Protein 3OG2 (pdb70)

B-factor: mean 16.56, std 12.57, range [4.05, 118.48]

Nearest PDB structures (foldseek):
  3ogv-assembly1_A  TM=1.000E+00  e=0.000E+00  Trichoderma reesei
  5ifp-assembly1_A  TM=9.840E-01  e=0.000E+00  Aspergillus niger CBS 513.88
  1xc6-assembly1_A  TM=9.782E-01  e=0.000E+00  Penicillium sp.
  5mgd-assembly1_A  TM=9.753E-01  e=0.000E+00  Aspergillus niger CBS 513.88
  8h25-assembly1_C  TM=7.398E-01  e=9.863E-29  Lacticaseibacillus casei

Organism: Hypocrea jecorina (NCBI:txid51453)

Solvent-accessible surface area: 32796 Å² total; per-residue (Å²): 42,170,28,70,99,25,119,44,0,34,44,36,95,73,0,0,44,2,119,62,49,64,0,4,1,4,1,0,0,2,0,6,16,2,6,2,0,42,32,0,3,13,5,1,2,16,2,0,30,12,0,2,1,9,0,0,0,0,3,6,2,0,6,5,8,2,7,85,51,59,119,21,65,16,93,47,8,20,21,9,84,40,0,8,118,9,0,19,120,10,0,0,12,0,3,0,0,2,2,5,0,0,20,3,17,0,7,0,0,0,1,3,4,16,0,0,72,20,124,16,97,0,1,15,57,24,87,61,2,12,110,20,3,49,46,0,5,51,79,0,0,31,40,0,10,148,9,3,15,44,90,26,6,3,0,0,1,3,0,8,11,3,20,18,8,26,33,30,182,86,39,113,56,51,9,72,69,1,20,35,56,10,11,59,22,1,58,128,19,32,0,65,0,3,3,0,18,2,3,23,110,34,38,15,13,2,2,28,84,44,45,94,2,8,6,9,0,4,0,6,1,8,51,33,8,21,76,80,2,23,107,36,86,53,12,74,124,146,13,11,21,104,75,30,62,98,33,10,67,104,35,2,68,62,2,0,7,1,0,0,8,0,0,1,0,0,67,2,63,9,35,14,146,18,17,106,58,0,14,46,3,0,30,34,45,0,1,14,3,0,0,7,22,1,3,7,13,12,0,4,2,0,1,2,7,0,0,1,1,1,8,9,3,1,25,1,9,18,3,24,10,13,7,8,3,10,3,0,0,2,0,35,19,18,9,43,8,65,18,76,6,2,22,2,0,0,0,4,1,2,15,3,17,7,1,55,9,7,5,56,5,56,12,76,126,61,29,92,33,95,32,4,135,25,95,107,1,11,4,16,2,1,55,28,195,135,53,4,13,4,0,6,0,36,9,36,88,17,20,20,94,99,85,14,81,7,44,1,94,2,40,19,82,70,36,94,35,63,0,13,88,66,39,49,54,0,32,0,42,16,22,1,1,0,9,0,1,0,18,3,55,0,33,176,24,34,1,12,2,1,1,0,8,3,0,1,24,16,85,24,73,97,18,6,0,0,0,0,6,0,2,56,126,1,34,2,0,0,0,0,74,56,8,17,54,115,35,156,124,44,166,25,111,105,30,62,39,120,66,2,58,36,99,67,57,125,108,34,16,0,11,0,22,3,37,1,33,102,59,45,4,0,0,54,0,32,55,0,1,0,1,1,2,9,24,86,33,0,18,71,3,8,13,15,20,34,61,40,106,59,134,66,34,22,17,18,67,39,16,10,46,5,75,4,0,0,0,38,6,10,26,0,3,12,41,3,45,67,172,62,63,24,0,34,0,49,0,1,2,45,89,99,33,70,0,16,0,0,2,18,32,158,66,20,61,94,0,17,7,40,67,130,120,32,56,68,62,94,35,134,28,33,2,13,50,0,125,16,61,18,127,61,46,156,22,129,17,46,107,2,56,155,27,117,5,33,54,17,48,0,2,13,3,28,111,113,129,42,84,4,81,150,6,45,97,3,86,75,156,112,32,64,5,74,94,20,95,46,154,11,72,18,0,0,4,0,2,14,40,6,9,22,6,6,4,3,0,0,7,0,50,5,63,3,118,23,51,120,0,80,3,64,3,10,2,24,0,0,33,0,0,0,4,0,2,3,2,56,93,70,54,34,10,29,36,39,9,107,71,85,9,46,39,11,114,17,94,33,61,0,36,167,9,73,177,57,135,150,13,36,1,1,0,0,0,3,5,13,8,4,42,31,0,103,46,2,10,58,5,27,0,0,10,2,9,0,0,36,38,26,38,2,36,6,80,99,49,35,108,9,99,14,67,10,30,0,0,0,4,3,35,6,24,84,30,93,11,72,57,1,4,12,13,1,9,1,0,4,30,0,2,0,26,0,12,7,12,6,54,9,27,59,112,79,18,80,89,6,84,72,104,44,134,62,14,1,3,0,33,39,12,31,72,132,11,6,4,2,1,0,4,0,94,0,51,2,133,11,53,14,113,79,23,5,1,10,5,4,0,34,3,76,92,39,142,93,51,15,12,2,9,1,14,2,1,0,21,0,2,4,2,1,22,7,3,20,62,24,17,42,18,48,65,1,21,2,17,14,0,2,0,34,8,94,16,78,0,28,1,4,0,2,0,9,0,0,52,72,148,1,5,106,0,47,15,5,38,11,102,43,62,73,10,4,29,12,5,20,81,159,22,120,65,18,170,12,64,106,33,161,149,23,155,55,19,26

Sequence (986 aa):
AKGPLQNIIVTWDEHSLFVHGERVVVIFSGEVHPFRLPVPSLYLDVVFFHKIKALGFNTVSFYVDWALLEGKPGRFRADGIFSLEEPFFEAATKAGIYLLARPGPYINAEVSGGGFPGWLQRVKGKKLRTDAPDYLHATDNYVAHIASSSIIIAKAQITNGGPVILYQPENEYSGAAEGVLFPNKPYMQYVIDQARNAGIIVPLINNDAFPGGTGAPGTGLGSVDIYGHDGYPLLGGFFDDCCAHPSSAWPDNGLPTTWRQDHLNISPSTPFSLVEFQGGAFFDPFGGWGFEQCSALVNHEFFERVFYKNNMAAGVTIFNIYMTFGGTNWGNLGHPGGYTSYDYGASIREDRRIDREKYSELKLQGQFLKVSPGYITATPENATQGVYSSDSSQQNIVITPLLAKESGDFFVVRHANYSSTDTASYTVKLPTSAGDLTIPQLGGSLTLTGRDSKIIHVTDYPVGKFTLLYSTAEIFTWNEFAEKTVLVLYGGAQELHEFAVKNPFGSSKTAKAKKIEGSNVTIHTTSNLTVVLQWTASSARQVVQLGSLVIIYMVDRNSAYNYWVPTLPGSGKQSAYGSSLMNPDSVVIINGGYLIRSVAIIKGNALSSVQADFNVTTPLEIIGIPKGISKLAVNGKELGYSVSELGDWIAHPAIEIPHVQVPELTKLKWYKVDSLPEIRSSNYDDSRWPLANLRTSNNTYAPLKTPVSLYGSDYGFHAGTLLFRGRFTARTARQQLFLSTQGGSAFASSSVWLNDRFIGSFTGFDAASAANSSYTLDRLVRGRRYILTVVVDSTGLDENWTTGDDSMKAPRGILDYALTSSSGANVSISWKLTGNLGGEDYRDVFRGPLNEGGLFFERQGFHLPSPPLSDFTHGPSSSSSSSSPLDGIAHAGIAFYAAKLPLHLPAQEYDIPLSFVFDNATAAAPYRALLYVNGFQYGKYVSNIGPQTEFPVPEGILDYNGDNWIIGVALWALESRGAKVPGLALKSKSPILTGRERVEVVKGPHFKKRHGAY

Radius of gyration: 30.62 Å; Cα contacts (8 Å, |Δi|>4): 2752; chains: 1; bounding box: 73×53×94 Å

Secondary structure (DSSP, 8-state):
--S-SSSSEEE-SS-EEETTEEE-EEEEEE-GGG---GGGHHHHHHHHHTTT--EEEEE--HHHH-SBTTB----GGG-SHHHHHHHHHHT-EEEEEEES---TTBGGGG--GGGGG--SPTTS--HHHHHHHHHHHHHHHHHHHHTBGGGTSSEEEEEESS----B-TTS-SS-HHHHHHHHHHHHHTT--SPBB--BSSS--TT-TTS-TT--SB-EEEE-TT-S-TTSTT---TT-S---HHHHHHHH-TTS--EEEEEESS----TT---HHHHHHHSSHHHIIIIIHHHHHTT-SEEEEEEEE--B--TT-B-TTS-SB--TT-SB-TT----SHHHHHHHHHHHHHHT-THHHHSEE---BSSSSSS-SSEEEEEEE-SSS-EEEEEEESSTT--S-EEE-EEE--TT--EEE-TTS--EEE-TT-EEEEEEEEEETTEEEEEESSEEEEEEE-SS-EEEEEEE-TT-EEEEEES--STT-SS---EEEE-SS-EEEE-TT--EEEEEE--SS-EEEEETTEEEEEEEHHHHTTEE-PBPP-SSTTGGG-S-SSS--B-EEE--SEEEEEEEETTEEEEEEEBSS---EEEESPPTT--EEEETTEEE--EE-TTS-EEE-------------GGGS--EEEES-GGGSTT---TTSPB---S----SSS---SSS--BGGGGT--SS-EEEEEEEE-SSSSEEEEEEEE-STT--EEEEETTEEEEEE---TT-SEEEEEEEE-S--TT-EEEEEEEE----PPP--SBT--GGG---EEEEEEEEETTS-B---EEEEESSTTTTS-S-TTT-SSS--SSHHHHHTTTSSS--GGGSB---TTSTT---TTT-BSSSEEEEEEEEEEEE--TTTEE--EEEEE---SS---EEEEEEETTEEEEEEETTT----EEEE-BTTB-TEEEEEEEEEEEE-STT-B--S-EEEEEPPPEE--SPPPPPP-PPPP-PPTT--

InterPro domains:
  IPR001944 Glycoside hydrolase, family 35 [PR00742] (56-73)
  IPR001944 Glycoside hydrolase, family 35 [PR00742] (78-96)
  IPR001944 Glycoside hydrolase, family 35 [PR00742] (133-152)
  IPR001944 Glycoside hydrolase, family 35 [PR00742] (187-202)
  IPR001944 Glycoside hydrolase, family 35 [PR00742] (337-352)
  IPR001944 Glycoside hydrolase, family 35 [PR00742] (356-372)
  IPR001944 Glycoside hydrolase, family 35 [PR00742] (759-775)
  IPR001944 Glycoside hydrolase, family 35 [PTHR23421] (41-447)
  IPR008979 Galactose-binding-like domain superfamily [SSF49785] (670-852)
  IPR008979 Galactose-binding-like domain superfamily [SSF49785] (855-1023)
  IPR017853 Glycoside hydrolase superfamily [SSF51445] (43-392)
  IPR018954 Beta-galactosidase, domain 2 [PF10435] (398-578)
  IPR018954 Beta-galactosidase, domain 2 [SM01029] (395-578)
  IPR019801 Glycoside hydrolase, family 35, conserved site [PS01182] (189-201)
  IPR025300 Beta-galactosidase jelly roll domain [PF13364] (695-808)
  IPR025300 Beta-galactosidase jelly roll domain [PF13364] (866-984)
  IPR025972 Beta-galactosidase, domain 3 [PF13363] (579-661)
  IPR031330 Glycoside hydrolase 35, catalytic domain [PF01301] (52-384)
  IPR036833 Beta-galactosidase, domain 3 superfamily [G3DSA:2.60.390.10] (579-667)
  IPR036833 Beta-galactosidase, domain 3 superfamily [SSF117100] (572-665)

Foldseek 3Di:
DPAALDPQWHFWLFAIHGNNHGAQAEEAEDELLLPLFLQCLLVLLLLVVFLLHAEYEYEQQQQFQCLDQPGGHQDRSNPCVSNFLSCLVQNHAYEYEHACQQLLQWFQSRDHLLCLQQQDFALAPPVSNLVSCLVVLLVVLLSVLCQDVVNVTRYAEYEYHAQQAFFDPPDDPPRLVSLLSSVCSNVVSRDRHFYEYEHQDLRLPQDPVPPRNHTDAYEYADELVAAALPDLLDDDPPSADACQLVSCVVRHSTGAHHHPEYEQWHAAAFLGDDRVSRLSNNALLVCQLRVVSVLLSNHRNYYYPHQAQHFQWLLGGANRHFTRRLRSGCQGNQRARPGVNSLSSSLVSQQRQQFCLSSVFQKDHKDACPFWVHRQKIWIKRHDPQAKIKIKIAGP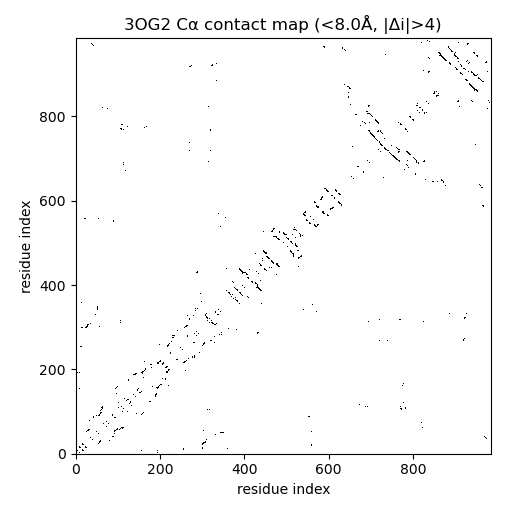RNSFQAKDWTWGFDQFPVGTHIPPPVDDTFMDGGSHMFMKMAQGDQDPKTWRIKRFGWRHWADFPQATETETEEAAQGKIKIKIQQPAPPDPPFDKDWAFDDFKDWDADPRGTIMIIGGADQGWTWMDRHRYIYIYHYSVQSSQKTWAAEFDDDSSRSSADDSGNGHTKIKGHASGWSHWYDDQQEIETFGWHLDFDKIKIHRRHPNHDWYHYLRHTDAFDQDPSGITIGGDDDDFDDDDFDWPVPFFKWKFFQPCVLAQVDDCVLFAWQAAQAGSSNQQGAPDRGDFFQSRVQAFAWKKKKKKKWAAAAQKKKKKWKFFARAFKKKWKDKRNRGWAMRQHERPDRMDIDMTMRHRDDGGDMIMMMMMITHSRFRYDSHRPNSRSSPTGGTRDMFMAHPVGHTIDITMTMDWAAPRSDHDFSNQGRHNGTRTRCRNFQQLAAPHDSVNTATDDPPDPRHNDLLRFDFFFGKMKMKGKGAAADPQVFWAKWKKKFFDQDPDFAWKWKWKGKNSMTQGIRTNVGDDDGITTDHDQSDPNHGIMMMMMMIGGRHGRTGGGNGMGMDIDGIMGGSRDHGHHSDRDGDDGDPSGD

Structure (mmCIF, N/CA/C/O backbone):
data_3OG2
#
_entry.id   3OG2
#
_cell.length_a   67.300
_cell.length_b   69.100
_cell.length_c   81.500
_cell.angle_alpha   109.10
_cell.angle_beta   97.30
_cell.angle_gamma   114.50
#
_symmetry.space_group_name_H-M   'P 1'
#
loop_
_entity.id
_entity.type
_entity.pdbx_description
1 polymer Beta-galactosidase
2 branched alpha-D-mannopyranose-(1-2)-alpha-D-mannopyranose-(1-3)-alpha-D-mannopyranose-(1-6)-[alpha-D-mannopyranose-(1-3)]beta-D-mannopyranose-(1-4)-2-acetamido-2-deoxy-beta-D-glucopyranose-(1-4)-2-acetamido-2-deoxy-beta-D-glucopyranose
3 branched alpha-D-glucopyranose-(1-3)-alpha-D-glucopyranose-(1-3)-alpha-D-mannopyranose-(1-2)-alpha-D-mannopyranose-(1-2)-alpha-D-mannopyranose-(1-3)-[alpha-D-mannopyranose-(1-2)-alpha-D-mannopyranose-(1-6)-[alpha-D-mannopyranose-(1-3)]alpha-D-mannopyranose-(1-6)]beta-D-mannopyranose-(1-4)-2-acetamido-2-deoxy-beta-D-glucopyranose-(1-4)-2-acetamido-2-deoxy-beta-D-glucopyranose
4 branched 2-acetamido-2-deoxy-beta-D-glucopyranose-(1-4)-2-acetamido-2-deoxy-beta-D-glucopyranose
5 non-polymer 2-acetamido-2-deoxy-beta-D-glucopyranose
6 non-polymer GLYCEROL
7 water water
#
loop_
_atom_site.group_PDB
_atom_site.id
_atom_site.type_symbol
_atom_site.label_atom_id
_atom_site.label_alt_id
_atom_site.label_comp_id
_atom_site.label_asym_id
_atom_site.label_entity_id
_atom_site.label_seq_id
_atom_site.pdbx_PDB_ins_code
_atom_site.Cartn_x
_atom_site.Cartn_y
_atom_site.Cartn_z
_atom_site.occupancy
_atom_site.B_iso_or_equiv
_atom_site.auth_seq_id
_atom_site.auth_comp_id
_atom_site.auth_asym_id
_atom_site.auth_atom_id
_atom_site.pdbx_PDB_model_num
ATOM 1 N N . ALA A 1 18 ? -21.187 8.705 -20.374 1.00 37.37 38 ALA A N 1
ATOM 2 C CA . ALA A 1 18 ? -19.909 8.966 -21.037 1.00 41.61 38 ALA A CA 1
ATOM 3 C C . ALA A 1 18 ? -20.169 9.708 -22.341 1.00 33.07 38 ALA A C 1
ATOM 4 O O . ALA A 1 18 ? -20.760 9.106 -23.254 1.00 51.48 38 ALA A O 1
ATOM 6 N N . LYS A 1 19 ? -19.737 10.957 -22.482 1.00 28.24 39 LYS A N 1
ATOM 7 C CA . LYS A 1 19 ? -19.938 11.927 -23.532 1.00 27.13 39 LYS A CA 1
ATOM 8 C C . LYS A 1 19 ? -18.682 12.721 -23.864 1.00 21.20 39 LYS A C 1
ATOM 9 O O . LYS A 1 19 ? -18.770 13.910 -24.232 1.00 33.33 39 LYS A O 1
ATOM 15 N N . GLY A 1 20 ? -17.519 12.105 -23.714 1.00 13.43 40 GLY A N 1
ATOM 16 C CA . GLY A 1 20 ? -16.324 12.779 -24.197 1.00 12.73 40 GLY A CA 1
ATOM 17 C C . GLY A 1 20 ? -15.695 13.570 -23.067 1.00 10.80 40 GLY A C 1
ATOM 18 O O . GLY A 1 20 ? -16.214 13.641 -21.948 1.00 13.74 40 GLY A O 1
ATOM 19 N N . PRO A 1 21 ? -14.555 14.188 -23.347 1.00 10.43 41 PRO A N 1
ATOM 20 C CA . PRO A 1 21 ? -13.826 14.990 -22.346 1.00 9.39 41 PRO A CA 1
ATOM 21 C C . PRO A 1 21 ? -14.592 16.275 -22.045 1.00 11.00 41 PRO A C 1
ATOM 22 O O . PRO A 1 21 ? -15.268 16.842 -22.953 1.00 11.30 41 PRO A O 1
ATOM 26 N N . LEU A 1 22 ? -14.455 16.721 -20.815 1.00 11.02 42 LEU A N 1
ATOM 27 C CA . LEU A 1 22 ? -15.079 18.000 -20.396 1.00 10.93 42 LEU A CA 1
ATOM 28 C C . LEU A 1 22 ? -14.092 19.165 -20.452 1.00 11.67 42 LEU A C 1
ATOM 29 O O . LEU A 1 22 ? -14.458 20.312 -20.137 1.00 14.04 42 LEU A O 1
ATOM 34 N N . GLN A 1 23 ? -12.853 18.866 -20.793 1.00 10.89 43 GLN A N 1
ATOM 35 C CA . GLN A 1 23 ? -11.721 19.784 -20.803 1.00 10.25 43 GLN A CA 1
ATOM 36 C C . GLN A 1 23 ? -10.722 19.248 -21.809 1.00 9.69 43 GLN A C 1
ATOM 37 O O . GLN A 1 23 ? -10.823 18.064 -22.153 1.00 11.20 43 GLN A O 1
ATOM 43 N N . ASN A 1 24 ? -9.705 20.036 -22.152 1.00 10.87 44 ASN A N 1
ATOM 44 C CA . ASN A 1 24 ? -8.806 19.458 -23.163 1.00 12.61 44 ASN A CA 1
ATOM 45 C C . ASN A 1 24 ? -7.392 19.273 -22.627 1.00 11.26 44 ASN A C 1
ATOM 46 O O . ASN A 1 24 ? -6.465 19.068 -23.401 1.00 15.43 44 ASN A O 1
ATOM 51 N N . ILE A 1 25 ? -7.202 19.273 -21.319 1.00 10.21 45 ILE A N 1
ATOM 52 C CA A ILE A 1 25 ? -5.882 19.001 -20.730 0.50 9.41 45 ILE A CA 1
ATOM 53 C CA B ILE A 1 25 ? -5.858 19.003 -20.791 0.50 9.33 45 ILE A CA 1
ATOM 54 C C . ILE A 1 25 ? -5.622 17.502 -20.694 1.00 8.96 45 ILE A C 1
ATOM 55 O O . ILE A 1 25 ? -4.542 17.042 -21.052 1.00 12.39 45 ILE A O 1
ATOM 64 N N . VAL A 1 26 ? -6.614 16.741 -20.241 1.00 8.95 46 VAL A N 1
ATOM 65 C CA . VAL A 1 26 ? -6.488 15.277 -20.152 1.00 8.24 46 VAL A CA 1
ATOM 66 C C . VAL A 1 26 ? -7.529 14.664 -21.070 1.00 8.51 46 VAL A C 1
ATOM 67 O O . VAL A 1 26 ? -8.725 14.791 -20.804 1.00 9.16 46 VAL A O 1
ATOM 71 N N . THR A 1 27 ? -7.050 14.041 -22.164 1.00 8.59 47 THR A N 1
ATOM 72 C CA . THR A 1 27 ? -7.945 13.475 -23.132 1.00 7.65 47 THR A CA 1
ATOM 73 C C . THR A 1 27 ? -7.491 12.049 -23.426 1.00 8.08 47 THR A C 1
ATOM 74 O O . THR A 1 27 ? -6.508 11.562 -22.810 1.00 9.49 47 THR A O 1
ATOM 78 N N . TRP A 1 28 ? -8.151 11.346 -24.337 1.00 8.38 48 TRP A N 1
ATOM 79 C CA . TRP A 1 28 ? -7.797 9.939 -24.540 1.00 8.13 48 TRP A CA 1
ATOM 80 C C . TRP A 1 28 ? -8.255 9.535 -25.947 1.00 8.54 48 TRP A C 1
ATOM 81 O O . TRP A 1 28 ? -9.166 10.158 -26.495 1.00 9.71 48 TRP A O 1
ATOM 92 N N . ASP A 1 29 ? -7.695 8.430 -26.424 1.00 8.85 49 ASP A N 1
ATOM 93 C CA . ASP A 1 29 ? -8.310 7.716 -27.526 1.00 9.40 49 ASP A CA 1
ATOM 94 C C . ASP A 1 29 ? -8.108 6.226 -27.346 1.00 8.96 49 ASP A C 1
ATOM 95 O O . ASP A 1 29 ? -7.889 5.757 -26.185 1.00 10.30 49 ASP A O 1
ATOM 100 N N . GLU A 1 30 ? -8.201 5.437 -28.394 1.00 9.06 50 GLU A N 1
ATOM 101 C CA . GLU A 1 30 ? -8.117 3.988 -28.241 1.00 9.69 50 GLU A CA 1
ATOM 102 C C . GLU A 1 30 ? -6.763 3.580 -27.686 1.00 9.66 50 GLU A C 1
ATOM 103 O O . GLU A 1 30 ? -6.708 2.473 -27.123 1.00 11.21 50 GLU A O 1
ATOM 109 N N . HIS A 1 31 ? -5.728 4.407 -27.900 1.00 9.32 51 HIS A N 1
ATOM 110 C CA . HIS A 1 31 ? -4.363 3.944 -27.567 1.00 9.69 51 HIS A CA 1
ATOM 111 C C . HIS A 1 31 ? -3.832 4.407 -26.240 1.00 9.19 51 HIS A C 1
ATOM 112 O O . HIS A 1 31 ? -3.109 3.680 -25.574 1.00 12.75 51 HIS A O 1
ATOM 119 N N . SER A 1 32 ? -4.179 5.648 -25.847 1.00 8.95 52 SER A N 1
ATOM 120 C CA . SER A 1 32 ? -3.558 6.217 -24.627 1.00 8.63 52 SER A CA 1
ATOM 121 C C . SER A 1 32 ? -4.324 7.423 -24.161 1.00 7.51 52 SER A C 1
ATOM 122 O O . SER A 1 32 ? -5.130 8.034 -24.878 1.00 9.09 52 SER A O 1
ATOM 125 N N . LEU A 1 33 ? -4.009 7.797 -22.918 1.00 8.46 53 LEU A N 1
ATOM 126 C CA . LEU A 1 33 ? -4.242 9.164 -22.471 1.00 8.38 53 LEU A CA 1
ATOM 127 C C . LEU A 1 33 ? -3.351 10.128 -23.205 1.00 9.00 53 LEU A C 1
ATOM 128 O O . LEU A 1 33 ? -2.254 9.802 -23.693 1.00 9.79 53 LEU A O 1
ATOM 133 N N . PHE A 1 34 ? -3.793 11.363 -23.237 1.00 10.06 54 PHE A N 1
ATOM 134 C CA . PHE A 1 34 ? -2.982 12.515 -23.621 1.00 10.08 54 PHE A CA 1
ATOM 135 C C . PHE A 1 34 ? -3.000 13.504 -22.470 1.00 9.64 54 PHE A C 1
ATOM 136 O O . PHE A 1 34 ? -4.101 13.782 -21.922 1.00 12.47 54 PHE A O 1
ATOM 144 N N . VAL A 1 35 ? -1.855 14.029 -22.096 1.00 9.42 55 VAL A N 1
ATOM 145 C CA . VAL A 1 35 ? -1.764 15.043 -21.067 1.00 9.51 55 VAL A CA 1
ATOM 146 C C . VAL A 1 35 ? -1.112 16.265 -21.715 1.00 10.81 55 VAL A C 1
ATOM 147 O O . VAL A 1 35 ? 0.014 16.153 -22.241 1.00 11.46 55 VAL A O 1
ATOM 151 N N . HIS A 1 36 ? -1.802 17.408 -21.719 1.00 11.33 56 HIS A N 1
ATOM 152 C CA . HIS A 1 36 ? -1.335 18.590 -22.423 1.00 12.90 56 HIS A CA 1
ATOM 153 C C . HIS A 1 36 ? -0.996 18.227 -23.879 1.00 13.58 56 HIS A C 1
ATOM 154 O O . HIS A 1 36 ? -0.061 18.767 -24.461 1.00 16.95 56 HIS A O 1
ATOM 161 N N . GLY A 1 37 ? -1.790 17.333 -24.490 1.00 13.01 57 GLY A N 1
ATOM 162 C CA . GLY A 1 37 ? -1.613 17.071 -25.917 1.00 15.00 57 GLY A CA 1
ATOM 163 C C . GLY A 1 37 ? -0.544 16.033 -26.185 1.00 14.22 57 GLY A C 1
ATOM 164 O O . GLY A 1 37 ? -0.345 15.722 -27.388 1.00 14.89 57 GLY A O 1
ATOM 165 N N . GLU A 1 38 ? 0.108 15.471 -25.190 1.00 10.67 58 GLU A N 1
ATOM 166 C CA . GLU A 1 38 ? 1.193 14.532 -25.367 1.00 10.38 58 GLU A CA 1
ATOM 167 C C . GLU A 1 38 ? 0.687 13.135 -25.038 1.00 10.02 58 GLU A C 1
ATOM 168 O O . GLU A 1 38 ? 0.172 12.941 -23.922 1.00 10.32 58 GLU A O 1
ATOM 174 N N . ARG A 1 39 ? 0.858 12.184 -25.943 1.00 9.58 59 ARG A N 1
ATOM 175 C CA . ARG A 1 39 ? 0.552 10.797 -25.580 1.00 9.64 59 ARG A CA 1
ATOM 176 C C . ARG A 1 39 ? 1.481 10.334 -24.469 1.00 9.41 59 ARG A C 1
ATOM 177 O O . ARG A 1 39 ? 2.692 10.652 -24.512 1.00 11.08 59 ARG A O 1
ATOM 185 N N . VAL A 1 40 ? 0.972 9.547 -23.540 1.00 8.71 60 VAL A N 1
ATOM 186 C CA A VAL A 1 40 ? 1.804 9.070 -22.426 0.50 8.64 60 VAL A CA 1
ATOM 187 C CA B VAL A 1 40 ? 1.827 9.053 -22.466 0.50 8.24 60 VAL A CA 1
ATOM 188 C C . VAL A 1 40 ? 1.371 7.661 -22.070 1.00 8.31 60 VAL A C 1
ATOM 189 O O . VAL A 1 40 ? 0.196 7.303 -22.217 1.00 11.02 60 VAL A O 1
ATOM 196 N N . VAL A 1 41 ? 2.307 6.847 -21.604 1.00 8.02 61 VAL A N 1
ATOM 197 C CA . VAL A 1 41 ? 2.006 5.614 -20.911 1.00 8.42 61 VAL A CA 1
ATOM 198 C C . VAL A 1 41 ? 1.886 6.003 -19.447 1.00 7.97 61 VAL A C 1
ATOM 199 O O . VAL A 1 41 ? 2.905 6.454 -18.858 1.00 8.88 61 VAL A O 1
ATOM 203 N N . ILE A 1 42 ? 0.710 5.900 -18.846 1.00 7.75 62 ILE A N 1
ATOM 204 C CA . ILE A 1 42 ? 0.567 6.158 -17.403 1.00 7.57 62 ILE A CA 1
ATOM 205 C C . ILE A 1 42 ? 1.044 4.908 -16.666 1.00 7.20 62 ILE A C 1
ATOM 206 O O . ILE A 1 42 ? 0.493 3.807 -16.832 1.00 8.07 62 ILE A O 1
ATOM 211 N N . PHE A 1 43 ? 2.086 5.079 -15.887 1.00 7.30 63 PHE A N 1
ATOM 212 C CA . PHE A 1 43 ? 2.660 3.974 -15.090 1.00 7.53 63 PHE A CA 1
ATOM 213 C C . PHE A 1 43 ? 2.621 4.523 -13.674 1.00 6.86 63 PHE A C 1
ATOM 214 O O . PHE A 1 43 ? 3.317 5.499 -13.370 1.00 7.39 63 PHE A O 1
ATOM 222 N N . SER A 1 44 ? 1.787 3.935 -12.838 1.00 6.84 64 SER A N 1
ATOM 223 C CA . SER A 1 44 ? 1.358 4.473 -11.550 1.00 7.22 64 SER A CA 1
ATOM 224 C C . SER A 1 44 ? 1.618 3.521 -10.422 1.00 6.32 64 SER A C 1
ATOM 225 O O . SER A 1 44 ? 1.583 2.304 -10.656 1.00 8.05 64 SER A O 1
ATOM 228 N N . GLY A 1 45 ? 1.816 4.084 -9.248 1.00 7.60 65 GLY A N 1
ATOM 229 C CA . GLY A 1 45 ? 1.976 3.263 -8.056 1.00 8.66 65 GLY A CA 1
ATOM 230 C C . GLY A 1 45 ? 0.917 3.633 -7.024 1.00 6.60 65 GLY A C 1
ATOM 231 O O . GLY A 1 45 ? 0.689 4.834 -6.827 1.00 7.87 65 GLY A O 1
ATOM 232 N N . GLU A 1 46 ? 0.388 2.698 -6.295 1.00 6.35 66 GLU A N 1
ATOM 233 C CA . GLU A 1 46 ? -0.605 2.982 -5.279 1.00 5.92 66 GLU A CA 1
ATOM 234 C C . GLU A 1 46 ? 0.066 3.371 -3.944 1.00 6.07 66 GLU A C 1
ATOM 235 O O . GLU A 1 46 ? 0.966 2.649 -3.488 1.00 7.01 66 GLU A O 1
ATOM 241 N N . VAL A 1 47 ? -0.416 4.479 -3.382 1.00 6.20 67 VAL A N 1
ATOM 242 C CA . VAL A 1 47 ? 0.032 5.023 -2.083 1.00 6.47 67 VAL A CA 1
ATOM 243 C C . VAL A 1 47 ? -1.200 5.527 -1.351 1.00 6.45 67 VAL A C 1
ATOM 244 O O . VAL A 1 47 ? -1.998 6.213 -1.971 1.00 7.51 67 VAL A O 1
ATOM 248 N N . HIS A 1 48 ? -1.331 5.208 -0.075 1.00 6.37 68 HIS A N 1
ATOM 249 C CA . HIS A 1 48 ? -2.538 5.640 0.658 1.00 6.85 68 HIS A CA 1
ATOM 250 C C . HIS A 1 48 ? -2.120 6.655 1.692 1.00 6.42 68 HIS A C 1
ATOM 251 O O . HIS A 1 48 ? -1.431 6.315 2.639 1.00 8.01 68 HIS A O 1
ATOM 258 N N . PRO A 1 49 ? -2.472 7.933 1.519 1.00 7.59 69 PRO A N 1
ATOM 259 C CA . PRO A 1 49 ? -1.942 8.985 2.411 1.00 7.99 69 PRO A CA 1
ATOM 260 C C . PRO A 1 49 ? -2.275 8.706 3.861 1.00 7.29 69 PRO A C 1
ATOM 261 O O . PRO A 1 49 ? -1.473 9.026 4.748 1.00 8.60 69 PRO A O 1
ATOM 265 N N . PHE A 1 50 ? -3.449 8.124 4.128 1.00 6.87 70 PHE A N 1
ATOM 266 C CA . PHE A 1 50 ? -3.812 7.904 5.524 1.00 7.95 70 PHE A CA 1
ATOM 267 C C . PHE A 1 50 ? -3.037 6.792 6.196 1.00 6.57 70 PHE A C 1
ATOM 268 O O . PHE A 1 50 ? -3.155 6.662 7.424 1.00 8.91 70 PHE A O 1
ATOM 276 N N . ARG A 1 51 ? -2.263 6.019 5.442 1.00 6.52 71 ARG A N 1
ATOM 277 C CA . ARG A 1 51 ? -1.422 4.959 6.034 1.00 7.46 71 ARG A CA 1
ATOM 278 C C . ARG A 1 51 ? 0.002 5.444 6.350 1.00 7.47 71 ARG A C 1
ATOM 279 O O . ARG A 1 51 ? 0.818 4.665 6.836 1.00 8.08 71 ARG A O 1
ATOM 287 N N . LEU A 1 52 ? 0.258 6.750 6.185 1.00 7.37 72 LEU A N 1
ATOM 288 C CA . LEU A 1 52 ? 1.549 7.364 6.509 1.00 7.93 72 LEU A CA 1
ATOM 289 C C . LEU A 1 52 ? 1.246 8.758 7.050 1.00 7.41 72 LEU A C 1
ATOM 290 O O . LEU A 1 52 ? 1.231 9.727 6.264 1.00 8.55 72 LEU A O 1
ATOM 295 N N . PRO A 1 53 ? 0.942 8.870 8.338 1.00 7.48 73 PRO A N 1
ATOM 296 C CA . PRO A 1 53 ? 0.488 10.157 8.909 1.00 7.99 73 PRO A CA 1
ATOM 297 C C . PRO A 1 53 ? 1.658 11.052 9.252 1.00 9.08 73 PRO A C 1
ATOM 298 O O . PRO A 1 53 ? 1.724 11.630 10.358 1.00 10.94 73 PRO A O 1
ATOM 302 N N . VAL A 1 54 ? 2.557 11.204 8.289 1.00 8.30 74 VAL A N 1
ATOM 303 C CA . VAL A 1 54 ? 3.748 12.080 8.465 1.00 8.46 74 VAL A CA 1
ATOM 304 C C . VAL A 1 54 ? 3.848 12.887 7.189 1.00 7.52 74 VAL A C 1
ATOM 305 O O . VAL A 1 54 ? 4.418 12.412 6.178 1.00 8.23 74 VAL A O 1
ATOM 309 N N . PRO A 1 55 ? 3.264 14.075 7.185 1.00 8.03 75 PRO A N 1
ATOM 310 C CA . PRO A 1 55 ? 3.169 14.845 5.951 1.00 9.80 75 PRO A CA 1
ATOM 311 C C . PRO A 1 55 ? 4.497 15.066 5.247 1.00 9.07 75 PRO A C 1
ATOM 312 O O . PRO A 1 55 ? 4.540 15.030 3.990 1.00 10.03 75 PRO A O 1
ATOM 316 N N . SER A 1 56 ? 5.555 15.277 6.030 1.00 8.79 76 SER A N 1
ATOM 317 C CA . SER A 1 56 ? 6.854 15.554 5.369 1.00 10.24 76 SER A CA 1
ATOM 318 C C . SER A 1 56 ? 7.536 14.325 4.779 1.00 9.77 76 SER A C 1
ATOM 319 O O . SER A 1 56 ? 8.595 14.454 4.132 1.00 13.12 76 SER A O 1
ATOM 322 N N . LEU A 1 57 ? 6.949 13.117 4.943 1.00 8.76 77 LEU A N 1
ATOM 323 C CA . LEU A 1 57 ? 7.489 11.936 4.273 1.00 8.55 77 LEU A CA 1
ATOM 324 C C . LEU A 1 57 ? 6.786 11.613 2.964 1.00 8.15 77 LEU A C 1
ATOM 325 O O . LEU A 1 57 ? 7.277 10.743 2.238 1.00 8.40 77 LEU A O 1
ATOM 330 N N . TYR A 1 58 ? 5.689 12.290 2.614 1.00 8.51 78 TYR A N 1
ATOM 331 C CA . TYR A 1 58 ? 5.133 11.972 1.291 1.00 7.92 78 TYR A CA 1
ATOM 332 C C . TYR A 1 58 ? 6.120 12.215 0.183 1.00 7.28 78 TYR A C 1
ATOM 333 O O . TYR A 1 58 ? 6.198 11.410 -0.761 1.00 8.08 78 TYR A O 1
ATOM 342 N N . LEU A 1 59 ? 6.936 13.258 0.267 1.00 7.88 79 LEU A N 1
ATOM 343 C CA . LEU A 1 59 ? 7.896 13.526 -0.795 1.00 7.69 79 LEU A CA 1
ATOM 344 C C . LEU A 1 59 ? 8.934 12.426 -0.867 1.00 7.66 79 LEU A C 1
ATOM 345 O O . LEU A 1 59 ? 9.437 12.107 -1.954 1.00 8.74 79 LEU A O 1
ATOM 350 N N . ASP A 1 60 ? 9.309 11.843 0.268 1.00 7.79 80 ASP A N 1
ATOM 351 C CA . ASP A 1 60 ? 10.219 10.684 0.228 1.00 7.65 80 ASP A CA 1
ATOM 352 C C . ASP A 1 60 ? 9.640 9.575 -0.596 1.00 7.07 80 ASP A C 1
ATOM 353 O O . ASP A 1 60 ? 10.323 9.021 -1.489 1.00 8.42 80 ASP A O 1
ATOM 358 N N . VAL A 1 61 ? 8.388 9.211 -0.341 1.00 7.41 81 VAL A N 1
ATOM 359 C CA A VAL A 1 61 ? 7.849 8.100 -1.139 0.50 9.08 81 VAL A CA 1
ATOM 360 C CA B VAL A 1 61 ? 7.738 8.153 -1.113 0.50 6.09 81 VAL A CA 1
ATOM 361 C C . VAL A 1 61 ? 7.673 8.565 -2.564 1.00 6.62 81 VAL A C 1
ATOM 362 O O . VAL A 1 61 ? 7.946 7.747 -3.496 1.00 7.97 81 VAL A O 1
ATOM 369 N N . PHE A 1 62 ? 7.264 9.777 -2.868 1.00 7.18 82 PHE A N 1
ATOM 370 C CA A PHE A 1 62 ? 7.138 10.197 -4.270 0.50 7.30 82 PHE A CA 1
ATOM 371 C CA B PHE A 1 62 ? 7.133 10.148 -4.286 0.50 7.30 82 PHE A CA 1
ATOM 372 C C . PHE A 1 62 ? 8.479 10.203 -4.972 1.00 7.58 82 PHE A C 1
ATOM 373 O O . PHE A 1 62 ? 8.542 9.845 -6.154 1.00 7.81 82 PHE A O 1
ATOM 388 N N . HIS A 1 63 ? 9.565 10.591 -4.314 1.00 7.86 83 HIS A N 1
ATOM 389 C CA . HIS A 1 63 ? 10.860 10.524 -4.954 1.00 7.47 83 HIS A CA 1
ATOM 390 C C . HIS A 1 63 ? 11.213 9.087 -5.359 1.00 6.47 83 HIS A C 1
ATOM 391 O O . HIS A 1 63 ? 11.800 8.820 -6.385 1.00 7.79 83 HIS A O 1
ATOM 398 N N . LYS A 1 64 ? 10.859 8.142 -4.462 1.00 6.83 84 LYS A N 1
ATOM 399 C CA . LYS A 1 64 ? 11.185 6.725 -4.696 1.00 6.92 84 LYS A CA 1
ATOM 400 C C . LYS A 1 64 ? 10.314 6.192 -5.837 1.00 6.90 84 LYS A C 1
ATOM 401 O O . LYS A 1 64 ? 10.790 5.352 -6.625 1.00 8.25 84 LYS A O 1
ATOM 407 N N . ILE A 1 65 ? 9.080 6.649 -5.971 1.00 7.15 85 ILE A N 1
ATOM 408 C CA . ILE A 1 65 ? 8.239 6.189 -7.100 1.00 7.28 85 ILE A CA 1
ATOM 409 C C . ILE A 1 65 ? 8.648 6.870 -8.391 1.00 6.66 85 ILE A C 1
ATOM 410 O O . ILE A 1 65 ? 8.750 6.217 -9.433 1.00 7.51 85 ILE A O 1
ATOM 415 N N . LYS A 1 66 ? 8.930 8.163 -8.360 1.00 6.68 86 LYS A N 1
ATOM 416 C CA . LYS A 1 66 ? 9.395 8.862 -9.572 1.00 6.95 86 LYS A CA 1
ATOM 417 C C . LYS A 1 66 ? 10.670 8.208 -10.107 1.00 7.26 86 LYS A C 1
ATOM 418 O O . LYS A 1 66 ? 10.866 8.095 -11.310 1.00 7.66 86 LYS A O 1
ATOM 424 N N . ALA A 1 67 ? 11.556 7.780 -9.195 1.00 6.86 87 ALA A N 1
ATOM 425 C CA . ALA A 1 67 ? 12.801 7.196 -9.668 1.00 7.06 87 ALA A CA 1
ATOM 426 C C . ALA A 1 67 ? 12.583 5.864 -10.367 1.00 6.44 87 ALA A C 1
ATOM 427 O O . ALA A 1 67 ? 13.479 5.403 -11.112 1.00 7.92 87 ALA A O 1
ATOM 429 N N . LEU A 1 68 ? 11.475 5.164 -10.174 1.00 7.15 88 LEU A N 1
ATOM 430 C CA . LEU A 1 68 ? 11.147 3.960 -10.925 1.00 6.95 88 LEU A CA 1
ATOM 431 C C . LEU A 1 68 ? 10.874 4.263 -12.409 1.00 7.30 88 LEU A C 1
ATOM 432 O O . LEU A 1 68 ? 10.776 3.360 -13.226 1.00 8.90 88 LEU A O 1
ATOM 437 N N . GLY A 1 69 ? 10.675 5.529 -12.762 1.00 7.39 89 GLY A N 1
ATOM 438 C CA . GLY A 1 69 ? 10.217 5.885 -14.085 1.00 8.26 89 GLY A CA 1
ATOM 439 C C . GLY A 1 69 ? 8.711 6.053 -14.119 1.00 7.17 89 GLY A C 1
ATOM 440 O O . GLY A 1 69 ? 8.147 6.265 -15.198 1.00 9.16 89 GLY A O 1
ATOM 441 N N . PHE A 1 70 ? 8.060 5.946 -12.950 1.00 7.54 90 PHE A N 1
ATOM 442 C CA . PHE A 1 70 ? 6.588 6.164 -12.924 1.00 6.65 90 PHE A CA 1
ATOM 443 C C . PHE A 1 70 ? 6.270 7.653 -13.076 1.00 6.99 90 PHE A C 1
ATOM 444 O O . PHE A 1 70 ? 7.103 8.493 -12.738 1.00 8.39 90 PHE A O 1
ATOM 452 N N . ASN A 1 71 ? 5.034 7.923 -13.545 1.00 7.26 91 ASN A N 1
ATOM 453 C CA . ASN A 1 71 ? 4.621 9.332 -13.679 1.00 7.25 91 ASN A CA 1
ATOM 454 C C . ASN A 1 71 ? 3.423 9.652 -12.821 1.00 6.28 91 ASN A C 1
ATOM 455 O O . ASN A 1 71 ? 3.043 10.840 -12.742 1.00 7.40 91 ASN A O 1
ATOM 460 N N . THR A 1 72 ? 2.864 8.651 -12.126 1.00 7.25 92 THR A N 1
ATOM 461 C CA . THR A 1 72 ? 1.560 8.797 -11.465 1.00 6.20 92 THR A CA 1
ATOM 462 C C . THR A 1 72 ? 1.545 8.013 -10.169 1.00 6.12 92 THR A C 1
ATOM 463 O O . THR A 1 72 ? 2.240 7.005 -10.026 1.00 6.71 92 THR A O 1
ATOM 467 N N . VAL A 1 73 ? 0.738 8.498 -9.255 1.00 6.01 93 VAL A N 1
ATOM 468 C CA . VAL A 1 73 ? 0.376 7.773 -8.043 1.00 6.10 93 VAL A CA 1
ATOM 469 C C . VAL A 1 73 ? -1.154 7.731 -7.989 1.00 6.10 93 VAL A C 1
ATOM 470 O O . VAL A 1 73 ? -1.824 8.726 -8.268 1.00 7.30 93 VAL A O 1
ATOM 474 N N . SER A 1 74 ? -1.640 6.564 -7.567 1.00 6.39 94 SER A N 1
ATOM 475 C CA . SER A 1 74 ? -3.057 6.365 -7.293 1.00 6.48 94 SER A CA 1
ATOM 476 C C . SER A 1 74 ? -3.287 6.280 -5.801 1.00 5.98 94 SER A C 1
ATOM 477 O O . SER A 1 74 ? -2.508 5.629 -5.124 1.00 7.41 94 SER A O 1
ATOM 480 N N . PHE A 1 75 ? -4.345 6.957 -5.308 1.00 6.60 95 PHE A N 1
ATOM 481 C CA . PHE A 1 75 ? -4.544 6.964 -3.865 1.00 6.39 95 PHE A CA 1
ATOM 482 C C . PHE A 1 75 ? -6.012 6.832 -3.524 1.00 6.10 95 PHE A C 1
ATOM 483 O O . PHE A 1 75 ? -6.879 7.364 -4.219 1.00 7.24 95 PHE A O 1
ATOM 491 N N . TYR A 1 76 ? -6.269 6.163 -2.403 1.00 6.78 96 TYR A N 1
ATOM 492 C CA . TYR A 1 76 ? -7.587 6.143 -1.790 1.00 6.35 96 TYR A CA 1
ATOM 493 C C . TYR A 1 76 ? -7.680 7.279 -0.779 1.00 5.72 96 TYR A C 1
ATOM 494 O O . TYR A 1 76 ? -6.649 7.722 -0.218 1.00 6.90 96 TYR A O 1
ATOM 503 N N . VAL A 1 77 ? -8.929 7.642 -0.479 1.00 6.22 97 VAL A N 1
ATOM 504 C CA . VAL A 1 77 ? -9.253 8.437 0.718 1.00 7.02 97 VAL A CA 1
ATOM 505 C C . VAL A 1 77 ? -10.172 7.590 1.573 1.00 6.52 97 VAL A C 1
ATOM 506 O O . VAL A 1 77 ? -11.086 6.941 1.007 1.00 7.47 97 VAL A O 1
ATOM 510 N N . ASP A 1 78 ? -9.943 7.538 2.887 1.00 7.15 98 ASP A N 1
ATOM 511 C CA . ASP A 1 78 ? -10.732 6.703 3.790 1.00 7.28 98 ASP A CA 1
ATOM 512 C C . ASP A 1 78 ? -11.754 7.559 4.512 1.00 6.54 98 ASP A C 1
ATOM 513 O O . ASP A 1 78 ? -11.425 8.318 5.451 1.00 7.30 98 ASP A O 1
ATOM 518 N N . TRP A 1 79 ? -13.017 7.423 4.098 1.00 6.72 99 TRP A N 1
ATOM 519 C CA . TRP A 1 79 ? -14.118 8.229 4.648 1.00 6.56 99 TRP A CA 1
ATOM 520 C C . TRP A 1 79 ? -14.182 8.072 6.165 1.00 6.41 99 TRP A C 1
ATOM 521 O O . TRP A 1 79 ? -14.427 9.066 6.878 1.00 7.28 99 TRP A O 1
ATOM 532 N N . ALA A 1 80 ? -13.999 6.872 6.684 1.00 6.88 100 ALA A N 1
ATOM 533 C CA . ALA A 1 80 ? -14.157 6.603 8.122 1.00 7.71 100 ALA A CA 1
ATOM 534 C C . ALA A 1 80 ? -13.225 7.495 8.960 1.00 8.27 100 ALA A C 1
ATOM 535 O O . ALA A 1 80 ? -13.543 7.758 10.119 1.00 10.19 100 ALA A O 1
ATOM 537 N N . LEU A 1 81 ? -12.089 7.945 8.386 1.00 6.76 101 LEU A N 1
ATOM 538 C CA . LEU A 1 81 ? -11.196 8.853 9.159 1.00 7.40 101 LEU A CA 1
ATOM 539 C C . LEU A 1 81 ? -11.607 10.307 9.081 1.00 7.68 101 LEU A C 1
ATOM 540 O O . LEU A 1 81 ? -11.170 11.069 9.956 1.00 8.85 101 LEU A O 1
ATOM 545 N N . LEU A 1 82 ? -12.382 10.660 8.031 1.00 7.37 102 LEU A N 1
ATOM 546 C CA . LEU A 1 82 ? -12.687 12.078 7.799 1.00 7.73 102 LEU A CA 1
ATOM 547 C C . LEU A 1 82 ? -14.070 12.469 8.214 1.00 8.07 102 LEU A C 1
ATOM 548 O O . LEU A 1 82 ? -14.364 13.676 8.266 1.00 10.76 102 LEU A O 1
ATOM 553 N N . GLU A 1 83 ? -14.962 11.529 8.499 1.00 7.20 103 GLU A N 1
ATOM 554 C CA . GLU A 1 83 ? -16.304 11.882 8.972 1.00 7.40 103 GLU A CA 1
ATOM 555 C C . GLU A 1 83 ? -16.693 10.920 10.086 1.00 7.67 103 GLU A C 1
ATOM 556 O O . GLU A 1 83 ? -17.733 10.260 10.049 1.00 9.54 103 GLU A O 1
ATOM 562 N N . GLY A 1 84 ? -15.796 10.853 11.094 1.00 8.40 104 GLY A N 1
ATOM 563 C CA . GLY A 1 84 ? -16.084 9.963 12.225 1.00 9.24 104 GLY A CA 1
ATOM 564 C C . GLY A 1 84 ? -17.358 10.340 12.947 1.00 9.70 104 GLY A C 1
ATOM 565 O O . GLY A 1 84 ? -18.038 9.467 13.486 1.00 9.36 104 GLY A O 1
ATOM 566 N N . LYS A 1 85 ? -17.712 11.628 12.994 1.00 10.97 105 LYS A N 1
ATOM 567 C CA . LYS A 1 85 ? -19.011 12.062 13.487 1.00 12.74 105 LYS A CA 1
ATOM 568 C C . LYS A 1 85 ? -19.913 12.427 12.321 1.00 11.23 105 LYS A C 1
ATOM 569 O O . LYS A 1 85 ? -19.474 13.255 11.491 1.00 9.94 105 LYS A O 1
ATOM 575 N N . PRO A 1 86 ? -21.058 11.820 12.188 1.00 11.15 106 PRO A N 1
ATOM 576 C CA . PRO A 1 86 ? -21.886 12.093 11.031 1.00 11.85 106 PRO A CA 1
ATOM 577 C C . PRO A 1 86 ? -22.181 13.586 10.938 1.00 10.30 106 PRO A C 1
ATOM 578 O O . PRO A 1 86 ? -22.570 14.212 11.946 1.00 12.94 106 PRO A O 1
ATOM 582 N N . GLY A 1 87 ? -21.991 14.174 9.759 1.00 10.29 107 GLY A N 1
ATOM 583 C CA . GLY A 1 87 ? -22.247 15.577 9.553 1.00 11.85 107 GLY A CA 1
ATOM 584 C C . GLY A 1 87 ? -21.052 16.459 9.812 1.00 11.02 107 GLY A C 1
ATOM 585 O O . GLY A 1 87 ? -21.138 17.683 9.583 1.00 15.83 107 GLY A O 1
ATOM 586 N N . ARG A 1 88 ? -19.944 15.909 10.274 1.00 10.30 108 ARG A N 1
ATOM 587 C CA . ARG A 1 88 ? -18.761 16.749 10.589 1.00 10.65 108 ARG A CA 1
ATOM 588 C C . ARG A 1 88 ? -17.559 16.251 9.837 1.00 9.13 108 ARG A C 1
ATOM 589 O O . ARG A 1 88 ? -16.785 15.420 10.270 1.00 12.25 108 ARG A O 1
ATOM 597 N N . PHE A 1 89 ? -17.402 16.724 8.592 1.00 8.83 109 PHE A N 1
ATOM 598 C CA . PHE A 1 89 ? -16.252 16.337 7.806 1.00 8.88 109 PHE A CA 1
ATOM 599 C C . PHE A 1 89 ? -15.058 17.090 8.366 1.00 9.50 109 PHE A C 1
ATOM 600 O O . PHE A 1 89 ? -15.122 18.316 8.561 1.00 12.03 109 PHE A O 1
ATOM 608 N N . ARG A 1 90 ? -13.946 16.390 8.544 1.00 9.10 110 ARG A N 1
ATOM 609 C CA . ARG A 1 90 ? -12.735 16.996 9.068 1.00 10.49 110 ARG A CA 1
ATOM 610 C C . ARG A 1 90 ? -11.539 16.389 8.336 1.00 8.94 110 ARG A C 1
ATOM 611 O O . ARG A 1 90 ? -11.367 15.155 8.470 1.00 11.74 110 ARG A O 1
ATOM 619 N N . ALA A 1 91 ? -10.782 17.180 7.584 1.00 10.08 111 ALA A N 1
ATOM 620 C CA . ALA A 1 91 ? -9.585 16.669 6.889 1.00 10.01 111 ALA A CA 1
ATOM 621 C C . ALA A 1 91 ? -8.454 17.666 7.151 1.00 9.30 111 ALA A C 1
ATOM 622 O O . ALA A 1 91 ? -7.985 18.343 6.215 1.00 11.97 111 ALA A O 1
ATOM 624 N N . ASP A 1 92 ? -8.077 17.739 8.435 1.00 11.07 112 ASP A N 1
ATOM 625 C CA . ASP A 1 92 ? -7.079 18.681 8.862 1.00 12.26 112 ASP A CA 1
ATOM 626 C C . ASP A 1 92 ? -5.838 17.983 9.371 1.00 10.80 112 ASP A C 1
ATOM 627 O O . ASP A 1 92 ? -5.930 16.801 9.684 1.00 10.56 112 ASP A O 1
ATOM 632 N N . GLY A 1 93 ? -4.714 18.724 9.475 1.00 11.67 113 GLY A N 1
ATOM 633 C CA . GLY A 1 93 ? -3.539 18.102 10.094 1.00 11.87 113 GLY A CA 1
ATOM 634 C C . GLY A 1 93 ? -3.092 16.877 9.331 1.00 10.57 113 GLY A C 1
ATOM 635 O O . GLY A 1 93 ? -2.916 16.907 8.100 1.00 12.57 113 GLY A O 1
ATOM 636 N N . ILE A 1 94 ? -2.884 15.771 10.038 1.00 9.71 114 ILE A N 1
ATOM 637 C CA . ILE A 1 94 ? -2.384 14.554 9.367 1.00 8.88 114 ILE A CA 1
ATOM 638 C C . ILE A 1 94 ? -3.418 14.002 8.391 1.00 8.85 114 ILE A C 1
ATOM 639 O O . ILE A 1 94 ? -3.056 13.110 7.607 1.00 10.92 114 ILE A O 1
ATOM 644 N N . PHE A 1 95 ? -4.671 14.468 8.449 1.00 8.17 115 PHE A N 1
ATOM 645 C CA . PHE A 1 95 ? -5.720 13.991 7.535 1.00 8.65 115 PHE A CA 1
ATOM 646 C C . PHE A 1 95 ? -5.895 14.913 6.325 1.00 7.71 115 PHE A C 1
ATOM 647 O O . PHE A 1 95 ? -6.673 14.583 5.444 1.00 9.79 115 PHE A O 1
ATOM 655 N N . SER A 1 96 ? -5.208 16.055 6.304 1.00 8.42 116 SER A N 1
ATOM 656 C CA . SER A 1 96 ? -5.268 16.888 5.098 1.00 8.32 116 SER A CA 1
ATOM 657 C C . SER A 1 96 ? -4.572 16.238 3.923 1.00 8.39 116 SER A C 1
ATOM 658 O O . SER A 1 96 ? -3.464 15.678 4.039 1.00 9.91 116 SER A O 1
ATOM 661 N N . LEU A 1 97 ? -5.172 16.373 2.735 1.00 8.87 117 LEU A N 1
ATOM 662 C CA . LEU A 1 97 ? -4.499 15.930 1.532 1.00 8.80 117 LEU A CA 1
ATOM 663 C C . LEU A 1 97 ? -3.565 16.967 0.963 1.00 7.96 117 LEU A C 1
ATOM 664 O O . LEU A 1 97 ? -2.815 16.702 0.020 1.00 8.97 117 LEU A O 1
ATOM 669 N N . GLU A 1 98 ? -3.594 18.192 1.480 1.00 8.92 118 GLU A N 1
ATOM 670 C CA A GLU A 1 98 ? -2.809 19.238 0.835 0.50 10.11 118 GLU A CA 1
ATOM 671 C CA B GLU A 1 98 ? -2.806 19.253 0.878 0.50 9.52 118 GLU A CA 1
ATOM 672 C C . GLU A 1 98 ? -1.314 18.921 0.820 1.00 9.86 118 GLU A C 1
ATOM 673 O O . GLU A 1 98 ? -0.682 19.124 -0.234 1.00 9.60 118 GLU A O 1
ATOM 684 N N . PRO A 1 99 ? -0.708 18.395 1.885 1.00 9.51 119 PRO A N 1
ATOM 685 C CA . PRO A 1 99 ? 0.725 18.045 1.747 1.00 9.82 119 PRO A CA 1
ATOM 686 C C . PRO A 1 99 ? 0.999 16.933 0.757 1.00 8.35 119 PRO A C 1
ATOM 687 O O . PRO A 1 99 ? 2.072 16.836 0.178 1.00 9.90 119 PRO A O 1
ATOM 691 N N . PHE A 1 100 ? 0.032 16.052 0.548 1.00 8.57 120 PHE A N 1
ATOM 692 C CA . PHE A 1 100 ? 0.135 14.969 -0.407 1.00 8.40 120 PHE A CA 1
ATOM 693 C C . PHE A 1 100 ? 0.115 15.587 -1.817 1.00 8.16 120 PHE A C 1
ATOM 694 O O . PHE A 1 100 ? 0.990 15.256 -2.640 1.00 8.50 120 PHE A O 1
ATOM 702 N N . PHE A 1 101 ? -0.857 16.464 -2.097 1.00 7.81 121 PHE A N 1
ATOM 703 C CA . PHE A 1 101 ? -0.869 17.153 -3.394 1.00 8.02 121 PHE A CA 1
ATOM 704 C C . PHE A 1 101 ? 0.400 17.958 -3.652 1.00 7.75 121 PHE A C 1
ATOM 705 O O . PHE A 1 101 ? 0.941 17.947 -4.756 1.00 8.30 121 PHE A O 1
ATOM 713 N N . GLU A 1 102 ? 0.835 18.680 -2.599 1.00 8.69 122 GLU A N 1
ATOM 714 C CA . GLU A 1 102 ? 2.044 19.497 -2.750 1.00 9.78 122 GLU A CA 1
ATOM 715 C C . GLU A 1 102 ? 3.262 18.651 -3.041 1.00 8.85 122 GLU A C 1
ATOM 716 O O . GLU A 1 102 ? 4.107 19.045 -3.887 1.00 10.25 122 GLU A O 1
ATOM 722 N N . ALA A 1 103 ? 3.360 17.512 -2.357 1.00 8.79 123 ALA A N 1
ATOM 723 C CA . ALA A 1 103 ? 4.508 16.651 -2.613 1.00 9.04 123 ALA A CA 1
ATOM 724 C C . ALA A 1 103 ? 4.452 16.088 -4.037 1.00 8.15 123 ALA A C 1
ATOM 725 O O . ALA A 1 103 ? 5.477 15.912 -4.671 1.00 8.83 123 ALA A O 1
ATOM 727 N N . ALA A 1 104 ? 3.258 15.778 -4.537 1.00 8.01 124 ALA A N 1
ATOM 728 C CA . ALA A 1 104 ? 3.142 15.272 -5.912 1.00 7.81 124 ALA A CA 1
ATOM 729 C C . ALA A 1 104 ? 3.660 16.319 -6.888 1.00 7.33 124 ALA A C 1
ATOM 730 O O . ALA A 1 104 ? 4.457 16.039 -7.787 1.00 8.35 124 ALA A O 1
ATOM 732 N N . THR A 1 105 ? 3.193 17.558 -6.677 1.00 7.95 125 THR A N 1
ATOM 733 C CA . THR A 1 105 ? 3.691 18.656 -7.567 1.00 8.33 125 THR A CA 1
ATOM 734 C C . THR A 1 105 ? 5.205 18.796 -7.445 1.00 8.02 125 THR A C 1
ATOM 735 O O . THR A 1 105 ? 5.873 18.944 -8.474 1.00 9.11 125 THR A O 1
ATOM 739 N N . LYS A 1 106 ? 5.741 18.734 -6.237 1.00 8.62 126 LYS A N 1
ATOM 740 C CA . LYS A 1 106 ? 7.185 18.909 -6.058 1.00 9.26 126 LYS A CA 1
ATOM 741 C C . LYS A 1 106 ? 8.002 17.775 -6.676 1.00 8.64 126 LYS A C 1
ATOM 742 O O . LYS A 1 106 ? 9.120 18.036 -7.109 1.00 10.12 126 LYS A O 1
ATOM 748 N N . ALA A 1 107 ? 7.420 16.578 -6.707 1.00 7.74 127 ALA A N 1
ATOM 749 C CA . ALA A 1 107 ? 8.116 15.416 -7.262 1.00 8.63 127 ALA A CA 1
ATOM 750 C C . ALA A 1 107 ? 7.909 15.310 -8.745 1.00 8.73 127 ALA A C 1
ATOM 751 O O . ALA A 1 107 ? 8.590 14.526 -9.396 1.00 10.60 127 ALA A O 1
ATOM 753 N N . GLY A 1 108 ? 6.940 16.020 -9.314 1.00 7.91 128 GLY A N 1
ATOM 754 C CA . GLY A 1 108 ? 6.599 15.867 -10.705 1.00 8.66 128 GLY A CA 1
ATOM 755 C C . GLY A 1 108 ? 5.798 14.593 -10.968 1.00 7.66 128 GLY A C 1
ATOM 756 O O . GLY A 1 108 ? 6.053 13.931 -11.980 1.00 9.05 128 GLY A O 1
ATOM 757 N N . ILE A 1 109 ? 4.838 14.303 -10.135 1.00 7.81 129 ILE A N 1
ATOM 758 C CA . ILE A 1 109 ? 3.956 13.132 -10.218 1.00 8.55 129 ILE A CA 1
ATOM 759 C C . ILE A 1 109 ? 2.530 13.596 -10.370 1.00 6.98 129 ILE A C 1
ATOM 760 O O . ILE A 1 109 ? 2.106 14.552 -9.693 1.00 7.86 129 ILE A O 1
ATOM 765 N N . TYR A 1 110 ? 1.786 12.938 -11.266 1.00 6.63 130 TYR A N 1
ATOM 766 C CA . TYR A 1 110 ? 0.346 13.181 -11.395 1.00 6.79 130 TYR A CA 1
ATOM 767 C C . TYR A 1 110 ? -0.404 12.180 -10.504 1.00 6.19 130 TYR A C 1
ATOM 768 O O . TYR A 1 110 ? 0.182 11.194 -10.034 1.00 7.48 130 TYR A O 1
ATOM 777 N N . LEU A 1 111 ? -1.703 12.448 -10.271 1.00 6.69 131 LEU A N 1
ATOM 778 C CA . LEU A 1 111 ? -2.462 11.608 -9.354 1.00 6.35 131 LEU A CA 1
ATOM 779 C C . LEU A 1 111 ? -3.781 11.130 -9.947 1.00 6.41 131 LEU A C 1
ATOM 780 O O . LEU A 1 111 ? -4.503 11.887 -10.642 1.00 6.89 131 LEU A O 1
ATOM 785 N N . LEU A 1 112 ? -4.081 9.874 -9.616 1.00 5.91 132 LEU A N 1
ATOM 786 C CA . LEU A 1 112 ? -5.397 9.247 -9.800 1.00 6.09 132 LEU A CA 1
ATOM 787 C C . LEU A 1 112 ? -6.059 9.223 -8.429 1.00 5.51 132 LEU A C 1
ATOM 788 O O . LEU A 1 112 ? -5.580 8.528 -7.533 1.00 7.10 132 LEU A O 1
ATOM 793 N N . ALA A 1 113 ? -7.126 10.011 -8.267 1.00 6.56 133 ALA A N 1
ATOM 794 C CA . ALA A 1 113 ? -7.814 10.124 -6.983 1.00 7.26 133 ALA A CA 1
ATOM 795 C C . ALA A 1 113 ? -8.949 9.117 -6.901 1.00 6.94 133 ALA A C 1
ATOM 796 O O . ALA A 1 113 ? -9.768 9.074 -7.830 1.00 7.49 133 ALA A O 1
ATOM 798 N N . ARG A 1 114 ? -8.995 8.367 -5.795 1.00 6.50 134 ARG A N 1
ATOM 799 C CA . ARG A 1 114 ? -9.998 7.286 -5.654 1.00 6.58 134 ARG A CA 1
ATOM 800 C C . ARG A 1 114 ? -10.644 7.449 -4.292 1.00 5.80 134 ARG A C 1
ATOM 801 O O . ARG A 1 114 ? -10.278 6.728 -3.326 1.00 7.34 134 ARG A O 1
ATOM 809 N N . PRO A 1 115 ? -11.585 8.380 -4.137 1.00 6.30 135 PRO A N 1
ATOM 810 C CA . PRO A 1 115 ? -12.111 8.667 -2.816 1.00 6.78 135 PRO A CA 1
ATOM 811 C C . PRO A 1 115 ? -13.281 7.801 -2.353 1.00 7.34 135 PRO A C 1
ATOM 812 O O . PRO A 1 115 ? -13.815 8.043 -1.273 1.00 8.76 135 PRO A O 1
ATOM 816 N N . GLY A 1 116 ? -13.694 6.845 -3.153 1.00 6.66 136 GLY A N 1
ATOM 817 C CA . GLY A 1 116 ? -14.767 5.960 -2.796 1.00 7.93 136 GLY A CA 1
ATOM 818 C C . GLY A 1 116 ? -16.124 6.512 -3.219 1.00 7.22 136 GLY A C 1
ATOM 819 O O . GLY A 1 116 ? -16.282 6.855 -4.395 1.00 9.15 136 GLY A O 1
ATOM 820 N N . PRO A 1 117 ? -17.116 6.649 -2.329 1.00 7.82 137 PRO A N 1
ATOM 821 C CA . PRO A 1 117 ? -17.062 6.458 -0.886 1.00 8.60 137 PRO A CA 1
ATOM 822 C C . PRO A 1 117 ? -16.639 5.101 -0.356 1.00 7.29 137 PRO A C 1
ATOM 823 O O . PRO A 1 117 ? -15.928 5.055 0.664 1.00 8.64 137 PRO A O 1
ATOM 827 N N . TYR A 1 118 ? -16.944 4.030 -1.068 1.00 6.45 138 TYR A N 1
ATOM 828 C CA . TYR A 1 118 ? -16.457 2.703 -0.725 1.00 6.45 138 TYR A CA 1
ATOM 829 C C . TYR A 1 118 ? -15.093 2.497 -1.378 1.00 6.70 138 TYR A C 1
ATOM 830 O O . TYR A 1 118 ? -14.965 2.681 -2.608 1.00 7.74 138 TYR A O 1
ATOM 839 N N . ILE A 1 119 ? -14.072 2.103 -0.582 1.00 6.91 139 ILE A N 1
ATOM 840 C CA . ILE A 1 119 ? -12.745 1.864 -1.136 1.00 6.76 139 ILE A CA 1
ATOM 841 C C . ILE A 1 119 ? -12.237 0.435 -0.934 1.00 6.31 139 ILE A C 1
ATOM 842 O O . ILE A 1 119 ? -11.272 0.048 -1.594 1.00 6.94 139 ILE A O 1
ATOM 847 N N . ASN A 1 120 ? -12.844 -0.355 -0.045 1.00 6.65 140 ASN A N 1
ATOM 848 C CA . ASN A 1 120 ? -12.357 -1.721 0.273 1.00 6.69 140 ASN A CA 1
ATOM 849 C C . ASN A 1 120 ? -11.004 -1.568 0.962 1.00 5.68 140 ASN A C 1
ATOM 850 O O . ASN A 1 120 ? -10.987 -1.189 2.138 1.00 7.33 140 ASN A O 1
ATOM 855 N N . ALA A 1 121 ? -9.887 -1.801 0.267 1.00 6.46 141 ALA A N 1
ATOM 856 C CA . ALA A 1 121 ? -8.578 -1.336 0.722 1.00 6.62 141 ALA A CA 1
ATOM 857 C C . ALA A 1 121 ? -8.032 -2.006 1.950 1.00 6.48 141 ALA A C 1
ATOM 858 O O . ALA A 1 121 ? -6.987 -1.601 2.507 1.00 6.91 141 ALA A O 1
ATOM 860 N N . GLU A 1 122 ? -8.672 -3.082 2.391 1.00 6.91 142 GLU A N 1
ATOM 861 C CA . GLU A 1 122 ? -8.297 -3.747 3.652 1.00 6.40 142 GLU A CA 1
ATOM 862 C C . GLU A 1 122 ? -8.288 -2.778 4.846 1.00 6.83 142 GLU A C 1
ATOM 863 O O . GLU A 1 122 ? -7.552 -2.930 5.808 1.00 7.29 142 GLU A O 1
ATOM 869 N N . VAL A 1 123 ? -9.175 -1.770 4.777 1.00 6.70 143 VAL A N 1
ATOM 870 C CA . VAL A 1 123 ? -9.365 -0.830 5.876 1.00 7.01 143 VAL A CA 1
ATOM 871 C C . VAL A 1 123 ? -10.696 -1.158 6.572 1.00 6.10 143 VAL A C 1
ATOM 872 O O . VAL A 1 123 ? -11.608 -1.769 5.980 1.00 6.75 143 VAL A O 1
ATOM 876 N N . SER A 1 124 ? -10.802 -0.705 7.828 1.00 6.28 144 SER A N 1
ATOM 877 C CA . SER A 1 124 ? -12.019 -0.950 8.601 1.00 6.89 144 SER A CA 1
ATOM 878 C C . SER A 1 124 ? -13.238 -0.412 7.821 1.00 6.25 144 SER A C 1
ATOM 879 O O . SER A 1 124 ? -13.231 0.728 7.348 1.00 7.60 144 SER A O 1
ATOM 882 N N . GLY A 1 125 ? -14.264 -1.250 7.706 1.00 6.32 145 GLY A N 1
ATOM 883 C CA . GLY A 1 125 ? -15.537 -0.959 7.028 1.00 6.96 145 GLY A CA 1
ATOM 884 C C . GLY A 1 125 ? -15.357 -0.825 5.526 1.00 6.80 145 GLY A C 1
ATOM 885 O O . GLY A 1 125 ? -16.306 -0.366 4.834 1.00 7.85 145 GLY A O 1
ATOM 886 N N . GLY A 1 126 ? -14.187 -1.136 4.950 1.00 6.43 146 GLY A N 1
ATOM 887 C CA . GLY A 1 126 ? -13.919 -0.810 3.576 1.00 6.42 146 GLY A CA 1
ATOM 888 C C . GLY A 1 126 ? -14.026 0.707 3.311 1.00 6.29 146 GLY A C 1
ATOM 889 O O . GLY A 1 126 ? -14.226 1.093 2.143 1.00 7.17 146 GLY A O 1
ATOM 890 N N . GLY A 1 127 ? -13.825 1.506 4.333 1.00 6.69 147 GLY A N 1
ATOM 891 C CA . GLY A 1 127 ? -13.903 2.965 4.230 1.00 7.37 147 GLY A CA 1
ATOM 892 C C . GLY A 1 127 ? -15.182 3.492 4.847 1.00 7.38 147 GLY A C 1
ATOM 893 O O . GLY A 1 127 ? -15.268 4.688 5.188 1.00 8.34 147 GLY A O 1
ATOM 894 N N . PHE A 1 128 ? -16.215 2.661 5.002 1.00 6.85 148 PHE A N 1
ATOM 895 C CA . PHE A 1 128 ? -17.471 3.151 5.542 1.00 6.85 148 PHE A CA 1
ATOM 896 C C . PHE A 1 128 ? -17.332 3.438 7.045 1.00 6.80 148 PHE A C 1
ATOM 897 O O . PHE A 1 128 ? -16.934 2.525 7.785 1.00 8.37 148 PHE A O 1
ATOM 905 N N . PRO A 1 129 ? -17.714 4.616 7.509 1.00 6.90 149 PRO A N 1
ATOM 906 C CA . PRO A 1 129 ? -17.732 4.863 8.955 1.00 7.40 149 PRO A CA 1
ATOM 907 C C . PRO A 1 129 ? -18.708 3.897 9.651 1.00 7.29 149 PRO A C 1
ATOM 908 O O . PRO A 1 129 ? -19.758 3.480 9.116 1.00 7.85 149 PRO A O 1
ATOM 912 N N . GLY A 1 130 ? -18.401 3.539 10.903 1.00 7.62 150 GLY A N 1
ATOM 913 C CA . GLY A 1 130 ? -19.217 2.554 11.618 1.00 7.79 150 GLY A CA 1
ATOM 914 C C . GLY A 1 130 ? -20.664 3.014 11.834 1.00 6.81 150 GLY A C 1
ATOM 915 O O . GLY A 1 130 ? -21.532 2.157 12.061 1.00 8.07 150 GLY A O 1
ATOM 916 N N . TRP A 1 131 ? -20.916 4.343 11.779 1.00 7.14 151 TRP A N 1
ATOM 917 C CA . TRP A 1 131 ? -22.315 4.759 11.892 1.00 8.02 151 TRP A CA 1
ATOM 918 C C . TRP A 1 131 ? -23.174 4.347 10.707 1.00 7.95 151 TRP A C 1
ATOM 919 O O . TRP A 1 131 ? -24.408 4.426 10.843 1.00 9.30 151 TRP A O 1
ATOM 930 N N . LEU A 1 132 ? -22.592 3.832 9.618 1.00 7.78 152 LEU A N 1
ATOM 931 C CA . LEU A 1 132 ? -23.456 3.238 8.583 1.00 8.65 152 LEU A CA 1
ATOM 932 C C . LEU A 1 132 ? -24.094 1.956 9.063 1.00 8.32 152 LEU A C 1
ATOM 933 O O . LEU A 1 132 ? -25.034 1.466 8.438 1.00 9.80 152 LEU A O 1
ATOM 938 N N . GLN A 1 133 ? -23.633 1.339 10.192 1.00 8.32 153 GLN A N 1
ATOM 939 C CA . GLN A 1 133 ? -24.392 0.234 10.727 1.00 8.82 153 GLN A CA 1
ATOM 940 C C . GLN A 1 133 ? -25.794 0.661 11.177 1.00 9.74 153 GLN A C 1
ATOM 941 O O . GLN A 1 133 ? -26.652 -0.214 11.269 1.00 12.25 153 GLN A O 1
ATOM 947 N N . ARG A 1 134 ? -26.015 1.955 11.388 1.00 8.69 154 ARG A N 1
ATOM 948 C CA . ARG A 1 134 ? -27.310 2.433 11.795 1.00 8.89 154 ARG A CA 1
ATOM 949 C C . ARG A 1 134 ? -28.159 2.892 10.603 1.00 9.91 154 ARG A C 1
ATOM 950 O O . ARG A 1 134 ? -29.241 3.453 10.773 1.00 13.10 154 ARG A O 1
ATOM 958 N N . VAL A 1 135 ? -27.694 2.673 9.376 1.00 10.93 155 VAL A N 1
ATOM 959 C CA . VAL A 1 135 ? -28.485 2.984 8.167 1.00 12.54 155 VAL A CA 1
ATOM 960 C C . VAL A 1 135 ? -29.168 1.724 7.727 1.00 12.15 155 VAL A C 1
ATOM 961 O O . VAL A 1 135 ? -28.518 0.727 7.437 1.00 15.29 155 VAL A O 1
ATOM 965 N N . LYS A 1 136 ? -30.510 1.773 7.668 1.00 11.65 156 LYS A N 1
ATOM 966 C CA . LYS A 1 136 ? -31.241 0.528 7.365 1.00 11.14 156 LYS A CA 1
ATOM 967 C C . LYS A 1 136 ? -31.036 0.029 5.966 1.00 10.47 156 LYS A C 1
ATOM 968 O O . LYS A 1 136 ? -30.998 -1.199 5.749 1.00 13.63 156 LYS A O 1
ATOM 974 N N . GLY A 1 137 ? -30.961 0.932 4.991 1.00 10.87 157 GLY A N 1
ATOM 975 C CA . GLY A 1 137 ? -30.929 0.476 3.595 1.00 13.88 157 GLY A CA 1
ATOM 976 C C . GLY A 1 137 ? -29.650 -0.240 3.235 1.00 10.89 157 GLY A C 1
ATOM 977 O O . GLY A 1 137 ? -28.607 -0.136 3.908 1.00 11.22 157 GLY A O 1
ATOM 978 N N . LYS A 1 138 ? -29.722 -0.953 2.102 1.00 10.78 158 LYS A N 1
ATOM 979 C CA A LYS A 1 138 ? -28.546 -1.676 1.654 0.50 10.24 158 LYS A CA 1
ATOM 980 C CA B LYS A 1 138 ? -28.551 -1.669 1.640 0.50 10.02 158 LYS A CA 1
ATOM 981 C C . LYS A 1 138 ? -27.442 -0.737 1.146 1.00 9.07 158 LYS A C 1
ATOM 982 O O . LYS A 1 138 ? -27.666 0.190 0.339 1.00 10.57 158 LYS A O 1
ATOM 993 N N . LEU A 1 139 ? -26.231 -1.012 1.621 1.00 8.90 159 LEU A N 1
ATOM 994 C CA . LEU A 1 139 ? -25.103 -0.165 1.265 1.00 8.25 159 LEU A CA 1
ATOM 995 C C . LEU A 1 139 ? -24.709 -0.364 -0.181 1.00 7.77 159 LEU A C 1
ATOM 996 O O . LEU A 1 139 ? -24.866 -1.482 -0.732 1.00 8.94 159 LEU A O 1
ATOM 1001 N N . ARG A 1 140 ? -24.198 0.690 -0.830 1.00 7.53 160 ARG A N 1
ATOM 1002 C CA . ARG A 1 140 ? -23.748 0.645 -2.222 1.00 6.99 160 ARG A CA 1
ATOM 1003 C C . ARG A 1 140 ? -24.933 0.334 -3.135 1.00 7.01 160 ARG A C 1
ATOM 1004 O O . ARG A 1 140 ? -24.768 -0.292 -4.179 1.00 9.20 160 ARG A O 1
ATOM 1012 N N . THR A 1 141 ? -26.104 0.832 -2.757 1.00 8.57 161 THR A N 1
ATOM 1013 C CA . THR A 1 141 ? -27.281 0.826 -3.647 1.00 9.60 161 THR A CA 1
ATOM 1014 C C . THR A 1 141 ? -27.902 2.207 -3.645 1.00 9.05 161 THR A C 1
ATOM 1015 O O . THR A 1 141 ? -27.452 3.079 -2.883 1.00 9.96 161 THR A O 1
ATOM 1019 N N . ASP A 1 142 ? -28.962 2.383 -4.447 1.00 9.42 162 ASP A N 1
ATOM 1020 C CA . ASP A 1 142 ? -29.597 3.726 -4.358 1.00 10.97 162 ASP A CA 1
ATOM 1021 C C . ASP A 1 142 ? -30.647 3.811 -3.257 1.00 10.26 162 ASP A C 1
ATOM 1022 O O . ASP A 1 142 ? -31.448 4.759 -3.327 1.00 13.64 162 ASP A O 1
ATOM 1027 N N . ALA A 1 143 ? -30.593 2.983 -2.234 1.00 10.63 163 ALA A N 1
ATOM 1028 C CA . ALA A 1 143 ? -31.402 3.188 -1.028 1.00 11.20 163 ALA A CA 1
ATOM 1029 C C . ALA A 1 143 ? -31.093 4.606 -0.576 1.00 10.25 163 ALA A C 1
ATOM 1030 O O . ALA A 1 143 ? -29.890 4.948 -0.413 1.00 10.33 163 ALA A O 1
ATOM 1032 N N . PRO A 1 144 ? -32.081 5.471 -0.441 1.00 10.60 164 PRO A N 1
ATOM 1033 C CA . PRO A 1 144 ? -31.787 6.893 -0.238 1.00 10.42 164 PRO A CA 1
ATOM 1034 C C . PRO A 1 144 ? -31.139 7.170 1.098 1.00 10.05 164 PRO A C 1
ATOM 1035 O O . PRO A 1 144 ? -30.413 8.183 1.190 1.00 11.13 164 PRO A O 1
ATOM 1039 N N . ASP A 1 145 ? -31.370 6.321 2.125 1.00 10.97 165 ASP A N 1
ATOM 1040 C CA . ASP A 1 145 ? -30.673 6.608 3.387 1.00 10.78 165 ASP A CA 1
ATOM 1041 C C . ASP A 1 145 ? -29.168 6.381 3.250 1.00 10.33 165 ASP A C 1
ATOM 1042 O O . ASP A 1 145 ? -28.374 7.166 3.769 1.00 14.26 165 ASP A O 1
ATOM 1047 N N . TYR A 1 146 ? -28.746 5.393 2.471 1.00 10.63 166 TYR A N 1
ATOM 1048 C CA . TYR A 1 146 ? -27.334 5.183 2.143 1.00 9.87 166 TYR A CA 1
ATOM 1049 C C . TYR A 1 146 ? -26.842 6.345 1.290 1.00 9.63 166 TYR A C 1
ATOM 1050 O O . TYR A 1 146 ? -25.814 6.986 1.583 1.00 9.06 166 TYR A O 1
ATOM 1059 N N . LEU A 1 147 ? -27.533 6.641 0.176 1.00 9.60 167 LEU A N 1
ATOM 1060 C CA . LEU A 1 147 ? -27.039 7.675 -0.748 1.00 9.91 167 LEU A CA 1
ATOM 1061 C C . LEU A 1 147 ? -26.834 8.989 -0.019 1.00 9.86 167 LEU A C 1
ATOM 1062 O O . LEU A 1 147 ? -25.800 9.657 -0.112 1.00 10.23 167 LEU A O 1
ATOM 1067 N N . HIS A 1 148 ? -27.871 9.369 0.759 1.00 8.88 168 HIS A N 1
ATOM 1068 C CA . HIS A 1 148 ? -27.770 10.684 1.369 1.00 9.79 168 HIS A CA 1
ATOM 1069 C C . HIS A 1 148 ? -26.772 10.656 2.521 1.00 9.77 168 HIS A C 1
ATOM 1070 O O . HIS A 1 148 ? -26.157 11.691 2.817 1.00 11.27 168 HIS A O 1
ATOM 1077 N N . ALA A 1 149 ? -26.488 9.493 3.129 1.00 9.65 169 ALA A N 1
ATOM 1078 C CA . ALA A 1 149 ? -25.410 9.389 4.124 1.00 8.84 169 ALA A CA 1
ATOM 1079 C C . ALA A 1 149 ? -24.040 9.686 3.508 1.00 7.85 169 ALA A C 1
ATOM 1080 O O . ALA A 1 149 ? -23.152 10.100 4.251 1.00 9.52 169 ALA A O 1
ATOM 1082 N N . THR A 1 150 ? -23.877 9.499 2.189 1.00 7.32 170 THR A N 1
ATOM 1083 C CA . THR A 1 150 ? -22.572 9.734 1.531 1.00 7.10 170 THR A CA 1
ATOM 1084 C C . THR A 1 150 ? -22.394 11.167 1.040 1.00 7.52 170 THR A C 1
ATOM 1085 O O . THR A 1 150 ? -21.284 11.565 0.643 1.00 8.34 170 THR A O 1
ATOM 1089 N N . ASP A 1 151 ? -23.488 11.936 1.008 1.00 8.56 171 ASP A N 1
ATOM 1090 C CA . ASP A 1 151 ? -23.443 13.209 0.284 1.00 8.17 171 ASP A CA 1
ATOM 1091 C C . ASP A 1 151 ? -22.460 14.190 0.891 1.00 8.06 171 ASP A C 1
ATOM 1092 O O . ASP A 1 151 ? -21.725 14.876 0.151 1.00 8.76 171 ASP A O 1
ATOM 1097 N N . ASN A 1 152 ? -22.436 14.356 2.195 1.00 8.74 172 ASN A N 1
ATOM 1098 C CA . ASN A 1 152 ? -21.564 15.349 2.811 1.00 8.12 172 ASN A CA 1
ATOM 1099 C C . ASN A 1 152 ? -20.109 14.976 2.551 1.00 7.53 172 ASN A C 1
ATOM 1100 O O . ASN A 1 152 ? -19.301 15.865 2.211 1.00 9.05 172 ASN A O 1
ATOM 1105 N N . TYR A 1 153 ? -19.743 13.723 2.697 1.00 7.52 173 TYR A N 1
ATOM 1106 C CA . TYR A 1 153 ? -18.359 13.317 2.465 1.00 7.98 173 TYR A CA 1
ATOM 1107 C C . TYR A 1 153 ? -17.998 13.567 1.028 1.00 6.76 173 TYR A C 1
ATOM 1108 O O . TYR A 1 153 ? -16.933 14.152 0.746 1.00 8.24 173 TYR A O 1
ATOM 1117 N N . VAL A 1 154 ? -18.828 13.160 0.069 1.00 7.80 174 VAL A N 1
ATOM 1118 C CA . VAL A 1 154 ? -18.382 13.337 -1.331 1.00 7.49 174 VAL A CA 1
ATOM 1119 C C . VAL A 1 154 ? -18.308 14.790 -1.687 1.00 8.02 174 VAL A C 1
ATOM 1120 O O . VAL A 1 154 ? -17.354 15.241 -2.359 1.00 8.62 174 VAL A O 1
ATOM 1124 N N . ALA A 1 155 ? -19.269 15.608 -1.223 1.00 8.29 175 ALA A N 1
ATOM 1125 C CA . ALA A 1 155 ? -19.225 17.021 -1.537 1.00 9.34 175 ALA A CA 1
ATOM 1126 C C . ALA A 1 155 ? -17.927 17.639 -1.064 1.00 9.08 175 ALA A C 1
ATOM 1127 O O . ALA A 1 155 ? -17.314 18.447 -1.782 1.00 10.96 175 ALA A O 1
ATOM 1129 N N . HIS A 1 156 ? -17.498 17.277 0.146 1.00 7.72 176 HIS A N 1
ATOM 1130 C CA . HIS A 1 156 ? -16.281 17.849 0.691 1.00 7.67 176 HIS A CA 1
ATOM 1131 C C . HIS A 1 156 ? -15.042 17.291 0.008 1.00 8.00 176 HIS A C 1
ATOM 1132 O O . HIS A 1 156 ? -14.152 18.042 -0.427 1.00 8.83 176 HIS A O 1
ATOM 1139 N N . ILE A 1 157 ? -14.923 15.943 -0.079 1.00 7.78 177 ILE A N 1
ATOM 1140 C CA . ILE A 1 157 ? -13.657 15.396 -0.595 1.00 7.59 177 ILE A CA 1
ATOM 1141 C C . ILE A 1 157 ? -13.528 15.645 -2.089 1.00 7.56 177 ILE A C 1
ATOM 1142 O O . ILE A 1 157 ? -12.417 15.905 -2.586 1.00 8.34 177 ILE A O 1
ATOM 1147 N N . ALA A 1 158 ? -14.623 15.586 -2.856 1.00 7.85 178 ALA A N 1
ATOM 1148 C CA . ALA A 1 158 ? -14.497 15.801 -4.291 1.00 8.21 178 ALA A CA 1
ATOM 1149 C C . ALA A 1 158 ? -14.239 17.253 -4.545 1.00 8.53 178 ALA A C 1
ATOM 1150 O O . ALA A 1 158 ? -13.572 17.554 -5.546 1.00 9.70 178 ALA A O 1
ATOM 1152 N N . SER A 1 159 ? -14.668 18.177 -3.683 1.00 8.63 179 SER A N 1
ATOM 1153 C CA A SER A 1 159 ? -14.288 19.584 -3.856 0.25 8.93 179 SER A CA 1
ATOM 1154 C CA B SER A 1 159 ? -14.297 19.581 -3.813 0.25 9.25 179 SER A CA 1
ATOM 1155 C CA C SER A 1 159 ? -14.270 19.576 -3.944 0.50 9.78 179 SER A CA 1
ATOM 1156 C C . SER A 1 159 ? -12.805 19.808 -3.595 1.00 8.30 179 SER A C 1
ATOM 1157 O O . SER A 1 159 ? -12.148 20.567 -4.306 1.00 9.54 179 SER A O 1
ATOM 1164 N N . ILE A 1 160 ? -12.269 19.126 -2.564 1.00 8.34 180 ILE A N 1
ATOM 1165 C CA . ILE A 1 160 ? -10.832 19.184 -2.285 1.00 8.25 180 ILE A CA 1
ATOM 1166 C C . ILE A 1 160 ? -10.053 18.644 -3.466 1.00 7.68 180 ILE A C 1
ATOM 1167 O O . ILE A 1 160 ? -9.084 19.248 -3.931 1.00 9.16 180 ILE A O 1
ATOM 1172 N N . ILE A 1 161 ? -10.474 17.502 -4.000 1.00 7.86 181 ILE A N 1
ATOM 1173 C CA A ILE A 1 161 ? -9.779 16.924 -5.164 0.50 7.75 181 ILE A CA 1
ATOM 1174 C CA B ILE A 1 161 ? -9.749 16.947 -5.153 0.50 7.68 181 ILE A CA 1
ATOM 1175 C C . ILE A 1 161 ? -9.928 17.839 -6.361 1.00 7.36 181 ILE A C 1
ATOM 1176 O O . ILE A 1 161 ? -9.015 18.017 -7.175 1.00 8.52 181 ILE A O 1
ATOM 1185 N N . ALA A 1 162 ? -11.128 18.461 -6.517 1.00 8.08 182 ALA A N 1
ATOM 1186 C CA . ALA A 1 162 ? -11.374 19.304 -7.671 1.00 8.10 182 ALA A CA 1
ATOM 1187 C C . ALA A 1 162 ? -10.363 20.455 -7.723 1.00 8.09 182 ALA A C 1
ATOM 1188 O O . ALA A 1 162 ? -9.851 20.821 -8.788 1.00 8.33 182 ALA A O 1
ATOM 1190 N N . LYS A 1 163 ? -10.054 21.035 -6.558 1.00 9.01 183 LYS A N 1
ATOM 1191 C CA . LYS A 1 163 ? -9.111 22.166 -6.526 1.00 9.41 183 LYS A CA 1
ATOM 1192 C C . LYS A 1 163 ? -7.713 21.725 -6.954 1.00 8.66 183 LYS A C 1
ATOM 1193 O O . LYS A 1 163 ? -6.967 22.563 -7.470 1.00 11.18 183 LYS A O 1
ATOM 1199 N N . ALA A 1 164 ? -7.422 20.453 -6.772 1.00 8.48 184 ALA A N 1
ATOM 1200 C CA . ALA A 1 164 ? -6.084 19.909 -7.084 1.00 8.26 184 ALA A CA 1
ATOM 1201 C C . ALA A 1 164 ? -6.017 19.378 -8.504 1.00 6.94 184 ALA A C 1
ATOM 1202 O O . ALA A 1 164 ? -5.023 18.771 -8.896 1.00 7.98 184 ALA A O 1
ATOM 1204 N N . GLN A 1 165 ? -7.056 19.531 -9.325 1.00 7.70 185 GLN A N 1
ATOM 1205 C CA . GLN A 1 165 ? -6.984 19.058 -10.705 1.00 7.66 185 GLN A CA 1
ATOM 1206 C C . GLN A 1 165 ? -5.963 19.806 -11.529 1.00 7.56 185 GLN A C 1
ATOM 1207 O O . GLN A 1 165 ? -5.647 20.979 -11.307 1.00 8.42 185 GLN A O 1
ATOM 1213 N N . ILE A 1 166 ? -5.445 19.067 -12.528 1.00 7.64 186 ILE A N 1
ATOM 1214 C CA . ILE A 1 166 ? -4.497 19.623 -13.477 1.00 8.41 186 ILE A CA 1
ATOM 1215 C C . ILE A 1 166 ? -5.061 20.856 -14.208 1.00 9.97 186 ILE A C 1
ATOM 1216 O O . ILE A 1 166 ? -4.322 21.774 -14.612 1.00 11.53 186 ILE A O 1
ATOM 1221 N N . THR A 1 167 ? -6.400 20.953 -14.334 1.00 9.85 187 THR A N 1
ATOM 1222 C CA . THR A 1 167 ? -7.052 22.112 -14.967 1.00 10.51 187 THR A CA 1
ATOM 1223 C C . THR A 1 167 ? -6.920 23.339 -14.091 1.00 11.83 187 THR A C 1
ATOM 1224 O O . THR A 1 167 ? -7.175 24.437 -14.583 1.00 13.90 187 THR A O 1
ATOM 1228 N N . ASN A 1 168 ? -6.560 23.197 -12.832 1.00 11.55 188 ASN A N 1
ATOM 1229 C CA . ASN A 1 168 ? -6.316 24.282 -11.883 1.00 14.67 188 ASN A CA 1
ATOM 1230 C C . ASN A 1 168 ? -4.840 24.370 -11.487 1.00 14.36 188 ASN A C 1
ATOM 1231 O O . ASN A 1 168 ? -4.548 25.021 -10.509 1.00 19.34 188 ASN A O 1
ATOM 1236 N N . GLY A 1 169 ? -3.947 23.718 -12.211 1.00 12.88 189 GLY A N 1
ATOM 1237 C CA . GLY A 1 169 ? -2.533 23.794 -11.870 1.00 14.78 189 GLY A CA 1
ATOM 1238 C C . GLY A 1 169 ? -2.088 22.777 -10.836 1.00 11.60 189 GLY A C 1
ATOM 1239 O O . GLY A 1 169 ? -0.995 22.934 -10.296 1.00 14.37 189 GLY A O 1
ATOM 1240 N N . GLY A 1 170 ? -2.903 21.750 -10.573 1.00 9.93 190 GLY A N 1
ATOM 1241 C CA . GLY A 1 170 ? -2.577 20.727 -9.571 1.00 9.47 190 GLY A CA 1
ATOM 1242 C C . GLY A 1 170 ? -2.258 19.412 -10.266 1.00 7.86 190 GLY A C 1
ATOM 1243 O O . GLY A 1 170 ? -2.176 19.274 -11.512 1.00 8.90 190 GLY A O 1
ATOM 1244 N N . PRO A 1 171 ? -1.991 18.416 -9.428 1.00 7.52 191 PRO A N 1
ATOM 1245 C CA . PRO A 1 171 ? -1.530 17.121 -9.944 1.00 7.35 191 PRO A CA 1
ATOM 1246 C C . PRO A 1 171 ? -2.603 16.137 -10.359 1.00 6.58 191 PRO A C 1
ATOM 1247 O O . PRO A 1 171 ? -2.222 15.122 -10.952 1.00 7.48 191 PRO A O 1
ATOM 1251 N N . VAL A 1 172 ? -3.871 16.345 -10.034 1.00 6.60 192 VAL A N 1
ATOM 1252 C CA . VAL A 1 172 ? -4.878 15.277 -10.272 1.00 7.19 192 VAL A CA 1
ATOM 1253 C C . VAL A 1 172 ? -5.315 15.228 -11.735 1.00 6.94 192 VAL A C 1
ATOM 1254 O O . VAL A 1 172 ? -5.775 16.242 -12.294 1.00 7.70 192 VAL A O 1
ATOM 1258 N N . ILE A 1 173 ? -5.152 14.059 -12.349 1.00 6.89 193 ILE A N 1
ATOM 1259 C CA . ILE A 1 173 ? -5.505 13.908 -13.769 1.00 6.32 193 ILE A CA 1
ATOM 1260 C C . ILE A 1 173 ? -6.675 12.973 -14.026 1.00 7.01 193 ILE A C 1
ATOM 1261 O O . ILE A 1 173 ? -7.232 12.992 -15.118 1.00 8.12 193 ILE A O 1
ATOM 1266 N N . LEU A 1 174 ? -7.039 12.147 -13.052 1.00 7.32 194 LEU A N 1
ATOM 1267 C CA . LEU A 1 174 ? -8.067 11.108 -13.236 1.00 6.63 194 LEU A CA 1
ATOM 1268 C C . LEU A 1 174 ? -8.780 10.933 -11.894 1.00 6.16 194 LEU A C 1
ATOM 1269 O O . LEU A 1 174 ? -8.199 11.156 -10.845 1.00 6.91 194 LEU A O 1
ATOM 1274 N N . TYR A 1 175 ? -10.066 10.561 -11.972 1.00 6.42 195 TYR A N 1
ATOM 1275 C CA . TYR A 1 175 ? -10.858 10.303 -10.785 1.00 6.83 195 TYR A CA 1
ATOM 1276 C C . TYR A 1 175 ? -11.599 8.988 -10.941 1.00 6.33 195 TYR A C 1
ATOM 1277 O O . TYR A 1 175 ? -12.244 8.750 -11.962 1.00 7.53 195 TYR A O 1
ATOM 1286 N N . GLN A 1 176 ? -11.578 8.182 -9.872 1.00 6.59 196 GLN A N 1
ATOM 1287 C CA . GLN A 1 176 ? -12.347 6.924 -9.873 1.00 6.78 196 GLN A CA 1
ATOM 1288 C C . GLN A 1 176 ? -13.512 7.075 -8.904 1.00 6.89 196 GLN A C 1
ATOM 1289 O O . GLN A 1 176 ? -13.316 7.286 -7.687 1.00 8.44 196 GLN A O 1
ATOM 1295 N N . PRO A 1 177 ? -14.745 6.916 -9.368 1.00 8.14 197 PRO A N 1
ATOM 1296 C CA . PRO A 1 177 ? -15.898 6.856 -8.513 1.00 8.75 197 PRO A CA 1
ATOM 1297 C C . PRO A 1 177 ? -16.139 5.402 -8.065 1.00 7.94 197 PRO A C 1
ATOM 1298 O O . PRO A 1 177 ? -16.005 4.492 -8.888 1.00 9.79 197 PRO A O 1
ATOM 1302 N N . GLU A 1 178 ? -16.528 5.194 -6.794 1.00 8.24 198 GLU A N 1
ATOM 1303 C CA . GLU A 1 178 ? -16.860 3.811 -6.344 1.00 8.91 198 GLU A CA 1
ATOM 1304 C C . GLU A 1 178 ? -15.592 2.952 -6.350 1.00 8.88 198 GLU A C 1
ATOM 1305 O O . GLU A 1 178 ? -14.456 3.486 -6.435 1.00 8.85 198 GLU A O 1
ATOM 1311 N N . ASN A 1 179 ? -15.722 1.643 -6.233 1.00 7.95 199 ASN A N 1
ATOM 1312 C CA . ASN A 1 179 ? -14.529 0.775 -6.211 1.00 7.23 199 ASN A CA 1
ATOM 1313 C C . ASN A 1 179 ? -14.965 -0.649 -6.505 1.00 6.77 199 ASN A C 1
ATOM 1314 O O . ASN A 1 179 ? -15.716 -1.204 -5.686 1.00 7.95 199 ASN A O 1
ATOM 1319 N N . GLU A 1 180 ? -14.497 -1.228 -7.596 1.00 6.92 200 GLU A N 1
ATOM 1320 C CA . GLU A 1 180 ? -14.816 -2.623 -7.919 1.00 7.80 200 GLU A CA 1
ATOM 1321 C C . GLU A 1 180 ? -16.322 -2.897 -7.780 1.00 7.39 200 GLU A C 1
ATOM 1322 O O . GLU A 1 180 ? -16.771 -3.860 -7.142 1.00 9.95 200 GLU A O 1
ATOM 1328 N N . TYR A 1 181 ? -17.084 -2.031 -8.444 1.00 8.17 201 TYR A N 1
ATOM 1329 C CA . TYR A 1 181 ? -18.552 -2.220 -8.489 1.00 8.82 201 TYR A CA 1
ATOM 1330 C C . TYR A 1 181 ? -18.832 -3.270 -9.536 1.00 8.37 201 TYR A C 1
ATOM 1331 O O . TYR A 1 181 ? -18.991 -2.930 -10.723 1.00 10.00 201 TYR A O 1
ATOM 1340 N N . SER A 1 182 ? -18.792 -4.551 -9.125 1.00 9.66 202 SER A N 1
ATOM 1341 C CA . SER A 1 182 ? -18.576 -5.605 -10.114 1.00 10.60 202 SER A CA 1
ATOM 1342 C C . SER A 1 182 ? -19.508 -6.800 -9.996 1.00 12.13 202 SER A C 1
ATOM 1343 O O . SER A 1 182 ? -19.568 -7.602 -10.946 1.00 12.32 202 SER A O 1
ATOM 1346 N N . GLY A 1 183 ? -20.301 -6.857 -8.967 1.00 12.51 203 GLY A N 1
ATOM 1347 C CA . GLY A 1 183 ? -21.360 -7.839 -8.861 1.00 13.63 203 GLY A CA 1
ATOM 1348 C C . GLY A 1 183 ? -22.143 -7.600 -7.585 1.00 16.82 203 GLY A C 1
ATOM 1349 O O . GLY A 1 183 ? -21.871 -6.700 -6.784 1.00 16.95 203 GLY A O 1
ATOM 1350 N N . ALA A 1 184 ? -23.177 -8.406 -7.415 1.00 13.64 204 ALA A N 1
ATOM 1351 C CA . ALA A 1 184 ? -24.039 -8.185 -6.238 1.00 10.86 204 ALA A CA 1
ATOM 1352 C C . ALA A 1 184 ? -24.612 -9.503 -5.753 1.00 10.70 204 ALA A C 1
ATOM 1353 O O . ALA A 1 184 ? -24.507 -10.543 -6.399 1.00 16.00 204 ALA A O 1
ATOM 1355 N N . ALA A 1 185 ? -25.215 -9.452 -4.576 1.00 12.75 205 ALA A N 1
ATOM 1356 C CA . ALA A 1 185 ? -25.853 -10.618 -3.986 1.00 13.93 205 ALA A CA 1
ATOM 1357 C C . ALA A 1 185 ? -27.070 -11.041 -4.806 1.00 14.30 205 ALA A C 1
ATOM 1358 O O . ALA A 1 185 ? -27.613 -10.283 -5.618 1.00 15.42 205 ALA A O 1
ATOM 1360 N N . GLU A 1 186 ? -27.483 -12.281 -4.584 1.00 20.20 206 GLU A N 1
ATOM 1361 C CA . GLU A 1 186 ? -28.592 -12.850 -5.373 1.00 22.91 206 GLU A CA 1
ATOM 1362 C C . GLU A 1 186 ? -29.819 -11.974 -5.228 1.00 22.61 206 GLU A C 1
ATOM 1363 O O . GLU A 1 186 ? -30.112 -11.550 -4.097 1.00 22.95 206 GLU A O 1
ATOM 1369 N N . GLY A 1 187 ? -30.551 -11.636 -6.280 1.00 20.89 207 GLY A N 1
ATOM 1370 C CA . GLY A 1 187 ? -31.807 -10.884 -6.095 1.00 23.63 207 GLY A CA 1
ATOM 1371 C C . GLY A 1 187 ? -31.586 -9.372 -6.113 1.00 22.10 207 GLY A C 1
ATOM 1372 O O . GLY A 1 187 ? -32.541 -8.601 -6.171 1.00 30.12 207 GLY A O 1
ATOM 1373 N N . VAL A 1 188 ? -30.348 -8.878 -6.056 1.00 16.64 208 VAL A N 1
ATOM 1374 C CA . VAL A 1 188 ? -30.107 -7.464 -5.992 1.00 14.02 208 VAL A CA 1
ATOM 1375 C C . VAL A 1 188 ? -29.834 -6.915 -7.378 1.00 13.45 208 VAL A C 1
ATOM 1376 O O . VAL A 1 188 ? -29.017 -7.480 -8.094 1.00 16.51 208 VAL A O 1
ATOM 1380 N N . LEU A 1 189 ? -30.512 -5.835 -7.744 1.00 13.88 209 LEU A N 1
ATOM 1381 C CA . LEU A 1 189 ? -30.308 -5.192 -9.042 1.00 12.95 209 LEU A CA 1
ATOM 1382 C C . LEU A 1 189 ? -28.832 -4.909 -9.317 1.00 14.47 209 LEU A C 1
ATOM 1383 O O . LEU A 1 189 ? -28.189 -4.191 -8.548 1.00 13.20 209 LEU A O 1
ATOM 1388 N N . PHE A 1 190 ? -28.346 -5.494 -10.412 1.00 12.05 210 PHE A N 1
ATOM 1389 C CA . PHE A 1 190 ? -26.953 -5.231 -10.770 1.00 12.02 210 PHE A CA 1
ATOM 1390 C C . PHE A 1 190 ? -26.747 -5.365 -12.258 1.00 12.83 210 PHE A C 1
ATOM 1391 O O . PHE A 1 190 ? -27.155 -6.420 -12.796 1.00 15.52 210 PHE A O 1
ATOM 1399 N N . PRO A 1 191 ? -25.991 -4.505 -12.931 1.00 11.89 211 PRO A N 1
ATOM 1400 C CA . PRO A 1 191 ? -25.545 -3.193 -12.436 1.00 11.87 211 PRO A CA 1
ATOM 1401 C C . PRO A 1 191 ? -26.714 -2.257 -12.175 1.00 12.12 211 PRO A C 1
ATOM 1402 O O . PRO A 1 191 ? -27.673 -2.176 -12.963 1.00 13.59 211 PRO A O 1
ATOM 1406 N N . ASN A 1 192 ? -26.688 -1.539 -11.050 1.00 9.28 212 ASN A N 1
ATOM 1407 C CA . ASN A 1 192 ? -27.762 -0.580 -10.729 1.00 9.19 212 ASN A CA 1
ATOM 1408 C C . ASN A 1 192 ? -27.381 0.757 -11.360 1.00 8.60 212 ASN A C 1
ATOM 1409 O O . ASN A 1 192 ? -26.586 1.518 -10.789 1.00 9.71 212 ASN A O 1
ATOM 1414 N N . LYS A 1 193 ? -27.831 1.003 -12.604 1.00 9.77 213 LYS A N 1
ATOM 1415 C CA . LYS A 1 193 ? -27.365 2.195 -13.315 1.00 9.42 213 LYS A CA 1
ATOM 1416 C C . LYS A 1 193 ? -27.797 3.516 -12.655 1.00 8.76 213 LYS A C 1
ATOM 1417 O O . LYS A 1 193 ? -26.962 4.434 -12.650 1.00 10.36 213 LYS A O 1
ATOM 1423 N N . PRO A 1 194 ? -28.984 3.652 -12.095 1.00 9.68 214 PRO A N 1
ATOM 1424 C CA . PRO A 1 194 ? -29.275 4.851 -11.340 1.00 9.85 214 PRO A CA 1
ATOM 1425 C C . PRO A 1 194 ? -28.302 5.047 -10.188 1.00 9.01 214 PRO A C 1
ATOM 1426 O O . PRO A 1 194 ? -27.875 6.195 -9.935 1.00 9.65 214 PRO A O 1
ATOM 1430 N N . TYR A 1 195 ? -27.922 3.992 -9.480 1.00 8.75 215 TYR A N 1
ATOM 1431 C CA . TYR A 1 195 ? -26.930 4.110 -8.407 1.00 8.26 215 TYR A CA 1
ATOM 1432 C C . TYR A 1 195 ? -25.607 4.613 -8.950 1.00 7.96 215 TYR A C 1
ATOM 1433 O O . TYR A 1 195 ? -25.009 5.592 -8.462 1.00 8.22 215 TYR A O 1
ATOM 1442 N N . MET A 1 196 ? -25.156 3.970 -10.027 1.00 7.95 216 MET A N 1
ATOM 1443 C CA . MET A 1 196 ? -23.855 4.355 -10.605 1.00 7.93 216 MET A CA 1
ATOM 1444 C C . MET A 1 196 ? -23.842 5.801 -11.037 1.00 8.02 216 MET A C 1
ATOM 1445 O O . MET A 1 196 ? -22.872 6.533 -10.858 1.00 8.00 216 MET A O 1
ATOM 1450 N N . GLN A 1 197 ? -24.959 6.228 -11.694 1.00 8.26 217 GLN A N 1
ATOM 1451 C CA . GLN A 1 197 ? -25.002 7.621 -12.135 1.00 8.11 217 GLN A CA 1
ATOM 1452 C C . GLN A 1 197 ? -25.088 8.587 -10.964 1.00 7.96 217 GLN A C 1
ATOM 1453 O O . GLN A 1 197 ? -24.566 9.694 -11.087 1.00 9.19 217 GLN A O 1
ATOM 1459 N N . TYR A 1 198 ? -25.791 8.225 -9.874 1.00 8.59 218 TYR A N 1
ATOM 1460 C CA . TYR A 1 198 ? -25.810 9.133 -8.708 1.00 8.22 218 TYR A CA 1
ATOM 1461 C C . TYR A 1 198 ? -24.369 9.357 -8.237 1.00 7.58 218 TYR A C 1
ATOM 1462 O O . TYR A 1 198 ? -24.014 10.505 -7.893 1.00 8.36 218 TYR A O 1
ATOM 1471 N N . VAL A 1 199 ? -23.574 8.283 -8.169 1.00 7.65 219 VAL A N 1
ATOM 1472 C CA . VAL A 1 199 ? -22.191 8.415 -7.648 1.00 8.00 219 VAL A CA 1
ATOM 1473 C C . VAL A 1 199 ? -21.387 9.316 -8.564 1.00 7.24 219 VAL A C 1
ATOM 1474 O O . VAL A 1 199 ? -20.629 10.207 -8.135 1.00 7.93 219 VAL A O 1
ATOM 1478 N N . ILE A 1 200 ? -21.569 9.147 -9.906 1.00 8.13 220 ILE A N 1
ATOM 1479 C CA . ILE A 1 200 ? -20.905 10.063 -10.836 1.00 8.26 220 ILE A CA 1
ATOM 1480 C C . ILE A 1 200 ? -21.363 11.510 -10.674 1.00 7.82 220 ILE A C 1
ATOM 1481 O O . ILE A 1 200 ? -20.525 12.425 -10.658 1.00 9.58 220 ILE A O 1
ATOM 1486 N N . ASP A 1 201 ? -22.675 11.698 -10.559 1.00 8.59 221 ASP A N 1
ATOM 1487 C CA . ASP A 1 201 ? -23.217 13.039 -10.415 1.00 9.32 221 ASP A CA 1
ATOM 1488 C C . ASP A 1 201 ? -22.651 13.732 -9.169 1.00 8.18 221 ASP A C 1
ATOM 1489 O O . ASP A 1 201 ? -22.407 14.955 -9.226 1.00 8.97 221 ASP A O 1
ATOM 1494 N N . GLN A 1 202 ? -22.457 12.979 -8.083 1.00 7.74 222 GLN A N 1
ATOM 1495 C CA . GLN A 1 202 ? -21.905 13.659 -6.886 1.00 7.95 222 GLN A CA 1
ATOM 1496 C C . GLN A 1 202 ? -20.553 14.275 -7.199 1.00 8.39 222 GLN A C 1
ATOM 1497 O O . GLN A 1 202 ? -20.189 15.346 -6.751 1.00 8.79 222 GLN A O 1
ATOM 1503 N N . ALA A 1 203 ? -19.724 13.484 -7.939 1.00 8.75 223 ALA A N 1
ATOM 1504 C CA . ALA A 1 203 ? -18.362 13.979 -8.240 1.00 7.99 223 ALA A CA 1
ATOM 1505 C C . ALA A 1 203 ? -18.443 15.134 -9.222 1.00 7.67 223 ALA A C 1
ATOM 1506 O O . ALA A 1 203 ? -17.768 16.168 -9.049 1.00 8.74 223 ALA A O 1
ATOM 1508 N N . ARG A 1 204 ? -19.258 15.033 -10.298 1.00 8.24 224 ARG A N 1
ATOM 1509 C CA . ARG A 1 204 ? -19.364 16.116 -11.284 1.00 8.76 224 ARG A CA 1
ATOM 1510 C C . ARG A 1 204 ? -19.886 17.380 -10.599 1.00 8.97 224 ARG A C 1
ATOM 1511 O O . ARG A 1 204 ? -19.436 18.479 -10.884 1.00 10.48 224 ARG A O 1
ATOM 1519 N N . ASN A 1 205 ? -20.883 17.214 -9.710 1.00 8.80 225 ASN A N 1
ATOM 1520 C CA . ASN A 1 205 ? -21.502 18.360 -9.040 1.00 10.16 225 ASN A CA 1
ATOM 1521 C C . ASN A 1 205 ? -20.485 19.070 -8.153 1.00 10.47 225 ASN A C 1
ATOM 1522 O O . ASN A 1 205 ? -20.642 20.286 -7.934 1.00 13.49 225 ASN A O 1
ATOM 1527 N N . ALA A 1 206 ? -19.481 18.345 -7.658 1.00 10.27 226 ALA A N 1
ATOM 1528 C CA . ALA A 1 206 ? -18.449 18.958 -6.791 1.00 10.86 226 ALA A CA 1
ATOM 1529 C C . ALA A 1 206 ? -17.304 19.557 -7.592 1.00 10.32 226 ALA A C 1
ATOM 1530 O O . ALA A 1 206 ? -16.352 20.087 -6.971 1.00 13.72 226 ALA A O 1
ATOM 1532 N N . GLY A 1 207 ? -17.395 19.528 -8.927 1.00 10.59 227 GLY A N 1
ATOM 1533 C CA . GLY A 1 207 ? -16.418 20.176 -9.758 1.00 11.29 227 GLY A CA 1
ATOM 1534 C C . GLY A 1 207 ? -15.392 19.286 -10.443 1.00 9.15 227 GLY A C 1
ATOM 1535 O O . GLY A 1 207 ? -14.444 19.815 -11.028 1.00 10.11 227 GLY A O 1
ATOM 1536 N N . ILE A 1 208 ? -15.554 17.960 -10.346 1.00 8.28 228 ILE A N 1
ATOM 1537 C CA . ILE A 1 208 ? -14.602 17.086 -11.004 1.00 8.15 228 ILE A CA 1
ATOM 1538 C C . ILE A 1 208 ? -14.865 17.151 -12.503 1.00 7.50 228 ILE A C 1
ATOM 1539 O O . ILE A 1 208 ? -15.997 16.834 -12.907 1.00 8.53 228 ILE A O 1
ATOM 1544 N N . ILE A 1 209 ? -13.855 17.589 -13.278 1.00 8.27 229 ILE A N 1
ATOM 1545 C CA . ILE A 1 209 ? -14.026 17.696 -14.735 1.00 8.25 229 ILE A CA 1
ATOM 1546 C C . ILE A 1 209 ? -12.998 16.836 -15.456 1.00 7.79 229 ILE A C 1
ATOM 1547 O O . ILE A 1 209 ? -13.092 16.702 -16.665 1.00 9.81 229 ILE A O 1
ATOM 1552 N N . VAL A 1 210 ? -12.004 16.234 -14.749 1.00 8.00 230 VAL A N 1
ATOM 1553 C CA . VAL A 1 210 ? -11.091 15.310 -15.385 1.00 7.77 230 VAL A CA 1
ATOM 1554 C C . VAL A 1 210 ? -11.834 14.032 -15.708 1.00 7.41 230 VAL A C 1
ATOM 1555 O O . VAL A 1 210 ? -12.986 13.833 -15.276 1.00 8.09 230 VAL A O 1
ATOM 1559 N N . PRO A 1 211 ? -11.225 13.164 -16.520 1.00 7.90 231 PRO A N 1
ATOM 1560 C CA . PRO A 1 211 ? -11.938 11.939 -16.894 1.00 7.51 231 PRO A CA 1
ATOM 1561 C C . PRO A 1 211 ? -12.158 11.037 -15.677 1.00 7.21 231 PRO A C 1
ATOM 1562 O O . PRO A 1 211 ? -11.325 10.944 -14.781 1.00 7.87 231 PRO A O 1
ATOM 1566 N N . LEU A 1 212 ? -13.304 10.331 -15.788 1.00 7.63 232 LEU A N 1
ATOM 1567 C CA . LEU A 1 212 ? -13.657 9.322 -14.772 1.00 7.43 232 LEU A CA 1
ATOM 1568 C C . LEU A 1 212 ? -13.255 7.942 -15.280 1.00 7.43 232 LEU A C 1
ATOM 1569 O O . LEU A 1 212 ? -13.567 7.586 -16.423 1.00 8.50 232 LEU A O 1
ATOM 1574 N N . ILE A 1 213 ? -12.583 7.198 -14.440 1.00 6.99 233 ILE A N 1
ATOM 1575 C CA . ILE A 1 213 ? -12.123 5.839 -14.763 1.00 6.89 233 ILE A CA 1
ATOM 1576 C C . ILE A 1 213 ? -12.611 4.930 -13.676 1.00 7.19 233 ILE A C 1
ATOM 1577 O O . ILE A 1 213 ? -12.624 5.291 -12.484 1.00 10.21 233 ILE A O 1
ATOM 1582 N N . ASN A 1 214 ? -13.068 3.733 -14.060 1.00 7.69 234 ASN A N 1
ATOM 1583 C CA . ASN A 1 214 ? -13.497 2.795 -13.024 1.00 7.69 234 ASN A CA 1
ATOM 1584 C C . ASN A 1 214 ? -12.507 1.630 -12.917 1.00 6.94 234 ASN A C 1
ATOM 1585 O O . ASN A 1 214 ? -11.494 1.582 -13.577 1.00 8.30 234 ASN A O 1
ATOM 1590 N N . ASN A 1 215 ? -12.839 0.708 -11.987 1.00 7.05 235 ASN A N 1
ATOM 1591 C CA . ASN A 1 215 ? -11.957 -0.400 -11.717 1.00 7.15 235 ASN A CA 1
ATOM 1592 C C . ASN A 1 215 ? -12.741 -1.655 -11.457 1.00 7.19 235 ASN A C 1
ATOM 1593 O O . ASN A 1 215 ? -12.815 -2.180 -10.354 1.00 8.83 235 ASN A O 1
ATOM 1598 N N . ASP A 1 216 ? -13.340 -2.174 -12.499 1.00 7.49 236 ASP A N 1
ATOM 1599 C CA . ASP A 1 216 ? -14.058 -3.435 -12.425 1.00 7.90 236 ASP A CA 1
ATOM 1600 C C . ASP A 1 216 ? -13.141 -4.516 -11.864 1.00 7.65 236 ASP A C 1
ATOM 1601 O O . ASP A 1 216 ? -11.961 -4.584 -12.236 1.00 8.97 236 ASP A O 1
ATOM 1606 N N . ALA A 1 217 ? -13.641 -5.368 -10.954 1.00 8.38 237 ALA A N 1
ATOM 1607 C CA . ALA A 1 217 ? -12.779 -6.374 -10.344 1.00 10.23 237 ALA A CA 1
ATOM 1608 C C . ALA A 1 217 ? -12.198 -7.362 -11.328 1.00 9.97 237 ALA A C 1
ATOM 1609 O O . ALA A 1 217 ? -11.126 -7.981 -11.109 1.00 12.41 237 ALA A O 1
ATOM 1611 N N . PHE A 1 218 ? -12.939 -7.569 -12.415 1.00 10.13 238 PHE A N 1
ATOM 1612 C CA . PHE A 1 218 ? -12.556 -8.459 -13.498 1.00 10.19 238 PHE A CA 1
ATOM 1613 C C . PHE A 1 218 ? -13.132 -7.814 -14.743 1.00 9.89 238 PHE A C 1
ATOM 1614 O O . PHE A 1 218 ? -13.898 -6.832 -14.654 1.00 10.15 238 PHE A O 1
ATOM 1622 N N . PRO A 1 219 ? -12.803 -8.292 -15.942 1.00 10.97 239 PRO A N 1
ATOM 1623 C CA . PRO A 1 219 ? -13.356 -7.671 -17.151 1.00 11.11 239 PRO A CA 1
ATOM 1624 C C . PRO A 1 219 ? -14.824 -8.053 -17.367 1.00 10.91 239 PRO A C 1
ATOM 1625 O O . PRO A 1 219 ? -15.182 -8.864 -18.221 1.00 14.36 239 PRO A O 1
ATOM 1629 N N . GLY A 1 220 ? -15.719 -7.512 -16.555 1.00 12.12 240 GLY A N 1
ATOM 1630 C CA . GLY A 1 220 ? -17.141 -7.795 -16.620 1.00 12.56 240 GLY A CA 1
ATOM 1631 C C . GLY A 1 220 ? -17.888 -6.761 -17.445 1.00 11.20 240 GLY A C 1
ATOM 1632 O O . GLY A 1 220 ? -19.102 -6.935 -17.653 1.00 15.09 240 GLY A O 1
ATOM 1633 N N . GLY A 1 221 ? -17.273 -5.682 -17.882 1.00 11.29 241 GLY A N 1
ATOM 1634 C CA . GLY A 1 221 ? -17.916 -4.655 -18.701 1.00 10.58 241 GLY A CA 1
ATOM 1635 C C . GLY A 1 221 ? -18.727 -3.634 -17.899 1.00 10.19 241 GLY A C 1
ATOM 1636 O O . GLY A 1 221 ? -19.366 -2.761 -18.535 1.00 11.73 241 GLY A O 1
ATOM 1637 N N . THR A 1 222 ? -18.793 -3.722 -16.587 1.00 9.06 242 THR A N 1
ATOM 1638 C CA . THR A 1 222 ? -19.687 -2.808 -15.843 1.00 9.25 242 THR A CA 1
ATOM 1639 C C . THR A 1 222 ? -19.202 -1.385 -15.929 1.00 9.03 242 THR A C 1
ATOM 1640 O O . THR A 1 222 ? -18.019 -1.127 -15.629 1.00 11.98 242 THR A O 1
ATOM 1644 N N . GLY A 1 223 ? -20.086 -0.483 -16.317 1.00 8.82 243 GLY A N 1
ATOM 1645 C CA . GLY A 1 223 ? -19.801 0.955 -16.344 1.00 9.27 243 GLY A CA 1
ATOM 1646 C C . GLY A 1 223 ? -19.036 1.327 -17.590 1.00 8.91 243 GLY A C 1
ATOM 1647 O O . GLY A 1 223 ? -18.619 2.506 -17.715 1.00 10.35 243 GLY A O 1
ATOM 1648 N N . ALA A 1 224 ? -18.749 0.445 -18.536 1.00 9.29 244 ALA A N 1
ATOM 1649 C CA . ALA A 1 224 ? -17.989 0.821 -19.697 1.00 9.72 244 ALA A CA 1
ATOM 1650 C C . ALA A 1 224 ? -18.703 1.832 -20.555 1.00 9.83 244 ALA A C 1
ATOM 1651 O O . ALA A 1 224 ? -19.939 1.840 -20.622 1.00 10.64 244 ALA A O 1
ATOM 1653 N N . PRO A 1 225 ? -17.927 2.640 -21.297 1.00 11.65 245 PRO A N 1
ATOM 1654 C CA . PRO A 1 225 ? -18.551 3.448 -22.356 1.00 12.24 245 PRO A CA 1
ATOM 1655 C C . PRO A 1 225 ? -19.433 2.602 -23.255 1.00 13.72 245 PRO A C 1
ATOM 1656 O O . PRO A 1 225 ? -19.084 1.495 -23.617 1.00 17.82 245 PRO A O 1
ATOM 1660 N N . GLY A 1 226 ? -20.612 3.120 -23.603 1.00 15.14 246 GLY A N 1
ATOM 1661 C CA . GLY A 1 226 ? -21.554 2.348 -24.404 1.00 19.36 246 GLY A CA 1
ATOM 1662 C C . GLY A 1 226 ? -22.627 1.710 -23.523 1.00 17.91 246 GLY A C 1
ATOM 1663 O O . GLY A 1 226 ? -23.622 1.231 -24.080 1.00 20.78 246 GLY A O 1
ATOM 1664 N N . THR A 1 227 ? -22.483 1.681 -22.204 1.00 14.05 247 THR A N 1
ATOM 1665 C CA . THR A 1 227 ? -23.507 1.064 -21.386 1.00 12.60 247 THR A CA 1
ATOM 1666 C C . THR A 1 227 ? -24.539 2.071 -20.893 1.00 12.74 247 THR A C 1
ATOM 1667 O O . THR A 1 227 ? -25.443 1.755 -20.122 1.00 15.56 247 THR A O 1
ATOM 1671 N N . GLY A 1 228 ? -24.487 3.318 -21.345 1.00 13.59 248 GLY A N 1
ATOM 1672 C CA . GLY A 1 228 ? -25.545 4.245 -21.053 1.00 15.57 248 GLY A CA 1
ATOM 1673 C C . GLY A 1 228 ? -25.422 4.896 -19.680 1.00 12.58 248 GLY A C 1
ATOM 1674 O O . GLY A 1 228 ? -24.368 5.357 -19.195 1.00 13.04 248 GLY A O 1
ATOM 1675 N N . LEU A 1 229 ? -26.566 4.864 -18.975 1.00 12.80 249 LEU A N 1
ATOM 1676 C CA . LEU A 1 229 ? -26.628 5.495 -17.671 1.00 11.17 249 LEU A CA 1
ATOM 1677 C C . LEU A 1 229 ? -25.605 4.878 -16.734 1.00 10.21 249 LEU A C 1
ATOM 1678 O O . LEU A 1 229 ? -25.469 3.662 -16.660 1.00 10.68 249 LEU A O 1
ATOM 1683 N N . GLY A 1 230 ? -24.835 5.708 -16.033 1.00 10.09 250 GLY A N 1
ATOM 1684 C CA . GLY A 1 230 ? -23.848 5.196 -15.087 1.00 11.60 250 GLY A CA 1
ATOM 1685 C C . GLY A 1 230 ? -22.482 4.866 -15.656 1.00 9.92 250 GLY A C 1
ATOM 1686 O O . GLY A 1 230 ? -21.591 4.466 -14.979 1.00 12.22 250 GLY A O 1
ATOM 1687 N N . SER A 1 231 ? -22.294 5.086 -16.978 1.00 8.79 251 SER A N 1
ATOM 1688 C CA . SER A 1 231 ? -21.008 4.806 -17.602 1.00 9.94 251 SER A CA 1
ATOM 1689 C C . SER A 1 231 ? -19.973 5.871 -17.292 1.00 8.99 251 SER A C 1
ATOM 1690 O O . SER A 1 231 ? -20.232 7.061 -17.232 1.00 10.01 251 SER A O 1
ATOM 1693 N N . VAL A 1 232 ? -18.735 5.391 -17.150 1.00 9.17 252 VAL A N 1
ATOM 1694 C CA . VAL A 1 232 ? -17.591 6.313 -16.963 1.00 8.80 252 VAL A CA 1
ATOM 1695 C C . VAL A 1 232 ? -16.937 6.612 -18.294 1.00 7.83 252 VAL A C 1
ATOM 1696 O O . VAL A 1 232 ? -17.374 6.177 -19.369 1.00 10.62 252 VAL A O 1
ATOM 1700 N N . ASP A 1 233 ? -15.846 7.395 -18.255 1.00 8.10 253 ASP A N 1
ATOM 1701 C CA . ASP A 1 233 ? -15.174 7.802 -19.478 1.00 7.59 253 ASP A CA 1
ATOM 1702 C C . ASP A 1 233 ? -14.221 6.731 -20.004 1.00 7.61 253 ASP A C 1
ATOM 1703 O O . ASP A 1 233 ? -14.119 6.500 -21.200 1.00 9.82 253 ASP A O 1
ATOM 1708 N N . ILE A 1 234 ? -13.466 6.128 -19.070 1.00 7.59 254 ILE A N 1
ATOM 1709 C CA . ILE A 1 234 ? -12.447 5.149 -19.450 1.00 6.89 254 ILE A CA 1
ATOM 1710 C C . ILE A 1 234 ? -12.736 3.895 -18.628 1.00 7.07 254 ILE A C 1
ATOM 1711 O O . ILE A 1 234 ? -12.777 3.956 -17.385 1.00 7.83 254 ILE A O 1
ATOM 1716 N N . TYR A 1 235 ? -12.942 2.763 -19.287 1.00 7.46 255 TYR A N 1
ATOM 1717 C CA . TYR A 1 235 ? -13.195 1.520 -18.584 1.00 7.73 255 TYR A CA 1
ATOM 1718 C C . TYR A 1 235 ? -11.880 0.960 -18.036 1.00 8.04 255 TYR A C 1
ATOM 1719 O O . TYR A 1 235 ? -10.937 0.753 -18.831 1.00 8.31 255 TYR A O 1
ATOM 1728 N N . GLY A 1 236 ? -11.820 0.710 -16.754 1.00 7.73 256 GLY A N 1
ATOM 1729 C CA . GLY A 1 236 ? -10.638 0.106 -16.124 1.00 7.74 256 GLY A CA 1
ATOM 1730 C C . GLY A 1 236 ? -11.060 -1.219 -15.449 1.00 7.11 256 GLY A C 1
ATOM 1731 O O . GLY A 1 236 ? -12.212 -1.372 -15.065 1.00 7.75 256 GLY A O 1
ATOM 1732 N N . HIS A 1 237 ? -10.065 -2.108 -15.322 1.00 7.28 257 HIS A N 1
ATOM 1733 C CA . HIS A 1 237 ? -10.322 -3.274 -14.491 1.00 7.44 257 HIS A CA 1
ATOM 1734 C C . HIS A 1 237 ? -9.039 -3.659 -13.759 1.00 7.04 257 HIS A C 1
ATOM 1735 O O . HIS A 1 237 ? -7.977 -3.074 -13.974 1.00 7.82 257 HIS A O 1
ATOM 1742 N N . ASP A 1 238 ? -9.210 -4.625 -12.866 1.00 8.06 258 ASP A N 1
ATOM 1743 C CA . ASP A 1 238 ? -8.114 -4.993 -11.948 1.00 8.42 258 ASP A CA 1
ATOM 1744 C C . ASP A 1 238 ? -7.642 -6.413 -12.199 1.00 7.39 258 ASP A C 1
ATOM 1745 O O . ASP A 1 238 ? -8.271 -7.153 -12.981 1.00 9.79 258 ASP A O 1
ATOM 1750 N N . GLY A 1 239 ? -6.541 -6.789 -11.581 1.00 7.84 259 GLY A N 1
ATOM 1751 C CA . GLY A 1 239 ? -6.123 -8.190 -11.678 1.00 10.29 259 GLY A CA 1
ATOM 1752 C C . GLY A 1 239 ? -5.117 -8.535 -10.606 1.00 7.33 259 GLY A C 1
ATOM 1753 O O . GLY A 1 239 ? -4.146 -7.792 -10.440 1.00 8.36 259 GLY A O 1
ATOM 1754 N N . TYR A 1 240 ? -5.344 -9.664 -9.921 1.00 8.25 260 TYR A N 1
ATOM 1755 C CA . TYR A 1 240 ? -4.420 -10.185 -8.930 1.00 7.91 260 TYR A CA 1
ATOM 1756 C C . TYR A 1 240 ? -4.214 -11.677 -9.240 1.00 8.50 260 TYR A C 1
ATOM 1757 O O . TYR A 1 240 ? -4.649 -12.562 -8.502 1.00 11.24 260 TYR A O 1
ATOM 1766 N N . PRO A 1 241 ? -3.565 -11.962 -10.363 1.00 9.64 261 PRO A N 1
ATOM 1767 C CA . PRO A 1 241 ? -3.594 -13.331 -10.892 1.00 9.64 261 PRO A CA 1
ATOM 1768 C C . PRO A 1 241 ? -2.850 -14.322 -10.050 1.00 13.40 261 PRO A C 1
ATOM 1769 O O . PRO A 1 241 ? -3.150 -15.525 -10.179 1.00 17.42 261 PRO A O 1
ATOM 1773 N N A LEU A 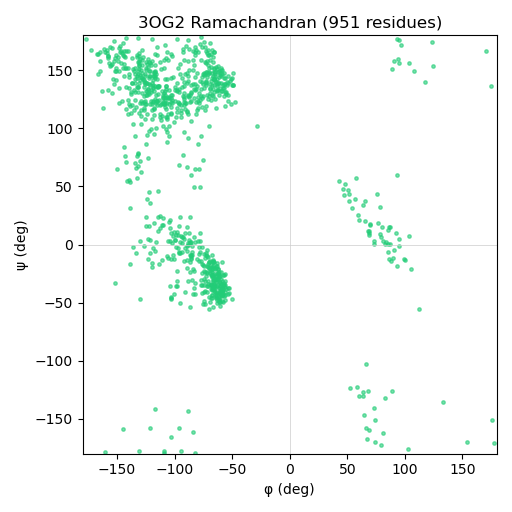1 242 ? -1.746 -13.777 -9.525 0.50 14.42 262 LEU A N 1
ATOM 1774 N N B LEU A 1 242 ? -2.087 -14.040 -8.986 0.50 11.89 262 LEU A N 1
ATOM 1775 C CA A LEU A 1 242 ? -0.770 -14.679 -8.918 0.50 12.33 262 LEU A CA 1
ATOM 1776 C CA B LEU A 1 242 ? -1.636 -15.102 -8.071 0.50 12.35 262 LEU A CA 1
ATOM 1777 C C A LEU A 1 242 ? -1.430 -15.195 -7.645 0.50 13.01 262 LEU A C 1
ATOM 1778 C C B LEU A 1 242 ? -2.337 -15.105 -6.726 0.50 14.98 262 LEU A C 1
ATOM 1779 O O A LEU A 1 242 ? -1.140 -16.246 -7.100 0.50 15.60 262 LEU A O 1
ATOM 1780 O O B LEU A 1 242 ? -1.998 -15.938 -5.871 0.50 15.47 262 LEU A O 1
ATOM 1789 N N A GLY A 1 243 ? -2.377 -14.422 -7.118 0.50 13.77 263 GLY A N 1
ATOM 1790 N N B GLY A 1 243 ? -3.298 -14.233 -6.456 0.50 13.47 263 GLY A N 1
ATOM 1791 C CA A GLY A 1 243 ? -3.108 -14.825 -5.959 0.50 13.35 263 GLY A CA 1
ATOM 1792 C CA B GLY A 1 243 ? -4.081 -14.326 -5.231 0.50 13.29 263 GLY A CA 1
ATOM 1793 C C A GLY A 1 243 ? -2.304 -14.467 -4.711 0.50 10.90 263 GLY A C 1
ATOM 1794 C C B GLY A 1 243 ? -3.353 -13.815 -4.002 0.50 11.99 263 GLY A C 1
ATOM 1795 O O A GLY A 1 243 ? -1.292 -13.788 -4.804 0.50 11.80 263 GLY A O 1
ATOM 1796 O O B GLY A 1 243 ? -2.322 -13.151 -4.178 0.50 12.18 263 GLY A O 1
ATOM 1797 N N A PHE A 1 244 ? -2.830 -14.946 -3.587 0.50 11.72 264 PHE A N 1
ATOM 1798 N N B PHE A 1 244 ? -3.846 -14.084 -2.795 0.50 12.80 264 PHE A N 1
ATOM 1799 C CA A PHE A 1 244 ? -2.331 -14.517 -2.279 0.50 11.59 264 PHE A CA 1
ATOM 1800 C CA B PHE A 1 244 ? -3.389 -13.422 -1.570 0.50 14.14 264 PHE A CA 1
ATOM 1801 C C A PHE A 1 244 ? -1.885 -15.712 -1.457 0.50 11.55 264 PHE A C 1
ATOM 1802 C C B PHE A 1 244 ? -2.889 -14.327 -0.445 0.50 14.55 264 PHE A C 1
ATOM 1803 O O A PHE A 1 244 ? -1.826 -15.626 -0.224 0.50 13.67 264 PHE A O 1
ATOM 1804 O O B PHE A 1 244 ? -2.494 -13.839 0.657 0.50 15.65 264 PHE A O 1
ATOM 1819 N N A ASP A 1 245 ? -1.547 -16.824 -2.105 0.50 12.14 265 ASP A N 1
ATOM 1820 N N B ASP A 1 245 ? -2.903 -15.625 -0.759 0.50 14.28 265 ASP A N 1
ATOM 1821 C CA A ASP A 1 245 ? -1.061 -17.942 -1.306 0.50 12.60 265 ASP A CA 1
ATOM 1822 C CA B ASP A 1 245 ? -2.306 -16.649 0.078 0.50 14.68 265 ASP A CA 1
ATOM 1823 C C A ASP A 1 245 ? 0.426 -17.832 -0.987 0.50 15.13 265 ASP A C 1
ATOM 1824 C C B ASP A 1 245 ? -0.821 -16.788 -0.305 0.50 15.12 265 ASP A C 1
ATOM 1825 O O A ASP A 1 245 ? 1.245 -18.639 -1.477 0.50 14.90 265 ASP A O 1
ATOM 1826 O O B ASP A 1 245 ? -0.591 -17.128 -1.460 0.50 17.92 265 ASP A O 1
ATOM 1835 N N A CYS A 1 246 ? 0.745 -16.885 -0.095 0.50 18.31 266 CYS A N 1
ATOM 1836 N N B CYS A 1 246 ? 0.040 -16.533 0.658 0.50 14.71 266 CYS A N 1
ATOM 1837 C CA A CYS A 1 246 ? 2.049 -16.577 0.468 0.50 16.01 266 CYS A CA 1
ATOM 1838 C CA B CYS A 1 246 ? 1.483 -16.459 0.567 0.50 17.49 266 CYS A CA 1
ATOM 1839 C C A CYS A 1 246 ? 2.509 -17.827 1.227 0.50 14.63 266 CYS A C 1
ATOM 1840 C C B CYS A 1 246 ? 2.216 -17.702 1.073 0.50 16.70 266 CYS A C 1
ATOM 1841 O O A CYS A 1 246 ? 3.690 -17.910 1.559 0.50 15.29 266 CYS A O 1
ATOM 1842 O O B CYS A 1 246 ? 3.455 -17.635 1.060 0.50 17.52 266 CYS A O 1
ATOM 1847 N N . ALA A 1 247 ? 1.620 -18.799 1.523 1.00 19.16 267 ALA A N 1
ATOM 1848 C CA . ALA A 1 247 ? 2.098 -20.056 2.045 1.00 20.08 267 ALA A CA 1
ATOM 1849 C C . ALA A 1 247 ? 3.095 -20.746 1.115 1.00 18.10 267 ALA A C 1
ATOM 1850 O O . ALA A 1 247 ? 3.969 -21.463 1.597 1.00 21.10 267 ALA A O 1
ATOM 1852 N N . HIS A 1 248 ? 2.996 -20.577 -0.187 1.00 16.19 268 HIS A N 1
ATOM 1853 C CA . HIS A 1 248 ? 3.854 -21.274 -1.148 1.00 15.21 268 HIS A CA 1
ATOM 1854 C C . HIS A 1 248 ? 4.396 -20.309 -2.173 1.00 15.06 268 HIS A C 1
ATOM 1855 O O . HIS A 1 248 ? 3.956 -20.171 -3.320 1.00 14.49 268 HIS A O 1
ATOM 1862 N N . PRO A 1 249 ? 5.377 -19.533 -1.762 1.00 14.48 269 PRO A N 1
ATOM 1863 C CA . PRO A 1 249 ? 5.856 -18.394 -2.563 1.00 15.08 269 PRO A CA 1
ATOM 1864 C C . PRO A 1 249 ? 6.516 -18.763 -3.868 1.00 14.81 269 PRO A C 1
ATOM 1865 O O . PRO A 1 249 ? 6.677 -17.889 -4.750 1.00 17.83 269 PRO A O 1
ATOM 1869 N N . SER A 1 250 ? 6.903 -20.008 -4.082 1.00 13.50 270 SER A N 1
ATOM 1870 C CA A SER A 1 250 ? 7.470 -20.368 -5.373 0.50 14.15 270 SER A CA 1
ATOM 1871 C CA B SER A 1 250 ? 7.469 -20.425 -5.347 0.50 13.80 270 SER A CA 1
ATOM 1872 C C . SER A 1 250 ? 6.408 -20.990 -6.283 1.00 12.64 270 SER A C 1
ATOM 1873 O O . SER A 1 250 ? 6.767 -21.261 -7.431 1.00 14.35 270 SER A O 1
ATOM 1878 N N . ALA A 1 251 ? 5.189 -21.189 -5.840 1.00 12.65 271 ALA A N 1
ATOM 1879 C CA . ALA A 1 251 ? 4.178 -21.842 -6.670 1.00 13.60 271 ALA A CA 1
ATOM 1880 C C . ALA A 1 251 ? 3.409 -20.798 -7.488 1.00 12.70 271 ALA A C 1
ATOM 1881 O O . ALA A 1 251 ? 2.829 -19.853 -6.960 1.00 15.72 271 ALA A O 1
ATOM 1883 N N . TRP A 1 252 ? 3.478 -20.983 -8.808 1.00 12.60 272 TRP A N 1
ATOM 1884 C CA . TRP A 1 252 ? 2.785 -20.226 -9.828 1.00 15.31 272 TRP A CA 1
ATOM 1885 C C . TRP A 1 252 ? 1.856 -21.234 -10.509 1.00 18.00 272 TRP A C 1
ATOM 1886 O O . TRP A 1 252 ? 2.264 -21.996 -11.390 1.00 25.31 272 TRP A O 1
ATOM 1897 N N . PRO A 1 253 ? 0.621 -21.222 -10.147 1.00 23.68 273 PRO A N 1
ATOM 1898 C CA . PRO A 1 253 ? -0.279 -22.288 -10.606 1.00 27.05 273 PRO A CA 1
ATOM 1899 C C . PRO A 1 253 ? -0.612 -22.199 -12.095 1.00 24.12 273 PRO A C 1
ATOM 1900 O O . PRO A 1 253 ? -0.545 -21.133 -12.710 1.00 17.95 273 PRO A O 1
ATOM 1904 N N . ASP A 1 254 ? -0.930 -23.404 -12.576 1.00 24.69 274 ASP A N 1
ATOM 1905 C CA . ASP A 1 254 ? -1.379 -23.536 -13.952 1.00 29.10 274 ASP A CA 1
ATOM 1906 C C . ASP A 1 254 ? -2.525 -22.545 -14.171 1.00 27.23 274 ASP A C 1
ATOM 1907 O O . ASP A 1 254 ? -3.422 -22.231 -13.382 1.00 27.56 274 ASP A O 1
ATOM 1912 N N . ASN A 1 255 ? -2.499 -21.956 -15.343 1.00 23.40 275 ASN A N 1
ATOM 1913 C CA . ASN A 1 255 ? -3.506 -21.022 -15.781 1.00 23.31 275 ASN A CA 1
ATOM 1914 C C . ASN A 1 255 ? -3.479 -19.730 -14.991 1.00 18.41 275 ASN A C 1
ATOM 1915 O O . ASN A 1 255 ? -4.409 -18.969 -15.219 1.00 21.90 275 ASN A O 1
ATOM 1920 N N . GLY A 1 256 ? -2.487 -19.436 -14.185 1.00 15.50 276 GLY A N 1
ATOM 1921 C CA . GLY A 1 256 ? -2.467 -18.144 -13.444 1.00 15.96 276 GLY A CA 1
ATOM 1922 C C . GLY A 1 256 ? -2.150 -16.956 -14.333 1.00 14.96 276 GLY A C 1
ATOM 1923 O O . GLY A 1 256 ? -2.488 -15.800 -14.000 1.00 19.77 276 GLY A O 1
ATOM 1924 N N . LEU A 1 257 ? -1.483 -17.111 -15.487 1.00 12.55 277 LEU A N 1
ATOM 1925 C CA . LEU A 1 257 ? -1.136 -15.942 -16.300 1.00 11.78 277 LEU A CA 1
ATOM 1926 C C . LEU A 1 257 ? -2.359 -15.463 -17.036 1.00 10.76 277 LEU A C 1
ATOM 1927 O O . LEU A 1 257 ? -3.008 -16.245 -17.742 1.00 13.98 277 LEU A O 1
ATOM 1932 N N . PRO A 1 258 ? -2.728 -14.196 -16.971 1.00 11.19 278 PRO A N 1
ATOM 1933 C CA . PRO A 1 258 ? -3.874 -13.745 -17.801 1.00 13.04 278 PRO A CA 1
ATOM 1934 C C . PRO A 1 258 ? -3.596 -13.784 -19.286 1.00 12.43 278 PRO A C 1
ATOM 1935 O O . PRO A 1 258 ? -2.586 -13.234 -19.760 1.00 14.70 278 PRO A O 1
ATOM 1939 N N . THR A 1 259 ? -4.483 -14.430 -20.042 1.00 11.88 279 THR A N 1
ATOM 1940 C CA . THR A 1 259 ? -4.195 -14.536 -21.473 1.00 12.93 279 THR A CA 1
ATOM 1941 C C . THR A 1 259 ? -5.335 -13.935 -22.304 1.00 14.16 279 THR A C 1
ATOM 1942 O O . THR A 1 259 ? -5.253 -14.035 -23.523 1.00 15.59 279 THR A O 1
ATOM 1946 N N . THR A 1 260 ? -6.352 -13.327 -21.689 1.00 12.09 280 THR A N 1
ATOM 1947 C CA . THR A 1 260 ? -7.509 -12.884 -22.476 1.00 14.30 280 THR A CA 1
ATOM 1948 C C . THR A 1 260 ? -7.709 -11.397 -22.491 1.00 11.25 280 THR A C 1
ATOM 1949 O O . THR A 1 260 ? -8.673 -10.929 -23.083 1.00 11.96 280 THR A O 1
ATOM 1953 N N . TRP A 1 261 ? -6.833 -10.608 -21.849 1.00 10.86 281 TRP A N 1
ATOM 1954 C CA . TRP A 1 261 ? -7.210 -9.220 -21.595 1.00 10.24 281 TRP A CA 1
ATOM 1955 C C . TRP A 1 261 ? -7.182 -8.339 -22.843 1.00 9.12 281 TRP A C 1
ATOM 1956 O O . TRP A 1 261 ? -7.949 -7.354 -22.868 1.00 9.62 281 TRP A O 1
ATOM 1967 N N . ARG A 1 262 ? -6.307 -8.609 -23.811 1.00 10.60 282 ARG A N 1
ATOM 1968 C CA . ARG A 1 262 ? -6.364 -7.782 -25.033 1.00 10.35 282 ARG A CA 1
ATOM 1969 C C . ARG A 1 262 ? -7.722 -7.954 -25.694 1.00 11.24 282 ARG A C 1
ATOM 1970 O O . ARG A 1 262 ? -8.403 -7.003 -26.073 1.00 12.56 282 ARG A O 1
ATOM 1978 N N . GLN A 1 263 ? -8.153 -9.204 -25.890 1.00 12.12 283 GLN A N 1
ATOM 1979 C CA . GLN A 1 263 ? -9.467 -9.449 -26.521 1.00 11.93 283 GLN A CA 1
ATOM 1980 C C . GLN A 1 263 ? -10.606 -8.961 -25.629 1.00 11.21 283 GLN A C 1
ATOM 1981 O O . GLN A 1 263 ? -11.581 -8.388 -26.156 1.00 12.51 283 GLN A O 1
ATOM 1987 N N . ASP A 1 264 ? -10.521 -9.157 -24.321 1.00 10.83 284 ASP A N 1
ATOM 1988 C CA . ASP A 1 264 ? -11.583 -8.623 -23.455 1.00 11.49 284 ASP A CA 1
ATOM 1989 C C . ASP A 1 264 ? -11.665 -7.105 -23.628 1.00 10.48 284 ASP A C 1
ATOM 1990 O O . ASP A 1 264 ? -12.757 -6.563 -23.651 1.00 12.07 284 ASP A O 1
ATOM 1995 N N . HIS A 1 265 ? -10.528 -6.438 -23.762 1.00 9.14 285 HIS A N 1
ATOM 1996 C CA . HIS A 1 265 ? -10.518 -4.979 -23.905 1.00 10.16 285 HIS A CA 1
ATOM 1997 C C . HIS A 1 265 ? -11.221 -4.577 -25.188 1.00 10.22 285 HIS A C 1
ATOM 1998 O O . HIS A 1 265 ? -12.064 -3.665 -25.259 1.00 11.72 285 HIS A O 1
ATOM 2005 N N . LEU A 1 266 ? -10.890 -5.272 -26.286 1.00 11.24 286 LEU A N 1
ATOM 2006 C CA . LEU A 1 266 ? -11.558 -4.993 -27.550 1.00 12.19 286 LEU A CA 1
ATOM 2007 C C . LEU A 1 266 ? -13.037 -5.292 -27.485 1.00 12.28 286 LEU A C 1
ATOM 2008 O O . LEU A 1 266 ? -13.810 -4.622 -28.170 1.00 15.12 286 LEU A O 1
ATOM 2013 N N . ASN A 1 267 ? -13.448 -6.279 -26.694 1.00 12.49 287 ASN A N 1
ATOM 2014 C CA . ASN A 1 267 ? -14.868 -6.616 -26.611 1.00 13.19 287 ASN A CA 1
ATOM 2015 C C . ASN A 1 267 ? -15.632 -5.584 -25.792 1.00 12.01 287 ASN A C 1
ATOM 2016 O O . ASN A 1 267 ? -16.822 -5.280 -26.017 1.00 19.05 287 ASN A O 1
ATOM 2021 N N . ILE A 1 268 ? -15.005 -5.032 -24.766 1.00 11.53 288 ILE A N 1
ATOM 2022 C CA . ILE A 1 268 ? -15.675 -4.204 -23.782 1.00 10.25 288 ILE A CA 1
ATOM 2023 C C . ILE A 1 268 ? -15.555 -2.714 -24.106 1.00 10.34 288 ILE A C 1
ATOM 2024 O O . ILE A 1 268 ? -16.582 -2.019 -23.974 1.00 11.68 288 ILE A O 1
ATOM 2029 N N . SER A 1 269 ? -14.367 -2.189 -24.381 1.00 11.04 289 SER A N 1
ATOM 2030 C CA . SER A 1 269 ? -14.240 -0.721 -24.481 1.00 11.71 289 SER A CA 1
ATOM 2031 C C . SER A 1 269 ? -13.127 -0.382 -25.465 1.00 9.96 289 SER A C 1
ATOM 2032 O O . SER A 1 269 ? -12.079 0.153 -25.083 1.00 10.59 289 SER A O 1
ATOM 2035 N N . PRO A 1 270 ? -13.297 -0.716 -26.740 1.00 11.95 290 PRO A N 1
ATOM 2036 C CA . PRO A 1 270 ? -12.213 -0.515 -27.717 1.00 13.30 290 PRO A CA 1
ATOM 2037 C C . PRO A 1 270 ? -11.885 0.957 -27.963 1.00 11.58 290 PRO A C 1
ATOM 2038 O O . PRO A 1 270 ? -10.809 1.279 -28.484 1.00 12.94 290 PRO A O 1
ATOM 2042 N N . SER A 1 271 ? -12.754 1.866 -27.544 1.00 11.48 291 SER A N 1
ATOM 2043 C CA . SER A 1 271 ? -12.538 3.294 -27.795 1.00 12.15 291 SER A CA 1
ATOM 2044 C C . SER A 1 271 ? -11.648 3.968 -26.748 1.00 10.96 291 SER A C 1
ATOM 2045 O O . SER A 1 271 ? -11.306 5.167 -26.925 1.00 11.52 291 SER A O 1
ATOM 2048 N N . THR A 1 272 ? -11.284 3.220 -25.666 1.00 9.07 292 THR A N 1
ATOM 2049 C CA . THR A 1 272 ? -10.526 3.859 -24.577 1.00 9.72 292 THR A CA 1
ATOM 2050 C C . THR A 1 272 ? -9.283 3.050 -24.277 1.00 8.73 292 THR A C 1
ATOM 2051 O O . THR A 1 272 ? -9.162 1.879 -24.672 1.00 9.62 292 THR A O 1
ATOM 2055 N N . PRO A 1 273 ? -8.309 3.647 -23.609 1.00 8.35 293 PRO A N 1
ATOM 2056 C CA . PRO A 1 273 ? -7.043 2.924 -23.422 1.00 9.50 293 PRO A CA 1
ATOM 2057 C C . PRO A 1 273 ? -7.175 1.710 -22.554 1.00 7.99 293 PRO A C 1
ATOM 2058 O O . PRO A 1 273 ? -7.877 1.740 -21.550 1.00 9.43 293 PRO A O 1
ATOM 2062 N N . PHE A 1 274 ? -6.447 0.662 -22.899 1.00 8.11 294 PHE A N 1
ATOM 2063 C CA . PHE A 1 274 ? -6.434 -0.514 -22.010 1.00 7.58 294 PHE A CA 1
ATOM 2064 C C . PHE A 1 274 ? -5.800 -0.136 -20.670 1.00 7.11 294 PHE A C 1
ATOM 2065 O O . PHE A 1 274 ? -4.650 0.275 -20.598 1.00 8.03 294 PHE A O 1
ATOM 2073 N N . SER A 1 275 ? -6.629 -0.258 -19.618 1.00 7.33 295 SER A N 1
ATOM 2074 C CA . SER A 1 275 ? -6.289 0.253 -18.292 1.00 7.07 295 SER A CA 1
ATOM 2075 C C . SER A 1 275 ? -6.440 -0.785 -17.194 1.00 6.70 295 SER A C 1
ATOM 2076 O O . SER A 1 275 ? -7.519 -1.337 -17.016 1.00 7.90 295 SER A O 1
ATOM 2079 N N . LEU A 1 276 ? -5.339 -1.034 -16.494 1.00 6.73 296 LEU A N 1
ATOM 2080 C CA . LEU A 1 276 ? -5.317 -1.902 -15.334 1.00 6.07 296 LEU A CA 1
ATOM 2081 C C . LEU A 1 276 ? -5.179 -0.948 -14.137 1.00 6.44 296 LEU A C 1
ATOM 2082 O O . LEU A 1 276 ? -4.092 -0.479 -13.810 1.00 7.60 296 LEU A O 1
ATOM 2087 N N . VAL A 1 277 ? -6.311 -0.636 -13.536 1.00 6.36 297 VAL A N 1
ATOM 2088 C CA . VAL A 1 277 ? -6.336 0.385 -12.485 1.00 7.02 297 VAL A CA 1
ATOM 2089 C C . VAL A 1 277 ? -5.780 -0.169 -11.188 1.00 7.15 297 VAL A C 1
ATOM 2090 O O . VAL A 1 277 ? -5.278 0.547 -10.335 1.00 8.32 297 VAL A O 1
ATOM 2094 N N . GLU A 1 278 ? -5.816 -1.501 -10.975 1.00 7.83 298 GLU A N 1
ATOM 2095 C CA . GLU A 1 278 ? -5.061 -2.149 -9.900 1.00 7.13 298 GLU A CA 1
ATOM 2096 C C . GLU A 1 278 ? -4.486 -3.433 -10.472 1.00 6.64 298 GLU A C 1
ATOM 2097 O O . GLU A 1 278 ? -5.266 -4.309 -10.903 1.00 9.16 298 GLU A O 1
ATOM 2103 N N . PHE A 1 279 ? -3.175 -3.544 -10.476 1.00 6.41 299 PHE A N 1
ATOM 2104 C CA . PHE A 1 279 ? -2.547 -4.809 -10.837 1.00 6.56 299 PHE A CA 1
ATOM 2105 C C . PHE A 1 279 ? -1.629 -5.214 -9.690 1.00 6.37 299 PHE A C 1
ATOM 2106 O O . PHE A 1 279 ? -0.908 -4.383 -9.127 1.00 7.56 299 PHE A O 1
ATOM 2114 N N . GLN A 1 280 ? -1.629 -6.502 -9.356 1.00 7.24 300 GLN A N 1
ATOM 2115 C CA . GLN A 1 280 ? -0.903 -7.022 -8.211 1.00 6.97 300 GLN A CA 1
ATOM 2116 C C . GLN A 1 280 ? 0.539 -6.548 -8.098 1.00 6.77 300 GLN A C 1
ATOM 2117 O O . GLN A 1 280 ? 1.387 -6.771 -8.986 1.00 7.95 300 GLN A O 1
ATOM 2123 N N . GLY A 1 281 ? 0.806 -5.938 -6.940 1.00 7.02 301 GLY A N 1
ATOM 2124 C CA . GLY A 1 281 ? 2.149 -5.545 -6.526 1.00 7.27 301 GLY A CA 1
ATOM 2125 C C . GLY A 1 281 ? 2.564 -6.185 -5.212 1.00 6.33 301 GLY A C 1
ATOM 2126 O O . GLY A 1 281 ? 3.643 -5.815 -4.704 1.00 7.89 301 GLY A O 1
ATOM 2127 N N . GLY A 1 282 ? 1.753 -7.049 -4.656 1.00 6.58 302 GLY A N 1
ATOM 2128 C CA . GLY A 1 282 ? 2.078 -7.720 -3.410 1.00 7.36 302 GLY A CA 1
ATOM 2129 C C . GLY A 1 282 ? 0.860 -8.548 -3.026 1.00 6.67 302 GLY A C 1
ATOM 2130 O O . GLY A 1 282 ? 0.059 -8.971 -3.888 1.00 8.47 302 GLY A O 1
ATOM 2131 N N . ALA A 1 283 ? 0.699 -8.736 -1.731 1.00 8.13 303 ALA A N 1
ATOM 2132 C CA . ALA A 1 283 ? -0.472 -9.460 -1.207 1.00 9.93 303 ALA A CA 1
ATOM 2133 C C . ALA A 1 283 ? -0.782 -8.924 0.169 1.00 9.45 303 ALA A C 1
ATOM 2134 O O . ALA A 1 283 ? 0.161 -8.526 0.868 1.00 10.62 303 ALA A O 1
ATOM 2136 N N A PHE A 1 284 ? -2.060 -8.906 0.561 0.61 10.82 304 PHE A N 1
ATOM 2137 N N B PHE A 1 284 ? -2.054 -8.927 0.532 0.39 10.38 304 PHE A N 1
ATOM 2138 C CA A PHE A 1 284 ? -2.342 -8.682 1.980 0.61 9.90 304 PHE A CA 1
ATOM 2139 C CA B PHE A 1 284 ? -2.399 -8.751 1.934 0.39 11.51 304 PHE A CA 1
ATOM 2140 C C A PHE A 1 284 ? -2.064 -9.995 2.716 0.61 10.44 304 PHE A C 1
ATOM 2141 C C B PHE A 1 284 ? -1.911 -9.957 2.727 0.39 13.01 304 PHE A C 1
ATOM 2142 O O A PHE A 1 284 ? -1.852 -11.070 2.127 0.61 10.32 304 PHE A O 1
ATOM 2143 O O B PHE A 1 284 ? -1.392 -10.928 2.159 0.39 14.85 304 PHE A O 1
ATOM 2158 N N . ASP A 1 285 ? -2.073 -9.928 4.049 1.00 10.17 305 ASP A N 1
ATOM 2159 C CA . ASP A 1 285 ? -1.729 -11.077 4.888 1.00 10.39 305 ASP A CA 1
ATOM 2160 C C . ASP A 1 285 ? -2.666 -11.033 6.100 1.00 8.36 305 ASP A C 1
ATOM 2161 O O . ASP A 1 285 ? -2.758 -9.959 6.699 1.00 9.54 305 ASP A O 1
ATOM 2166 N N . PRO A 1 286 ? -3.368 -12.068 6.455 1.00 9.56 306 PRO A N 1
ATOM 2167 C CA . PRO A 1 286 ? -4.293 -12.056 7.586 1.00 9.94 306 PRO A CA 1
ATOM 2168 C C . PRO A 1 286 ? -3.582 -12.272 8.918 1.00 9.28 306 PRO A C 1
ATOM 2169 O O . PRO A 1 286 ? -2.423 -12.704 8.978 1.00 9.64 306 PRO A O 1
ATOM 2173 N N . PHE A 1 287 ? -4.314 -11.977 9.992 1.00 8.61 307 PHE A N 1
ATOM 2174 C CA . PHE A 1 287 ? -3.873 -12.534 11.261 1.00 9.20 307 PHE A CA 1
ATOM 2175 C C . PHE A 1 287 ? -3.640 -14.060 11.080 1.00 9.41 307 PHE A C 1
ATOM 2176 O O . PHE A 1 287 ? -4.407 -14.704 10.359 1.00 10.85 307 PHE A O 1
ATOM 2184 N N . GLY A 1 288 ? -2.619 -14.567 11.752 1.00 9.60 308 GLY A N 1
ATOM 2185 C CA . GLY A 1 288 ? -2.216 -15.979 11.623 1.00 10.33 308 GLY A CA 1
ATOM 2186 C C . GLY A 1 288 ? -1.614 -16.265 10.242 1.00 11.68 308 GLY A C 1
ATOM 2187 O O . GLY A 1 288 ? -1.476 -17.437 9.865 1.00 13.54 308 GLY A O 1
ATOM 2188 N N . GLY A 1 289 ? -1.210 -15.248 9.497 1.00 11.18 309 GLY A N 1
ATOM 2189 C CA . GLY A 1 289 ? -0.669 -15.386 8.157 1.00 11.66 309 GLY A CA 1
ATOM 2190 C C . GLY A 1 289 ? 0.793 -15.712 8.154 1.00 11.72 309 GLY A C 1
ATOM 2191 O O . GLY A 1 289 ? 1.401 -16.175 9.124 1.00 13.42 309 GLY A O 1
ATOM 2192 N N . TRP A 1 290 ? 1.377 -15.455 6.987 1.00 12.38 310 TRP A N 1
ATOM 2193 C CA . TRP A 1 290 ? 2.712 -15.947 6.685 1.00 13.64 310 TRP A CA 1
ATOM 2194 C C . TRP A 1 290 ? 3.778 -14.874 6.849 1.00 12.55 310 TRP A C 1
ATOM 2195 O O . TRP A 1 290 ? 4.985 -15.173 6.774 1.00 14.33 310 TRP A O 1
ATOM 2206 N N . GLY A 1 291 ? 3.377 -13.648 7.042 1.00 12.71 311 GLY A N 1
ATOM 2207 C CA . GLY A 1 291 ? 4.280 -12.505 7.142 1.00 12.63 311 GLY A CA 1
ATOM 2208 C C . GLY A 1 291 ? 4.553 -11.908 5.772 1.00 11.10 311 GLY A C 1
ATOM 2209 O O . GLY A 1 291 ? 4.578 -12.609 4.756 1.00 11.96 311 GLY A O 1
ATOM 2210 N N . PHE A 1 292 ? 4.823 -10.620 5.729 1.00 10.92 312 PHE A N 1
ATOM 2211 C CA . PHE A 1 292 ? 4.989 -9.920 4.462 1.00 10.26 312 PHE A CA 1
ATOM 2212 C C . PHE A 1 292 ? 6.337 -10.240 3.811 1.00 11.06 312 PHE A C 1
ATOM 2213 O O . PHE A 1 292 ? 6.475 -10.001 2.606 1.00 11.25 312 PHE A O 1
ATOM 2221 N N . GLU A 1 293 ? 7.328 -10.772 4.556 1.00 11.17 313 GLU A N 1
ATOM 2222 C CA . GLU A 1 293 ? 8.528 -11.200 3.859 1.00 13.32 313 GLU A CA 1
ATOM 2223 C C . GLU A 1 293 ? 8.192 -12.345 2.907 1.00 12.53 313 GLU A C 1
ATOM 2224 O O . GLU A 1 293 ? 8.687 -12.335 1.759 1.00 13.50 313 GLU A O 1
ATOM 2230 N N . GLN A 1 294 ? 7.387 -13.305 3.343 1.00 13.35 314 GLN A N 1
ATOM 2231 C CA . GLN A 1 294 ? 6.967 -14.426 2.479 1.00 15.21 314 GLN A CA 1
ATOM 2232 C C . GLN A 1 294 ? 6.076 -13.903 1.348 1.00 14.22 314 GLN A C 1
ATOM 2233 O O . GLN A 1 294 ? 6.185 -14.303 0.168 1.00 15.23 314 GLN A O 1
ATOM 2239 N N . CYS A 1 295 ? 5.197 -12.915 1.640 1.00 14.00 315 CYS A N 1
ATOM 2240 C CA . CYS A 1 295 ? 4.464 -12.345 0.499 1.00 14.83 315 CYS A CA 1
ATOM 2241 C C . CYS A 1 295 ? 5.353 -11.653 -0.531 1.00 12.07 315 CYS A C 1
ATOM 2242 O O . CYS A 1 295 ? 5.078 -11.723 -1.734 1.00 14.61 315 CYS A O 1
ATOM 2245 N N . SER A 1 296 ? 6.412 -10.997 -0.095 1.00 10.63 316 SER A N 1
ATOM 2246 C CA . SER A 1 296 ? 7.333 -10.347 -1.032 1.00 10.88 316 SER A CA 1
ATOM 2247 C C . SER A 1 296 ? 8.140 -11.376 -1.854 1.00 9.50 316 SER A C 1
ATOM 2248 O O . SER A 1 296 ? 8.568 -11.079 -2.954 1.00 11.74 316 SER A O 1
ATOM 2251 N N . ALA A 1 297 ? 8.298 -12.585 -1.328 1.00 10.08 317 ALA A N 1
ATOM 2252 C CA . ALA A 1 297 ? 8.980 -13.670 -2.064 1.00 10.37 317 ALA A CA 1
ATOM 2253 C C . ALA A 1 297 ? 8.021 -14.246 -3.114 1.00 9.88 317 ALA A C 1
ATOM 2254 O O . ALA A 1 297 ? 8.518 -14.659 -4.157 1.00 12.82 317 ALA A O 1
ATOM 2256 N N . LEU A 1 298 ? 6.736 -14.227 -2.853 1.00 11.30 318 LEU A N 1
ATOM 2257 C CA . LEU A 1 298 ? 5.763 -14.660 -3.851 1.00 10.99 318 LEU A CA 1
ATOM 2258 C C . LEU A 1 298 ? 5.752 -13.601 -4.945 1.00 10.50 318 LEU A C 1
ATOM 2259 O O . LEU A 1 298 ? 5.979 -13.877 -6.123 1.00 11.68 318 LEU A O 1
ATOM 2264 N N . VAL A 1 299 ? 5.509 -12.365 -4.546 1.00 10.49 319 VAL A N 1
ATOM 2265 C CA . VAL A 1 299 ? 5.325 -11.301 -5.538 1.00 9.98 319 VAL A CA 1
ATOM 2266 C C . VAL A 1 299 ? 6.668 -10.591 -5.722 1.00 8.49 319 VAL A C 1
ATOM 2267 O O . VAL A 1 299 ? 6.839 -9.432 -5.339 1.00 9.97 319 VAL A O 1
ATOM 2271 N N . ASN A 1 300 ? 7.606 -11.333 -6.309 1.00 8.65 320 ASN A N 1
ATOM 2272 C CA . ASN A 1 300 ? 9.007 -10.861 -6.322 1.00 7.94 320 ASN A CA 1
ATOM 2273 C C . ASN A 1 300 ? 9.408 -10.294 -7.668 1.00 7.50 320 ASN A C 1
ATOM 2274 O O . ASN A 1 300 ? 8.555 -9.998 -8.532 1.00 8.42 320 ASN A O 1
ATOM 2279 N N . HIS A 1 301 ? 10.709 -10.110 -7.893 1.00 7.95 321 HIS A N 1
ATOM 2280 C CA . HIS A 1 301 ? 11.151 -9.523 -9.169 1.00 7.98 321 HIS A CA 1
ATOM 2281 C C . HIS A 1 301 ? 10.818 -10.400 -10.368 1.00 7.55 321 HIS A C 1
ATOM 2282 O O . HIS A 1 301 ? 10.652 -9.913 -11.492 1.00 8.82 321 HIS A O 1
ATOM 2289 N N . GLU A 1 302 ? 10.772 -11.725 -10.141 1.00 7.75 322 GLU A N 1
ATOM 2290 C CA . GLU A 1 302 ? 10.444 -12.665 -11.210 1.00 7.46 322 GLU A CA 1
ATOM 2291 C C . GLU A 1 302 ? 8.983 -12.506 -11.620 1.00 7.35 322 GLU A C 1
ATOM 2292 O O . GLU A 1 302 ? 8.642 -12.489 -12.800 1.00 8.14 322 GLU A O 1
ATOM 2298 N N . PHE A 1 303 ? 8.132 -12.437 -10.591 1.00 7.83 323 PHE A N 1
ATOM 2299 C CA A PHE A 1 303 ? 6.729 -12.146 -10.883 0.50 6.92 323 PHE A CA 1
ATOM 2300 C CA B PHE A 1 303 ? 6.732 -12.131 -10.871 0.50 7.14 323 PHE A CA 1
ATOM 2301 C C . PHE A 1 303 ? 6.630 -10.880 -11.719 1.00 7.12 323 PHE A C 1
ATOM 2302 O O . PHE A 1 303 ? 5.873 -10.784 -12.682 1.00 8.13 323 PHE A O 1
ATOM 2317 N N . GLU A 1 304 ? 7.346 -9.818 -11.327 1.00 7.84 324 GLU A N 1
ATOM 2318 C CA . GLU A 1 304 ? 7.206 -8.542 -12.073 1.00 7.85 324 GLU A CA 1
ATOM 2319 C C . GLU A 1 304 ? 7.618 -8.700 -13.511 1.00 8.25 324 GLU A C 1
ATOM 2320 O O . GLU A 1 304 ? 6.939 -8.252 -14.449 1.00 8.66 324 GLU A O 1
ATOM 2326 N N . ARG A 1 305 ? 8.788 -9.340 -13.745 1.00 8.06 325 ARG A N 1
ATOM 2327 C CA . ARG A 1 305 ? 9.201 -9.330 -15.179 1.00 9.92 325 ARG A CA 1
ATOM 2328 C C . ARG A 1 305 ? 8.285 -10.239 -15.994 1.00 9.31 325 ARG A C 1
ATOM 2329 O O . ARG A 1 305 ? 7.988 -9.850 -17.140 1.00 10.35 325 ARG A O 1
ATOM 2337 N N . VAL A 1 306 ? 7.799 -11.371 -15.473 1.00 8.33 326 VAL A N 1
ATOM 2338 C CA . VAL A 1 306 ? 6.887 -12.183 -16.313 1.00 8.10 326 VAL A CA 1
ATOM 2339 C C . VAL A 1 306 ? 5.510 -11.564 -16.403 1.00 7.71 326 VAL A C 1
ATOM 2340 O O . VAL A 1 306 ? 4.943 -11.394 -17.501 1.00 9.08 326 VAL A O 1
ATOM 2344 N N . PHE A 1 307 ? 4.903 -11.235 -15.236 1.00 7.48 327 PHE A N 1
ATOM 2345 C CA . PHE A 1 307 ? 3.520 -10.771 -15.308 1.00 7.83 327 PHE A CA 1
ATOM 2346 C C . PHE A 1 307 ? 3.368 -9.336 -15.808 1.00 6.62 327 PHE A C 1
ATOM 2347 O O . PHE A 1 307 ? 2.382 -9.019 -16.489 1.00 7.96 327 PHE A O 1
ATOM 2355 N N . TYR A 1 308 ? 4.293 -8.439 -15.486 1.00 7.20 328 TYR A N 1
ATOM 2356 C CA . TYR A 1 308 ? 4.110 -7.042 -15.934 1.00 6.89 328 TYR A CA 1
ATOM 2357 C C . TYR A 1 308 ? 4.379 -6.942 -17.421 1.00 7.53 328 TYR A C 1
ATOM 2358 O O . TYR A 1 308 ? 3.665 -6.248 -18.153 1.00 8.13 328 TYR A O 1
ATOM 2367 N N . LYS A 1 309 ? 5.400 -7.651 -17.926 1.00 7.59 329 LYS A N 1
ATOM 2368 C CA . LYS A 1 309 ? 5.607 -7.640 -19.391 1.00 7.26 329 LYS A CA 1
ATOM 2369 C C . LYS A 1 309 ? 4.459 -8.356 -20.092 1.00 7.44 329 LYS A C 1
ATOM 2370 O O . LYS A 1 309 ? 4.174 -8.009 -21.242 1.00 8.25 329 LYS A O 1
ATOM 2376 N N . ASN A 1 310 ? 3.773 -9.309 -19.423 1.00 7.49 330 ASN A N 1
ATOM 2377 C CA . ASN A 1 310 ? 2.590 -9.888 -20.055 1.00 7.68 330 ASN A CA 1
ATOM 2378 C C . ASN A 1 310 ? 1.475 -8.871 -20.210 1.00 8.46 330 ASN A C 1
ATOM 2379 O O . ASN A 1 310 ? 0.620 -9.017 -21.106 1.00 9.26 330 ASN A O 1
ATOM 2384 N N . ASN A 1 311 ? 1.399 -7.836 -19.374 1.00 7.75 331 ASN A N 1
ATOM 2385 C CA . ASN A 1 311 ? 0.427 -6.783 -19.551 1.00 7.08 331 ASN A CA 1
ATOM 2386 C C . ASN A 1 311 ? 0.867 -5.833 -20.675 1.00 7.44 331 ASN A C 1
ATOM 2387 O O . ASN A 1 311 ? 0.014 -5.318 -21.404 1.00 8.43 331 ASN A O 1
ATOM 2392 N N . MET A 1 312 ? 2.188 -5.609 -20.791 1.00 7.51 332 MET A N 1
ATOM 2393 C CA . MET A 1 312 ? 2.675 -4.864 -21.950 1.00 8.12 332 MET A CA 1
ATOM 2394 C C . MET A 1 312 ? 2.392 -5.655 -23.230 1.00 7.92 332 MET A C 1
ATOM 2395 O O . MET A 1 312 ? 2.126 -5.054 -24.274 1.00 9.37 332 MET A O 1
ATOM 2400 N N . ALA A 1 313 ? 2.413 -7.023 -23.152 1.00 9.19 333 ALA A N 1
ATOM 2401 C CA . ALA A 1 313 ? 2.084 -7.812 -24.369 1.00 8.65 333 ALA A CA 1
ATOM 2402 C C . ALA A 1 313 ? 0.667 -7.532 -24.845 1.00 8.83 333 ALA A C 1
ATOM 2403 O O . ALA A 1 313 ? 0.355 -7.689 -26.029 1.00 11.68 333 ALA A O 1
ATOM 2405 N N . ALA A 1 314 ? -0.226 -7.130 -23.935 1.00 9.67 334 ALA A N 1
ATOM 2406 C CA . ALA A 1 314 ? -1.627 -6.795 -24.245 1.00 10.78 334 ALA A CA 1
ATOM 2407 C C . ALA A 1 314 ? -1.792 -5.296 -24.509 1.00 9.69 334 ALA A C 1
ATOM 2408 O O . ALA A 1 314 ? -2.943 -4.850 -24.726 1.00 11.51 334 ALA A O 1
ATOM 2410 N N . GLY A 1 315 ? -0.728 -4.484 -24.462 1.00 9.65 335 GLY A N 1
ATOM 2411 C CA . GLY A 1 315 ? -0.806 -3.078 -24.768 1.00 10.71 335 GLY A CA 1
ATOM 2412 C C . GLY A 1 315 ? -1.369 -2.256 -23.650 1.00 9.43 335 GLY A C 1
ATOM 2413 O O . GLY A 1 315 ? -1.973 -1.190 -23.910 1.00 11.22 335 GLY A O 1
ATOM 2414 N N . VAL A 1 316 ? -1.155 -2.613 -22.377 1.00 8.26 336 VAL A N 1
ATOM 2415 C CA . VAL A 1 316 ? -1.652 -1.685 -21.326 1.00 8.16 336 VAL A CA 1
ATOM 2416 C C . VAL A 1 316 ? -1.001 -0.330 -21.432 1.00 7.63 336 VAL A C 1
ATOM 2417 O O . VAL A 1 316 ? 0.220 -0.209 -21.565 1.00 8.77 336 VAL A O 1
ATOM 2421 N N . THR A 1 317 ? -1.819 0.742 -21.338 1.00 7.81 337 THR A N 1
ATOM 2422 C CA . THR A 1 317 ? -1.224 2.073 -21.372 1.00 8.01 337 THR A CA 1
ATOM 2423 C C . THR A 1 317 ? -1.662 2.911 -20.160 1.00 7.02 337 THR A C 1
ATOM 2424 O O . THR A 1 317 ? -1.194 4.041 -20.044 1.00 8.04 337 THR A O 1
ATOM 2428 N N . ILE A 1 318 ? -2.518 2.356 -19.273 1.00 7.70 338 ILE A N 1
ATOM 2429 C CA . ILE A 1 318 ? -2.733 3.007 -17.946 1.00 6.79 338 ILE A CA 1
ATOM 2430 C C . ILE A 1 318 ? -2.565 1.821 -16.992 1.00 6.61 338 ILE A C 1
ATOM 2431 O O . ILE A 1 318 ? -3.370 0.869 -17.055 1.00 7.55 338 ILE A O 1
ATOM 2436 N N . PHE A 1 319 ? -1.506 1.844 -16.181 1.00 6.64 339 PHE A N 1
ATOM 2437 C CA . PHE A 1 319 ? -1.085 0.635 -15.453 1.00 6.42 339 PHE A CA 1
ATOM 2438 C C . PHE A 1 319 ? -0.712 1.046 -14.056 1.00 6.42 339 PHE A C 1
ATOM 2439 O O . PHE A 1 319 ? 0.299 1.758 -13.879 1.00 7.86 339 PHE A O 1
ATOM 2447 N N . ASN A 1 320 ? -1.468 0.617 -13.034 1.00 6.48 340 ASN A N 1
ATOM 2448 C CA . ASN A 1 320 ? -1.213 1.016 -11.658 1.00 6.43 340 ASN A CA 1
ATOM 2449 C C . ASN A 1 320 ? -0.934 -0.213 -10.805 1.00 6.05 340 ASN A C 1
ATOM 2450 O O . ASN A 1 320 ? -1.671 -1.195 -10.873 1.00 8.59 340 ASN A O 1
ATOM 2455 N N . ILE A 1 321 ? 0.145 -0.119 -10.040 1.00 6.66 341 ILE A N 1
ATOM 2456 C CA . ILE A 1 321 ? 0.613 -1.229 -9.212 1.00 6.61 341 ILE A CA 1
ATOM 2457 C C . ILE A 1 321 ? 0.142 -1.082 -7.782 1.00 6.46 341 ILE A C 1
ATOM 2458 O O . ILE A 1 321 ? 0.491 -0.135 -7.075 1.00 6.43 341 ILE A O 1
ATOM 2463 N N . TYR A 1 322 ? -0.749 -2.027 -7.353 1.00 6.24 342 TYR A N 1
ATOM 2464 C CA . TYR A 1 322 ? -1.382 -1.989 -6.024 1.00 6.42 342 TYR A CA 1
ATOM 2465 C C . TYR A 1 322 ? -0.681 -3.068 -5.210 1.00 5.98 342 TYR A C 1
ATOM 2466 O O . TYR A 1 322 ? -0.897 -4.251 -5.567 1.00 6.53 342 TYR A O 1
ATOM 2475 N N . MET A 1 323 ? -0.030 -2.822 -4.088 1.00 6.99 343 MET A N 1
ATOM 2476 C CA . MET A 1 323 ? 0.456 -1.521 -3.615 1.00 6.92 343 MET A CA 1
ATOM 2477 C C . MET A 1 323 ? 1.873 -1.279 -4.168 1.00 6.41 343 MET A C 1
ATOM 2478 O O . MET A 1 323 ? 2.600 -2.242 -4.463 1.00 7.16 343 MET A O 1
ATOM 2483 N N . THR A 1 324 ? 2.272 -0.019 -4.227 1.00 6.74 344 THR A N 1
ATOM 2484 C CA . THR A 1 324 ? 3.684 0.313 -4.440 1.00 6.34 344 THR A CA 1
ATOM 2485 C C . THR A 1 324 ? 4.345 0.683 -3.122 1.00 6.25 344 THR A C 1
ATOM 2486 O O . THR A 1 324 ? 5.454 0.230 -2.871 1.00 7.49 344 THR A O 1
ATOM 2490 N N . PHE A 1 325 ? 3.676 1.452 -2.284 1.00 6.96 345 PHE A N 1
ATOM 2491 C CA . PHE A 1 325 ? 4.094 1.666 -0.903 1.00 6.65 345 PHE A CA 1
ATOM 2492 C C . PHE A 1 325 ? 2.846 1.396 -0.049 1.00 6.79 345 PHE A C 1
ATOM 2493 O O . PHE A 1 325 ? 1.837 2.095 -0.287 1.00 7.41 345 PHE A O 1
ATOM 2501 N N . GLY A 1 326 ? 2.872 0.470 0.889 1.00 6.74 346 GLY A N 1
ATOM 2502 C CA . GLY A 1 326 ? 1.714 0.100 1.653 1.00 7.76 346 GLY A CA 1
ATOM 2503 C C . GLY A 1 326 ? 1.536 0.875 2.934 1.00 6.85 346 GLY A C 1
ATOM 2504 O O . GLY A 1 326 ? 0.422 1.249 3.307 1.00 8.94 346 GLY A O 1
ATOM 2505 N N . GLY A 1 327 ? 2.613 1.144 3.697 1.00 8.93 347 GLY A N 1
ATOM 2506 C CA . GLY A 1 327 ? 2.466 1.833 4.967 1.00 8.32 347 GLY A CA 1
ATOM 2507 C C . GLY A 1 327 ? 1.865 0.942 6.070 1.00 7.45 347 GLY A C 1
ATOM 2508 O O . GLY A 1 327 ? 2.063 -0.292 6.093 1.00 8.35 347 GLY A O 1
ATOM 2509 N N . THR A 1 328 ? 1.161 1.600 6.992 1.00 6.66 348 THR A N 1
ATOM 2510 C CA . THR A 1 328 ? 0.798 0.925 8.222 1.00 6.99 348 THR A CA 1
ATOM 2511 C C . THR A 1 328 ? -0.653 1.175 8.583 1.00 6.84 348 THR A C 1
ATOM 2512 O O . THR A 1 328 ? -1.133 2.332 8.458 1.00 7.52 348 THR A O 1
ATOM 2516 N N . ASN A 1 329 ? -1.342 0.136 9.055 1.00 6.91 349 ASN A N 1
ATOM 2517 C CA . ASN A 1 329 ? -2.705 0.298 9.578 1.00 6.76 349 ASN A CA 1
ATOM 2518 C C . ASN A 1 329 ? -2.628 0.786 11.031 1.00 6.51 349 ASN A C 1
ATOM 2519 O O . ASN A 1 329 ? -3.044 0.032 11.969 1.00 7.20 349 ASN A O 1
ATOM 2524 N N . TRP A 1 330 ? -2.106 1.979 11.240 1.00 6.30 350 TRP A N 1
ATOM 2525 C CA . TRP A 1 330 ? -2.033 2.526 12.588 1.00 7.26 350 TRP A CA 1
ATOM 2526 C C . TRP A 1 330 ? -3.411 2.884 13.073 1.00 7.16 350 TRP A C 1
ATOM 2527 O O . TRP A 1 330 ? -4.389 3.003 12.310 1.00 6.99 350 TRP A O 1
ATOM 2538 N N . GLY A 1 331 ? -3.527 3.064 14.399 1.00 7.20 351 GLY A N 1
ATOM 2539 C CA . GLY A 1 331 ? -4.767 3.655 14.949 1.00 8.03 351 GLY A CA 1
ATOM 2540 C C . GLY A 1 331 ? -6.028 2.892 14.575 1.00 6.14 351 GLY A C 1
ATOM 2541 O O . GLY A 1 331 ? -7.049 3.522 14.318 1.00 7.23 351 GLY A O 1
ATOM 2542 N N . ASN A 1 332 ? -5.999 1.569 14.563 1.00 6.40 352 ASN A N 1
ATOM 2543 C CA . ASN A 1 332 ? -7.169 0.733 14.288 1.00 7.16 352 ASN A CA 1
ATOM 2544 C C . ASN A 1 332 ? -7.764 1.000 12.913 1.00 5.92 352 ASN A C 1
ATOM 2545 O O . ASN A 1 332 ? -8.951 0.621 12.691 1.00 7.79 352 ASN A O 1
ATOM 2550 N N . LEU A 1 333 ? -7.032 1.564 11.960 1.00 6.33 353 LEU A N 1
ATOM 2551 C CA . LEU A 1 333 ? -7.747 1.891 10.681 1.00 6.30 353 LEU A CA 1
ATOM 2552 C C . LEU A 1 333 ? -7.980 0.650 9.863 1.00 5.78 353 LEU A C 1
ATOM 2553 O O . LEU A 1 333 ? -8.775 0.743 8.913 1.00 7.17 353 LEU A O 1
ATOM 2558 N N . GLY A 1 334 ? -7.305 -0.479 10.107 1.00 6.45 354 GLY A N 1
ATOM 2559 C CA . GLY A 1 334 ? -7.426 -1.649 9.280 1.00 7.15 354 GLY A CA 1
ATOM 2560 C C . GLY A 1 334 ? -8.656 -2.485 9.553 1.00 6.63 354 GLY A C 1
ATOM 2561 O O . GLY A 1 334 ? -9.303 -2.400 10.580 1.00 8.05 354 GLY A O 1
ATOM 2562 N N . HIS A 1 335 ? -8.941 -3.420 8.587 1.00 7.59 355 HIS A N 1
ATOM 2563 C CA . HIS A 1 335 ? -10.040 -4.369 8.810 1.00 7.26 355 HIS A CA 1
ATOM 2564 C C . HIS A 1 335 ? -9.591 -5.632 9.502 1.00 6.75 355 HIS A C 1
ATOM 2565 O O . HIS A 1 335 ? -8.371 -5.875 9.629 1.00 6.97 355 HIS A O 1
ATOM 2572 N N . PRO A 1 336 ? -10.510 -6.498 9.933 1.00 7.51 356 PRO A N 1
ATOM 2573 C CA . PRO A 1 336 ? -10.130 -7.709 10.637 1.00 8.56 356 PRO A CA 1
ATOM 2574 C C . PRO A 1 336 ? -9.367 -8.726 9.807 1.00 7.37 356 PRO A C 1
ATOM 2575 O O . PRO A 1 336 ? -8.726 -9.597 10.405 1.00 8.91 356 PRO A O 1
ATOM 2579 N N . GLY A 1 337 ? -9.440 -8.631 8.482 1.00 7.65 357 GLY A N 1
ATOM 2580 C CA . GLY A 1 337 ? -8.730 -9.569 7.600 1.00 8.59 357 GLY A CA 1
AT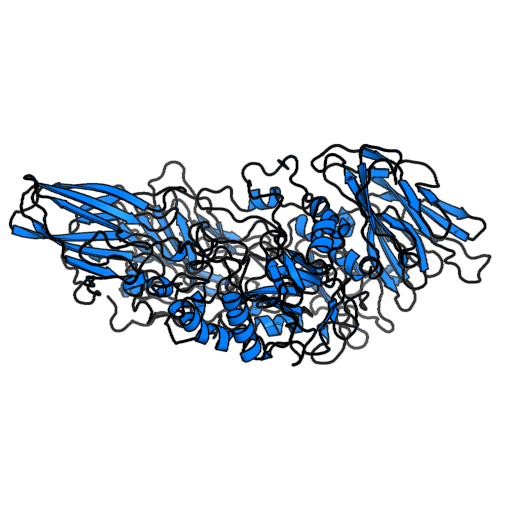OM 2581 C C . GLY A 1 337 ? -7.250 -9.296 7.445 1.00 8.42 357 GLY A C 1
ATOM 2582 O O . GLY A 1 337 ? -6.600 -9.984 6.616 1.00 9.18 357 GLY A O 1
ATOM 2583 N N . GLY A 1 338 ? -6.751 -8.297 8.163 1.00 7.73 358 GLY A N 1
ATOM 2584 C CA . GLY A 1 338 ? -5.338 -7.959 8.201 1.00 8.28 358 GLY A CA 1
ATOM 2585 C C . GLY A 1 338 ? -4.990 -7.544 9.624 1.00 6.64 358 GLY A C 1
ATOM 2586 O O . GLY A 1 338 ? -5.836 -7.489 10.506 1.00 8.24 358 GLY A O 1
ATOM 2587 N N . TYR A 1 339 ? -3.704 -7.258 9.801 1.00 7.16 359 TYR A N 1
ATOM 2588 C CA . TYR A 1 339 ? -3.167 -6.868 11.104 1.00 6.89 359 TYR A CA 1
ATOM 2589 C C . TYR A 1 339 ? -2.534 -5.503 10.970 1.00 6.69 359 TYR A C 1
ATOM 2590 O O . TYR A 1 339 ? -2.924 -4.721 10.102 1.00 9.36 359 TYR A O 1
ATOM 2599 N N . THR A 1 340 ? -1.605 -5.123 11.866 1.00 6.64 360 THR A N 1
ATOM 2600 C CA . THR A 1 340 ? -1.160 -3.719 11.839 1.00 6.89 360 THR A CA 1
ATOM 2601 C C . THR A 1 340 ? -0.387 -3.397 10.585 1.00 6.63 360 THR A C 1
ATOM 2602 O O . THR A 1 340 ? -0.596 -2.358 9.952 1.00 8.10 360 THR A O 1
ATOM 2606 N N . SER A 1 341 ? 0.556 -4.239 10.186 1.00 6.53 361 SER A N 1
ATOM 2607 C CA . SER A 1 341 ? 1.341 -3.897 9.026 1.00 7.04 361 SER A CA 1
ATOM 2608 C C . SER A 1 341 ? 0.514 -3.904 7.745 1.00 7.25 361 SER A C 1
ATOM 2609 O O . SER A 1 341 ? -0.302 -4.792 7.509 1.00 7.58 361 SER A O 1
ATOM 2612 N N . TYR A 1 342 ? 0.804 -2.961 6.835 1.00 7.10 362 TYR A N 1
ATOM 2613 C CA . TYR A 1 342 ? 0.302 -3.065 5.451 1.00 7.78 362 TYR A CA 1
ATOM 2614 C C . TYR A 1 342 ? 1.521 -3.003 4.513 1.00 6.25 362 TYR A C 1
ATOM 2615 O O . TYR A 1 342 ? 1.483 -2.448 3.426 1.00 7.12 362 TYR A O 1
ATOM 2624 N N . ASP A 1 343 ? 2.632 -3.666 4.918 1.00 6.89 363 ASP A N 1
ATOM 2625 C CA . ASP A 1 343 ? 3.800 -3.673 4.044 1.00 6.94 363 ASP A CA 1
ATOM 2626 C C . ASP A 1 343 ? 3.452 -4.235 2.656 1.00 5.98 363 ASP A C 1
ATOM 2627 O O . ASP A 1 343 ? 3.976 -3.741 1.656 1.00 6.45 363 ASP A O 1
ATOM 2632 N N . TYR A 1 344 ? 2.581 -5.234 2.647 1.00 6.44 364 TYR A N 1
ATOM 2633 C CA . TYR A 1 344 ? 2.003 -5.747 1.364 1.00 6.80 364 TYR A CA 1
ATOM 2634 C C . TYR A 1 344 ? 3.029 -6.542 0.591 1.00 6.48 364 TYR A C 1
ATOM 2635 O O . TYR A 1 344 ? 2.699 -6.994 -0.517 1.00 8.04 364 TYR A O 1
ATOM 2644 N N . GLY A 1 345 ? 4.262 -6.718 1.080 1.00 6.35 365 GLY A N 1
ATOM 2645 C CA . GLY A 1 345 ? 5.299 -7.279 0.212 1.00 7.28 365 GLY A CA 1
ATOM 2646 C C . GLY A 1 345 ? 5.630 -6.340 -0.963 1.00 6.42 365 GLY A C 1
ATOM 2647 O O . GLY A 1 345 ? 6.198 -6.829 -1.945 1.00 8.59 365 GLY A O 1
ATOM 2648 N N . ALA A 1 346 ? 5.320 -5.049 -0.863 1.00 6.57 366 ALA A N 1
ATOM 2649 C CA . ALA A 1 346 ? 5.429 -4.113 -1.983 1.00 6.93 366 ALA A CA 1
ATOM 2650 C C . ALA A 1 346 ? 6.886 -3.781 -2.307 1.00 6.75 366 ALA A C 1
ATOM 2651 O O . ALA A 1 346 ? 7.818 -4.039 -1.544 1.00 8.01 366 ALA A O 1
ATOM 2653 N N . SER A 1 347 ? 7.045 -3.178 -3.482 1.00 6.82 367 SER A N 1
ATOM 2654 C CA . SER A 1 347 ? 8.399 -2.759 -3.933 1.00 8.04 367 SER A CA 1
ATOM 2655 C C . SER A 1 347 ? 9.021 -1.733 -3.012 1.00 6.76 367 SER A C 1
ATOM 2656 O O . SER A 1 347 ? 10.252 -1.738 -2.927 1.00 8.09 367 SER A O 1
ATOM 2659 N N . ILE A 1 348 ? 8.233 -0.899 -2.353 1.00 6.39 368 ILE A N 1
ATOM 2660 C CA . ILE A 1 348 ? 8.752 -0.018 -1.301 1.00 6.95 368 ILE A CA 1
ATOM 2661 C C . ILE A 1 348 ? 8.248 -0.558 0.035 1.00 6.96 368 ILE A C 1
ATOM 2662 O O . ILE A 1 348 ? 7.035 -0.722 0.181 1.00 7.73 368 ILE A O 1
ATOM 2667 N N . ARG A 1 349 ? 9.171 -0.883 0.942 1.00 6.84 369 ARG A N 1
ATOM 2668 C CA . ARG A 1 349 ? 8.770 -1.497 2.198 1.00 7.32 369 ARG A CA 1
ATOM 2669 C C . ARG A 1 349 ? 7.977 -0.507 3.060 1.00 7.70 369 ARG A C 1
ATOM 2670 O O . ARG A 1 349 ? 8.008 0.729 2.844 1.00 8.13 369 ARG A O 1
ATOM 2678 N N . GLU A 1 350 ? 7.347 -1.050 4.106 1.00 7.39 370 GLU A N 1
ATOM 2679 C CA . GLU A 1 350 ? 6.596 -0.235 5.065 1.00 7.85 370 GLU A CA 1
ATOM 2680 C C . GLU A 1 350 ? 7.439 0.844 5.685 1.00 7.75 370 GLU A C 1
ATOM 2681 O O . GLU A 1 350 ? 6.936 1.919 5.968 1.00 9.03 370 GLU A O 1
ATOM 2687 N N . ASP A 1 351 ? 8.734 0.539 5.911 1.00 7.77 371 ASP A N 1
ATOM 2688 C CA . ASP A 1 351 ? 9.674 1.534 6.481 1.00 8.79 371 ASP A CA 1
ATOM 2689 C C . ASP A 1 351 ? 10.323 2.390 5.384 1.00 8.55 371 ASP A C 1
ATOM 2690 O O . ASP A 1 351 ? 11.255 3.152 5.695 1.00 10.07 371 ASP A O 1
ATOM 2695 N N . ARG A 1 352 ? 9.855 2.297 4.159 1.00 8.28 372 ARG A N 1
ATOM 2696 C CA . ARG A 1 352 ? 10.180 3.108 2.971 1.00 7.64 372 ARG A CA 1
ATOM 2697 C C . ARG A 1 352 ? 11.513 2.681 2.340 1.00 6.81 372 ARG A C 1
ATOM 2698 O O . ARG A 1 352 ? 11.981 3.354 1.406 1.00 8.70 372 ARG A O 1
ATOM 2706 N N . ARG A 1 353 ? 12.096 1.577 2.788 1.00 7.28 373 ARG A N 1
ATOM 2707 C CA . ARG A 1 353 ? 13.348 1.122 2.156 1.00 8.00 373 ARG A CA 1
ATOM 2708 C C . ARG A 1 353 ? 13.035 0.525 0.766 1.00 8.26 373 ARG A C 1
ATOM 2709 O O . ARG A 1 353 ? 11.992 -0.095 0.558 1.00 7.77 373 ARG A O 1
ATOM 2717 N N . ILE A 1 354 ? 14.015 0.731 -0.129 1.00 7.27 374 ILE A N 1
ATOM 2718 C CA . ILE A 1 354 ? 13.907 0.285 -1.522 1.00 7.77 374 ILE A CA 1
ATOM 2719 C C . ILE A 1 354 ? 15.056 -0.649 -1.866 1.00 8.88 374 ILE A C 1
ATOM 2720 O O . ILE A 1 354 ? 15.702 -0.600 -2.904 1.00 11.82 374 ILE A O 1
ATOM 2725 N N . ASP A 1 355 ? 15.306 -1.590 -0.930 1.00 8.03 375 ASP A N 1
ATOM 2726 C CA . ASP A 1 355 ? 16.314 -2.594 -1.151 1.00 9.32 375 ASP A CA 1
ATOM 2727 C C . ASP A 1 355 ? 15.760 -3.858 -1.776 1.00 10.47 375 ASP A C 1
ATOM 2728 O O . ASP A 1 355 ? 16.560 -4.665 -2.278 1.00 15.51 375 ASP A O 1
ATOM 2733 N N . ARG A 1 356 ? 14.456 -4.104 -1.815 1.00 7.78 376 ARG A N 1
ATOM 2734 C CA . ARG A 1 356 ? 13.980 -5.388 -2.406 1.00 7.97 376 ARG A CA 1
ATOM 2735 C C . ARG A 1 356 ? 14.318 -5.415 -3.882 1.00 7.95 376 ARG A C 1
ATOM 2736 O O . ARG A 1 356 ? 14.202 -4.385 -4.589 1.00 8.43 376 ARG A O 1
ATOM 2744 N N . GLU A 1 357 ? 14.738 -6.594 -4.371 1.00 8.36 377 GLU A N 1
ATOM 2745 C CA . GLU A 1 357 ? 15.117 -6.676 -5.795 1.00 7.84 377 GLU A CA 1
ATOM 2746 C C . GLU A 1 357 ? 13.987 -6.239 -6.712 1.00 7.09 377 GLU A C 1
ATOM 2747 O O . GLU A 1 357 ? 14.209 -5.654 -7.777 1.00 8.38 377 GLU A O 1
ATOM 2753 N N . LYS A 1 358 ? 12.741 -6.524 -6.277 1.00 7.51 378 LYS A N 1
ATOM 2754 C CA . LYS A 1 358 ? 11.600 -6.157 -7.121 1.00 7.13 378 LYS A CA 1
ATOM 2755 C C . LYS A 1 358 ? 11.547 -4.659 -7.361 1.00 6.68 378 LYS A C 1
ATOM 2756 O O . LYS A 1 358 ? 11.041 -4.216 -8.389 1.00 7.92 378 LYS A O 1
ATOM 2762 N N . TYR A 1 359 ? 12.053 -3.816 -6.482 1.00 6.82 379 TYR A N 1
ATOM 2763 C CA . TYR A 1 359 ? 12.109 -2.360 -6.754 1.00 7.09 379 TYR A CA 1
ATOM 2764 C C . TYR A 1 359 ? 12.962 -2.113 -7.987 1.00 6.48 379 TYR A C 1
ATOM 2765 O O . TYR A 1 359 ? 12.592 -1.363 -8.906 1.00 6.75 379 TYR A O 1
ATOM 2774 N N . SER A 1 360 ? 14.200 -2.669 -7.958 1.00 6.69 380 SER A N 1
ATOM 2775 C CA . SER A 1 360 ? 15.128 -2.343 -9.053 1.00 7.37 380 SER A CA 1
ATOM 2776 C C . SER A 1 360 ? 14.635 -2.909 -10.367 1.00 6.73 380 SER A C 1
ATOM 2777 O O . SER A 1 360 ? 14.812 -2.263 -11.413 1.00 8.13 380 SER A O 1
ATOM 2780 N N . GLU A 1 361 ? 13.996 -4.099 -10.325 1.00 7.49 381 GLU A N 1
ATOM 2781 C CA . GLU A 1 361 ? 13.435 -4.645 -11.583 1.00 7.41 381 GLU A CA 1
ATOM 2782 C C . GLU A 1 361 ? 12.302 -3.762 -12.096 1.00 7.83 381 GLU A C 1
ATOM 2783 O O . GLU A 1 361 ? 12.187 -3.537 -13.299 1.00 8.13 381 GLU A O 1
ATOM 2789 N N . LEU A 1 362 ? 11.467 -3.232 -11.181 1.00 6.80 382 LEU A N 1
ATOM 2790 C CA . LEU A 1 362 ? 10.362 -2.366 -11.628 1.00 7.28 382 LEU A CA 1
ATOM 2791 C C . LEU A 1 362 ? 10.901 -1.099 -12.256 1.00 6.24 382 LEU A C 1
ATOM 2792 O O . LEU A 1 362 ? 10.319 -0.617 -13.248 1.00 8.10 382 LEU A O 1
ATOM 2797 N N . LYS A 1 363 ? 12.016 -0.566 -11.723 1.00 6.60 383 LYS A N 1
ATOM 2798 C CA . LYS A 1 363 ? 12.631 0.620 -12.338 1.00 7.08 383 LYS A CA 1
ATOM 2799 C C . LYS A 1 363 ? 13.078 0.330 -13.757 1.00 6.49 383 LYS A C 1
ATOM 2800 O O . LYS A 1 363 ? 12.977 1.185 -14.625 1.00 7.45 383 LYS A O 1
ATOM 2806 N N . LEU A 1 364 ? 13.600 -0.882 -14.057 1.00 7.10 384 LEU A N 1
ATOM 2807 C CA . LEU A 1 364 ? 14.009 -1.138 -15.441 1.00 7.63 384 LEU A CA 1
ATOM 2808 C C . LEU A 1 364 ? 12.812 -1.004 -16.380 1.00 7.89 384 LEU A C 1
ATOM 2809 O O . LEU A 1 364 ? 12.925 -0.489 -17.504 1.00 9.91 384 LEU A O 1
ATOM 2814 N N . GLN A 1 365 ? 11.656 -1.462 -15.887 1.00 7.93 385 GLN A N 1
ATOM 2815 C CA . GLN A 1 365 ? 10.449 -1.416 -16.736 1.00 8.27 385 GLN A CA 1
ATOM 2816 C C . GLN A 1 365 ? 9.893 -0.018 -16.879 1.00 7.16 385 GLN A C 1
ATOM 2817 O O . GLN A 1 365 ? 9.507 0.384 -17.986 1.00 9.01 385 GLN A O 1
ATOM 2823 N N . GLY A 1 366 ? 9.873 0.756 -15.779 1.00 7.27 386 GLY A N 1
ATOM 2824 C CA . GLY A 1 366 ? 9.375 2.126 -15.900 1.00 7.22 386 GLY A CA 1
ATOM 2825 C C . GLY A 1 366 ? 10.255 2.995 -16.788 1.00 7.11 386 GLY A C 1
ATOM 2826 O O . GLY A 1 366 ? 9.772 3.805 -17.605 1.00 7.78 386 GLY A O 1
ATOM 2827 N N . GLN A 1 367 ? 11.582 2.824 -16.639 1.00 6.82 387 GLN A N 1
ATOM 2828 C CA . GLN A 1 367 ? 12.482 3.636 -17.451 1.00 7.56 387 GLN A CA 1
ATOM 2829 C C . GLN A 1 367 ? 12.406 3.265 -18.924 1.00 6.94 387 GLN A C 1
ATOM 2830 O O . GLN A 1 367 ? 12.497 4.150 -19.776 1.00 8.20 387 GLN A O 1
ATOM 2836 N N . PHE A 1 368 ? 12.185 1.992 -19.243 1.00 7.33 388 PHE A N 1
ATOM 2837 C CA . PHE A 1 368 ? 12.006 1.569 -20.621 1.00 7.60 388 PHE A CA 1
ATOM 2838 C C . PHE A 1 368 ? 10.757 2.208 -21.235 1.00 7.77 388 PHE A C 1
ATOM 2839 O O . PHE A 1 368 ? 10.810 2.786 -22.349 1.00 8.56 388 PHE A O 1
ATOM 2847 N N . LEU A 1 369 ? 9.621 2.104 -20.523 1.00 7.76 389 LEU A N 1
ATOM 2848 C CA . LEU A 1 369 ? 8.374 2.552 -21.179 1.00 7.52 389 LEU A CA 1
ATOM 2849 C C . LEU A 1 369 ? 8.410 4.058 -21.428 1.00 7.54 389 LEU A C 1
ATOM 2850 O O . LEU A 1 369 ? 7.900 4.503 -22.470 1.00 8.93 389 LEU A O 1
ATOM 2855 N N . LYS A 1 370 ? 9.029 4.841 -20.534 1.00 7.71 390 LYS A N 1
ATOM 2856 C CA . LYS A 1 370 ? 8.922 6.292 -20.715 1.00 7.61 390 LYS A CA 1
ATOM 2857 C C . LYS A 1 370 ? 9.780 6.822 -21.856 1.00 7.66 390 LYS A C 1
ATOM 2858 O O . LYS A 1 370 ? 9.630 7.985 -22.223 1.00 8.46 390 LYS A O 1
ATOM 2864 N N . VAL A 1 371 ? 10.652 5.988 -22.451 1.00 7.52 391 VAL A N 1
ATOM 2865 C CA . VAL A 1 371 ? 11.413 6.450 -23.626 1.00 7.48 391 VAL A CA 1
ATOM 2866 C C . VAL A 1 371 ? 10.947 5.720 -24.878 1.00 6.98 391 VAL A C 1
ATOM 2867 O O . VAL A 1 371 ? 11.633 5.809 -25.916 1.00 8.65 391 VAL A O 1
ATOM 2871 N N . SER A 1 372 ? 9.776 5.084 -24.843 1.00 8.46 392 SER A N 1
ATOM 2872 C CA . SER A 1 372 ? 9.345 4.201 -25.928 1.00 8.58 392 SER A CA 1
ATOM 2873 C C . SER A 1 372 ? 7.960 4.533 -26.424 1.00 8.13 392 SER A C 1
ATOM 2874 O O . SER A 1 372 ? 7.037 3.726 -26.344 1.00 8.79 392 SER A O 1
ATOM 2877 N N . PRO A 1 373 ? 7.790 5.748 -26.953 1.00 9.80 393 PRO A N 1
ATOM 2878 C CA . PRO A 1 373 ? 6.424 6.145 -27.389 1.00 10.74 393 PRO A CA 1
ATOM 2879 C C . PRO A 1 373 ? 5.892 5.262 -28.496 1.00 9.24 393 PRO A C 1
ATOM 2880 O O . PRO A 1 373 ? 4.661 5.179 -28.633 1.00 10.83 393 PRO A O 1
ATOM 2884 N N . GLY A 1 374 ? 6.702 4.550 -29.253 1.00 9.32 394 GLY A N 1
ATOM 2885 C CA . GLY A 1 374 ? 6.203 3.698 -30.288 1.00 9.56 394 GLY A CA 1
ATOM 2886 C C . GLY A 1 374 ? 5.437 2.547 -29.705 1.00 9.21 394 GLY A C 1
ATOM 2887 O O . GLY A 1 374 ? 4.602 1.933 -30.398 1.00 11.04 394 GLY A O 1
ATOM 2888 N N . TYR A 1 375 ? 5.660 2.227 -28.447 1.00 8.24 395 TYR A N 1
ATOM 2889 C CA . TYR A 1 375 ? 4.840 1.184 -27.801 1.00 8.51 395 TYR A CA 1
ATOM 2890 C C . TYR A 1 375 ? 3.359 1.538 -27.797 1.00 8.43 395 TYR A C 1
ATOM 2891 O O . TYR A 1 375 ? 2.468 0.685 -27.907 1.00 10.94 395 TYR A O 1
ATOM 2900 N N . ILE A 1 376 ? 3.032 2.814 -27.679 1.00 9.68 396 ILE A N 1
ATOM 2901 C CA . ILE A 1 376 ? 1.653 3.233 -27.540 1.00 10.57 396 ILE A CA 1
ATOM 2902 C C . ILE A 1 376 ? 0.876 2.964 -28.793 1.00 12.82 396 ILE A C 1
ATOM 2903 O O . ILE A 1 376 ? -0.310 2.602 -28.718 1.00 16.62 396 ILE A O 1
ATOM 2908 N N . THR A 1 377 ? 1.534 3.163 -29.963 1.00 13.00 397 THR A N 1
ATOM 2909 C CA . THR A 1 377 ? 0.645 3.064 -31.147 1.00 17.29 397 THR A CA 1
ATOM 2910 C C . THR A 1 377 ? 0.882 1.760 -31.887 1.00 17.84 397 THR A C 1
ATOM 2911 O O . THR A 1 377 ? 0.196 1.568 -32.898 1.00 24.07 397 THR A O 1
ATOM 2915 N N . ALA A 1 378 ? 1.747 0.898 -31.388 1.00 12.70 398 ALA A N 1
ATOM 2916 C CA . ALA A 1 378 ? 1.892 -0.466 -31.939 1.00 12.82 398 ALA A CA 1
ATOM 2917 C C . ALA A 1 378 ? 0.614 -1.211 -31.619 1.00 14.93 398 ALA A C 1
ATOM 2918 O O . ALA A 1 378 ? -0.025 -0.983 -30.580 1.00 25.87 398 ALA A O 1
ATOM 2920 N N . THR A 1 379 ? 0.181 -2.129 -32.463 1.00 11.69 399 THR A N 1
ATOM 2921 C CA . THR A 1 379 ? -1.019 -2.913 -32.203 1.00 11.53 399 THR A CA 1
ATOM 2922 C C . THR A 1 379 ? -0.725 -4.272 -31.618 1.00 10.92 399 THR A C 1
ATOM 2923 O O . THR A 1 379 ? -0.039 -5.081 -32.274 1.00 11.41 399 THR A O 1
ATOM 2927 N N . PRO A 1 380 ? -1.189 -4.554 -30.405 1.00 11.45 400 PRO A N 1
ATOM 2928 C CA . PRO A 1 380 ? -0.938 -5.889 -29.833 1.00 11.72 400 PRO A CA 1
ATOM 2929 C C . PRO A 1 380 ? -1.753 -6.888 -30.616 1.00 13.34 400 PRO A C 1
ATOM 2930 O O . PRO A 1 380 ? -2.929 -6.661 -30.939 1.00 18.30 400 PRO A O 1
ATOM 2934 N N . GLU A 1 381 ? -1.164 -8.012 -30.915 1.00 12.20 401 GLU A N 1
ATOM 2935 C CA . GLU A 1 381 ? -1.779 -9.113 -31.637 1.00 13.17 401 GLU A CA 1
ATOM 2936 C C . GLU A 1 381 ? -1.786 -10.355 -30.775 1.00 11.84 401 GLU A C 1
ATOM 2937 O O . GLU A 1 381 ? -1.255 -10.393 -29.649 1.00 13.62 401 GLU A O 1
ATOM 2943 N N . ASN A 1 382 ? -2.394 -11.416 -31.303 1.00 14.45 402 ASN A N 1
ATOM 2944 C CA . ASN A 1 382 ? -2.458 -12.645 -30.548 1.00 14.43 402 ASN A CA 1
ATOM 2945 C C . ASN A 1 382 ? -1.069 -13.205 -30.231 1.00 13.40 402 ASN A C 1
ATOM 2946 O O . ASN A 1 382 ? -0.141 -13.108 -31.025 1.00 14.17 402 ASN A O 1
ATOM 2951 N N . ALA A 1 383 ? -0.960 -13.819 -29.072 1.00 12.86 403 ALA A N 1
ATOM 2952 C CA . ALA A 1 383 ? 0.214 -14.599 -28.720 1.00 12.67 403 ALA A CA 1
ATOM 2953 C C . ALA A 1 383 ? 0.434 -15.720 -29.697 1.00 12.31 403 ALA A C 1
ATOM 2954 O O . ALA A 1 383 ? -0.516 -16.333 -30.224 1.00 14.85 403 ALA A O 1
ATOM 2956 N N . THR A 1 384 ? 1.685 -16.044 -29.934 1.00 13.12 404 THR A N 1
ATOM 2957 C CA . THR A 1 384 ? 2.046 -17.058 -30.893 1.00 13.23 404 THR A CA 1
ATOM 2958 C C . THR A 1 384 ? 3.062 -18.035 -30.332 1.00 12.55 404 THR A C 1
ATOM 2959 O O . THR A 1 384 ? 3.796 -17.730 -29.409 1.00 12.90 404 THR A O 1
ATOM 2963 N N . GLN A 1 385 ? 3.152 -19.198 -30.982 1.00 12.85 405 GLN A N 1
ATOM 2964 C CA . GLN A 1 385 ? 4.167 -20.181 -30.632 1.00 13.93 405 GLN A CA 1
ATOM 2965 C C . GLN A 1 385 ? 4.704 -20.791 -31.928 1.00 17.60 405 GLN A C 1
ATOM 2966 O O . GLN A 1 385 ? 3.882 -21.320 -32.654 1.00 21.28 405 GLN A O 1
ATOM 2972 N N . GLY A 1 386 ? 6.003 -20.663 -32.144 1.00 16.67 406 GLY A N 1
ATOM 2973 C CA . GLY A 1 386 ? 6.607 -21.233 -33.343 1.00 18.01 406 GLY A CA 1
ATOM 2974 C C . GLY A 1 386 ? 6.388 -20.335 -34.556 1.00 17.60 406 GLY A C 1
ATOM 2975 O O . GLY A 1 386 ? 6.601 -20.822 -35.674 1.00 20.99 406 GLY A O 1
ATOM 2976 N N . VAL A 1 387 ? 5.987 -19.065 -34.354 1.00 16.01 407 VAL A N 1
ATOM 2977 C CA . VAL A 1 387 ? 5.813 -18.152 -35.479 1.00 15.71 407 VAL A CA 1
ATOM 2978 C C . VAL A 1 387 ? 6.967 -17.162 -35.612 1.00 15.42 407 VAL A C 1
ATOM 2979 O O . VAL A 1 387 ? 7.521 -16.936 -36.687 1.00 18.20 407 VAL A O 1
ATOM 2983 N N . TYR A 1 388 ? 7.347 -16.560 -34.515 1.00 13.39 408 TYR A N 1
ATOM 2984 C CA . TYR A 1 388 ? 8.456 -15.592 -34.461 1.00 12.46 408 TYR A CA 1
ATOM 2985 C C . TYR A 1 388 ? 9.705 -16.276 -33.944 1.00 11.54 408 TYR A C 1
ATOM 2986 O O . TYR A 1 388 ? 10.716 -15.596 -33.779 1.00 13.53 408 TYR A O 1
ATOM 2995 N N . SER A 1 389 ? 9.642 -17.573 -33.705 1.00 12.51 409 SER A N 1
ATOM 2996 C CA A SER A 1 389 ? 10.827 -18.386 -33.417 0.50 12.91 409 SER A CA 1
ATOM 2997 C CA B SER A 1 389 ? 10.805 -18.400 -33.358 0.50 12.39 409 SER A CA 1
ATOM 2998 C C . SER A 1 389 ? 10.543 -19.795 -33.905 1.00 12.52 409 SER A C 1
ATOM 2999 O O . SER A 1 389 ? 9.372 -20.199 -33.939 1.00 16.79 409 SER A O 1
ATOM 3004 N N . ASP A 1 390 ? 11.569 -20.514 -34.260 1.00 13.38 410 ASP A N 1
ATOM 3005 C CA . ASP A 1 390 ? 11.370 -21.926 -34.649 1.00 13.75 410 ASP A CA 1
ATOM 3006 C C . ASP A 1 390 ? 11.026 -22.720 -33.409 1.00 14.75 410 ASP A C 1
ATOM 3007 O O . ASP A 1 390 ? 10.311 -23.718 -33.415 1.00 18.51 410 ASP A O 1
ATOM 3012 N N . SER A 1 391 ? 11.561 -22.298 -32.261 1.00 15.09 411 SER A N 1
ATOM 3013 C CA A SER A 1 391 ? 11.297 -22.854 -30.956 0.50 15.42 411 SER A CA 1
ATOM 3014 C CA B SER A 1 391 ? 11.279 -23.033 -31.026 0.50 15.15 411 SER A CA 1
ATOM 3015 C C . SER A 1 391 ? 9.829 -22.874 -30.584 1.00 15.74 411 SER A C 1
ATOM 3016 O O . SER A 1 391 ? 9.242 -21.802 -30.641 1.00 19.22 411 SER A O 1
ATOM 3021 N N . GLN A 1 392 ? 9.254 -23.990 -30.163 1.00 16.47 412 GLN A N 1
ATOM 3022 C CA A GLN A 1 392 ? 7.938 -24.089 -29.582 0.50 17.40 412 GLN A CA 1
ATOM 3023 C CA B GLN A 1 392 ? 7.918 -24.047 -29.599 0.50 15.70 412 GLN A CA 1
ATOM 3024 C C . GLN A 1 392 ? 7.951 -23.939 -28.066 1.00 18.61 412 GLN A C 1
ATOM 3025 O O . GLN A 1 392 ? 6.875 -23.964 -27.467 1.00 21.60 412 GLN A O 1
ATOM 3036 N N . ASN A 1 393 ? 9.124 -23.825 -27.457 1.00 17.89 413 ASN A N 1
ATOM 3037 C CA . ASN A 1 393 ? 9.189 -23.760 -25.998 1.00 18.87 413 ASN A CA 1
ATOM 3038 C C . ASN A 1 393 ? 9.034 -22.337 -25.496 1.00 13.69 413 ASN A C 1
ATOM 3039 O O . ASN A 1 393 ? 9.080 -22.100 -24.279 1.00 14.52 413 ASN A O 1
ATOM 3044 N N . ILE A 1 394 ? 8.837 -21.376 -26.373 1.00 13.02 414 ILE A N 1
ATOM 3045 C CA . ILE A 1 394 ? 8.601 -20.001 -25.941 1.00 12.32 414 ILE A CA 1
ATOM 3046 C C . ILE A 1 394 ? 7.375 -19.503 -26.699 1.00 11.58 414 ILE A C 1
ATOM 3047 O O . ILE A 1 394 ? 7.078 -19.947 -27.804 1.00 12.61 414 ILE A O 1
ATOM 3052 N N . VAL A 1 395 ? 6.700 -18.580 -26.010 1.00 10.47 415 VAL A N 1
ATOM 3053 C CA . VAL A 1 395 ? 5.555 -17.880 -26.551 1.00 10.61 415 VAL A CA 1
ATOM 3054 C C . VAL A 1 395 ? 5.999 -16.454 -26.847 1.00 9.62 415 VAL A C 1
ATOM 3055 O O . VAL A 1 395 ? 6.712 -15.828 -26.031 1.00 11.53 415 VAL A O 1
ATOM 3059 N N . ILE A 1 396 ? 5.614 -15.914 -27.987 1.00 10.33 416 ILE A N 1
ATOM 3060 C CA . ILE A 1 396 ? 5.963 -14.541 -28.347 1.00 9.46 416 ILE A CA 1
ATOM 3061 C C . ILE A 1 396 ? 4.703 -13.786 -28.697 1.00 8.75 416 ILE A C 1
ATOM 3062 O O . ILE A 1 396 ? 3.907 -14.254 -29.551 1.00 11.10 416 ILE A O 1
ATOM 3067 N N . THR A 1 397 ? 4.485 -12.642 -28.082 1.00 9.46 417 THR A N 1
ATOM 3068 C CA . THR A 1 397 ? 3.369 -11.779 -28.459 1.00 10.12 417 THR A CA 1
ATOM 3069 C C . THR A 1 397 ? 3.897 -10.555 -29.152 1.00 9.23 417 THR A C 1
ATOM 3070 O O . THR A 1 397 ? 4.687 -9.836 -28.553 1.00 11.02 417 THR A O 1
ATOM 3074 N N . PRO A 1 398 ? 3.496 -10.312 -30.399 1.00 10.60 418 PRO A N 1
ATOM 3075 C CA . PRO A 1 398 ? 3.934 -9.134 -31.141 1.00 11.86 418 PRO A CA 1
ATOM 3076 C C . PRO A 1 398 ? 3.039 -7.936 -30.904 1.00 10.66 418 PRO A C 1
ATOM 3077 O O . PRO A 1 398 ? 1.822 -8.078 -30.801 1.00 12.60 418 PRO A O 1
ATOM 3081 N N . LEU A 1 399 ? 3.650 -6.768 -30.896 1.00 10.68 419 LEU A N 1
ATOM 3082 C CA . LEU A 1 399 ? 2.965 -5.486 -31.017 1.00 10.32 419 LEU A CA 1
ATOM 3083 C C . LEU A 1 399 ? 3.564 -4.862 -32.287 1.00 9.47 419 LEU A C 1
ATOM 3084 O O . LEU A 1 399 ? 4.763 -4.580 -32.386 1.00 10.62 419 LEU A O 1
ATOM 3089 N N . LEU A 1 400 ? 2.706 -4.683 -33.286 1.00 10.80 420 LEU A N 1
ATOM 3090 C CA . LEU A 1 400 ? 3.169 -4.379 -34.633 1.00 10.74 420 LEU A CA 1
ATOM 3091 C C . LEU A 1 400 ? 2.715 -3.025 -35.138 1.00 11.22 420 LEU A C 1
ATOM 3092 O O . LEU A 1 400 ? 1.590 -2.591 -34.872 1.00 12.53 420 LEU A O 1
ATOM 3097 N N . ALA A 1 401 ? 3.589 -2.387 -35.915 1.00 12.94 421 ALA A N 1
ATOM 3098 C CA . ALA A 1 401 ? 3.302 -1.085 -36.514 1.00 14.29 421 ALA A CA 1
ATOM 3099 C C . ALA A 1 401 ? 3.893 -1.000 -37.917 1.00 17.92 421 ALA A C 1
ATOM 3100 O O . ALA A 1 401 ? 4.911 -1.679 -38.180 1.00 17.80 421 ALA A O 1
ATOM 3102 N N . LYS A 1 402 ? 3.312 -0.214 -38.805 1.00 19.15 422 LYS A N 1
ATOM 3103 C CA . LYS A 1 402 ? 3.846 -0.119 -40.163 1.00 23.46 422 LYS A CA 1
ATOM 3104 C C . LYS A 1 402 ? 5.289 0.367 -40.164 1.00 27.31 422 LYS A C 1
ATOM 3105 O O . LYS A 1 402 ? 6.121 -0.220 -40.871 1.00 26.26 422 LYS A O 1
ATOM 3111 N N . GLU A 1 403 ? 5.567 1.452 -39.440 1.00 21.17 423 GLU A N 1
ATOM 3112 C CA . GLU A 1 403 ? 6.900 2.029 -39.491 1.00 24.61 423 GLU A CA 1
ATOM 3113 C C . GLU A 1 403 ? 7.418 2.484 -38.131 1.00 23.31 423 GLU A C 1
ATOM 3114 O O . GLU A 1 403 ? 8.632 2.707 -38.056 1.00 21.50 423 GLU A O 1
ATOM 3120 N N . SER A 1 404 ? 6.603 2.652 -37.100 1.00 16.39 424 SER A N 1
ATOM 3121 C CA . SER A 1 404 ? 7.058 3.289 -35.865 1.00 15.61 424 SER A CA 1
ATOM 3122 C C . SER A 1 404 ? 7.743 2.351 -34.894 1.00 14.52 424 SER A C 1
ATOM 3123 O O . SER A 1 404 ? 8.207 2.808 -33.836 1.00 15.89 424 SER A O 1
ATOM 3126 N N . GLY A 1 405 ? 7.848 1.071 -35.237 1.00 13.37 425 GLY A N 1
ATOM 3127 C CA . GLY A 1 405 ? 8.598 0.146 -34.448 1.00 12.42 425 GLY A CA 1
ATOM 3128 C C . GLY A 1 405 ? 7.750 -0.978 -33.879 1.00 9.77 425 GLY A C 1
ATOM 3129 O O . GLY A 1 405 ? 6.622 -0.739 -33.483 1.00 12.94 425 GLY A O 1
ATOM 3130 N N . ASP A 1 406 ? 8.285 -2.206 -33.875 1.00 9.92 426 ASP A N 1
ATOM 3131 C CA . ASP A 1 406 ? 7.592 -3.331 -33.261 1.00 9.87 426 ASP A CA 1
ATOM 3132 C C . ASP A 1 406 ? 8.231 -3.769 -31.947 1.00 9.35 426 ASP A C 1
ATOM 3133 O O . ASP A 1 406 ? 9.407 -3.501 -31.678 1.00 9.97 426 ASP A O 1
ATOM 3138 N N . PHE A 1 407 ? 7.428 -4.486 -31.173 1.00 8.96 427 PHE A N 1
ATOM 3139 C CA . PHE A 1 407 ? 7.857 -4.993 -29.874 1.00 8.82 427 PHE A CA 1
ATOM 3140 C C . PHE A 1 407 ? 7.465 -6.446 -29.781 1.00 8.29 427 PHE A C 1
ATOM 3141 O O . PHE A 1 407 ? 6.374 -6.824 -30.312 1.00 10.52 427 PHE A O 1
ATOM 3149 N N . PHE A 1 408 ? 8.250 -7.296 -29.167 1.00 8.83 428 PHE A N 1
ATOM 3150 C CA . PHE A 1 408 ? 7.930 -8.727 -29.088 1.00 8.18 428 PHE A CA 1
ATOM 3151 C C . PHE A 1 408 ? 8.174 -9.187 -27.671 1.00 8.72 428 PHE A C 1
ATOM 3152 O O . PHE A 1 408 ? 9.313 -9.115 -27.182 1.00 9.80 428 PHE A O 1
ATOM 3160 N N . VAL A 1 409 ? 7.106 -9.606 -27.005 1.00 8.62 429 VAL A N 1
ATOM 3161 C CA . VAL A 1 409 ? 7.255 -10.054 -25.627 1.00 8.15 429 VAL A CA 1
ATOM 3162 C C . VAL A 1 409 ? 7.436 -11.569 -25.628 1.00 8.20 429 VAL A C 1
ATOM 3163 O O . VAL A 1 409 ? 6.550 -12.322 -26.095 1.00 9.80 429 VAL A O 1
ATOM 3167 N N . VAL A 1 410 ? 8.561 -12.017 -25.110 1.00 9.25 430 VAL A N 1
ATOM 3168 C CA . VAL A 1 410 ? 8.929 -13.428 -25.117 1.00 8.58 430 VAL A CA 1
ATOM 3169 C C . VAL A 1 410 ? 8.830 -14.000 -23.716 1.00 8.88 430 VAL A C 1
ATOM 3170 O O . VAL A 1 410 ? 9.310 -13.383 -22.754 1.00 9.66 430 VAL A O 1
ATOM 3174 N N . ARG A 1 411 ? 8.182 -15.168 -23.566 1.00 9.49 431 ARG A N 1
ATOM 3175 C CA . ARG A 1 411 ? 8.114 -15.840 -22.276 1.00 9.68 431 ARG A CA 1
ATOM 3176 C C . ARG A 1 411 ? 8.268 -17.334 -22.525 1.00 9.45 431 ARG A C 1
ATOM 3177 O O . ARG A 1 411 ? 8.133 -17.828 -23.657 1.00 10.65 431 ARG A O 1
ATOM 3185 N N . HIS A 1 412 ? 8.513 -18.078 -21.450 1.00 10.34 432 HIS A N 1
ATOM 3186 C CA . HIS A 1 412 ? 8.427 -19.537 -21.593 1.00 10.68 432 HIS A CA 1
ATOM 3187 C C . HIS A 1 412 ? 6.989 -19.946 -21.906 1.00 11.69 432 HIS A C 1
ATOM 3188 O O . HIS A 1 412 ? 6.018 -19.391 -21.384 1.00 12.11 432 HIS A O 1
ATOM 3195 N N . ALA A 1 413 ? 6.829 -20.977 -22.730 1.00 11.90 433 ALA A N 1
ATOM 3196 C CA . ALA A 1 413 ? 5.495 -21.444 -23.072 1.00 14.05 433 ALA A CA 1
ATOM 3197 C C . ALA A 1 413 ? 4.696 -21.893 -21.856 1.00 14.59 433 ALA A C 1
ATOM 3198 O O . ALA A 1 413 ? 3.503 -21.621 -21.752 1.00 15.89 433 ALA A O 1
ATOM 3200 N N . ASN A 1 414 ? 5.327 -22.612 -20.917 1.00 13.13 434 ASN A N 1
ATOM 3201 C CA . ASN A 1 414 ? 4.833 -22.784 -19.569 1.00 12.32 434 ASN A CA 1
ATOM 3202 C C . ASN A 1 414 ? 5.334 -21.572 -18.788 1.00 10.61 434 ASN A C 1
ATOM 3203 O O . ASN A 1 414 ? 6.504 -21.482 -18.475 1.00 11.46 434 ASN A O 1
ATOM 3208 N N . TYR A 1 415 ? 4.440 -20.639 -18.487 1.00 12.78 435 TYR A N 1
ATOM 3209 C CA . TYR A 1 415 ? 4.830 -19.346 -17.955 1.00 13.55 435 TYR A CA 1
ATOM 3210 C C . TYR A 1 415 ? 5.530 -19.518 -16.606 1.00 13.89 435 TYR A C 1
ATOM 3211 O O . TYR A 1 415 ? 6.213 -18.568 -16.192 1.00 17.12 435 TYR A O 1
ATOM 3220 N N . SER A 1 416 ? 5.277 -20.591 -15.896 1.00 13.37 436 SER A N 1
ATOM 3221 C CA . SER A 1 416 ? 5.818 -20.899 -14.562 1.00 16.59 436 SER A CA 1
ATOM 3222 C C . SER A 1 416 ? 7.239 -21.425 -14.638 1.00 12.67 436 SER A C 1
ATOM 3223 O O . SER A 1 416 ? 7.920 -21.561 -13.611 1.00 13.29 436 SER A O 1
ATOM 3226 N N . SER A 1 417 ? 7.682 -21.810 -15.833 1.00 11.33 437 SER A N 1
ATOM 3227 C CA . SER A 1 417 ? 8.889 -22.598 -15.977 1.00 12.06 437 SER A CA 1
ATOM 3228 C C . SER A 1 417 ? 10.124 -21.915 -15.374 1.00 11.48 437 SER A C 1
ATOM 3229 O O . SER A 1 417 ? 10.385 -20.726 -15.596 1.00 11.45 437 SER A O 1
ATOM 3232 N N . THR A 1 418 ? 10.886 -22.727 -14.627 1.00 13.40 438 THR A N 1
ATOM 3233 C CA . THR A 1 418 ? 12.140 -22.237 -14.090 1.00 13.97 438 THR A CA 1
ATOM 3234 C C . THR A 1 418 ? 13.301 -22.793 -14.897 1.00 13.22 438 THR A C 1
ATOM 3235 O O . THR A 1 418 ? 14.462 -22.628 -14.494 1.00 15.77 438 THR A O 1
ATOM 3239 N N . ASP A 1 419 ? 13.016 -23.431 -16.021 1.00 14.88 439 ASP A N 1
ATOM 3240 C CA . ASP A 1 419 ? 14.117 -23.896 -16.843 1.00 17.05 439 ASP A CA 1
ATOM 3241 C C . ASP A 1 419 ? 14.684 -22.801 -17.724 1.00 15.29 439 ASP A C 1
ATOM 3242 O O . ASP A 1 419 ? 14.117 -21.723 -17.884 1.00 17.41 439 ASP A O 1
ATOM 3247 N N . THR A 1 420 ? 15.849 -23.098 -18.292 1.00 15.79 440 THR A N 1
ATOM 3248 C CA . THR A 1 420 ? 16.473 -22.214 -19.266 1.00 14.25 440 THR A CA 1
ATOM 3249 C C . THR A 1 420 ? 16.213 -22.711 -20.677 1.00 14.78 440 THR A C 1
ATOM 3250 O O . THR A 1 420 ? 16.374 -23.893 -20.985 1.00 21.43 440 THR A O 1
ATOM 3254 N N . ALA A 1 421 ? 15.806 -21.838 -21.572 1.00 14.77 441 ALA A N 1
ATOM 3255 C CA . ALA A 1 421 ? 15.554 -22.117 -22.963 1.00 14.81 441 ALA A CA 1
ATOM 3256 C C . ALA A 1 421 ? 16.550 -21.403 -23.847 1.00 14.01 441 ALA A C 1
ATOM 3257 O O . ALA A 1 421 ? 16.869 -20.257 -23.606 1.00 15.12 441 ALA A O 1
ATOM 3259 N N . SER A 1 422 ? 17.062 -22.086 -24.848 1.00 13.41 442 SER A N 1
ATOM 3260 C CA . SER A 1 422 ? 17.867 -21.519 -25.921 1.00 12.79 442 SER A CA 1
ATOM 3261 C C . SER A 1 422 ? 16.998 -21.323 -27.138 1.00 12.31 442 SER A C 1
ATOM 3262 O O . SER A 1 422 ? 16.212 -22.205 -27.485 1.00 14.72 442 SER A O 1
ATOM 3265 N N . TYR A 1 423 ? 17.102 -20.170 -27.802 1.00 12.17 443 TYR A N 1
ATOM 3266 C CA . TYR A 1 423 ? 16.223 -19.894 -28.912 1.00 11.62 443 TYR A CA 1
ATOM 3267 C C . TYR A 1 423 ? 16.859 -18.878 -29.854 1.00 11.57 443 TYR A C 1
ATOM 3268 O O . TYR A 1 423 ? 17.881 -18.245 -29.519 1.00 12.35 443 TYR A O 1
ATOM 3277 N N . THR A 1 424 ? 16.216 -18.731 -31.006 1.00 11.35 444 THR A N 1
ATOM 3278 C CA . THR A 1 424 ? 16.476 -17.655 -31.914 1.00 11.46 444 THR A CA 1
ATOM 3279 C C . THR A 1 424 ? 15.125 -17.058 -32.289 1.00 11.68 444 THR A C 1
ATOM 3280 O O . THR A 1 424 ? 14.092 -17.694 -32.030 1.00 12.68 444 THR A O 1
ATOM 3284 N N . VAL A 1 425 ? 15.144 -15.860 -32.875 1.00 12.01 445 VAL A N 1
ATOM 3285 C CA . VAL A 1 425 ? 13.862 -15.265 -33.323 1.00 11.68 445 VAL A CA 1
ATOM 3286 C C . VAL A 1 425 ? 13.960 -14.916 -34.793 1.00 12.19 445 VAL A C 1
ATOM 3287 O O . VAL A 1 425 ? 15.035 -14.718 -35.362 1.00 14.52 445 VAL A O 1
ATOM 3291 N N . LYS A 1 426 ? 12.813 -14.822 -35.439 1.00 13.29 446 LYS A N 1
ATOM 3292 C CA . LYS A 1 426 ? 12.719 -14.367 -36.824 1.00 14.42 446 LYS A CA 1
ATOM 3293 C C . LYS A 1 426 ? 11.717 -13.212 -36.785 1.00 13.49 446 LYS A C 1
ATOM 3294 O O . LYS A 1 426 ? 10.514 -13.453 -36.542 1.00 14.34 446 LYS A O 1
ATOM 3300 N N . LEU A 1 427 ? 12.192 -11.963 -36.952 1.00 12.86 447 LEU A N 1
ATOM 3301 C CA . LEU A 1 427 ? 11.358 -10.793 -36.665 1.00 13.31 447 LEU A CA 1
ATOM 3302 C C . LEU A 1 427 ? 11.241 -9.935 -37.916 1.00 12.99 447 LEU A C 1
ATOM 3303 O O . LEU A 1 427 ? 12.205 -9.822 -38.684 1.00 15.35 447 LEU A O 1
ATOM 3308 N N . PRO A 1 428 ? 10.098 -9.338 -38.090 1.00 12.83 448 PRO A N 1
ATOM 3309 C CA . PRO A 1 428 ? 9.930 -8.390 -39.192 1.00 13.62 448 PRO A CA 1
ATOM 3310 C C . PRO A 1 428 ? 10.670 -7.093 -38.907 1.00 13.25 448 PRO A C 1
ATOM 3311 O O . PRO A 1 428 ? 10.656 -6.580 -37.757 1.00 15.21 448 PRO A O 1
ATOM 3315 N N . THR A 1 429 ? 11.317 -6.560 -39.944 1.00 15.55 449 THR A N 1
ATOM 3316 C CA . THR A 1 429 ? 11.986 -5.283 -39.832 1.00 15.14 449 THR A CA 1
ATOM 3317 C C . THR A 1 429 ? 11.786 -4.515 -41.152 1.00 18.12 449 THR A C 1
ATOM 3318 O O . THR A 1 429 ? 11.374 -5.107 -42.137 1.00 17.56 449 THR A O 1
ATOM 3322 N N . SER A 1 430 ? 12.089 -3.222 -41.133 1.00 18.00 450 SER A N 1
ATOM 3323 C CA . SER A 1 430 ? 12.145 -2.416 -42.357 1.00 18.37 450 SER A CA 1
ATOM 3324 C C . SER A 1 430 ? 13.150 -2.939 -43.372 1.00 20.62 450 SER A C 1
ATOM 3325 O O . SER A 1 430 ? 13.091 -2.560 -44.545 1.00 25.42 450 SER A O 1
ATOM 3328 N N . ALA A 1 431 ? 14.067 -3.823 -42.975 1.00 19.06 451 ALA A N 1
ATOM 3329 C CA . ALA A 1 431 ? 14.944 -4.423 -43.963 1.00 22.36 451 ALA A CA 1
ATOM 3330 C C . ALA A 1 431 ? 14.491 -5.836 -44.340 1.00 23.52 451 ALA A C 1
ATOM 3331 O O . ALA A 1 431 ? 15.266 -6.531 -44.992 1.00 26.53 451 ALA A O 1
ATOM 3333 N N . GLY A 1 432 ? 13.294 -6.270 -43.942 1.00 19.96 452 GLY A N 1
ATOM 3334 C CA . GLY A 1 432 ? 12.723 -7.580 -44.200 1.00 20.69 452 GLY A CA 1
ATOM 3335 C C . GLY A 1 432 ? 12.818 -8.456 -42.964 1.00 16.95 452 GLY A C 1
ATOM 3336 O O . GLY A 1 432 ? 13.232 -8.038 -41.878 1.00 19.17 452 GLY A O 1
ATOM 3337 N N . ASP A 1 433 ? 12.400 -9.718 -43.095 1.00 18.82 453 ASP A N 1
ATOM 3338 C CA . ASP A 1 433 ? 12.389 -10.607 -41.938 1.00 17.96 453 ASP A CA 1
ATOM 3339 C C . ASP A 1 433 ? 13.782 -11.146 -41.642 1.00 20.51 453 ASP A C 1
ATOM 3340 O O . ASP A 1 433 ? 14.454 -11.616 -42.575 1.00 29.24 453 ASP A O 1
ATOM 3345 N N . LEU A 1 434 ? 14.230 -11.072 -40.424 1.00 18.26 454 LEU A N 1
ATOM 3346 C CA . LEU A 1 434 ? 15.579 -11.571 -40.126 1.00 19.80 454 LEU A CA 1
ATOM 3347 C C . LEU A 1 434 ? 15.603 -12.594 -39.004 1.00 17.53 454 LEU A C 1
ATOM 3348 O O . LEU A 1 434 ? 14.966 -12.357 -37.984 1.00 15.21 454 LEU A O 1
ATOM 3353 N N . THR A 1 435 ? 16.358 -13.652 -39.129 1.00 17.97 455 THR A N 1
ATOM 3354 C CA . THR A 1 435 ? 16.629 -14.574 -38.034 1.00 17.31 455 THR A CA 1
ATOM 3355 C C . THR A 1 435 ? 17.823 -13.989 -37.261 1.00 14.30 455 THR A C 1
ATOM 3356 O O . THR A 1 435 ? 18.904 -13.730 -37.846 1.00 15.32 455 THR A O 1
ATOM 3360 N N . ILE A 1 436 ? 17.547 -13.803 -35.987 1.00 13.38 456 ILE A N 1
ATOM 3361 C CA . ILE A 1 436 ? 18.519 -13.127 -35.133 1.00 12.41 456 ILE A CA 1
ATOM 3362 C C . ILE A 1 436 ? 18.854 -14.073 -33.999 1.00 12.77 456 ILE A C 1
ATOM 3363 O O . ILE A 1 436 ? 17.898 -14.672 -33.435 1.00 13.56 456 ILE A O 1
ATOM 3368 N N . PRO A 1 437 ? 20.101 -14.209 -33.590 1.00 13.69 457 PRO A N 1
ATOM 3369 C CA . PRO A 1 437 ? 21.295 -13.467 -34.045 1.00 14.39 457 PRO A CA 1
ATOM 3370 C C . PRO A 1 437 ? 21.776 -13.651 -35.482 1.00 14.29 457 PRO A C 1
ATOM 3371 O O . PRO A 1 437 ? 21.959 -14.749 -35.989 1.00 17.38 457 PRO A O 1
ATOM 3375 N N . GLN A 1 438 ? 22.031 -12.534 -36.157 1.00 12.68 458 GLN A N 1
ATOM 3376 C CA . GLN A 1 438 ? 22.564 -12.586 -37.510 1.00 12.80 458 GLN A CA 1
ATOM 3377 C C . GLN A 1 438 ? 24.016 -12.961 -37.530 1.00 12.22 458 GLN A C 1
ATOM 3378 O O . GLN A 1 438 ? 24.511 -13.298 -38.622 1.00 15.28 458 GLN A O 1
ATOM 3384 N N . LEU A 1 439 ? 24.741 -12.832 -36.424 1.00 12.44 459 LEU A N 1
ATOM 3385 C CA . LEU A 1 439 ? 26.159 -13.175 -36.410 1.00 14.43 459 LEU A CA 1
ATOM 3386 C C . LEU A 1 439 ? 26.366 -14.493 -35.710 1.00 12.47 459 LEU A C 1
ATOM 3387 O O . LEU A 1 439 ? 27.509 -14.778 -35.323 1.00 16.31 459 LEU A O 1
ATOM 3392 N N . GLY A 1 440 ? 25.370 -15.339 -35.583 1.00 13.23 460 GLY A N 1
ATOM 3393 C CA . GLY A 1 440 ? 25.577 -16.655 -35.000 1.00 14.89 460 GLY A CA 1
ATOM 3394 C C . GLY A 1 440 ? 25.268 -16.733 -33.518 1.00 13.60 460 GLY A C 1
ATOM 3395 O O . GLY A 1 440 ? 25.294 -15.710 -32.805 1.00 15.11 460 GLY A O 1
ATOM 3396 N N . GLY A 1 441 ? 24.951 -17.934 -33.003 1.00 12.82 461 GLY A N 1
ATOM 3397 C CA . GLY A 1 441 ? 24.706 -18.112 -31.602 1.00 13.18 461 GLY A CA 1
ATOM 3398 C C . GLY A 1 441 ? 23.231 -18.068 -31.285 1.00 11.67 461 GLY A C 1
ATOM 3399 O O . GLY A 1 441 ? 22.388 -17.750 -32.115 1.00 14.58 461 GLY A O 1
ATOM 3400 N N . SER A 1 442 ? 22.952 -18.410 -30.032 1.00 12.42 462 SER A N 1
ATOM 3401 C CA . SER A 1 442 ? 21.582 -18.532 -29.531 1.00 12.64 462 SER A CA 1
ATOM 3402 C C . SER A 1 442 ? 21.329 -17.550 -28.400 1.00 11.16 462 SER A C 1
ATOM 3403 O O . SER A 1 442 ? 22.242 -17.271 -27.630 1.00 13.44 462 SER A O 1
ATOM 3406 N N . LEU A 1 443 ? 20.103 -17.047 -28.357 1.00 10.78 463 LEU A N 1
ATOM 3407 C CA . LEU A 1 443 ? 19.606 -16.328 -27.203 1.00 10.74 463 LEU A CA 1
ATOM 3408 C C . LEU A 1 443 ? 19.225 -17.276 -26.087 1.00 10.54 463 LEU A C 1
ATOM 3409 O O . LEU A 1 443 ? 18.938 -18.458 -26.346 1.00 12.89 463 LEU A O 1
ATOM 3414 N N . THR A 1 444 ? 19.178 -16.758 -24.870 1.00 10.54 464 THR A N 1
ATOM 3415 C CA . THR A 1 444 ? 18.849 -17.532 -23.682 1.00 11.83 464 THR A CA 1
ATOM 3416 C C . THR A 1 444 ? 17.708 -16.856 -22.949 1.00 10.64 464 THR A C 1
ATOM 3417 O O . THR A 1 444 ? 17.710 -15.632 -22.764 1.00 12.03 464 THR A O 1
ATOM 3421 N N . LEU A 1 445 ? 16.743 -17.652 -22.521 1.00 11.28 465 LEU A N 1
ATOM 3422 C CA . LEU A 1 445 ? 15.668 -17.180 -21.614 1.00 11.73 465 LEU A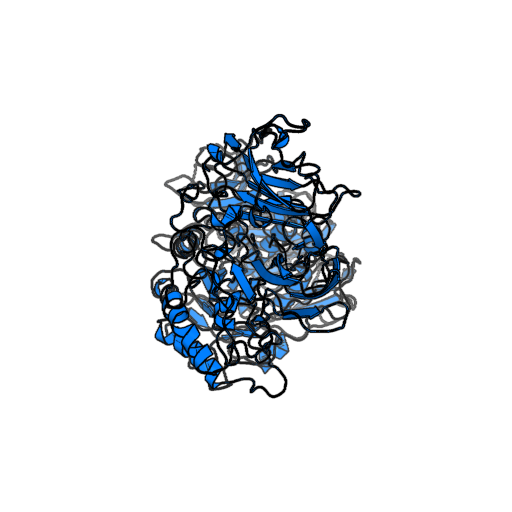 CA 1
ATOM 3423 C C . LEU A 1 445 ? 15.807 -18.042 -20.359 1.00 11.43 465 LEU A C 1
ATOM 3424 O O . LEU A 1 445 ? 15.504 -19.261 -20.418 1.00 13.13 465 LEU A O 1
ATOM 3429 N N . THR A 1 446 ? 16.280 -17.503 -19.255 1.00 11.01 466 THR A N 1
ATOM 3430 C CA . THR A 1 446 ? 16.468 -18.287 -18.021 1.00 11.32 466 THR A CA 1
ATOM 3431 C C . THR A 1 446 ? 15.160 -18.390 -17.262 1.00 10.57 466 THR A C 1
ATOM 3432 O O . THR A 1 446 ? 14.097 -17.896 -17.746 1.00 11.83 466 THR A O 1
ATOM 3436 N N . GLY A 1 447 ? 15.136 -19.044 -16.121 1.00 10.90 467 GLY A N 1
ATOM 3437 C CA . GLY A 1 447 ? 13.894 -19.348 -15.449 1.00 12.01 467 GLY A CA 1
ATOM 3438 C C . GLY A 1 447 ? 13.106 -18.111 -15.017 1.00 11.00 467 GLY A C 1
ATOM 3439 O O . GLY A 1 447 ? 13.690 -17.137 -14.531 1.00 11.75 467 GLY A O 1
ATOM 3440 N N . ARG A 1 448 ? 11.796 -18.189 -15.206 1.00 10.99 468 ARG A N 1
ATOM 3441 C CA . ARG A 1 448 ? 10.883 -17.078 -14.791 1.00 9.86 468 ARG A CA 1
ATOM 3442 C C . ARG A 1 448 ? 11.407 -15.728 -15.214 1.00 8.74 468 ARG A C 1
ATOM 3443 O O . ARG A 1 448 ? 11.418 -14.748 -14.461 1.00 10.43 468 ARG A O 1
ATOM 3451 N N . ASP A 1 449 ? 11.802 -15.669 -16.480 1.00 10.54 469 ASP A N 1
ATOM 3452 C CA . ASP A 1 449 ? 12.176 -14.398 -17.122 1.00 9.81 469 ASP A CA 1
ATOM 3453 C C . ASP A 1 449 ? 11.289 -14.183 -18.330 1.00 10.00 469 ASP A C 1
ATOM 3454 O O . ASP A 1 449 ? 10.736 -15.128 -18.906 1.00 10.58 469 ASP A O 1
ATOM 3459 N N . SER A 1 450 ? 11.157 -12.930 -18.700 1.00 9.35 470 SER A N 1
ATOM 3460 C CA . SER A 1 450 ? 10.465 -12.534 -19.946 1.00 9.33 470 SER A CA 1
ATOM 3461 C C . SER A 1 450 ? 11.209 -11.330 -20.503 1.00 9.68 470 SER A C 1
ATOM 3462 O O . SER A 1 450 ? 11.723 -10.514 -19.754 1.00 10.27 470 SER A O 1
ATOM 3465 N N . LYS A 1 451 ? 11.282 -11.238 -21.829 1.00 10.37 471 LYS A N 1
ATOM 3466 C CA . LYS A 1 451 ? 12.036 -10.161 -22.453 1.00 11.04 471 LYS A CA 1
ATOM 3467 C C . LYS A 1 451 ? 11.182 -9.460 -23.466 1.00 8.45 471 LYS A C 1
ATOM 3468 O O . LYS A 1 451 ? 10.301 -10.095 -24.024 1.00 10.50 471 LYS A O 1
ATOM 3474 N N . ILE A 1 452 ? 11.491 -8.207 -23.718 1.00 9.62 472 ILE A N 1
ATOM 3475 C CA A ILE A 1 452 ? 10.938 -7.478 -24.841 0.50 9.05 472 ILE A CA 1
ATOM 3476 C CA B ILE A 1 452 ? 10.942 -7.477 -24.838 0.50 9.07 472 ILE A CA 1
ATOM 3477 C C . ILE A 1 452 ? 12.068 -7.233 -25.838 1.00 10.19 472 ILE A C 1
ATOM 3478 O O . ILE A 1 452 ? 13.059 -6.571 -25.564 1.00 18.74 472 ILE A O 1
ATOM 3487 N N . HIS A 1 453 ? 11.911 -7.819 -27.041 1.00 9.28 473 HIS A N 1
ATOM 3488 C CA . HIS A 1 453 ? 12.809 -7.548 -28.164 1.00 9.41 473 HIS A CA 1
ATOM 3489 C C . HIS A 1 453 ? 12.147 -6.485 -29.030 1.00 9.64 473 HIS A C 1
ATOM 3490 O O . HIS A 1 453 ? 10.917 -6.375 -29.040 1.00 11.09 473 HIS A O 1
ATOM 3497 N N . VAL A 1 454 ? 12.936 -5.681 -29.745 1.00 9.24 474 VAL A N 1
ATOM 3498 C CA . VAL A 1 454 ? 12.364 -4.620 -30.561 1.00 9.30 474 VAL A CA 1
ATOM 3499 C C . VAL A 1 454 ? 12.918 -4.630 -31.975 1.00 9.97 474 VAL A C 1
ATOM 3500 O O . VAL A 1 454 ? 14.024 -5.093 -32.237 1.00 10.47 474 VAL A O 1
ATOM 3504 N N . THR A 1 455 ? 12.114 -4.099 -32.902 1.00 9.69 475 THR A N 1
ATOM 3505 C CA . THR A 1 455 ? 12.608 -3.804 -34.250 1.00 9.85 475 THR A CA 1
ATOM 3506 C C . THR A 1 455 ? 12.253 -2.354 -34.628 1.00 10.28 475 THR A C 1
ATOM 3507 O O . THR A 1 455 ? 11.213 -1.805 -34.176 1.00 10.82 475 THR A O 1
ATOM 3511 N N . ASP A 1 456 ? 13.085 -1.737 -35.459 1.00 10.74 476 ASP A N 1
ATOM 3512 C CA . ASP A 1 456 ? 12.967 -0.357 -35.886 1.00 11.26 476 ASP A CA 1
ATOM 3513 C C . ASP A 1 456 ? 12.603 0.555 -34.726 1.00 10.75 476 ASP A C 1
ATOM 3514 O O . ASP A 1 456 ? 11.605 1.298 -34.725 1.00 11.92 476 ASP A O 1
ATOM 3519 N N . TYR A 1 457 ? 13.434 0.470 -33.680 1.00 9.77 477 TYR A N 1
ATOM 3520 C CA . TYR A 1 457 ? 13.205 1.230 -32.454 1.00 10.05 477 TYR A CA 1
ATOM 3521 C C . TYR A 1 457 ? 13.941 2.543 -32.566 1.00 9.51 477 TYR A C 1
ATOM 3522 O O . TYR A 1 457 ? 15.187 2.551 -32.686 1.00 11.35 477 TYR A O 1
ATOM 3531 N N . PRO A 1 458 ? 13.258 3.676 -32.496 1.00 10.70 478 PRO A N 1
ATOM 3532 C CA . PRO A 1 458 ? 13.964 4.944 -32.650 1.00 11.31 478 PRO A CA 1
ATOM 3533 C C . PRO A 1 458 ? 14.733 5.362 -31.395 1.00 10.41 478 PRO A C 1
ATOM 3534 O O . PRO A 1 458 ? 14.225 5.299 -30.248 1.00 11.96 478 PRO A O 1
ATOM 3538 N N . VAL A 1 459 ? 15.968 5.777 -31.605 1.00 11.42 479 VAL A N 1
ATOM 3539 C CA . VAL A 1 459 ? 16.842 6.274 -30.572 1.00 10.49 479 VAL A CA 1
ATOM 3540 C C . VAL A 1 459 ? 17.282 7.668 -30.986 1.00 12.23 479 VAL A C 1
ATOM 3541 O O . VAL A 1 459 ? 18.392 7.942 -31.482 1.00 13.32 479 VAL A O 1
ATOM 3545 N N . GLY A 1 460 ? 16.393 8.647 -30.882 1.00 15.51 480 GLY A N 1
ATOM 3546 C CA . GLY A 1 460 ? 16.718 10.002 -31.360 1.00 19.36 480 GLY A CA 1
ATOM 3547 C C . GLY A 1 460 ? 16.834 9.988 -32.875 1.00 17.47 480 GLY A C 1
ATOM 3548 O O . GLY A 1 460 ? 15.962 9.555 -33.635 1.00 21.86 480 GLY A O 1
ATOM 3549 N N . LYS A 1 461 ? 17.975 10.480 -33.333 1.00 14.87 481 LYS A N 1
ATOM 3550 C CA . LYS A 1 461 ? 18.222 10.444 -34.772 1.00 17.44 481 LYS A CA 1
ATOM 3551 C C . LYS A 1 461 ? 18.656 9.070 -35.237 1.00 16.34 481 LYS A C 1
ATOM 3552 O O . LYS A 1 461 ? 18.733 8.962 -36.467 1.00 24.18 481 LYS A O 1
ATOM 3558 N N . PHE A 1 462 ? 18.919 8.124 -34.391 1.00 12.50 482 PHE A N 1
ATOM 3559 C CA . PHE A 1 462 ? 19.445 6.833 -34.772 1.00 11.97 482 PHE A CA 1
ATOM 3560 C C . PHE A 1 462 ? 18.290 5.859 -34.737 1.00 11.82 482 PHE A C 1
ATOM 3561 O O . PHE A 1 462 ? 17.247 6.147 -34.115 1.00 14.86 482 PHE A O 1
ATOM 3569 N N . THR A 1 463 ? 18.506 4.710 -35.407 1.00 13.52 483 THR A N 1
ATOM 3570 C CA . THR A 1 463 ? 17.464 3.676 -35.301 1.00 14.88 483 THR A CA 1
ATOM 3571 C C . THR A 1 463 ? 18.076 2.323 -35.039 1.00 12.36 483 THR A C 1
ATOM 3572 O O . THR A 1 463 ? 19.063 1.982 -35.723 1.00 12.60 483 THR A O 1
ATOM 3576 N N . LEU A 1 464 ? 17.521 1.637 -34.044 1.00 13.28 484 LEU A N 1
ATOM 3577 C CA . LEU A 1 464 ? 17.892 0.234 -33.886 1.00 13.47 484 LEU A CA 1
ATOM 3578 C C . LEU A 1 464 ? 17.082 -0.587 -34.861 1.00 11.43 484 LEU A C 1
ATOM 3579 O O . LEU A 1 464 ? 15.857 -0.675 -34.689 1.00 12.85 484 LEU A O 1
ATOM 3584 N N . LEU A 1 465 ? 17.720 -1.170 -35.855 1.00 12.12 485 LEU A N 1
ATOM 3585 C CA . LEU A 1 465 ? 16.995 -2.081 -36.750 1.00 12.37 485 LEU A CA 1
ATOM 3586 C C . LEU A 1 465 ? 16.419 -3.209 -35.928 1.00 11.67 485 LEU A C 1
ATOM 3587 O O . LEU A 1 465 ? 15.258 -3.596 -36.152 1.00 12.93 485 LEU A O 1
ATOM 3592 N N . TYR A 1 466 ? 17.188 -3.710 -34.948 1.00 11.01 486 TYR A N 1
ATOM 3593 C CA . TYR A 1 466 ? 16.601 -4.631 -33.963 1.00 10.94 486 TYR A CA 1
ATOM 3594 C C . TYR A 1 466 ? 17.480 -4.598 -32.721 1.00 9.35 486 TYR A C 1
ATOM 3595 O O . TYR A 1 466 ? 18.660 -4.231 -32.810 1.00 11.05 486 TYR A O 1
ATOM 3604 N N . SER A 1 467 ? 16.909 -5.062 -31.634 1.00 9.89 487 SER A N 1
ATOM 3605 C CA . SER A 1 467 ? 17.739 -5.414 -30.478 1.00 9.82 487 SER A CA 1
ATOM 3606 C C . SER A 1 467 ? 17.106 -6.560 -29.714 1.00 9.31 487 SER A C 1
ATOM 3607 O O . SER A 1 467 ? 15.872 -6.510 -29.475 1.00 10.20 487 SER A O 1
ATOM 3610 N N . THR A 1 468 ? 17.911 -7.543 -29.335 1.00 9.24 488 THR A N 1
ATOM 3611 C CA . THR A 1 468 ? 17.430 -8.582 -28.453 1.00 9.63 488 THR A CA 1
ATOM 3612 C C . THR A 1 468 ? 17.642 -8.140 -27.009 1.00 10.13 488 THR A C 1
ATOM 3613 O O . THR A 1 468 ? 16.833 -8.466 -26.116 1.00 11.91 488 THR A O 1
ATOM 3617 N N . ALA A 1 469 ? 18.691 -7.360 -26.753 1.00 10.35 489 ALA A N 1
ATOM 3618 C CA . ALA A 1 469 ? 18.852 -6.856 -25.384 1.00 10.67 489 ALA A CA 1
ATOM 3619 C C . ALA A 1 469 ? 17.794 -5.828 -25.061 1.00 9.46 489 ALA A C 1
ATOM 3620 O O . ALA A 1 469 ? 17.327 -5.112 -25.962 1.00 10.50 489 ALA A O 1
ATOM 3622 N N . GLU A 1 470 ? 17.459 -5.727 -23.783 1.00 9.67 490 GLU A N 1
ATOM 3623 C CA . GLU A 1 470 ? 16.417 -4.805 -23.378 1.00 9.05 490 GLU A CA 1
ATOM 3624 C C . GLU A 1 470 ? 16.962 -3.410 -23.189 1.00 8.81 490 GLU A C 1
ATOM 3625 O O . GLU A 1 470 ? 18.132 -3.202 -22.867 1.00 10.54 490 GLU A O 1
ATOM 3631 N N . ILE A 1 471 ? 16.105 -2.438 -23.434 1.00 9.43 491 ILE A N 1
ATOM 3632 C CA . ILE A 1 471 ? 16.485 -1.042 -23.319 1.00 8.46 491 ILE A CA 1
ATOM 3633 C C . ILE A 1 471 ? 16.166 -0.560 -21.917 1.00 8.12 491 ILE A C 1
ATOM 3634 O O . ILE A 1 471 ? 15.040 -0.740 -21.436 1.00 10.55 491 ILE A O 1
ATOM 3639 N N . PHE A 1 472 ? 17.145 0.003 -21.253 1.00 7.80 492 PHE A N 1
ATOM 3640 C CA . PHE A 1 472 ? 16.942 0.668 -19.958 1.00 8.22 492 PHE A CA 1
ATOM 3641 C C . PHE A 1 472 ? 16.534 2.124 -20.193 1.00 7.60 492 PHE A C 1
ATOM 3642 O O . PHE A 1 472 ? 15.514 2.594 -19.696 1.00 8.92 492 PHE A O 1
ATOM 3650 N N . THR A 1 473 ? 17.323 2.863 -20.967 1.00 7.96 493 THR A N 1
ATOM 3651 C CA . THR A 1 473 ? 16.988 4.247 -21.289 1.00 7.31 493 THR A CA 1
ATOM 3652 C C . THR A 1 473 ? 17.771 4.673 -22.504 1.00 7.51 493 THR A C 1
ATOM 3653 O O . THR A 1 473 ? 18.732 3.970 -22.928 1.00 9.19 493 THR A O 1
ATOM 3657 N N . TRP A 1 474 ? 17.403 5.817 -23.052 1.00 8.47 494 TRP A N 1
ATOM 3658 C CA . TRP A 1 474 ? 18.286 6.453 -24.047 1.00 8.69 494 TRP A CA 1
ATOM 3659 C C . TRP A 1 474 ? 17.953 7.937 -23.990 1.00 8.32 494 TRP A C 1
ATOM 3660 O O . TRP A 1 474 ? 16.843 8.289 -23.573 1.00 9.28 494 TRP A O 1
ATOM 3671 N N . ASN A 1 475 ? 18.902 8.790 -24.392 1.00 8.09 495 ASN A N 1
ATOM 3672 C CA . ASN A 1 475 ? 18.583 10.193 -24.534 1.00 9.14 495 ASN A CA 1
ATOM 3673 C C . ASN A 1 475 ? 19.569 10.813 -25.511 1.00 9.29 495 ASN A C 1
ATOM 3674 O O . ASN A 1 475 ? 20.688 10.352 -25.700 1.00 10.52 495 ASN A O 1
ATOM 3679 N N . GLU A 1 476 ? 19.104 11.875 -26.149 1.00 12.85 496 GLU A N 1
ATOM 3680 C CA . GLU A 1 476 ? 19.891 12.732 -27.034 1.00 16.22 496 GLU A CA 1
ATOM 3681 C C . GLU A 1 476 ? 20.410 13.892 -26.189 1.00 19.17 496 GLU A C 1
ATOM 3682 O O . GLU A 1 476 ? 19.627 14.741 -25.787 1.00 24.81 496 GLU A O 1
ATOM 3688 N N . PHE A 1 477 ? 21.697 13.976 -25.904 1.00 17.07 497 PHE A N 1
ATOM 3689 C CA . PHE A 1 477 ? 22.358 15.040 -25.187 1.00 19.87 497 PHE A CA 1
ATOM 3690 C C . PHE A 1 477 ? 22.980 15.976 -26.213 1.00 28.94 497 PHE A C 1
ATOM 3691 O O . PHE A 1 477 ? 22.929 15.768 -27.424 1.00 36.81 497 PHE A O 1
ATOM 3699 N N . ALA A 1 478 ? 23.574 17.056 -25.735 1.00 31.70 498 ALA A N 1
ATOM 3700 C CA . ALA A 1 478 ? 23.958 18.046 -26.760 1.00 40.22 498 ALA A CA 1
ATOM 3701 C C . ALA A 1 478 ? 25.071 17.539 -27.669 1.00 43.61 498 ALA A C 1
ATOM 3702 O O . ALA A 1 478 ? 25.211 17.987 -28.808 1.00 51.30 498 ALA A O 1
ATOM 3704 N N . GLU A 1 479 ? 25.896 16.586 -27.260 1.00 42.81 499 GLU A N 1
ATOM 3705 C CA . GLU A 1 479 ? 27.086 16.213 -28.024 1.00 43.54 499 GLU A CA 1
ATOM 3706 C C . GLU A 1 479 ? 27.093 14.737 -28.394 1.00 36.39 499 GLU A C 1
ATOM 3707 O O . GLU A 1 479 ? 27.878 14.232 -29.201 1.00 34.19 499 GLU A O 1
ATOM 3713 N N . LYS A 1 480 ? 26.216 13.958 -27.804 1.00 29.02 500 LYS A N 1
ATOM 3714 C CA . LYS A 1 480 ? 26.156 12.531 -28.021 1.00 18.20 500 LYS A CA 1
ATOM 3715 C C . LYS A 1 480 ? 24.701 12.055 -27.773 1.00 14.48 500 LYS A C 1
ATOM 3716 O O . LYS A 1 480 ? 23.946 12.713 -27.058 1.00 19.44 500 LYS A O 1
ATOM 3722 N N . THR A 1 481 ? 24.377 10.918 -28.345 1.00 11.51 501 THR A N 1
ATOM 3723 C CA . THR A 1 481 ? 23.165 10.173 -27.973 1.00 10.89 501 THR A CA 1
ATOM 3724 C C . THR A 1 481 ? 23.603 8.958 -27.185 1.00 9.37 501 THR A C 1
ATOM 3725 O O . THR A 1 481 ? 24.557 8.301 -27.602 1.00 13.16 501 THR A O 1
ATOM 3729 N N . VAL A 1 482 ? 22.958 8.687 -26.060 1.00 9.09 502 VAL A N 1
ATOM 3730 C CA . VAL A 1 482 ? 23.344 7.560 -25.227 1.00 9.29 502 VAL A CA 1
ATOM 3731 C C . VAL A 1 482 ? 22.233 6.550 -25.217 1.00 7.69 502 VAL A C 1
ATOM 3732 O O . VAL A 1 482 ? 21.048 6.938 -25.087 1.00 10.02 502 VAL A O 1
ATOM 3736 N N . LEU A 1 483 ? 22.559 5.273 -25.343 1.00 8.96 503 LEU A N 1
ATOM 3737 C CA . LEU A 1 483 ? 21.616 4.165 -25.267 1.00 8.12 503 LEU A CA 1
ATOM 3738 C C . LEU A 1 483 ? 22.173 3.167 -24.235 1.00 7.57 503 LEU A C 1
ATOM 3739 O O . LEU A 1 483 ? 23.368 2.861 -24.308 1.00 9.59 503 LEU A O 1
ATOM 3744 N N . VAL A 1 484 ? 21.372 2.726 -23.293 1.00 7.64 504 VAL A N 1
ATOM 3745 C CA . VAL A 1 484 ? 21.784 1.746 -22.283 1.00 7.80 504 VAL A CA 1
ATOM 3746 C C . VAL A 1 484 ? 20.955 0.497 -22.510 1.00 7.52 504 VAL A C 1
ATOM 3747 O O . VAL A 1 484 ? 19.703 0.562 -22.438 1.00 9.16 504 VAL A O 1
ATOM 3751 N N . LEU A 1 485 ? 21.646 -0.602 -22.788 1.00 8.32 505 LEU A N 1
ATOM 3752 C CA . LEU A 1 485 ? 21.031 -1.899 -23.069 1.00 8.49 505 LEU A CA 1
ATOM 3753 C C . LEU A 1 485 ? 21.470 -2.906 -21.993 1.00 8.42 505 LEU A C 1
ATOM 3754 O O . LEU A 1 485 ? 22.617 -2.777 -21.476 1.00 10.05 505 LEU A O 1
ATOM 3759 N N . TYR A 1 486 ? 20.616 -3.862 -21.678 1.00 8.90 506 TYR A N 1
ATOM 3760 C CA . TYR A 1 486 ? 21.046 -4.845 -20.693 1.00 9.76 506 TYR A CA 1
ATOM 3761 C C . TYR A 1 486 ? 20.524 -6.236 -21.015 1.00 9.05 506 TYR A C 1
ATOM 3762 O O . TYR A 1 486 ? 19.510 -6.448 -21.686 1.00 10.56 506 TYR A O 1
ATOM 3771 N N . GLY A 1 487 ? 21.277 -7.230 -20.487 1.00 10.34 507 GLY A N 1
ATOM 3772 C CA . GLY A 1 487 ? 20.834 -8.633 -20.493 1.00 10.04 507 GLY A CA 1
ATOM 3773 C C . GLY A 1 487 ? 21.132 -9.259 -19.145 1.00 9.24 507 GLY A C 1
ATOM 3774 O O . GLY A 1 487 ? 21.992 -8.784 -18.404 1.00 10.42 507 GLY A O 1
ATOM 3775 N N . GLY A 1 488 ? 20.477 -10.356 -18.832 1.00 10.70 508 GLY A N 1
ATOM 3776 C CA . GLY A 1 488 ? 20.876 -11.174 -17.683 1.00 10.86 508 GLY A CA 1
ATOM 3777 C C . GLY A 1 488 ? 22.271 -11.703 -17.931 1.00 10.69 508 GLY A C 1
ATOM 3778 O O . GLY A 1 488 ? 22.719 -11.921 -19.064 1.00 13.02 508 GLY A O 1
ATOM 3779 N N . ALA A 1 489 ? 22.980 -11.926 -16.847 1.00 13.59 509 ALA A N 1
ATOM 3780 C CA . ALA A 1 489 ? 24.356 -12.445 -16.984 1.00 14.19 509 ALA A CA 1
ATOM 3781 C C . ALA A 1 489 ? 24.433 -13.724 -17.813 1.00 13.76 509 ALA A C 1
ATOM 3782 O O . ALA A 1 489 ? 23.586 -14.616 -17.713 1.00 15.69 509 ALA A O 1
ATOM 3784 N N . GLN A 1 490 ? 25.490 -13.774 -18.642 1.00 13.29 510 GLN A N 1
ATOM 3785 C CA . GLN A 1 490 ? 25.808 -14.908 -19.520 1.00 15.87 510 GLN A CA 1
ATOM 3786 C C . GLN A 1 490 ? 24.853 -14.994 -20.722 1.00 12.97 510 GLN A C 1
ATOM 3787 O O . GLN A 1 490 ? 24.973 -15.960 -21.521 1.00 18.73 510 GLN A O 1
ATOM 3793 N N . GLU A 1 491 ? 23.922 -14.066 -20.902 1.00 11.43 511 GLU A N 1
ATOM 3794 C CA . GLU A 1 491 ? 23.067 -14.082 -22.117 1.00 11.26 511 GLU A CA 1
ATOM 3795 C C . GLU A 1 491 ? 23.791 -13.459 -23.289 1.00 10.91 511 GLU A C 1
ATOM 3796 O O . GLU A 1 491 ? 24.401 -12.367 -23.161 1.00 12.39 511 GLU A O 1
ATOM 3802 N N . LEU A 1 492 ? 23.749 -14.119 -24.449 1.00 11.05 512 LEU A N 1
ATOM 3803 C CA . LEU A 1 492 ? 24.233 -13.522 -25.674 1.00 10.33 512 LEU A CA 1
ATOM 3804 C C . LEU A 1 492 ? 23.141 -12.635 -26.244 1.00 9.80 512 LEU A C 1
ATOM 3805 O O . LEU A 1 492 ? 21.994 -13.080 -26.323 1.00 11.53 512 LEU A O 1
ATOM 3810 N N . HIS A 1 493 ? 23.513 -11.426 -26.635 1.00 10.60 513 HIS A N 1
ATOM 3811 C CA . HIS A 1 493 ? 22.560 -10.507 -27.261 1.00 10.36 513 HIS A CA 1
ATOM 3812 C C . HIS A 1 493 ? 23.138 -9.901 -28.522 1.00 9.84 513 HIS A C 1
ATOM 3813 O O . HIS A 1 493 ? 24.363 -9.879 -28.726 1.00 11.70 513 HIS A O 1
ATOM 3820 N N . GLU A 1 494 ? 22.232 -9.453 -29.404 1.00 10.28 514 GLU A N 1
ATOM 3821 C CA . GLU A 1 494 ? 22.678 -8.796 -30.633 1.00 10.57 514 GLU A CA 1
ATOM 3822 C C . GLU A 1 494 ? 21.766 -7.611 -30.922 1.00 9.56 514 GLU A C 1
ATOM 3823 O O . GLU A 1 494 ? 20.542 -7.703 -30.668 1.00 10.96 514 GLU A O 1
ATOM 3829 N N . PHE A 1 495 ? 22.337 -6.545 -31.455 1.00 10.33 515 PHE A N 1
ATOM 3830 C CA . PHE A 1 495 ? 21.524 -5.431 -31.923 1.00 10.04 515 PHE A CA 1
ATOM 3831 C C . PHE A 1 495 ? 22.181 -4.884 -33.191 1.00 10.40 515 PHE A C 1
ATOM 3832 O O . PHE A 1 495 ? 23.362 -5.115 -33.452 1.00 12.43 515 PHE A O 1
ATOM 3840 N N . ALA A 1 496 ? 21.387 -4.153 -33.944 1.00 10.81 516 ALA A N 1
ATOM 3841 C CA . ALA A 1 496 ? 21.923 -3.622 -35.186 1.00 11.21 516 ALA A CA 1
ATOM 3842 C C . ALA A 1 496 ? 21.441 -2.170 -35.300 1.00 10.73 516 ALA A C 1
ATOM 3843 O O . ALA A 1 496 ? 20.291 -1.873 -35.006 1.00 12.70 516 ALA A O 1
ATOM 3845 N N . VAL A 1 497 ? 22.332 -1.308 -35.736 1.00 11.56 517 VAL A N 1
ATOM 3846 C CA . VAL A 1 497 ? 22.071 0.115 -35.836 1.00 12.15 517 VAL A CA 1
ATOM 3847 C C . VAL A 1 497 ? 22.125 0.522 -37.297 1.00 12.17 517 VAL A C 1
ATOM 3848 O O . VAL A 1 497 ? 23.136 0.273 -37.973 1.00 13.28 517 VAL A O 1
ATOM 3852 N N . LYS A 1 498 ? 21.033 1.127 -37.800 1.00 13.89 518 LYS A N 1
ATOM 3853 C CA . LYS A 1 498 ? 21.091 1.629 -39.187 1.00 14.46 518 LYS A CA 1
ATOM 3854 C C . LYS A 1 498 ? 22.213 2.674 -39.318 1.00 14.44 518 LYS A C 1
ATOM 3855 O O . LYS A 1 498 ? 22.455 3.307 -38.274 1.00 15.12 518 LYS A O 1
ATOM 3861 N N . ASN A 1 499 ? 22.818 2.784 -40.487 1.00 15.13 519 ASN A N 1
ATOM 3862 C CA . ASN A 1 499 ? 24.009 3.641 -40.683 1.00 16.43 519 ASN A CA 1
ATOM 3863 C C . ASN A 1 499 ? 24.094 4.847 -39.754 1.00 16.26 519 ASN A C 1
ATOM 3864 O O . ASN A 1 499 ? 23.355 5.816 -39.882 1.00 17.74 519 ASN A O 1
ATOM 3869 N N . PRO A 1 500 ? 24.939 4.702 -38.742 1.00 14.57 520 PRO A N 1
ATOM 3870 C CA . PRO A 1 500 ? 25.050 5.758 -37.729 1.00 14.43 520 PRO A CA 1
ATOM 3871 C C . PRO A 1 500 ? 26.104 6.811 -38.023 1.00 15.78 520 PRO A C 1
ATOM 3872 O O . PRO A 1 500 ? 26.425 7.661 -37.160 1.00 20.88 520 PRO A O 1
ATOM 3876 N N . PHE A 1 501 ? 26.668 6.806 -39.212 1.00 18.57 521 PHE A N 1
ATOM 3877 C CA . PHE A 1 501 ? 27.880 7.596 -39.493 1.00 21.23 521 PHE A CA 1
ATOM 3878 C C . PHE A 1 501 ? 27.630 8.844 -40.291 1.00 28.11 521 PHE A C 1
ATOM 3879 O O . PHE A 1 501 ? 28.588 9.533 -40.646 1.00 32.19 521 PHE A O 1
ATOM 3887 N N . GLY A 1 502 ? 26.368 9.114 -40.585 1.00 33.21 522 GLY A N 1
ATOM 3888 C CA . GLY A 1 502 ? 26.006 10.280 -41.376 1.00 35.68 522 GLY A CA 1
ATOM 3889 C C . GLY A 1 502 ? 26.354 10.121 -42.845 1.00 40.86 522 GLY A C 1
ATOM 3890 O O . GLY A 1 502 ? 26.211 9.052 -43.430 1.00 57.23 522 GLY A O 1
ATOM 3891 N N . SER A 1 503 ? 26.827 11.209 -43.451 1.00 39.33 523 SER A N 1
ATOM 3892 C CA . SER A 1 503 ? 27.342 11.126 -44.793 1.00 44.22 523 SER A CA 1
ATOM 3893 C C . SER A 1 503 ? 28.742 10.542 -44.781 1.00 43.09 523 SER A C 1
ATOM 3894 O O . SER A 1 503 ? 29.450 10.610 -45.794 1.00 56.08 523 SER A O 1
ATOM 3897 N N . SER A 1 504 ? 29.253 10.001 -43.672 1.00 47.50 524 SER A N 1
ATOM 3898 C CA . SER A 1 504 ? 30.666 9.624 -43.735 1.00 51.75 524 SER A CA 1
ATOM 3899 C C . SER A 1 504 ? 30.878 8.204 -44.245 1.00 53.25 524 SER A C 1
ATOM 3900 O O . SER A 1 504 ? 30.297 7.245 -43.751 1.00 52.44 524 SER A O 1
ATOM 3903 N N . LYS A 1 505 ? 31.759 8.129 -45.242 1.00 58.83 525 LYS A N 1
ATOM 3904 C CA . LYS A 1 505 ? 32.095 6.829 -45.809 1.00 63.43 525 LYS A CA 1
ATOM 3905 C C . LYS A 1 505 ? 33.565 6.508 -45.508 1.00 62.14 525 LYS A C 1
ATOM 3906 O O . LYS A 1 505 ? 34.280 6.080 -46.411 1.00 80.38 525 LYS A O 1
ATOM 3912 N N . THR A 1 506 ? 33.952 6.736 -44.268 1.00 54.51 526 THR A N 1
ATOM 3913 C CA . THR A 1 506 ? 35.231 6.439 -43.673 1.00 52.97 526 THR A CA 1
ATOM 3914 C C . THR A 1 506 ? 35.109 6.188 -42.161 1.00 45.36 526 THR A C 1
ATOM 3915 O O . THR A 1 506 ? 35.891 5.370 -41.663 1.00 50.32 526 THR A O 1
ATOM 3919 N N . ALA A 1 507 ? 34.188 6.873 -41.492 1.00 42.13 527 ALA A N 1
ATOM 3920 C CA . ALA A 1 507 ? 33.914 6.657 -40.069 1.00 37.33 527 ALA A CA 1
ATOM 3921 C C . ALA A 1 507 ? 33.722 5.188 -39.706 1.00 31.18 527 ALA A C 1
ATOM 3922 O O . ALA A 1 507 ? 33.217 4.397 -40.514 1.00 38.85 527 ALA A O 1
ATOM 3924 N N . LYS A 1 508 ? 34.118 4.787 -38.496 1.00 29.87 528 LYS A N 1
ATOM 3925 C CA . LYS A 1 508 ? 33.888 3.412 -38.074 1.00 27.85 528 LYS A CA 1
ATOM 3926 C C . LYS A 1 508 ? 33.635 3.289 -36.586 1.00 23.10 528 LYS A C 1
ATOM 3927 O O . LYS A 1 508 ? 33.912 4.223 -35.842 1.00 22.73 528 LYS A O 1
ATOM 3933 N N . ALA A 1 509 ? 33.138 2.111 -36.226 1.00 20.03 529 ALA A N 1
ATOM 3934 C CA . ALA A 1 509 ? 32.870 1.879 -34.821 1.00 18.69 529 ALA A CA 1
ATOM 3935 C C . ALA A 1 509 ? 34.128 1.998 -33.979 1.00 18.21 529 ALA A C 1
ATOM 3936 O O . ALA A 1 509 ? 35.212 1.635 -34.430 1.00 22.51 529 ALA A O 1
ATOM 3938 N N . LYS A 1 510 ? 33.967 2.465 -32.738 1.00 16.66 530 LYS A N 1
ATOM 3939 C CA . LYS A 1 510 ? 35.102 2.528 -31.806 1.00 17.72 530 LYS A CA 1
ATOM 3940 C C . LYS A 1 510 ? 34.736 1.800 -30.518 1.00 16.92 530 LYS A C 1
ATOM 3941 O O . LYS A 1 510 ? 33.750 2.127 -29.889 1.00 17.28 530 LYS A O 1
ATOM 3947 N N . LYS A 1 511 ? 35.542 0.817 -30.145 1.00 18.06 531 LYS A N 1
ATOM 3948 C CA . LYS A 1 511 ? 35.347 0.104 -28.892 1.00 16.55 531 LYS A CA 1
ATOM 3949 C C . LYS A 1 511 ? 35.943 0.938 -27.778 1.00 16.68 531 LYS A C 1
ATOM 3950 O O . LYS A 1 511 ? 37.123 1.241 -27.881 1.00 23.71 531 LYS A O 1
ATOM 3956 N N . ILE A 1 512 ? 35.169 1.283 -26.795 1.00 13.44 532 ILE A N 1
ATOM 3957 C CA . ILE A 1 512 ? 35.660 2.148 -25.722 1.00 13.83 532 ILE A CA 1
ATOM 3958 C C . ILE A 1 512 ? 35.962 1.351 -24.466 1.00 13.58 532 ILE A C 1
ATOM 3959 O O . ILE A 1 512 ? 37.013 1.572 -23.830 1.00 17.95 532 ILE A O 1
ATOM 3964 N N . GLU A 1 513 ? 35.057 0.447 -24.098 1.00 13.42 533 GLU A N 1
ATOM 3965 C CA . GLU A 1 513 ? 35.247 -0.424 -22.964 1.00 13.61 533 GLU A CA 1
ATOM 3966 C C . GLU A 1 513 ? 34.862 -1.866 -23.327 1.00 12.68 533 GLU A C 1
ATOM 3967 O O . GLU A 1 513 ? 33.876 -2.074 -24.050 1.00 14.68 533 GLU A O 1
ATOM 3973 N N . GLY A 1 514 ? 35.627 -2.792 -22.800 1.00 15.33 534 GLY A N 1
ATOM 3974 C CA . GLY A 1 514 ? 35.215 -4.194 -22.840 1.00 17.26 534 GLY A CA 1
ATOM 3975 C C . GLY A 1 514 ? 35.965 -4.989 -23.891 1.00 16.67 534 GLY A C 1
ATOM 3976 O O . GLY A 1 514 ? 36.469 -4.432 -24.871 1.00 22.04 534 GLY A O 1
ATOM 3977 N N . SER A 1 515 ? 36.037 -6.291 -23.696 1.00 18.02 535 SER A N 1
ATOM 3978 C CA . SER A 1 515 ? 36.740 -7.075 -24.706 1.00 20.28 535 SER A CA 1
ATOM 3979 C C . SER A 1 515 ? 35.854 -8.177 -25.225 1.00 19.00 535 SER A C 1
ATOM 3980 O O . SER A 1 515 ? 36.348 -9.134 -25.839 1.00 23.38 535 SER A O 1
ATOM 3983 N N . ASN A 1 516 ? 34.568 -8.033 -24.945 1.00 19.43 536 ASN A N 1
ATOM 3984 C CA . ASN A 1 516 ? 33.665 -9.117 -25.337 1.00 18.71 536 ASN A CA 1
ATOM 3985 C C . ASN A 1 516 ? 32.882 -8.738 -26.558 1.00 16.98 536 ASN A C 1
ATOM 3986 O O . ASN A 1 516 ? 32.587 -9.541 -27.427 1.00 21.62 536 ASN A O 1
ATOM 3991 N N . VAL A 1 517 ? 32.485 -7.524 -26.734 1.00 15.28 537 VAL A N 1
ATOM 3992 C CA . VAL A 1 517 ? 31.630 -7.126 -27.854 1.00 16.80 537 VAL A CA 1
ATOM 3993 C C . VAL A 1 517 ? 32.327 -7.347 -29.194 1.00 18.87 537 VAL A C 1
ATOM 3994 O O . VAL A 1 517 ? 33.523 -7.080 -29.388 1.00 19.98 537 VAL A O 1
ATOM 3998 N N . THR A 1 518 ? 31.573 -7.858 -30.171 1.00 21.21 538 THR A N 1
ATOM 3999 C CA . THR A 1 518 ? 32.072 -7.932 -31.539 1.00 22.89 538 THR A CA 1
ATOM 4000 C C . THR A 1 518 ? 31.214 -7.069 -32.441 1.00 23.97 538 THR A C 1
ATOM 4001 O O . THR A 1 518 ? 30.010 -6.871 -32.200 1.00 28.78 538 THR A O 1
ATOM 4005 N N . ILE A 1 519 ? 31.816 -6.615 -33.542 1.00 19.50 539 ILE A N 1
ATOM 4006 C CA . ILE A 1 519 ? 31.163 -5.642 -34.369 1.00 19.41 539 ILE A CA 1
ATOM 4007 C C . ILE A 1 519 ? 31.384 -6.030 -35.810 1.00 18.99 539 ILE A C 1
ATOM 4008 O O . ILE A 1 519 ? 32.523 -6.232 -36.210 1.00 21.14 539 ILE A O 1
ATOM 4013 N N . HIS A 1 520 ? 30.314 -6.075 -36.574 1.00 17.74 540 HIS A N 1
ATOM 4014 C CA . HIS A 1 520 ? 30.432 -6.374 -37.995 1.00 17.19 540 HIS A CA 1
ATOM 4015 C C . HIS A 1 520 ? 29.574 -5.405 -38.761 1.00 18.19 540 HIS A C 1
ATOM 4016 O O . HIS A 1 520 ? 28.412 -5.153 -38.430 1.00 22.28 540 HIS A O 1
ATOM 4023 N N . THR A 1 521 ? 30.118 -4.826 -39.809 1.00 20.53 541 THR A N 1
ATOM 4024 C CA . THR A 1 521 ? 29.345 -3.776 -40.485 1.00 24.02 541 THR A CA 1
ATOM 4025 C C . THR A 1 521 ? 28.976 -4.213 -41.876 1.00 25.96 541 THR A C 1
ATOM 4026 O O . THR A 1 521 ? 29.724 -4.819 -42.648 1.00 32.30 541 THR A O 1
ATOM 4030 N N . THR A 1 522 ? 27.746 -4.005 -42.335 1.00 26.59 542 THR A N 1
ATOM 4031 C CA . THR A 1 522 ? 27.411 -4.550 -43.638 1.00 30.94 542 THR A CA 1
ATOM 4032 C C . THR A 1 522 ? 27.755 -3.562 -44.731 1.00 31.76 542 THR A C 1
ATOM 4033 O O . THR A 1 522 ? 28.142 -2.435 -44.425 1.00 31.04 542 THR A O 1
ATOM 4037 N N . SER A 1 523 ? 27.610 -3.875 -45.994 1.00 32.51 543 SER A N 1
ATOM 4038 C CA . SER A 1 523 ? 27.976 -2.921 -47.036 1.00 34.25 543 SER A CA 1
ATOM 4039 C C . SER A 1 523 ? 27.166 -1.639 -46.946 1.00 34.10 543 SER A C 1
ATOM 4040 O O . SER A 1 523 ? 27.698 -0.561 -47.271 1.00 38.29 543 SER A O 1
ATOM 4043 N N . ASN A 1 524 ? 25.908 -1.733 -46.511 1.00 36.58 544 ASN A N 1
ATOM 4044 C CA . ASN A 1 524 ? 25.112 -0.523 -46.353 1.00 38.03 544 ASN A CA 1
ATOM 4045 C C . ASN A 1 524 ? 25.353 0.186 -45.036 1.00 33.66 544 ASN A C 1
ATOM 4046 O O . ASN A 1 524 ? 24.657 1.156 -44.657 1.00 38.93 544 ASN A O 1
ATOM 4051 N N . LEU A 1 525 ? 26.321 -0.290 -44.263 1.00 27.43 545 LEU A N 1
ATOM 4052 C CA . LEU A 1 525 ? 26.748 0.432 -43.066 1.00 26.53 545 LEU A CA 1
ATOM 4053 C C . LEU A 1 525 ? 25.758 0.246 -41.942 1.00 20.68 545 LEU A C 1
ATOM 4054 O O . LEU A 1 525 ? 25.807 1.014 -40.990 1.00 19.77 545 LEU A O 1
ATOM 4059 N N . THR A 1 526 ? 24.910 -0.786 -42.029 1.00 19.33 546 THR A N 1
ATOM 4060 C CA . THR A 1 526 ? 24.284 -1.243 -40.789 1.00 15.46 546 THR A CA 1
ATOM 4061 C C . THR A 1 526 ? 25.324 -1.919 -39.899 1.00 14.98 546 THR A C 1
ATOM 4062 O O . THR A 1 526 ? 26.043 -2.835 -40.325 1.00 19.30 546 THR A O 1
ATOM 4066 N N . VAL A 1 527 ? 25.430 -1.496 -38.663 1.00 13.97 547 VAL A N 1
ATOM 4067 C CA . VAL A 1 527 ? 26.420 -2.029 -37.752 1.00 13.49 547 VAL A CA 1
ATOM 4068 C C . VAL A 1 527 ? 25.756 -3.067 -36.851 1.00 11.51 547 VAL A C 1
ATOM 4069 O O . VAL A 1 527 ? 24.758 -2.764 -36.169 1.00 13.47 547 VAL A O 1
ATOM 4073 N N . VAL A 1 528 ? 26.262 -4.272 -36.826 1.00 12.27 548 VAL A N 1
ATOM 4074 C CA . VAL A 1 528 ? 25.723 -5.339 -36.022 1.00 12.02 548 VAL A CA 1
ATOM 4075 C C . VAL A 1 528 ? 26.694 -5.664 -34.894 1.00 12.47 548 VAL A C 1
ATOM 4076 O O . VAL A 1 528 ? 27.883 -5.877 -35.131 1.00 13.07 548 VAL A O 1
ATOM 4080 N N . LEU A 1 529 ? 26.146 -5.636 -33.666 1.00 12.53 549 LEU A N 1
ATOM 4081 C CA . LEU A 1 529 ? 26.978 -5.805 -32.480 1.00 11.19 549 LEU A CA 1
ATOM 4082 C C . LEU A 1 529 ? 26.449 -6.972 -31.683 1.00 11.29 549 LEU A C 1
ATOM 4083 O O . LEU A 1 529 ? 25.265 -7.019 -31.426 1.00 11.96 549 LEU A O 1
ATOM 4088 N N . GLN A 1 530 ? 27.326 -7.883 -31.296 1.00 12.61 550 GLN A N 1
ATOM 4089 C CA . GLN A 1 530 ? 26.989 -9.005 -30.451 1.00 12.75 550 GLN A CA 1
ATOM 4090 C C . GLN A 1 530 ? 27.776 -8.893 -29.144 1.00 15.02 550 GLN A C 1
ATOM 4091 O O . GLN A 1 530 ? 28.951 -8.495 -29.150 1.00 18.87 550 GLN A O 1
ATOM 4097 N N . TRP A 1 531 ? 27.174 -9.267 -28.016 1.00 14.45 551 TRP A N 1
ATOM 4098 C CA . TRP A 1 531 ? 27.913 -9.177 -26.782 1.00 14.08 551 TRP A CA 1
ATOM 4099 C C . TRP A 1 531 ? 27.286 -10.182 -25.825 1.00 11.93 551 TRP A C 1
ATOM 4100 O O . TRP A 1 531 ? 26.092 -10.504 -25.988 1.00 13.09 551 TRP A O 1
ATOM 4111 N N . THR A 1 532 ? 28.063 -10.647 -24.869 1.00 14.54 552 THR A N 1
ATOM 4112 C CA . THR A 1 532 ? 27.507 -11.519 -23.838 1.00 14.54 552 THR A CA 1
ATOM 4113 C C . THR A 1 532 ? 27.520 -10.772 -22.518 1.00 13.87 552 THR A C 1
ATOM 4114 O O . THR A 1 532 ? 28.582 -10.306 -22.092 1.00 17.65 552 THR A O 1
ATOM 4118 N N . ALA A 1 533 ? 26.347 -10.602 -21.916 1.00 11.00 553 ALA A N 1
ATOM 4119 C CA . ALA A 1 533 ? 26.260 -9.760 -20.722 1.00 10.46 553 ALA A CA 1
ATOM 4120 C C . ALA A 1 533 ? 27.024 -10.377 -19.559 1.00 11.58 553 ALA A C 1
ATOM 4121 O O . ALA A 1 533 ? 27.075 -11.593 -19.337 1.00 13.39 553 ALA A O 1
ATOM 4123 N N . SER A 1 534 ? 27.655 -9.460 -18.795 1.00 12.19 554 SER A N 1
ATOM 4124 C CA . SER A 1 534 ? 28.455 -9.896 -17.654 1.00 12.72 554 SER A CA 1
ATOM 4125 C C . SER A 1 534 ? 28.609 -8.711 -16.746 1.00 13.24 554 SER A C 1
ATOM 4126 O O . SER A 1 534 ? 28.116 -7.638 -17.054 1.00 13.27 554 SER A O 1
ATOM 4129 N N . SER A 1 535 ? 29.335 -8.884 -15.642 1.00 14.80 555 SER A N 1
ATOM 4130 C CA . SER A 1 535 ? 29.528 -7.729 -14.753 1.00 15.30 555 SER A CA 1
ATOM 4131 C C . SER A 1 535 ? 30.473 -6.712 -15.340 1.00 13.60 555 SER A C 1
ATOM 4132 O O . SER A 1 535 ? 30.639 -5.629 -14.763 1.00 16.86 555 SER A O 1
ATOM 4135 N N . ALA A 1 536 ? 31.111 -7.044 -16.468 1.00 12.81 556 ALA A N 1
ATOM 4136 C CA . ALA A 1 536 ? 31.994 -6.093 -17.132 1.00 13.40 556 ALA A CA 1
ATOM 4137 C C . ALA A 1 536 ? 31.264 -5.321 -18.222 1.00 13.33 556 ALA A C 1
ATOM 4138 O O . ALA A 1 536 ? 30.867 -5.896 -19.238 1.00 12.43 556 ALA A O 1
ATOM 4140 N N . ARG A 1 537 ? 31.075 -4.021 -18.051 1.00 12.06 557 ARG A N 1
ATOM 4141 C CA . ARG A 1 537 ? 30.354 -3.250 -19.035 1.00 10.66 557 ARG A CA 1
ATOM 4142 C C . ARG A 1 537 ? 31.106 -3.190 -20.363 1.00 11.04 557 ARG A C 1
ATOM 4143 O O . ARG A 1 537 ? 32.344 -3.111 -20.403 1.00 13.26 557 ARG A O 1
ATOM 4151 N N . GLN A 1 538 ? 30.390 -3.231 -21.477 1.00 10.76 558 GLN A N 1
ATOM 4152 C CA . GLN A 1 538 ? 30.954 -2.974 -22.777 1.00 10.28 558 GLN A CA 1
ATOM 4153 C C . GLN A 1 538 ? 30.441 -1.600 -23.259 1.00 9.45 558 GLN A C 1
ATOM 4154 O O . GLN A 1 538 ? 29.272 -1.266 -23.015 1.00 9.89 558 GLN A O 1
ATOM 4160 N N . VAL A 1 539 ? 31.283 -0.840 -23.935 1.00 10.08 559 VAL A N 1
ATOM 4161 C CA . VAL A 1 539 ? 30.834 0.461 -24.425 1.00 9.91 559 VAL A CA 1
ATOM 4162 C C . VAL A 1 539 ? 31.400 0.592 -25.831 1.00 10.33 559 VAL A C 1
ATOM 4163 O O . VAL A 1 539 ? 32.598 0.393 -26.035 1.00 11.93 559 VAL A O 1
ATOM 4167 N N . VAL A 1 540 ? 30.554 0.959 -26.775 1.00 9.90 560 VAL A N 1
ATOM 4168 C CA . VAL A 1 540 ? 30.943 1.192 -28.154 1.00 10.54 560 VAL A CA 1
ATOM 4169 C C . VAL A 1 540 ? 30.382 2.538 -28.618 1.00 10.33 560 VAL A C 1
ATOM 4170 O O . VAL A 1 540 ? 29.239 2.891 -28.304 1.00 12.25 560 VAL A O 1
ATOM 4174 N N . GLN A 1 541 ? 31.197 3.273 -29.358 1.00 11.61 561 GLN A N 1
ATOM 4175 C CA . GLN A 1 541 ? 30.786 4.534 -29.958 1.00 11.13 561 GLN A CA 1
ATOM 4176 C C . GLN A 1 541 ? 30.636 4.361 -31.475 1.00 11.67 561 GLN A C 1
ATOM 4177 O O . GLN A 1 541 ? 31.548 3.857 -32.143 1.00 13.87 561 GLN A O 1
ATOM 4183 N N . LEU A 1 542 ? 29.479 4.727 -32.003 1.00 12.68 562 LEU A N 1
ATOM 4184 C CA . LEU A 1 542 ? 29.176 4.721 -33.425 1.00 13.31 562 LEU A CA 1
ATOM 4185 C C . LEU A 1 542 ? 28.822 6.133 -33.856 1.00 13.52 562 LEU A C 1
ATOM 4186 O O . LEU A 1 542 ? 27.703 6.611 -33.674 1.00 14.05 562 LEU A O 1
ATOM 4191 N N . GLY A 1 543 ? 29.738 6.866 -34.449 1.00 15.81 563 GLY A N 1
ATOM 4192 C CA . GLY A 1 543 ? 29.437 8.270 -34.715 1.00 16.73 563 GLY A CA 1
ATOM 4193 C C . GLY A 1 543 ? 29.242 8.968 -33.381 1.00 14.55 563 GLY A C 1
ATOM 4194 O O . GLY A 1 543 ? 30.068 8.902 -32.475 1.00 18.12 563 GLY A O 1
ATOM 4195 N N . SER A 1 544 ? 28.094 9.656 -33.253 1.00 13.24 564 SER A N 1
ATOM 4196 C CA . SER A 1 544 ? 27.774 10.341 -32.017 1.00 13.18 564 SER A CA 1
ATOM 4197 C C . SER A 1 544 ? 26.847 9.513 -31.114 1.00 14.11 564 SER A C 1
ATOM 4198 O O . SER A 1 544 ? 26.417 10.035 -30.081 1.00 14.66 564 SER A O 1
ATOM 4201 N N . LEU A 1 545 ? 26.597 8.276 -31.465 1.00 11.63 565 LEU A N 1
ATOM 4202 C CA . LEU A 1 545 ? 25.827 7.342 -30.616 1.00 11.08 565 LEU A CA 1
ATOM 4203 C C . LEU A 1 545 ? 26.785 6.540 -29.742 1.00 11.26 565 LEU A C 1
ATOM 4204 O O . LEU A 1 545 ? 27.749 5.969 -30.228 1.00 12.42 565 LEU A O 1
ATOM 4209 N N . VAL A 1 546 ? 26.551 6.519 -28.442 1.00 10.53 566 VAL A N 1
ATOM 4210 C CA . VAL A 1 546 ? 27.352 5.726 -27.503 1.00 10.41 566 VAL A CA 1
ATOM 4211 C C . VAL A 1 546 ? 26.420 4.727 -26.838 1.00 9.39 566 VAL A C 1
ATOM 4212 O O . VAL A 1 546 ? 25.402 5.128 -26.285 1.00 10.31 566 VAL A O 1
ATOM 4216 N N . ILE A 1 547 ? 26.771 3.445 -26.976 1.00 9.64 567 ILE A N 1
ATOM 4217 C CA A ILE A 1 547 ? 25.945 2.391 -26.390 0.50 8.76 567 ILE A CA 1
ATOM 4218 C CA B ILE A 1 547 ? 25.998 2.336 -26.439 0.50 9.13 567 ILE A CA 1
ATOM 4219 C C . ILE A 1 547 ? 26.693 1.769 -25.206 1.00 9.23 567 ILE A C 1
ATOM 4220 O O . ILE A 1 547 ? 27.840 1.342 -25.384 1.00 9.45 567 ILE A O 1
ATOM 4229 N N . TYR A 1 548 ? 26.004 1.767 -24.071 1.00 9.09 568 TYR A N 1
ATOM 4230 C CA . TYR A 1 548 ? 26.499 1.130 -22.848 1.00 8.73 568 TYR A CA 1
ATOM 4231 C C . TYR A 1 548 ? 25.777 -0.177 -22.710 1.00 8.85 568 TYR A C 1
ATOM 4232 O O . TYR A 1 548 ? 24.526 -0.192 -22.670 1.00 10.66 568 TYR A O 1
ATOM 4241 N N . MET A 1 549 ? 26.515 -1.290 -22.661 1.00 9.51 569 MET A N 1
ATOM 4242 C CA . MET A 1 549 ? 25.958 -2.643 -22.645 1.00 8.68 569 MET A CA 1
ATOM 4243 C C . MET A 1 549 ? 26.263 -3.259 -21.290 1.00 9.14 569 MET A C 1
ATOM 4244 O O . MET A 1 549 ? 27.457 -3.516 -21.033 1.00 10.51 569 MET A O 1
ATOM 4249 N N . VAL A 1 550 ? 25.270 -3.502 -20.461 1.00 9.07 570 VAL A N 1
ATOM 4250 C CA . VAL A 1 550 ? 25.502 -3.954 -19.106 1.00 8.89 570 VAL A CA 1
ATOM 4251 C C . VAL A 1 550 ? 24.690 -5.213 -18.791 1.00 8.71 570 VAL A C 1
ATOM 4252 O O . VAL A 1 550 ? 23.775 -5.578 -19.536 1.00 10.14 570 VAL A O 1
ATOM 4256 N N . ASP A 1 551 ? 25.028 -5.860 -17.658 1.00 9.35 571 ASP A N 1
ATOM 4257 C CA . ASP A 1 551 ? 24.127 -6.934 -17.233 1.00 9.65 571 ASP A CA 1
ATOM 4258 C C . ASP A 1 551 ? 23.025 -6.331 -16.384 1.00 8.91 571 ASP A C 1
ATOM 4259 O O . ASP A 1 551 ? 23.019 -5.174 -15.913 1.00 10.40 571 ASP A O 1
ATOM 4264 N N . ARG A 1 552 ? 21.994 -7.158 -16.142 1.00 9.55 572 ARG A N 1
ATOM 4265 C CA . ARG A 1 552 ? 20.818 -6.700 -15.393 1.00 9.22 572 ARG A CA 1
ATOM 4266 C C . ARG A 1 552 ? 21.181 -6.183 -14.028 1.00 8.64 572 ARG A C 1
ATOM 4267 O O . ARG A 1 552 ? 20.676 -5.158 -13.582 1.00 9.50 572 ARG A O 1
ATOM 4275 N N . ASN A 1 553 ? 22.054 -6.906 -13.311 1.00 9.94 573 ASN A N 1
ATOM 4276 C CA . ASN A 1 553 ? 22.359 -6.481 -11.952 1.00 9.70 573 ASN A CA 1
ATOM 4277 C C . ASN A 1 553 ? 23.125 -5.163 -11.954 1.00 9.75 573 ASN A C 1
ATOM 4278 O O . ASN A 1 553 ? 22.957 -4.427 -10.980 1.00 11.82 573 ASN A O 1
ATOM 4283 N N . SER A 1 554 ? 23.891 -4.859 -12.991 1.00 9.65 574 SER A N 1
ATOM 4284 C CA . SER A 1 554 ? 24.465 -3.502 -13.075 1.00 9.67 574 SER A CA 1
ATOM 4285 C C . SER A 1 554 ? 23.380 -2.491 -13.412 1.00 9.07 574 SER A C 1
ATOM 4286 O O . SER A 1 554 ? 23.372 -1.379 -12.841 1.00 9.99 574 SER A O 1
ATOM 4289 N N . ALA A 1 555 ? 22.463 -2.829 -14.332 1.00 8.87 575 ALA A N 1
ATOM 4290 C CA . ALA A 1 555 ? 21.399 -1.884 -14.697 1.00 8.66 575 ALA A CA 1
ATOM 4291 C C . ALA A 1 555 ? 20.534 -1.485 -13.508 1.00 7.56 575 ALA A C 1
ATOM 4292 O O . ALA A 1 555 ? 20.018 -0.385 -13.402 1.00 8.74 575 ALA A O 1
ATOM 4294 N N . TYR A 1 556 ? 20.393 -2.386 -12.535 1.00 7.88 576 TYR A N 1
ATOM 4295 C CA . TYR A 1 556 ? 19.635 -2.082 -11.320 1.00 7.89 576 TYR A CA 1
ATOM 4296 C C . TYR A 1 556 ? 20.179 -0.836 -10.624 1.00 7.71 576 TYR A C 1
ATOM 4297 O O . TYR A 1 556 ? 19.435 -0.193 -9.885 1.00 9.13 576 TYR A O 1
ATOM 4306 N N . ASN A 1 557 ? 21.452 -0.505 -10.829 1.00 7.56 577 ASN A N 1
ATOM 4307 C CA . ASN A 1 557 ? 22.027 0.657 -10.145 1.00 8.34 577 ASN A CA 1
ATOM 4308 C C . ASN A 1 557 ? 22.065 1.920 -10.979 1.00 7.75 577 ASN A C 1
ATOM 4309 O O . ASN A 1 557 ? 22.678 2.900 -10.562 1.00 9.13 577 ASN A O 1
ATOM 4314 N N . TYR A 1 558 ? 21.412 1.935 -12.126 1.00 7.90 578 TYR A N 1
ATOM 4315 C CA . TYR A 1 558 ? 21.317 3.150 -12.939 1.00 7.53 578 TYR A CA 1
ATOM 4316 C C . TYR A 1 558 ? 20.007 3.901 -12.647 1.00 6.66 578 TYR A C 1
ATOM 4317 O O . TYR A 1 558 ? 18.999 3.290 -12.231 1.00 7.47 578 TYR A O 1
ATOM 4326 N N . TRP A 1 559 ? 20.045 5.211 -12.901 1.00 6.81 579 TRP A N 1
ATOM 4327 C CA . TRP A 1 559 ? 18.957 6.096 -12.545 1.00 6.70 579 TRP A CA 1
ATOM 4328 C C . TRP A 1 559 ? 18.810 7.111 -13.648 1.00 6.32 579 TRP A C 1
ATOM 4329 O O . TRP A 1 559 ? 19.802 7.468 -14.304 1.00 7.61 579 TRP A O 1
ATOM 4340 N N . VAL A 1 560 ? 17.585 7.616 -13.831 1.00 7.04 580 VAL A N 1
ATOM 4341 C CA . VAL A 1 560 ? 17.356 8.605 -14.874 1.00 7.46 580 VAL A CA 1
ATOM 4342 C C . VAL A 1 560 ? 16.526 9.754 -14.332 1.00 7.01 580 VAL A C 1
ATOM 4343 O O . VAL A 1 560 ? 15.349 9.961 -14.698 1.00 8.31 580 VAL A O 1
ATOM 4347 N N . PRO A 1 561 ? 17.104 10.573 -13.454 1.00 7.01 581 PRO A N 1
ATOM 4348 C CA . PRO A 1 561 ? 16.373 11.760 -12.962 1.00 7.82 581 PRO A CA 1
ATOM 4349 C C . PRO A 1 561 ? 16.169 12.748 -14.108 1.00 7.85 581 PRO A C 1
ATOM 4350 O O . PRO A 1 561 ? 16.998 12.898 -15.001 1.00 9.08 581 PRO A O 1
ATOM 4354 N N . THR A 1 562 ? 15.009 13.412 -14.049 1.00 8.34 582 THR A N 1
ATOM 4355 C CA . THR A 1 562 ? 14.641 14.351 -15.116 1.00 8.31 582 THR A CA 1
ATOM 4356 C C . THR A 1 562 ? 15.143 15.753 -14.774 1.00 8.48 582 THR A C 1
ATOM 4357 O O . THR A 1 562 ? 15.199 16.162 -13.597 1.00 11.08 582 THR A O 1
ATOM 4361 N N . LEU A 1 563 ? 15.518 16.512 -15.773 1.00 9.24 583 LEU A N 1
ATOM 4362 C CA . LEU A 1 563 ? 15.915 17.902 -15.562 1.00 9.64 583 LEU A CA 1
ATOM 4363 C C . LEU A 1 563 ? 14.705 18.811 -15.425 1.00 10.42 583 LEU A C 1
ATOM 4364 O O . LEU A 1 563 ? 13.765 18.777 -16.241 1.00 10.77 583 LEU A O 1
ATOM 4369 N N . PRO A 1 564 ? 14.637 19.592 -14.351 1.00 10.29 584 PRO A N 1
ATOM 4370 C CA . PRO A 1 564 ? 13.447 20.433 -14.138 1.00 11.27 584 PRO A CA 1
ATOM 4371 C C . PRO A 1 564 ? 13.219 21.425 -15.275 1.00 10.70 584 PRO A C 1
ATOM 4372 O O . PRO A 1 564 ? 14.187 21.868 -15.938 1.00 13.65 584 PRO A O 1
ATOM 4376 N N . GLY A 1 565 ? 11.969 21.767 -15.451 1.00 11.79 585 GLY A N 1
ATOM 4377 C CA . GLY A 1 565 ? 11.537 22.898 -16.276 1.00 15.56 585 GLY A CA 1
ATOM 4378 C C . GLY A 1 565 ? 11.517 24.157 -15.397 1.00 14.64 585 GLY A C 1
ATOM 4379 O O . GLY A 1 565 ? 12.324 24.432 -14.529 1.00 18.27 585 GLY A O 1
ATOM 4380 N N . SER A 1 566 ? 10.513 25.014 -15.662 1.00 18.02 586 SER A N 1
ATOM 4381 C CA . SER A 1 566 ? 10.377 26.264 -14.906 1.00 20.28 586 SER A CA 1
ATOM 4382 C C . SER A 1 566 ? 8.931 26.405 -14.420 1.00 19.01 586 SER A C 1
ATOM 4383 O O . SER A 1 566 ? 7.989 25.762 -14.886 1.00 20.43 586 SER A O 1
ATOM 4386 N N . GLY A 1 567 ? 8.758 27.278 -13.441 1.00 20.55 587 GLY A N 1
ATOM 4387 C CA . GLY A 1 567 ? 7.444 27.567 -12.896 1.00 20.23 587 GLY A CA 1
ATOM 4388 C C . GLY A 1 567 ? 7.005 26.483 -11.909 1.00 18.17 587 GLY A C 1
ATOM 4389 O O . GLY A 1 567 ? 7.702 25.570 -11.484 1.00 16.02 587 GLY A O 1
ATOM 4390 N N . LYS A 1 568 ? 5.741 26.618 -11.505 1.00 17.80 588 LYS A N 1
ATOM 4391 C CA . LYS A 1 568 ? 5.096 25.744 -10.585 1.00 17.24 588 LYS A CA 1
ATOM 4392 C C . LYS A 1 568 ? 5.240 24.291 -11.040 1.00 15.03 588 LYS A C 1
ATOM 4393 O O . LYS A 1 568 ? 5.354 23.415 -10.156 1.00 16.36 588 LYS A O 1
ATOM 4399 N N . GLN A 1 569 ? 5.180 24.020 -12.330 1.00 14.03 589 GLN A N 1
ATOM 4400 C CA . GLN A 1 569 ? 5.214 22.633 -12.770 1.00 11.74 589 GLN A CA 1
ATOM 4401 C C . GLN A 1 569 ? 6.628 22.210 -13.136 1.00 12.75 589 GLN A C 1
ATOM 4402 O O . GLN A 1 569 ? 6.808 21.236 -13.889 1.00 11.15 589 GLN A O 1
ATOM 4408 N N . SER A 1 570 ? 7.651 22.865 -12.613 1.00 11.81 590 SER A N 1
ATOM 4409 C CA . SER A 1 570 ? 9.023 22.601 -13.053 1.00 11.68 590 SER A CA 1
ATOM 4410 C C . SER A 1 570 ? 9.414 21.128 -12.872 1.00 10.02 590 SER A C 1
ATOM 4411 O O . SER A 1 570 ? 10.184 20.590 -13.704 1.00 10.41 590 SER A O 1
ATOM 4414 N N . ALA A 1 571 ? 8.940 20.446 -11.847 1.00 9.71 591 ALA A N 1
ATOM 4415 C CA . ALA A 1 571 ? 9.376 19.097 -11.585 1.00 9.02 591 ALA A CA 1
ATOM 4416 C C . ALA A 1 571 ? 8.853 18.112 -12.643 1.00 8.23 591 ALA A C 1
ATOM 4417 O O . ALA A 1 571 ? 9.370 16.977 -12.708 1.00 9.78 591 ALA A O 1
ATOM 4419 N N . TYR A 1 572 ? 7.874 18.507 -13.440 1.00 9.41 592 TYR A N 1
ATOM 4420 C CA . TYR A 1 572 ? 7.374 17.594 -14.487 1.00 9.11 592 TYR A CA 1
ATOM 4421 C C . TYR A 1 572 ? 8.284 17.668 -15.694 1.00 9.15 592 TYR A C 1
ATOM 4422 O O . TYR A 1 572 ? 8.024 16.928 -16.677 1.00 11.62 592 TYR A O 1
ATOM 4431 N N . GLY A 1 573 ? 9.377 18.457 -15.654 1.00 9.46 593 GLY A N 1
ATOM 4432 C CA . GLY A 1 573 ? 10.375 18.366 -16.684 1.00 10.79 593 GLY A CA 1
ATOM 4433 C C . GLY A 1 573 ? 9.919 18.857 -18.036 1.00 10.47 593 GLY A C 1
ATOM 4434 O O . GLY A 1 573 ? 8.952 19.622 -18.164 1.00 12.27 593 GLY A O 1
ATOM 4435 N N . SER A 1 574 ? 10.627 18.402 -19.076 1.00 10.12 594 SER A N 1
ATOM 4436 C CA . SER A 1 574 ? 10.362 18.961 -20.412 1.00 10.46 594 SER A CA 1
ATOM 4437 C C . SER A 1 574 ? 9.169 18.297 -21.094 1.00 11.30 594 SER A C 1
ATOM 4438 O O . SER A 1 574 ? 8.569 18.907 -21.990 1.00 13.71 594 SER A O 1
ATOM 4441 N N . SER A 1 575 ? 8.852 17.097 -20.670 1.00 10.61 595 SER A N 1
ATOM 4442 C CA . SER A 1 575 ? 7.771 16.294 -21.292 1.00 10.99 595 SER A CA 1
ATOM 4443 C C . SER A 1 575 ? 7.591 15.068 -20.402 1.00 10.50 595 SER A C 1
ATOM 4444 O O . SER A 1 575 ? 8.464 14.798 -19.558 1.00 11.59 595 SER A O 1
ATOM 4447 N N . LEU A 1 576 ? 6.523 14.292 -20.572 1.00 11.07 596 LEU A N 1
ATOM 4448 C CA . LEU A 1 576 ? 6.377 13.054 -19.811 1.00 10.71 596 LEU A CA 1
ATOM 4449 C C . LEU A 1 576 ? 7.129 11.889 -20.448 1.00 9.31 596 LEU A C 1
ATOM 4450 O O . LEU A 1 576 ? 7.721 11.084 -19.703 1.00 10.31 596 LEU A O 1
ATOM 4455 N N . MET A 1 577 ? 7.134 11.813 -21.790 1.00 8.84 597 MET A N 1
ATOM 4456 C CA . MET A 1 577 ? 7.844 10.758 -22.497 1.00 8.96 597 MET A CA 1
ATOM 4457 C C . MET A 1 577 ? 9.140 11.351 -23.052 1.00 8.47 597 MET A C 1
ATOM 4458 O O . MET A 1 577 ? 9.156 12.515 -23.497 1.00 10.02 597 MET A O 1
ATOM 4463 N N . ASN A 1 578 ? 10.223 10.585 -23.046 1.00 9.06 598 ASN A N 1
ATOM 4464 C CA . ASN A 1 578 ? 11.523 11.137 -23.528 1.00 8.37 598 ASN A CA 1
ATOM 4465 C C . ASN A 1 578 ? 11.886 12.477 -22.890 1.00 9.07 598 ASN A C 1
ATOM 4466 O O . ASN A 1 578 ? 12.338 13.414 -23.591 1.00 10.01 598 ASN A O 1
ATOM 4471 N N . PRO A 1 579 ? 11.780 12.618 -21.581 1.00 8.36 599 PRO A N 1
ATOM 4472 C CA . PRO A 1 579 ? 12.107 13.924 -20.985 1.00 8.81 599 PRO A CA 1
ATOM 4473 C C . PRO A 1 579 ? 13.601 14.198 -21.011 1.00 8.58 599 PRO A C 1
ATOM 4474 O O . PRO A 1 579 ? 14.464 13.289 -21.035 1.00 9.68 599 PRO A O 1
ATOM 4478 N N . ASP A 1 580 ? 13.979 15.466 -20.943 1.00 8.52 600 ASP A N 1
ATOM 4479 C CA . ASP A 1 580 ? 15.382 15.814 -20.717 1.00 9.02 600 ASP A CA 1
ATOM 4480 C C . ASP A 1 580 ? 15.799 15.208 -19.387 1.00 8.95 600 ASP A C 1
ATOM 4481 O O . ASP A 1 580 ? 15.031 15.221 -18.403 1.00 9.66 600 ASP A O 1
ATOM 4486 N N . SER A 1 581 ? 16.989 14.657 -19.338 1.00 9.11 601 SER A N 1
ATOM 4487 C CA . SER A 1 581 ? 17.400 13.887 -18.166 1.00 8.91 601 SER A CA 1
ATOM 4488 C C . SER A 1 581 ? 18.934 13.915 -17.987 1.00 8.70 601 SER A C 1
ATOM 4489 O O . SER A 1 581 ? 19.620 14.457 -18.858 1.00 9.52 601 SER A O 1
ATOM 4492 N N . VAL A 1 582 ? 19.409 13.331 -16.905 1.00 8.50 602 VAL A N 1
ATOM 4493 C CA A VAL A 1 582 ? 20.818 12.952 -16.806 0.50 8.59 602 VAL A CA 1
ATOM 4494 C CA B VAL A 1 582 ? 20.793 12.989 -16.664 0.50 9.28 602 VAL A CA 1
ATOM 4495 C C . VAL A 1 582 ? 20.788 11.501 -16.352 1.00 8.18 602 VAL A C 1
ATOM 4496 O O . VAL A 1 582 ? 19.871 11.072 -15.623 1.00 10.74 602 VAL A O 1
ATOM 4503 N N . ILE A 1 583 ? 21.730 10.720 -16.814 1.00 7.79 603 ILE A N 1
ATOM 4504 C CA . ILE A 1 583 ? 21.791 9.310 -16.486 1.00 8.04 603 ILE A CA 1
ATOM 4505 C C . ILE A 1 583 ? 22.872 9.120 -15.424 1.00 7.82 603 ILE A C 1
ATOM 4506 O O . ILE A 1 583 ? 23.971 9.642 -15.606 1.00 10.44 603 ILE A O 1
ATOM 4511 N N . ILE A 1 584 ? 22.521 8.447 -14.323 1.00 8.02 604 ILE A N 1
ATOM 4512 C CA . ILE A 1 584 ? 23.516 8.293 -13.246 1.00 8.54 604 ILE A CA 1
ATOM 4513 C C . ILE A 1 584 ? 23.660 6.814 -12.941 1.00 8.35 604 ILE A C 1
ATOM 4514 O O . ILE A 1 584 ? 22.665 6.116 -12.696 1.00 10.38 604 ILE A O 1
ATOM 4519 N N . ASN A 1 585 ? 24.917 6.353 -12.933 1.00 9.42 605 ASN A N 1
ATOM 4520 C CA . ASN A 1 585 ? 25.219 4.966 -12.565 1.00 9.28 605 ASN A CA 1
ATOM 4521 C C . ASN A 1 585 ? 25.771 4.963 -11.133 1.00 8.28 605 ASN A C 1
ATOM 4522 O O . ASN A 1 585 ? 26.897 5.511 -10.930 1.00 9.48 605 ASN A O 1
ATOM 4527 N N . GLY A 1 586 ? 25.034 4.392 -10.204 1.00 8.54 606 GLY A N 1
ATOM 4528 C CA . GLY A 1 586 ? 25.473 4.289 -8.830 1.00 9.62 606 GLY A CA 1
ATOM 4529 C C . GLY A 1 586 ? 24.439 4.902 -7.913 1.00 8.45 606 GLY A C 1
ATOM 4530 O O . GLY A 1 586 ? 23.660 5.814 -8.275 1.00 10.00 606 GLY A O 1
ATOM 4531 N N . GLY A 1 587 ? 24.431 4.419 -6.681 1.00 9.52 607 GLY A N 1
ATOM 4532 C CA . GLY A 1 587 ? 23.598 5.004 -5.630 1.00 8.87 607 GLY A CA 1
ATOM 4533 C C . GLY A 1 587 ? 22.437 4.097 -5.276 1.00 8.76 607 GLY A C 1
ATOM 4534 O O . GLY A 1 587 ? 21.876 3.389 -6.111 1.00 9.39 607 GLY A O 1
ATOM 4535 N N . TYR A 1 588 ? 22.030 4.166 -3.998 1.00 8.87 608 TYR A N 1
ATOM 4536 C CA . TYR A 1 588 ? 20.843 3.465 -3.532 1.00 8.37 608 TYR A CA 1
ATOM 4537 C C . TYR A 1 588 ? 19.558 4.136 -3.999 1.00 8.05 608 TYR A C 1
ATOM 4538 O O . TYR A 1 588 ? 18.532 3.476 -4.207 1.00 8.70 608 TYR A O 1
ATOM 4547 N N . LEU A 1 589 ? 19.623 5.460 -4.183 1.00 7.83 609 LEU A N 1
ATOM 4548 C CA . LEU A 1 589 ? 18.517 6.224 -4.702 1.00 7.55 609 LEU A CA 1
ATOM 4549 C C . LEU A 1 589 ? 19.072 7.523 -5.303 1.00 7.62 609 LEU A C 1
ATOM 4550 O O . LEU A 1 589 ? 19.876 8.186 -4.632 1.00 9.08 609 LEU A O 1
ATOM 4555 N N . ILE A 1 590 ? 18.638 7.888 -6.503 1.00 7.91 610 ILE A N 1
ATOM 4556 C CA . ILE A 1 590 ? 18.813 9.265 -6.971 1.00 7.56 610 ILE A CA 1
ATOM 4557 C C . ILE A 1 590 ? 17.458 9.925 -6.949 1.00 8.00 610 ILE A C 1
ATOM 4558 O O . ILE A 1 590 ? 16.534 9.456 -7.603 1.00 9.01 610 ILE A O 1
ATOM 4563 N N . ARG A 1 591 ? 17.340 10.947 -6.107 1.00 7.98 611 ARG A N 1
ATOM 4564 C CA . ARG A 1 591 ? 16.068 11.610 -5.912 1.00 8.06 611 ARG A CA 1
ATOM 4565 C C . ARG A 1 591 ? 15.826 12.669 -6.963 1.00 8.02 611 ARG A C 1
ATOM 4566 O O . ARG A 1 591 ? 14.684 12.788 -7.434 1.00 10.46 611 ARG A O 1
ATOM 4574 N N . SER A 1 592 ? 16.822 13.464 -7.304 1.00 9.09 612 SER A N 1
ATOM 4575 C CA . SER A 1 592 ? 16.580 14.603 -8.211 1.00 9.61 612 SER A CA 1
ATOM 4576 C C . SER A 1 592 ? 17.923 15.129 -8.667 1.00 10.00 612 SER A C 1
ATOM 4577 O O . SER A 1 592 ? 18.961 14.885 -8.045 1.00 10.59 612 SER A O 1
ATOM 4580 N N . VAL A 1 593 ? 17.885 15.919 -9.716 1.00 10.11 613 VAL A N 1
ATOM 4581 C CA . VAL A 1 593 ? 18.994 16.756 -10.159 1.00 10.29 613 VAL A CA 1
ATOM 4582 C C . VAL A 1 593 ? 18.450 18.160 -10.399 1.00 9.88 613 VAL A C 1
ATOM 4583 O O . VAL A 1 593 ? 17.233 18.358 -10.667 1.00 12.18 613 VAL A O 1
ATOM 4587 N N . ALA A 1 594 ? 19.356 19.130 -10.326 1.00 11.10 614 ALA A N 1
ATOM 4588 C CA . ALA A 1 594 ? 18.988 20.512 -10.647 1.00 12.07 614 ALA A CA 1
ATOM 4589 C C . ALA A 1 594 ? 20.249 21.183 -11.183 1.00 12.22 614 ALA A C 1
ATOM 4590 O O . ALA A 1 594 ? 21.388 20.813 -10.834 1.00 14.91 614 ALA A O 1
ATOM 4592 N N . ILE A 1 595 ? 20.007 22.180 -12.042 1.00 13.40 615 ILE A N 1
ATOM 4593 C CA A ILE A 1 595 ? 21.101 22.971 -12.565 0.50 14.51 615 ILE A CA 1
ATOM 4594 C CA B ILE A 1 595 ? 21.120 22.968 -12.543 0.50 14.44 615 ILE A CA 1
ATOM 4595 C C . ILE A 1 595 ? 21.036 24.356 -11.937 1.00 18.03 615 ILE A C 1
ATOM 4596 O O . ILE A 1 595 ? 19.970 24.966 -11.911 1.00 24.40 615 ILE A O 1
ATOM 4605 N N . LYS A 1 596 ? 22.162 24.851 -11.465 1.00 19.57 616 LYS A N 1
ATOM 4606 C CA . LYS A 1 596 ? 22.166 26.243 -10.997 1.00 28.83 616 LYS A CA 1
ATOM 4607 C C . LYS A 1 596 ? 23.496 26.823 -11.470 1.00 29.77 616 LYS A C 1
ATOM 4608 O O . LYS A 1 596 ? 24.576 26.391 -11.037 1.00 29.43 616 LYS A O 1
ATOM 4614 N N . GLY A 1 597 ? 23.412 27.760 -12.398 1.00 32.97 617 GLY A N 1
ATOM 4615 C CA . GLY A 1 597 ? 24.627 28.282 -13.006 1.00 29.88 617 GLY A CA 1
ATOM 4616 C C . GLY A 1 597 ? 25.350 27.176 -13.769 1.00 25.25 617 GLY A C 1
ATOM 4617 O O . GLY A 1 597 ? 24.839 26.410 -14.579 1.00 26.79 617 GLY A O 1
ATOM 4618 N N . ASN A 1 598 ? 26.649 27.081 -13.483 1.00 23.85 618 ASN A N 1
ATOM 4619 C CA . ASN A 1 598 ? 27.474 26.039 -14.077 1.00 20.74 618 ASN A CA 1
ATOM 4620 C C . ASN A 1 598 ? 27.494 24.762 -13.240 1.00 16.86 618 ASN A C 1
ATOM 4621 O O . ASN A 1 598 ? 28.402 23.958 -13.475 1.00 16.40 618 ASN A O 1
ATOM 4626 N N . ALA A 1 599 ? 26.580 24.596 -12.281 1.00 17.71 619 ALA A N 1
ATOM 4627 C CA . ALA A 1 599 ? 26.655 23.428 -11.374 1.00 15.54 619 ALA A CA 1
ATOM 4628 C C . ALA A 1 599 ? 25.476 22.487 -11.539 1.00 12.71 619 ALA A C 1
ATOM 4629 O O . ALA A 1 599 ? 24.330 22.883 -11.634 1.00 15.88 619 ALA A O 1
ATOM 4631 N N . LEU A 1 600 ? 25.802 21.204 -11.579 1.00 12.14 620 LEU A N 1
ATOM 4632 C CA . LEU A 1 600 ? 24.791 20.154 -11.491 1.00 11.60 620 LEU A CA 1
ATOM 4633 C C . LEU A 1 600 ? 24.722 19.675 -10.049 1.00 11.49 620 LEU A C 1
ATOM 4634 O O . LEU A 1 600 ? 25.747 19.241 -9.495 1.00 14.52 620 LEU A O 1
ATOM 4639 N N . SER A 1 601 ? 23.546 19.756 -9.443 1.00 10.70 621 SER A N 1
ATOM 4640 C CA A SER A 1 601 ? 23.336 19.386 -8.047 0.50 10.23 621 SER A CA 1
ATOM 4641 C CA B SER A 1 601 ? 23.332 19.378 -8.057 0.50 10.31 621 SER A CA 1
ATOM 4642 C C . SER A 1 601 ? 22.517 18.114 -8.011 1.00 10.06 621 SER A C 1
ATOM 4643 O O . SER A 1 601 ? 21.435 18.098 -8.613 1.00 15.42 621 SER A O 1
ATOM 4648 N N . VAL A 1 602 ? 22.963 17.088 -7.345 1.00 10.14 622 VAL A N 1
ATOM 4649 C CA . VAL A 1 602 ? 22.276 15.814 -7.272 1.00 9.11 622 VAL A CA 1
ATOM 4650 C C . VAL A 1 602 ? 21.835 15.585 -5.815 1.00 9.07 622 VAL A C 1
ATOM 4651 O O . VAL A 1 602 ? 22.664 15.762 -4.915 1.00 11.79 622 VAL A O 1
ATOM 4655 N N . GLN A 1 603 ? 20.610 15.147 -5.636 1.00 9.27 623 GLN A N 1
ATOM 4656 C CA . GLN A 1 603 ? 20.194 14.654 -4.338 1.00 9.54 623 GLN A CA 1
ATOM 4657 C C . GLN A 1 603 ? 20.130 13.131 -4.384 1.00 8.73 623 GLN A C 1
ATOM 4658 O O . GLN A 1 603 ? 19.463 12.615 -5.293 1.00 9.65 623 GLN A O 1
ATOM 4664 N N . ALA A 1 604 ? 20.786 12.472 -3.463 1.00 8.65 624 ALA A N 1
ATOM 4665 C CA . ALA A 1 604 ? 20.975 11.029 -3.549 1.00 8.63 624 ALA A CA 1
ATOM 4666 C C . ALA A 1 604 ? 20.993 10.393 -2.151 1.00 9.02 624 ALA A C 1
ATOM 4667 O O . ALA A 1 604 ? 21.328 11.104 -1.200 1.00 9.95 624 ALA A O 1
ATOM 4669 N N . ASP A 1 605 ? 20.666 9.119 -2.101 1.00 8.98 625 ASP A N 1
ATOM 4670 C CA . ASP A 1 605 ? 20.843 8.355 -0.872 1.00 8.55 625 ASP A CA 1
ATOM 4671 C C . ASP A 1 605 ? 21.834 7.218 -1.132 1.00 7.74 625 ASP A C 1
ATOM 4672 O O . ASP A 1 605 ? 21.871 6.659 -2.224 1.00 8.97 625 ASP A O 1
ATOM 4677 N N . PHE A 1 606 ? 22.618 6.918 -0.106 1.00 8.02 626 PHE A N 1
ATOM 4678 C CA . PHE A 1 606 ? 23.609 5.878 -0.181 1.00 8.75 626 PHE A CA 1
ATOM 4679 C C . PHE A 1 606 ? 23.488 4.916 1.006 1.00 8.40 626 PHE A C 1
ATOM 4680 O O . PHE A 1 606 ? 23.522 5.323 2.169 1.00 10.26 626 PHE A O 1
ATOM 4688 N N . ASN A 1 607 ? 23.307 3.624 0.731 1.00 10.79 627 ASN A N 1
ATOM 4689 C CA . ASN A 1 607 ? 23.246 2.666 1.844 1.00 9.88 627 ASN A CA 1
ATOM 4690 C C . ASN A 1 607 ? 24.546 1.849 1.910 1.00 10.49 627 ASN A C 1
ATOM 4691 O O . ASN A 1 607 ? 24.761 1.163 2.933 1.00 12.95 627 ASN A O 1
ATOM 4696 N N . VAL A 1 608 ? 25.374 1.947 0.882 1.00 12.08 628 VAL A N 1
ATOM 4697 C CA . VAL A 1 608 ? 26.663 1.283 0.832 1.00 11.58 628 VAL A CA 1
ATOM 4698 C C . VAL A 1 608 ? 27.582 2.244 0.089 1.00 11.56 628 VAL A C 1
ATOM 4699 O O . VAL A 1 608 ? 27.181 3.165 -0.640 1.00 12.69 628 VAL A O 1
ATOM 4703 N N . THR A 1 609 ? 28.896 2.043 0.212 1.00 14.92 629 THR A N 1
ATOM 4704 C CA . THR A 1 609 ? 29.762 2.960 -0.556 1.00 15.16 629 THR A CA 1
ATOM 4705 C C . THR A 1 609 ? 29.649 2.584 -2.023 1.00 12.11 629 THR A C 1
ATOM 4706 O O . THR A 1 609 ? 29.434 1.447 -2.463 1.00 15.00 629 THR A O 1
ATOM 4710 N N . THR A 1 610 ? 29.791 3.609 -2.875 1.00 12.50 630 THR A N 1
ATOM 4711 C CA . THR A 1 610 ? 29.734 3.483 -4.328 1.00 11.60 630 THR A CA 1
ATOM 4712 C C . THR A 1 610 ? 30.295 4.745 -4.943 1.00 10.01 630 THR A C 1
ATOM 4713 O O . THR A 1 610 ? 30.086 5.798 -4.345 1.00 10.68 630 THR A O 1
ATOM 4717 N N . PRO A 1 611 ? 30.898 4.679 -6.109 1.00 11.17 631 PRO A N 1
ATOM 4718 C CA . PRO A 1 611 ? 31.115 5.884 -6.885 1.00 11.35 631 PRO A CA 1
ATOM 4719 C C . PRO A 1 611 ? 29.807 6.295 -7.527 1.00 11.05 631 PRO A C 1
ATOM 4720 O O . PRO A 1 611 ? 28.814 5.558 -7.533 1.00 13.00 631 PRO A O 1
ATOM 4724 N N . LEU A 1 612 ? 29.782 7.475 -8.093 1.00 11.99 632 LEU A N 1
ATOM 4725 C CA . LEU A 1 612 ? 28.673 7.930 -8.933 1.00 10.30 632 LEU A CA 1
ATOM 4726 C C . LEU A 1 612 ? 29.279 8.287 -10.283 1.00 10.33 632 LEU A C 1
ATOM 4727 O O . LEU A 1 612 ? 30.230 9.058 -10.329 1.00 13.11 632 LEU A O 1
ATOM 4732 N N . GLU A 1 613 ? 28.680 7.755 -11.342 1.00 9.37 633 GLU A N 1
ATOM 4733 C CA . GLU A 1 613 ? 29.083 8.095 -12.697 1.00 9.05 633 GLU A CA 1
ATOM 4734 C C . GLU A 1 613 ? 27.927 8.853 -13.358 1.00 8.94 633 GLU A C 1
ATOM 4735 O O . GLU A 1 613 ? 26.805 8.386 -13.352 1.00 11.60 633 GLU A O 1
ATOM 4741 N N . ILE A 1 614 ? 28.224 10.032 -13.841 1.00 9.49 634 ILE A N 1
ATOM 4742 C CA . ILE A 1 614 ? 27.216 10.920 -14.428 1.00 8.82 634 ILE A CA 1
ATOM 4743 C C . ILE A 1 614 ? 27.383 10.949 -15.928 1.00 8.78 634 ILE A C 1
ATOM 4744 O O . ILE A 1 614 ? 28.484 11.265 -16.394 1.00 10.31 634 ILE A O 1
ATOM 4749 N N . ILE A 1 615 ? 26.335 10.586 -16.626 1.00 9.91 635 ILE A N 1
ATOM 4750 C CA . ILE A 1 615 ? 26.386 10.460 -18.093 1.00 10.52 635 ILE A CA 1
ATOM 4751 C C . ILE A 1 615 ? 25.443 11.450 -18.714 1.00 10.46 635 ILE A C 1
ATOM 4752 O O . ILE A 1 615 ? 24.247 11.467 -18.338 1.00 11.92 635 ILE A O 1
ATOM 4757 N N . GLY A 1 616 ? 25.932 12.284 -19.612 1.00 10.93 636 GLY A N 1
ATOM 4758 C CA . GLY A 1 616 ? 25.082 13.288 -20.253 1.00 13.26 636 GLY A CA 1
ATOM 4759 C C . GLY A 1 616 ? 25.136 14.599 -19.533 1.00 13.07 636 GLY A C 1
ATOM 4760 O O . GLY A 1 616 ? 24.134 15.108 -19.046 1.00 24.72 636 GLY A O 1
ATOM 4761 N N . ILE A 1 617 ? 26.299 15.202 -19.413 1.00 13.99 637 ILE A N 1
ATOM 4762 C CA . ILE A 1 617 ? 26.436 16.481 -18.727 1.00 15.63 637 ILE A CA 1
ATOM 4763 C C . ILE A 1 617 ? 25.817 17.626 -19.523 1.00 17.90 637 ILE A C 1
ATOM 4764 O O . ILE A 1 617 ? 26.227 17.760 -20.661 1.00 24.14 637 ILE A O 1
ATOM 4769 N N . PRO A 1 618 ? 24.885 18.416 -18.967 1.00 22.80 638 PRO A N 1
ATOM 4770 C CA . PRO A 1 618 ? 24.280 19.478 -19.770 1.00 25.61 638 PRO A CA 1
ATOM 4771 C C . PRO A 1 618 ? 25.373 20.468 -20.186 1.00 26.95 638 PRO A C 1
ATOM 4772 O O . PRO A 1 618 ? 26.451 20.685 -19.565 1.00 23.84 638 PRO A O 1
ATOM 4776 N N . LYS A 1 619 ? 25.081 21.120 -21.319 1.00 28.93 639 LYS A N 1
ATOM 4777 C CA . LYS A 1 619 ? 26.026 22.069 -21.890 1.00 33.14 639 LYS A CA 1
ATOM 4778 C C . LYS A 1 619 ? 26.381 23.180 -20.929 1.00 31.21 639 LYS A C 1
ATOM 4779 O O . LYS A 1 619 ? 25.489 23.726 -20.280 1.00 30.99 639 LYS A O 1
ATOM 4785 N N . GLY A 1 620 ? 27.648 23.565 -20.824 1.00 28.12 640 GLY A N 1
ATOM 4786 C CA . GLY A 1 620 ? 27.918 24.698 -19.941 1.00 27.26 640 GLY A CA 1
ATOM 4787 C C . GLY A 1 620 ? 28.088 24.321 -18.485 1.00 24.45 640 GLY A C 1
ATOM 4788 O O . GLY A 1 620 ? 28.420 25.155 -17.615 1.00 31.29 640 GLY A O 1
ATOM 4789 N N . ILE A 1 621 ? 27.861 23.060 -18.110 1.00 19.38 641 ILE A N 1
ATOM 4790 C CA . ILE A 1 621 ? 28.015 22.724 -16.675 1.00 16.80 641 ILE A CA 1
ATOM 4791 C C . ILE A 1 621 ? 29.390 22.148 -16.392 1.00 15.01 641 ILE A C 1
ATOM 4792 O O . ILE A 1 621 ? 29.887 21.262 -17.096 1.00 19.09 641 ILE A O 1
ATOM 4797 N N . SER A 1 622 ? 30.036 22.623 -15.343 1.00 15.76 642 SER A N 1
ATOM 4798 C CA . SER A 1 622 ? 31.405 22.204 -15.065 1.00 15.66 642 SER A CA 1
ATOM 4799 C C . SER A 1 622 ? 31.591 21.903 -13.583 1.00 14.42 642 SER A C 1
ATOM 4800 O O . SER A 1 622 ? 32.693 21.498 -13.223 1.00 15.90 642 SER A O 1
ATOM 4803 N N . LYS A 1 623 ? 30.617 22.075 -12.740 1.00 14.26 643 LYS A N 1
ATOM 4804 C CA . LYS A 1 623 ? 30.723 21.802 -11.298 1.00 15.13 643 LYS A CA 1
ATOM 4805 C C . LYS A 1 623 ? 29.679 20.755 -10.908 1.00 12.27 643 LYS A C 1
ATOM 4806 O O . LYS A 1 623 ? 28.597 20.685 -11.519 1.00 13.11 643 LYS A O 1
ATOM 4812 N N . LEU A 1 624 ? 30.039 19.992 -9.902 1.00 12.88 644 LEU A N 1
ATOM 4813 C CA . LEU A 1 624 ? 29.181 18.936 -9.358 1.00 10.85 644 LEU A CA 1
ATOM 4814 C C . LEU A 1 624 ? 28.955 19.136 -7.862 1.00 11.35 644 LEU A C 1
ATOM 4815 O O . LEU A 1 624 ? 29.885 19.474 -7.133 1.00 13.24 644 LEU A O 1
ATOM 4820 N N . ALA A 1 625 ? 27.730 18.908 -7.423 1.00 11.40 645 ALA A N 1
ATOM 4821 C CA . ALA A 1 625 ? 27.489 18.824 -5.992 1.00 11.51 645 ALA A CA 1
ATOM 4822 C C . ALA A 1 625 ? 26.606 17.597 -5.728 1.00 10.39 645 ALA A C 1
ATOM 4823 O O . ALA A 1 625 ? 25.726 17.300 -6.560 1.00 11.53 645 ALA A O 1
ATOM 4825 N N . VAL A 1 626 ? 26.815 16.954 -4.590 1.00 10.30 646 VAL A N 1
ATOM 4826 C CA . VAL A 1 626 ? 25.977 15.818 -4.148 1.00 10.40 646 VAL A CA 1
ATOM 4827 C C . VAL A 1 626 ? 25.457 16.169 -2.746 1.00 10.44 646 VAL A C 1
ATOM 4828 O O . VAL A 1 626 ? 26.277 16.450 -1.880 1.00 11.71 646 VAL A O 1
ATOM 4832 N N . ASN A 1 627 ? 24.179 16.219 -2.559 1.00 10.96 647 ASN A N 1
ATOM 4833 C CA . ASN A 1 627 ? 23.568 16.520 -1.238 1.00 10.86 647 ASN A CA 1
ATOM 4834 C C . ASN A 1 627 ? 24.166 17.783 -0.652 1.00 10.76 647 ASN A C 1
ATOM 4835 O O . ASN A 1 627 ? 24.496 17.870 0.518 1.00 13.57 647 ASN A O 1
ATOM 4840 N N . GLY A 1 628 ? 24.299 18.768 -1.540 1.00 11.94 648 GLY A N 1
ATOM 4841 C CA . GLY A 1 628 ? 24.706 20.097 -1.090 1.00 14.23 648 GLY A CA 1
ATOM 4842 C C . GLY A 1 628 ? 26.208 20.246 -0.934 1.00 13.58 648 GLY A C 1
ATOM 4843 O O . GLY A 1 628 ? 26.622 21.330 -0.504 1.00 20.83 648 GLY A O 1
ATOM 4844 N N . LYS A 1 629 ? 27.025 19.258 -1.232 1.00 13.92 649 LYS A N 1
ATOM 4845 C CA . LYS A 1 629 ? 28.454 19.377 -1.011 1.00 16.39 649 LYS A CA 1
ATOM 4846 C C . LYS A 1 629 ? 29.154 19.306 -2.366 1.00 16.09 649 LYS A C 1
ATOM 4847 O O . LYS A 1 629 ? 29.014 18.325 -3.112 1.00 16.10 649 LYS A O 1
ATOM 4853 N N . GLU A 1 630 ? 29.908 20.344 -2.715 1.00 15.44 650 GLU A N 1
ATOM 4854 C CA . GLU A 1 630 ? 30.623 20.331 -3.984 1.00 15.23 650 GLU A CA 1
ATOM 4855 C C . GLU A 1 630 ? 31.676 19.224 -3.946 1.00 13.51 650 GLU A C 1
ATOM 4856 O O . GLU A 1 630 ? 32.240 18.950 -2.903 1.00 16.97 650 GLU A O 1
ATOM 4862 N N . LEU A 1 631 ? 31.949 18.643 -5.089 1.00 13.51 651 LEU A N 1
ATOM 4863 C CA . LEU A 1 631 ? 33.090 17.729 -5.195 1.00 15.56 651 LEU A CA 1
ATOM 4864 C C . LEU A 1 631 ? 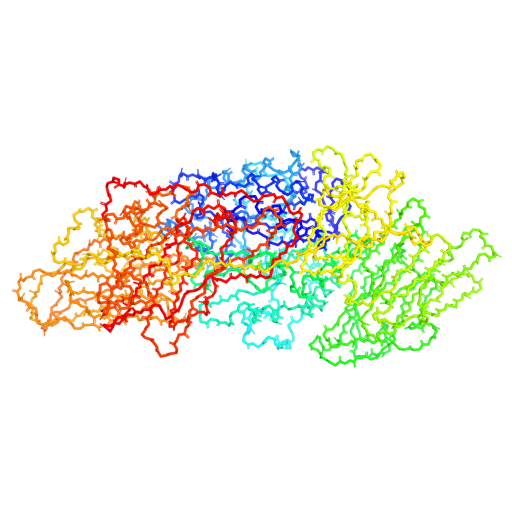33.606 17.590 -6.604 1.00 13.84 651 LEU A C 1
ATOM 4865 O O . LEU A 1 631 ? 32.943 17.859 -7.588 1.00 15.48 651 LEU A O 1
ATOM 4870 N N . GLY A 1 632 ? 34.874 17.213 -6.607 1.00 14.95 652 GLY A N 1
ATOM 4871 C CA . GLY A 1 632 ? 35.519 16.994 -7.897 1.00 14.62 652 GLY A CA 1
ATOM 4872 C C . GLY A 1 632 ? 35.113 15.688 -8.508 1.00 12.53 652 GLY A C 1
ATOM 4873 O O . GLY A 1 632 ? 34.366 14.863 -7.970 1.00 13.97 652 GLY A O 1
ATOM 4874 N N . TYR A 1 633 ? 35.651 15.486 -9.688 1.00 11.45 653 TYR A N 1
ATOM 4875 C CA . TYR A 1 633 ? 35.306 14.281 -10.446 1.00 11.39 653 TYR A CA 1
ATOM 4876 C C . TYR A 1 633 ? 36.423 13.999 -11.452 1.00 11.92 653 TYR A C 1
ATOM 4877 O O . TYR A 1 633 ? 37.180 14.900 -11.807 1.00 13.75 653 TYR A O 1
ATOM 4886 N N . SER A 1 634 ? 36.496 12.786 -11.924 1.00 11.94 654 SER A N 1
ATOM 4887 C CA . SER A 1 634 ? 37.346 12.356 -13.008 1.00 11.27 654 SER A CA 1
ATOM 4888 C C . SER A 1 634 ? 36.508 12.445 -14.285 1.00 11.74 654 SER A C 1
ATOM 4889 O O . SER A 1 634 ? 35.302 12.171 -14.253 1.00 14.32 654 SER A O 1
ATOM 4892 N N . VAL A 1 635 ? 37.094 12.820 -15.402 1.00 15.05 655 VAL A N 1
ATOM 4893 C CA . VAL A 1 635 ? 36.389 12.861 -16.676 1.00 13.82 655 VAL A CA 1
ATOM 4894 C C . VAL A 1 635 ? 36.871 11.750 -17.584 1.00 12.73 655 VAL A C 1
ATOM 4895 O O . VAL A 1 635 ? 38.058 11.618 -17.841 1.00 16.90 655 VAL A O 1
ATOM 4899 N N . SER A 1 636 ? 35.944 10.957 -18.132 1.00 13.18 656 SER A N 1
ATOM 4900 C CA . SER A 1 636 ? 36.273 9.863 -19.003 1.00 14.00 656 SER A CA 1
ATOM 4901 C C . SER A 1 636 ? 36.447 10.382 -20.418 1.00 14.49 656 SER A C 1
ATOM 4902 O O . SER A 1 636 ? 36.064 11.514 -20.697 1.00 15.10 656 SER A O 1
ATOM 4905 N N . GLU A 1 637 ? 37.008 9.589 -21.320 1.00 15.69 657 GLU A N 1
ATOM 4906 C CA . GLU A 1 637 ? 37.220 10.022 -22.699 1.00 16.93 657 GLU A CA 1
ATOM 4907 C C . GLU A 1 637 ? 35.901 10.284 -23.419 1.00 18.26 657 GLU A C 1
ATOM 4908 O O . GLU A 1 637 ? 35.947 10.951 -24.451 1.00 20.79 657 GLU A O 1
ATOM 4914 N N . LEU A 1 638 ? 34.793 9.774 -22.915 1.00 16.10 658 LEU A N 1
ATOM 4915 C CA . LEU A 1 638 ? 33.451 10.004 -23.451 1.00 16.79 658 LEU A CA 1
ATOM 4916 C C . LEU A 1 638 ? 32.796 11.206 -22.797 1.00 16.10 658 LEU A C 1
ATOM 4917 O O . LEU A 1 638 ? 31.637 11.557 -23.089 1.00 18.32 658 LEU A O 1
ATOM 4922 N N . GLY A 1 639 ? 33.456 11.839 -21.826 1.00 15.11 659 GLY A N 1
ATOM 4923 C CA . GLY A 1 639 ? 32.905 13.050 -21.184 1.00 14.28 659 GLY A CA 1
ATOM 4924 C C . GLY A 1 639 ? 31.992 12.688 -20.021 1.00 13.39 659 GLY A C 1
ATOM 4925 O O . GLY A 1 639 ? 31.232 13.559 -19.572 1.00 17.92 659 GLY A O 1
ATOM 4926 N N . ASP A 1 640 ? 32.021 11.450 -19.513 1.00 11.43 660 ASP A N 1
ATOM 4927 C CA . ASP A 1 640 ? 31.228 11.139 -18.308 1.00 10.91 660 ASP A CA 1
ATOM 4928 C C . ASP A 1 640 ? 32.034 11.575 -17.088 1.00 11.30 660 ASP A C 1
ATOM 4929 O O . ASP A 1 640 ? 33.273 11.638 -17.133 1.00 13.71 660 ASP A O 1
ATOM 4934 N N . TRP A 1 641 ? 31.350 11.868 -16.022 1.00 10.37 661 TRP A N 1
ATOM 4935 C CA . TRP A 1 641 ? 32.016 12.277 -14.794 1.00 9.35 661 TRP A CA 1
ATOM 4936 C C . TRP A 1 641 ? 31.989 11.134 -13.793 1.00 8.91 661 TRP A C 1
ATOM 4937 O O . TRP A 1 641 ? 30.911 10.557 -13.567 1.00 12.49 661 TRP A O 1
ATOM 4948 N N . ILE A 1 642 ? 33.121 10.831 -13.153 1.00 9.25 662 ILE A N 1
ATOM 4949 C CA . ILE A 1 642 ? 33.123 9.790 -12.120 1.00 9.24 662 ILE A CA 1
ATOM 4950 C C . ILE A 1 642 ? 33.526 10.473 -10.813 1.00 10.83 662 ILE A C 1
ATOM 4951 O O . ILE A 1 642 ? 34.642 11.015 -10.694 1.00 12.34 662 ILE A O 1
ATOM 4956 N N . ALA A 1 643 ? 32.605 10.433 -9.882 1.00 10.05 663 ALA A N 1
ATOM 4957 C CA . ALA A 1 643 ? 32.778 11.127 -8.597 1.00 10.40 663 ALA A CA 1
ATOM 4958 C C . ALA A 1 643 ? 32.736 10.146 -7.434 1.00 9.58 663 ALA A C 1
ATOM 4959 O O . ALA A 1 643 ? 32.171 9.039 -7.547 1.00 10.68 663 ALA A O 1
ATOM 4961 N N . HIS A 1 644 ? 33.318 10.589 -6.328 1.00 9.87 664 HIS A N 1
ATOM 4962 C CA . HIS A 1 644 ? 33.424 9.717 -5.154 1.00 10.85 664 HIS A CA 1
ATOM 4963 C C . HIS A 1 644 ? 32.929 10.459 -3.931 1.00 9.45 664 HIS A C 1
ATOM 4964 O O . HIS A 1 644 ? 33.743 10.882 -3.098 1.00 12.26 664 HIS A O 1
ATOM 4971 N N . PRO A 1 645 ? 31.631 10.678 -3.822 1.00 10.55 665 PRO A N 1
ATOM 4972 C CA . PRO A 1 645 ? 31.107 11.382 -2.643 1.00 11.61 665 PRO A CA 1
ATOM 4973 C C . PRO A 1 645 ? 31.475 10.637 -1.369 1.00 10.85 665 PRO A C 1
ATOM 4974 O O . PRO A 1 645 ? 31.595 9.397 -1.279 1.00 11.23 665 PRO A O 1
ATOM 4978 N N . ALA A 1 646 ? 31.630 11.425 -0.304 1.00 12.91 666 ALA A N 1
ATOM 4979 C CA . ALA A 1 646 ? 31.862 10.882 1.034 1.00 13.52 666 ALA A CA 1
ATOM 4980 C C . ALA A 1 646 ? 30.664 10.043 1.424 1.00 11.54 666 ALA A C 1
ATOM 4981 O O . ALA A 1 646 ? 29.523 10.492 1.293 1.00 14.47 666 ALA A O 1
ATOM 4983 N N . ILE A 1 647 ? 30.899 8.827 1.853 1.00 11.02 667 ILE A N 1
ATOM 4984 C CA . ILE A 1 647 ? 29.843 7.955 2.367 1.00 12.11 667 ILE A CA 1
ATOM 4985 C C . ILE A 1 647 ? 30.362 7.279 3.627 1.00 14.14 667 ILE A C 1
ATOM 4986 O O . ILE A 1 647 ? 31.183 6.380 3.535 1.00 25.21 667 ILE A O 1
ATOM 4991 N N . GLU A 1 648 ? 29.931 7.730 4.776 1.00 12.50 668 GLU A N 1
ATOM 4992 C CA . GLU A 1 648 ? 30.255 7.053 6.028 1.00 15.33 668 GLU A CA 1
ATOM 4993 C C . GLU A 1 648 ? 28.956 6.431 6.521 1.00 16.14 668 GLU A C 1
ATOM 4994 O O . GLU A 1 648 ? 27.942 7.154 6.617 1.00 18.37 668 GLU A O 1
ATOM 5000 N N . ILE A 1 649 ? 28.945 5.138 6.810 1.00 16.03 669 ILE A N 1
ATOM 5001 C CA . ILE A 1 649 ? 27.745 4.500 7.393 1.00 16.45 669 ILE A CA 1
ATOM 5002 C C . ILE A 1 649 ? 28.078 4.224 8.858 1.00 17.15 669 ILE A C 1
ATOM 5003 O O . ILE A 1 649 ? 28.949 3.378 9.149 1.00 20.51 669 ILE A O 1
ATOM 5008 N N . PRO A 1 650 ? 27.502 4.959 9.799 1.00 17.71 670 PRO A N 1
ATOM 5009 C CA . PRO A 1 650 ? 27.937 4.829 11.198 1.00 19.63 670 PRO A CA 1
ATOM 5010 C C . PRO A 1 650 ? 27.283 3.641 11.868 1.00 20.60 670 PRO A C 1
ATOM 5011 O O . PRO A 1 650 ? 26.274 3.141 11.392 1.00 18.85 670 PRO A O 1
ATOM 5015 N N . HIS A 1 651 ? 27.887 3.271 12.981 1.00 20.85 671 HIS A N 1
ATOM 5016 C CA . HIS A 1 651 ? 27.272 2.377 13.923 1.00 22.31 671 HIS A CA 1
ATOM 5017 C C . HIS A 1 651 ? 26.188 3.174 14.621 1.00 21.71 671 HIS A C 1
ATOM 5018 O O . HIS A 1 651 ? 26.375 4.321 15.010 1.00 45.81 671 HIS A O 1
ATOM 5025 N N . VAL A 1 652 ? 25.043 2.553 14.798 1.00 24.34 672 VAL A N 1
ATOM 5026 C CA . VAL A 1 652 ? 24.021 3.263 15.550 1.00 26.40 672 VAL A CA 1
ATOM 5027 C C . VAL A 1 652 ? 23.683 2.476 16.815 1.00 25.26 672 VAL A C 1
ATOM 5028 O O . VAL A 1 652 ? 23.452 1.282 16.789 1.00 42.82 672 VAL A O 1
ATOM 5032 N N . GLN A 1 653 ? 23.674 3.234 17.882 1.00 32.00 673 GLN A N 1
ATOM 5033 C CA . GLN A 1 653 ? 23.232 2.706 19.160 1.00 37.95 673 GLN A CA 1
ATOM 5034 C C . GLN A 1 653 ? 21.905 3.376 19.524 1.00 37.44 673 GLN A C 1
ATOM 5035 O O . GLN A 1 653 ? 21.664 4.588 19.461 1.00 39.55 673 GLN A O 1
ATOM 5041 N N . VAL A 1 654 ? 20.982 2.522 19.910 1.00 34.09 674 VAL A N 1
ATOM 5042 C CA . VAL A 1 654 ? 19.726 3.108 20.407 1.00 28.92 674 VAL A CA 1
ATOM 5043 C C . VAL A 1 654 ? 19.503 2.589 21.825 1.00 23.53 674 VAL A C 1
ATOM 5044 O O . VAL A 1 654 ? 20.091 1.590 22.259 1.00 23.21 674 VAL A O 1
ATOM 5048 N N . PRO A 1 655 ? 18.681 3.290 22.575 1.00 23.80 675 PRO A N 1
ATOM 5049 C CA . PRO A 1 655 ? 18.479 2.881 23.968 1.00 21.64 675 PRO A CA 1
ATOM 5050 C C . PRO A 1 655 ? 17.861 1.481 24.032 1.00 17.34 675 PRO A C 1
ATOM 5051 O O . PRO A 1 655 ? 17.101 1.089 23.146 1.00 20.95 675 PRO A O 1
ATOM 5055 N N . GLU A 1 656 ? 18.230 0.773 25.092 1.00 17.71 676 GLU A N 1
ATOM 5056 C CA . GLU A 1 656 ? 17.613 -0.468 25.526 1.00 18.14 676 GLU A CA 1
ATOM 5057 C C . GLU A 1 656 ? 16.243 -0.238 26.165 1.00 17.65 676 GLU A C 1
ATOM 5058 O O . GLU A 1 656 ? 16.140 0.404 27.211 1.00 21.33 676 GLU A O 1
ATOM 5064 N N . LEU A 1 657 ? 15.170 -0.749 25.573 1.00 15.47 677 LEU A N 1
ATOM 5065 C CA . LEU A 1 657 ? 13.839 -0.524 26.143 1.00 16.28 677 LEU A CA 1
ATOM 5066 C C . LEU A 1 657 ? 13.693 -1.148 27.529 1.00 17.41 677 LEU A C 1
ATOM 5067 O O . LEU A 1 657 ? 12.932 -0.686 28.373 1.00 19.77 677 LEU A O 1
ATOM 5072 N N . THR A 1 658 ? 14.396 -2.215 27.777 1.00 17.91 678 THR A N 1
ATOM 5073 C CA . THR A 1 658 ? 14.191 -2.849 29.084 1.00 23.40 678 THR A CA 1
ATOM 5074 C C . THR A 1 658 ? 14.788 -2.007 30.203 1.00 24.23 678 THR A C 1
ATOM 5075 O O . THR A 1 658 ? 14.412 -2.198 31.373 1.00 28.93 678 THR A O 1
ATOM 5079 N N . LYS A 1 659 ? 15.697 -1.092 29.858 1.00 24.57 679 LYS A N 1
ATOM 5080 C CA . LYS A 1 659 ? 16.316 -0.230 30.880 1.00 27.02 679 LYS A CA 1
ATOM 5081 C C . LYS A 1 659 ? 15.611 1.125 31.027 1.00 19.53 679 LYS A C 1
ATOM 5082 O O . LYS A 1 659 ? 16.020 1.974 31.855 1.00 22.65 679 LYS A O 1
ATOM 5088 N N . LEU A 1 660 ? 14.530 1.338 30.280 1.00 17.39 680 LEU A N 1
ATOM 5089 C CA . LEU A 1 660 ? 13.769 2.578 30.510 1.00 16.19 680 LEU A CA 1
ATOM 5090 C C . LEU A 1 660 ? 13.130 2.580 31.883 1.00 16.51 680 LEU A C 1
ATOM 5091 O O . LEU A 1 660 ? 13.037 1.552 32.532 1.00 18.72 680 LEU A O 1
ATOM 5096 N N . LYS A 1 661 ? 12.677 3.723 32.314 1.00 16.37 681 LYS A N 1
ATOM 5097 C CA . LYS A 1 661 ? 11.959 3.805 33.605 1.00 17.21 681 LYS A CA 1
ATOM 5098 C C . LYS A 1 661 ? 10.470 3.629 33.316 1.00 14.99 681 LYS A C 1
ATOM 5099 O O . LYS A 1 661 ? 9.768 4.566 32.880 1.00 15.84 681 LYS A O 1
ATOM 5105 N N . TRP A 1 662 ? 9.979 2.426 33.476 1.00 14.53 682 TRP A N 1
ATOM 5106 C CA . TRP A 1 662 ? 8.600 2.070 33.156 1.00 13.84 682 TRP A CA 1
ATOM 5107 C C . TRP A 1 662 ? 7.652 2.405 34.320 1.00 14.00 682 TRP A C 1
ATOM 5108 O O . TRP A 1 662 ? 7.968 2.143 35.469 1.00 14.44 682 TRP A O 1
ATOM 5119 N N . TYR A 1 663 ? 6.496 2.946 33.957 1.00 11.34 683 TYR A N 1
ATOM 5120 C CA . TYR A 1 663 ? 5.430 3.239 34.889 1.00 12.38 683 TYR A CA 1
ATOM 5121 C C . TYR A 1 663 ? 4.242 2.375 34.511 1.00 12.00 683 TYR A C 1
ATOM 5122 O O . TYR A 1 663 ? 4.004 2.168 33.336 1.00 13.14 683 TYR A O 1
ATOM 5131 N N . LYS A 1 664 ? 3.473 1.951 35.509 1.00 11.90 684 LYS A N 1
ATOM 5132 C CA . LYS A 1 664 ? 2.332 1.068 35.259 1.00 12.15 684 LYS A CA 1
ATOM 5133 C C . LYS A 1 664 ? 1.045 1.631 35.828 1.00 12.14 684 LYS A C 1
ATOM 5134 O O . LYS A 1 664 ? 1.070 2.234 36.910 1.00 13.87 684 LYS A O 1
ATOM 5140 N N . VAL A 1 665 ? -0.062 1.354 35.141 1.00 11.33 685 VAL A N 1
ATOM 5141 C CA . VAL A 1 665 ? -1.381 1.669 35.692 1.00 11.63 685 VAL A CA 1
ATOM 5142 C C . VAL A 1 665 ? -2.308 0.485 35.411 1.00 11.29 685 VAL A C 1
ATOM 5143 O O . VAL A 1 665 ? -2.252 -0.101 34.329 1.00 12.56 685 VAL A O 1
ATOM 5147 N N . ASP A 1 666 ? -3.147 0.132 36.391 1.00 12.68 686 ASP A N 1
ATOM 5148 C CA . ASP A 1 666 ? -4.191 -0.882 36.128 1.00 12.03 686 ASP A CA 1
ATOM 5149 C C . ASP A 1 666 ? -5.164 -0.346 35.114 1.00 11.25 686 ASP A C 1
ATOM 5150 O O . ASP A 1 666 ? -5.709 0.744 35.308 1.00 12.41 686 ASP A O 1
ATOM 5155 N N . SER A 1 667 ? -5.354 -1.103 34.040 1.00 9.56 687 SER A N 1
ATOM 5156 C CA . SER A 1 667 ? -6.317 -0.650 33.056 1.00 9.43 687 SER A CA 1
ATOM 5157 C C . SER A 1 667 ? -7.566 -1.523 33.034 1.00 8.85 687 SER A C 1
ATOM 5158 O O . SER A 1 667 ? -8.309 -1.517 32.057 1.00 10.53 687 SER A O 1
ATOM 5161 N N . LEU A 1 668 ? -7.833 -2.220 34.138 1.00 9.36 688 LEU A N 1
ATOM 5162 C CA . LEU A 1 668 ? -9.155 -2.813 34.340 1.00 10.16 688 LEU A CA 1
ATOM 5163 C C . LEU A 1 668 ? -9.659 -2.495 35.746 1.00 9.64 688 LEU A C 1
ATOM 5164 O O . LEU A 1 668 ? -10.024 -3.373 36.557 1.00 10.34 688 LEU A O 1
ATOM 5169 N N . PRO A 1 669 ? -9.750 -1.209 36.104 1.00 9.72 689 PRO A N 1
ATOM 5170 C CA . PRO A 1 669 ? -10.279 -0.850 37.424 1.00 10.22 689 PRO A CA 1
ATOM 5171 C C . PRO A 1 669 ? -11.761 -1.208 37.567 1.00 10.03 689 PRO A C 1
ATOM 5172 O O . PRO A 1 669 ? -12.276 -1.262 38.671 1.00 10.35 689 PRO A O 1
ATOM 5176 N N . GLU A 1 670 ? -12.417 -1.484 36.428 1.00 9.02 690 GLU A N 1
ATOM 5177 C CA . GLU A 1 670 ? -13.839 -1.801 36.408 1.00 9.37 690 GLU A CA 1
ATOM 5178 C C . GLU A 1 670 ? -14.157 -2.972 37.319 1.00 9.63 690 GLU A C 1
ATOM 5179 O O . GLU A 1 670 ? -15.283 -3.066 37.829 1.00 10.94 690 GLU A O 1
ATOM 5185 N N . ILE A 1 671 ? -13.226 -3.923 37.496 1.00 9.82 691 ILE A N 1
ATOM 5186 C CA . ILE A 1 671 ? -13.584 -5.137 38.198 1.00 11.59 691 ILE A CA 1
ATOM 5187 C C . ILE A 1 671 ? -13.361 -4.998 39.698 1.00 12.76 691 ILE A C 1
ATOM 5188 O O . ILE A 1 671 ? -13.680 -5.938 40.448 1.00 17.75 691 ILE A O 1
ATOM 5193 N N . ARG A 1 672 ? -12.865 -3.873 40.158 1.00 13.02 692 ARG A N 1
ATOM 5194 C CA . ARG A 1 672 ? -12.675 -3.668 41.586 1.00 15.39 692 ARG A CA 1
ATOM 5195 C C . ARG A 1 672 ? -13.992 -3.276 42.255 1.00 16.62 692 ARG A C 1
ATOM 5196 O O . ARG A 1 672 ? -14.859 -2.659 41.666 1.00 15.93 692 ARG A O 1
ATOM 5204 N N . SER A 1 673 ? -14.191 -3.677 43.517 1.00 20.65 693 SER A N 1
ATOM 5205 C CA A SER A 1 673 ? -15.505 -3.479 44.136 0.50 24.02 693 SER A CA 1
ATOM 5206 C CA B SER A 1 673 ? -15.539 -3.467 44.062 0.50 23.45 693 SER A CA 1
ATOM 5207 C C . SER A 1 673 ? -15.849 -1.996 44.294 1.00 23.17 693 SER A C 1
ATOM 5208 O O . SER A 1 673 ? -16.995 -1.595 44.419 1.00 33.05 693 SER A O 1
ATOM 5213 N N . ASN A 1 674 ? -14.815 -1.146 44.310 1.00 23.05 694 ASN A N 1
ATOM 5214 C CA . ASN A 1 674 ? -15.176 0.266 44.527 1.00 22.95 694 ASN A CA 1
ATOM 5215 C C . ASN A 1 674 ? -15.538 0.937 43.237 1.00 24.80 694 ASN A C 1
ATOM 5216 O O . ASN A 1 674 ? -15.820 2.141 43.207 1.00 26.59 694 ASN A O 1
ATOM 5221 N N . TYR A 1 675 ? -15.563 0.273 42.097 1.00 18.20 695 TYR A N 1
ATOM 5222 C CA . TYR A 1 675 ? -15.652 0.990 40.834 1.00 14.16 695 TYR A CA 1
ATOM 5223 C C . TYR A 1 675 ? -17.025 1.637 40.662 1.00 12.80 695 TYR A C 1
ATOM 5224 O O . TYR A 1 675 ? -18.033 0.967 40.860 1.00 15.15 695 TYR A O 1
ATOM 5233 N N . ASP A 1 676 ? -17.051 2.891 40.252 1.00 12.83 696 ASP A N 1
ATOM 5234 C CA . ASP A 1 676 ? -18.290 3.597 39.936 1.00 13.05 696 ASP A CA 1
ATOM 5235 C C . ASP A 1 676 ? -18.457 3.661 38.419 1.00 11.60 696 ASP A C 1
ATOM 5236 O O . ASP A 1 676 ? -17.545 4.175 37.750 1.00 13.34 696 ASP A O 1
ATOM 5241 N N . ASP A 1 677 ? -19.588 3.178 37.881 1.00 12.22 697 ASP A N 1
ATOM 5242 C CA . ASP A 1 677 ? -19.808 3.268 36.438 1.00 10.88 697 ASP A CA 1
ATOM 5243 C C . ASP A 1 677 ? -20.994 4.192 36.140 1.00 10.54 697 ASP A C 1
ATOM 5244 O O . ASP A 1 677 ? -21.610 4.066 35.069 1.00 10.09 697 ASP A O 1
ATOM 5249 N N . SER A 1 678 ? -21.343 5.110 37.037 1.00 11.52 698 SER A N 1
ATOM 5250 C CA . SER A 1 678 ? -22.462 6.016 36.858 1.00 11.74 698 SER A CA 1
ATOM 5251 C C . SER A 1 678 ? -22.275 6.860 35.606 1.00 11.05 698 SER A C 1
ATOM 5252 O O . SER A 1 678 ? -23.308 7.325 35.064 1.00 12.92 698 SER A O 1
ATOM 5255 N N . ARG A 1 679 ? -21.083 7.079 35.119 1.00 10.25 699 ARG A N 1
ATOM 5256 C CA . ARG A 1 679 ? -20.904 7.903 33.905 1.00 9.61 699 ARG A CA 1
ATOM 5257 C C . ARG A 1 679 ? -21.024 7.126 32.622 1.00 9.58 699 ARG A C 1
ATOM 5258 O O . ARG A 1 679 ? -21.046 7.691 31.527 1.00 10.81 699 ARG A O 1
ATOM 5266 N N . TRP A 1 680 ? -21.080 5.792 32.731 1.00 9.40 700 TRP A N 1
ATOM 5267 C CA . TRP A 1 680 ? -21.075 4.978 31.517 1.00 8.80 700 TRP A CA 1
ATOM 5268 C C . TRP A 1 680 ? -22.412 5.105 30.768 1.00 8.56 700 TRP A C 1
ATOM 5269 O O . TRP A 1 680 ? -23.487 5.141 31.374 1.00 9.70 700 TRP A O 1
ATOM 5280 N N . PRO A 1 681 ? -22.347 5.080 29.451 1.00 8.68 701 PRO A N 1
ATOM 5281 C CA . PRO A 1 681 ? -23.571 4.980 28.640 1.00 9.57 701 PRO A CA 1
ATOM 5282 C C . PRO A 1 681 ? -24.399 3.760 28.971 1.00 9.25 701 PRO A C 1
ATOM 5283 O O . PRO A 1 681 ? -23.882 2.640 29.173 1.00 9.60 701 PRO A O 1
ATOM 5287 N N . LEU A 1 682 ? -25.722 3.946 29.042 1.00 9.81 702 LEU A N 1
ATOM 5288 C CA . LEU A 1 682 ? -26.616 2.830 29.251 1.00 8.89 702 LEU A CA 1
ATOM 5289 C C . LEU A 1 682 ? -26.841 2.109 27.946 1.00 8.95 702 LEU A C 1
ATOM 5290 O O . LEU A 1 682 ? -27.059 2.727 26.888 1.00 10.80 702 LEU A O 1
ATOM 5295 N N . ALA A 1 683 ? -26.808 0.789 27.960 1.00 8.86 703 ALA A N 1
ATOM 5296 C CA . ALA A 1 683 ? -27.125 -0.005 26.757 1.00 9.96 703 ALA A CA 1
ATOM 5297 C C . ALA A 1 683 ? -28.608 -0.317 26.856 1.00 10.19 703 ALA A C 1
ATOM 5298 O O . ALA A 1 683 ? -28.933 -1.433 27.278 1.00 13.63 703 ALA A O 1
ATOM 5300 N N . ASN A 1 684 ? -29.436 0.676 26.548 1.00 10.81 704 ASN A N 1
ATOM 5301 C CA . ASN A 1 684 ? -30.849 0.517 26.829 1.00 12.64 704 ASN A CA 1
ATOM 5302 C C . ASN A 1 684 ? -31.687 0.679 25.569 1.00 13.55 704 ASN A C 1
ATOM 5303 O O . ASN A 1 684 ? -32.926 0.850 25.658 1.00 17.21 704 ASN A O 1
ATOM 5308 N N . LEU A 1 685 ? -31.111 0.616 24.389 1.00 11.78 705 LEU A N 1
ATOM 5309 C CA . LEU A 1 685 ? -31.865 0.704 23.164 1.00 12.06 705 LEU A CA 1
ATOM 5310 C C . LEU A 1 685 ? -32.589 -0.591 22.884 1.00 10.57 705 LEU A C 1
ATOM 5311 O O . LEU A 1 685 ? -31.920 -1.629 22.711 1.00 12.37 705 LEU A O 1
ATOM 5316 N N . ARG A 1 686 ? -33.905 -0.536 22.837 1.00 11.44 706 ARG A N 1
ATOM 5317 C CA . ARG A 1 686 ? -34.650 -1.794 22.692 1.00 13.52 706 ARG A CA 1
ATOM 5318 C C . ARG A 1 686 ? -34.809 -2.236 21.233 1.00 13.06 706 ARG A C 1
ATOM 5319 O O . ARG A 1 686 ? -35.245 -3.359 20.971 1.00 16.30 706 ARG A O 1
ATOM 5327 N N . THR A 1 687 ? -34.482 -1.311 20.327 1.00 14.00 707 THR A N 1
ATOM 5328 C CA . THR A 1 687 ? -34.484 -1.630 18.903 1.00 14.86 707 THR A CA 1
ATOM 5329 C C . THR A 1 687 ? -33.149 -1.170 18.297 1.00 13.50 707 THR A C 1
ATOM 5330 O O . THR A 1 687 ? -32.442 -0.348 18.891 1.00 15.50 707 THR A O 1
ATOM 5334 N N . SER A 1 688 ? -32.872 -1.767 17.162 1.00 13.15 708 SER A N 1
ATOM 5335 C CA . SER A 1 688 ? -31.693 -1.454 16.363 1.00 12.49 708 SER A CA 1
ATOM 5336 C C . SER A 1 688 ? -32.078 -1.170 14.910 1.00 12.87 708 SER A C 1
ATOM 5337 O O . SER A 1 688 ? -33.014 -1.763 14.436 1.00 14.95 708 SER A O 1
ATOM 5340 N N . ASN A 1 689 ? -31.343 -0.288 14.243 1.00 12.06 709 ASN A N 1
ATOM 5341 C CA . ASN A 1 689 ? -31.518 -0.084 12.810 1.00 13.35 709 ASN A CA 1
ATOM 5342 C C . ASN A 1 689 ? -30.647 -1.041 12.011 1.00 14.03 709 ASN A C 1
ATOM 5343 O O . ASN A 1 689 ? -30.663 -0.936 10.773 1.00 16.59 709 ASN A O 1
ATOM 5348 N N . ASN A 1 690 ? -29.883 -1.872 12.700 1.00 12.41 710 ASN A N 1
ATOM 5349 C CA . ASN A 1 690 ? -29.014 -2.845 12.045 1.00 12.62 710 ASN A CA 1
ATOM 5350 C C . ASN A 1 690 ? -29.863 -3.943 11.403 1.00 13.57 710 ASN A C 1
ATOM 5351 O O . ASN A 1 690 ? -30.374 -4.846 12.036 1.00 17.92 710 ASN A O 1
ATOM 5356 N N . THR A 1 691 ? -30.026 -3.831 10.083 1.00 14.48 711 THR A N 1
ATOM 5357 C CA . THR A 1 691 ? -30.888 -4.752 9.376 1.00 14.47 711 THR A CA 1
ATOM 5358 C C . THR A 1 691 ? -30.127 -6.002 9.006 1.00 15.21 711 THR A C 1
ATOM 5359 O O . THR A 1 691 ? -30.730 -7.000 8.568 1.00 20.34 711 THR A O 1
ATOM 5363 N N . TYR A 1 692 ? -28.809 -6.044 9.153 1.00 14.64 712 TYR A N 1
ATOM 5364 C CA . TYR A 1 692 ? -28.012 -7.215 8.808 1.00 13.65 712 TYR A CA 1
ATOM 5365 C C . TYR A 1 692 ? -27.966 -8.222 9.951 1.00 14.92 712 TYR A C 1
ATOM 5366 O O . TYR A 1 692 ? -27.842 -9.414 9.698 1.00 17.22 712 TYR A O 1
ATOM 5375 N N . ALA A 1 693 ? -28.047 -7.772 11.188 1.00 15.37 713 ALA A N 1
ATOM 5376 C CA . ALA A 1 693 ? -27.980 -8.626 12.360 1.00 14.74 713 ALA A CA 1
ATOM 5377 C C . ALA A 1 693 ? -29.126 -8.253 13.299 1.00 13.05 713 ALA A C 1
ATOM 5378 O O . ALA A 1 693 ? -28.909 -7.568 14.293 1.00 15.63 713 ALA A O 1
ATOM 5380 N N . PRO A 1 694 ? -30.332 -8.686 13.007 1.00 12.89 714 PRO A N 1
ATOM 5381 C CA . PRO A 1 694 ? -31.494 -8.366 13.859 1.00 15.55 714 PRO A CA 1
ATOM 5382 C C . PRO A 1 694 ? -31.216 -8.771 15.293 1.00 15.02 714 PRO A C 1
ATOM 5383 O O . PRO A 1 694 ? -30.560 -9.768 15.614 1.00 15.93 714 PRO A O 1
ATOM 5387 N N . LEU A 1 695 ? -31.744 -7.983 16.240 1.00 14.87 715 LEU A N 1
ATOM 5388 C CA . LEU A 1 695 ? -31.398 -8.242 17.635 1.00 12.56 715 LEU A CA 1
ATOM 5389 C C . LEU A 1 695 ? -31.929 -9.587 18.114 1.00 13.14 715 LEU A C 1
ATOM 5390 O O . LEU A 1 695 ? -33.091 -9.918 17.863 1.00 17.99 715 LEU A O 1
ATOM 5395 N N . LYS A 1 696 ? -31.109 -10.297 18.842 1.00 12.43 716 LYS A N 1
ATOM 5396 C CA . LYS A 1 696 ? -31.489 -11.489 19.587 1.00 12.75 716 LYS A CA 1
ATOM 5397 C C . LYS A 1 696 ? -31.686 -11.196 21.076 1.00 15.50 716 LYS A C 1
ATOM 5398 O O . LYS A 1 696 ? -32.190 -11.992 21.839 1.00 20.70 716 LYS A O 1
ATOM 5404 N N . THR A 1 697 ? -31.254 -10.011 21.514 1.00 11.96 717 THR A N 1
ATOM 5405 C CA . THR A 1 697 ? -31.216 -9.622 22.896 1.00 11.80 717 THR A CA 1
ATOM 5406 C C . THR A 1 697 ? -32.287 -8.565 23.147 1.00 11.84 717 THR A C 1
ATOM 5407 O O . THR A 1 697 ? -32.717 -7.902 22.198 1.00 12.99 717 THR A O 1
ATOM 5411 N N . PRO A 1 698 ? -32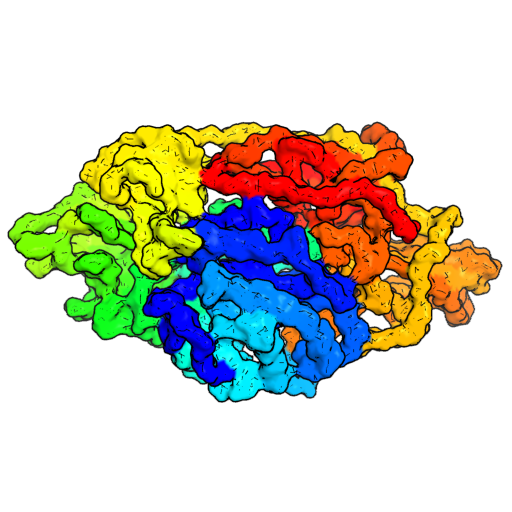.710 -8.391 24.385 1.00 12.43 718 PRO A N 1
ATOM 5412 C CA . PRO A 1 698 ? -33.752 -7.377 24.663 1.00 12.99 718 PRO A CA 1
ATOM 5413 C C . PRO A 1 698 ? -33.291 -5.940 24.463 1.00 12.18 718 PRO A C 1
ATOM 5414 O O . PRO A 1 698 ? -34.134 -5.068 24.278 1.00 12.77 718 PRO A O 1
ATOM 5418 N N . VAL A 1 699 ? -31.998 -5.668 24.524 1.00 11.02 719 VAL A N 1
ATOM 5419 C CA . VAL A 1 699 ? -31.430 -4.356 24.191 1.00 9.62 719 VAL A CA 1
ATOM 5420 C C . VAL A 1 699 ? -30.275 -4.583 23.252 1.00 9.14 719 VAL A C 1
ATOM 5421 O O . VAL A 1 699 ? -29.682 -5.669 23.238 1.00 11.16 719 VAL A O 1
ATOM 5425 N N . SER A 1 700 ? -29.950 -3.605 22.421 1.00 9.07 720 SER A N 1
ATOM 5426 C CA . SER A 1 700 ? -28.765 -3.713 21.576 1.00 8.67 720 SER A CA 1
ATOM 5427 C C . SER A 1 700 ? -27.497 -3.693 22.418 1.00 8.30 720 SER A C 1
ATOM 5428 O O . SER A 1 700 ? -27.324 -2.815 23.282 1.00 8.89 720 SER A O 1
ATOM 5431 N N . LEU A 1 701 ? -26.601 -4.617 22.113 1.00 7.88 721 LEU A N 1
ATOM 5432 C CA . LEU A 1 701 ? -25.239 -4.621 22.665 1.00 7.79 721 LEU A CA 1
ATOM 5433 C C . LEU A 1 701 ? -24.229 -4.560 21.544 1.00 7.08 721 LEU A C 1
ATOM 5434 O O . LEU A 1 701 ? -23.147 -5.144 21.627 1.00 8.34 721 LEU A O 1
ATOM 5439 N N . TYR A 1 702 ? -24.598 -3.817 20.501 1.00 7.24 722 TYR A N 1
ATOM 5440 C CA . TYR A 1 702 ? -23.729 -3.587 19.340 1.00 7.61 722 TYR A CA 1
ATOM 5441 C C . TYR A 1 702 ? -23.023 -2.257 19.530 1.00 6.44 722 TYR A C 1
ATOM 5442 O O . TYR A 1 702 ? -23.710 -1.214 19.647 1.00 8.16 722 TYR A O 1
ATOM 5451 N N . GLY A 1 703 ? -21.683 -2.217 19.533 1.00 6.97 723 GLY A N 1
ATOM 5452 C CA . GLY A 1 703 ? -21.004 -0.962 19.781 1.00 7.45 723 GLY A CA 1
ATOM 5453 C C . GLY A 1 703 ? -21.437 0.183 18.875 1.00 6.90 723 GLY A C 1
ATOM 5454 O O . GLY A 1 703 ? -21.630 1.332 19.311 1.00 7.38 723 GLY A O 1
ATOM 5455 N N . SER A 1 704 ? -21.605 -0.117 17.566 1.00 6.85 724 SER A N 1
ATOM 5456 C CA . SER A 1 704 ? -21.854 0.991 16.639 1.00 7.54 724 SER A CA 1
ATOM 5457 C C . SER A 1 704 ? -23.239 1.568 16.851 1.00 7.71 724 SER A C 1
ATOM 5458 O O . SER A 1 704 ? -23.463 2.733 16.427 1.00 9.13 724 SER A O 1
ATOM 5461 N N . ASP A 1 705 ? -24.153 0.841 17.474 1.00 7.64 725 ASP A N 1
ATOM 5462 C CA . ASP A 1 705 ? -25.475 1.401 17.731 1.00 8.21 725 ASP A CA 1
ATOM 5463 C C . ASP A 1 705 ? -25.388 2.509 18.746 1.00 8.29 725 ASP A C 1
ATOM 5464 O O . ASP A 1 705 ? -26.328 3.332 18.817 1.00 10.71 725 ASP A O 1
ATOM 5469 N N . TYR A 1 706 ? -24.321 2.624 19.517 1.00 8.14 726 TYR A N 1
ATOM 5470 C CA . TYR A 1 706 ? -24.123 3.655 20.532 1.00 8.52 726 TYR A CA 1
ATOM 5471 C C . TYR A 1 706 ? -22.972 4.587 20.160 1.00 8.43 726 TYR A C 1
ATOM 5472 O O . TYR A 1 706 ? -22.528 5.396 20.993 1.00 11.86 726 TYR A O 1
ATOM 5481 N N . GLY A 1 707 ? -22.492 4.481 18.906 1.00 8.59 727 GLY A N 1
ATOM 5482 C CA . GLY A 1 707 ? -21.449 5.412 18.475 1.00 9.06 727 GLY A CA 1
ATOM 5483 C C . GLY A 1 707 ? -20.032 4.940 18.666 1.00 8.61 727 GLY A C 1
ATOM 5484 O O . GLY A 1 707 ? -19.103 5.781 18.500 1.00 8.57 727 GLY A O 1
ATOM 5485 N N . PHE A 1 708 ? -19.817 3.664 19.011 1.00 7.49 728 PHE A N 1
ATOM 5486 C CA . PHE A 1 708 ? -18.493 3.136 19.287 1.00 7.26 728 PHE A CA 1
ATOM 5487 C C . PHE A 1 708 ? -18.060 2.240 18.122 1.00 7.87 728 PHE A C 1
ATOM 5488 O O . PHE A 1 708 ? -18.623 1.138 18.005 1.00 9.58 728 PHE A O 1
ATOM 5496 N N . HIS A 1 709 ? -17.088 2.690 17.346 1.00 8.45 729 HIS A N 1
ATOM 5497 C CA . HIS A 1 709 ? -16.733 1.991 16.104 1.00 8.45 729 HIS A CA 1
ATOM 5498 C C . HIS A 1 709 ? -15.319 1.443 16.090 1.00 8.41 729 HIS A C 1
ATOM 5499 O O . HIS A 1 709 ? -14.948 0.796 15.089 1.00 10.15 729 HIS A O 1
ATOM 5506 N N . ALA A 1 710 ? -14.533 1.728 17.112 1.00 8.39 730 ALA A N 1
ATOM 5507 C CA . ALA A 1 710 ? -13.091 1.524 17.057 1.00 8.79 730 ALA A CA 1
ATOM 5508 C C . ALA A 1 710 ? -12.591 0.795 18.326 1.00 8.48 730 ALA A C 1
ATOM 5509 O O . ALA A 1 710 ? -12.884 1.184 19.461 1.00 9.66 730 ALA A O 1
ATOM 5511 N N . GLY A 1 711 ? -11.728 -0.192 18.120 1.00 8.68 731 GLY A N 1
ATOM 5512 C CA . GLY A 1 711 ? -10.997 -0.789 19.231 1.00 9.38 731 GLY A CA 1
ATOM 5513 C C . GLY A 1 711 ? -11.858 -1.542 20.212 1.00 8.49 731 GLY A C 1
ATOM 5514 O O . GLY A 1 711 ? -12.978 -2.026 19.940 1.00 9.59 731 GLY A O 1
ATOM 5515 N N . THR A 1 712 ? -11.292 -1.682 21.434 1.00 8.43 732 THR A N 1
ATOM 5516 C CA . THR A 1 712 ? -11.876 -2.597 22.381 1.00 8.63 732 THR A CA 1
ATOM 5517 C C . THR A 1 712 ? -13.145 -2.005 23.010 1.00 7.58 732 THR A C 1
ATOM 5518 O O . THR A 1 712 ? -13.210 -0.825 23.350 1.00 9.07 732 THR A O 1
ATOM 5522 N N . LEU A 1 713 ? -14.158 -2.851 23.192 1.00 8.15 733 LEU A N 1
ATOM 5523 C CA . LEU A 1 713 ? -15.397 -2.493 23.863 1.00 7.31 733 LEU A CA 1
ATOM 5524 C C . LEU A 1 713 ? -15.491 -3.165 25.228 1.00 7.51 733 LEU A C 1
ATOM 5525 O O . LEU A 1 713 ? -14.943 -4.265 25.428 1.00 9.20 733 LEU A O 1
ATOM 5530 N N . LEU A 1 714 ? -16.202 -2.525 26.151 1.00 7.03 734 LEU A N 1
ATOM 5531 C CA . LEU A 1 714 ? -16.496 -3.118 27.440 1.00 6.93 734 LEU A CA 1
ATOM 5532 C C . LEU A 1 714 ? -17.993 -3.047 27.709 1.00 6.77 734 LEU A C 1
ATOM 5533 O O . LEU A 1 714 ? -18.629 -2.059 27.368 1.00 7.89 734 LEU A O 1
ATOM 5538 N N . PHE A 1 715 ? -18.495 -4.085 28.346 1.00 7.64 735 PHE A N 1
ATOM 5539 C CA . PHE A 1 715 ? -19.893 -4.156 28.738 1.00 6.89 735 PHE A CA 1
ATOM 5540 C C . PHE A 1 715 ? -19.976 -4.488 30.214 1.00 7.09 735 PHE A C 1
ATOM 5541 O O . PHE A 1 715 ? -19.172 -5.290 30.704 1.00 9.16 735 PHE A O 1
ATOM 5549 N N . ARG A 1 716 ? -20.937 -3.901 30.906 1.00 7.02 736 ARG A N 1
ATOM 5550 C CA . ARG A 1 716 ? -21.139 -4.223 32.339 1.00 8.00 736 ARG A CA 1
ATOM 5551 C C . ARG A 1 716 ? -22.606 -4.611 32.508 1.00 8.01 736 ARG A C 1
ATOM 5552 O O . ARG A 1 716 ? -23.494 -3.798 32.189 1.00 8.96 736 ARG A O 1
ATOM 5560 N N . GLY A 1 717 ? -22.813 -5.849 32.912 1.00 8.30 737 GLY A N 1
ATOM 5561 C CA . GLY A 1 717 ? -24.153 -6.361 33.057 1.00 9.23 737 GLY A CA 1
ATOM 5562 C C . GLY A 1 717 ? -24.507 -6.641 34.513 1.00 8.88 737 GLY A C 1
ATOM 5563 O O . GLY A 1 717 ? -23.837 -7.466 35.173 1.00 10.31 737 GLY A O 1
ATOM 5564 N N . ARG A 1 718 ? -25.543 -5.974 35.021 1.00 8.59 738 ARG A N 1
ATOM 5565 C CA . ARG A 1 718 ? -25.992 -6.167 36.394 1.00 9.28 738 ARG A CA 1
ATOM 5566 C C . ARG A 1 718 ? -27.107 -7.214 36.460 1.00 8.90 738 ARG A C 1
ATOM 5567 O O . ARG A 1 718 ? -28.065 -7.137 35.657 1.00 9.80 738 ARG A O 1
ATOM 5575 N N . PHE A 1 719 ? -27.026 -8.117 37.417 1.00 9.11 739 PHE A N 1
ATOM 5576 C CA . PHE A 1 719 ? -28.139 -9.014 37.658 1.00 9.64 739 PHE A CA 1
ATOM 5577 C C . PHE A 1 719 ? -28.256 -9.283 39.158 1.00 9.59 739 PHE A C 1
ATOM 5578 O O . PHE A 1 719 ? -27.264 -9.088 39.904 1.00 11.03 739 PHE A O 1
ATOM 5586 N N . THR A 1 720 ? -29.421 -9.771 39.573 1.00 10.04 740 THR A N 1
ATOM 5587 C CA . THR A 1 720 ? -29.595 -10.226 40.967 1.00 10.66 740 THR A CA 1
ATOM 5588 C C . THR A 1 720 ? -29.606 -11.718 40.995 1.00 10.80 740 THR A C 1
ATOM 5589 O O . THR A 1 720 ? -30.343 -12.346 40.250 1.00 11.98 740 THR A O 1
ATOM 5593 N N . ALA A 1 721 ? -28.745 -12.323 41.814 1.00 10.63 741 ALA A N 1
ATOM 5594 C CA . ALA A 1 721 ? -28.692 -13.774 41.818 1.00 10.43 741 ALA A CA 1
ATOM 5595 C C . ALA A 1 721 ? -30.005 -14.359 42.285 1.00 10.58 741 ALA A C 1
ATOM 5596 O O . ALA A 1 721 ? -30.529 -13.957 43.343 1.00 13.09 741 ALA A O 1
ATOM 5598 N N . ARG A 1 722 ? -30.497 -15.357 41.547 1.00 11.94 742 ARG A N 1
ATOM 5599 C CA . ARG A 1 722 ? -31.693 -16.100 41.936 1.00 13.16 742 ARG A CA 1
ATOM 5600 C C . ARG A 1 722 ? -31.365 -17.410 42.601 1.00 14.22 742 ARG A C 1
ATOM 5601 O O . ARG A 1 722 ? -32.088 -17.841 43.507 1.00 16.64 742 ARG A O 1
ATOM 5609 N N . THR A 1 723 ? -30.309 -18.068 42.163 1.00 13.60 743 THR A N 1
ATOM 5610 C CA . THR A 1 723 ? -29.797 -19.288 42.791 1.00 13.99 743 THR A CA 1
ATOM 5611 C C . THR A 1 723 ? -28.276 -19.182 42.985 1.00 12.72 743 THR A C 1
ATOM 5612 O O . THR A 1 723 ? -27.644 -18.312 42.417 1.00 12.98 743 THR A O 1
ATOM 5616 N N . ALA A 1 724 ? -27.756 -20.052 43.835 1.00 12.05 744 ALA A N 1
ATOM 5617 C CA . ALA A 1 724 ? -26.334 -19.960 44.130 1.00 11.99 744 ALA A CA 1
ATOM 5618 C C . ALA A 1 724 ? -25.472 -20.301 42.922 1.00 12.41 744 ALA A C 1
ATOM 5619 O O . ALA A 1 724 ? -24.353 -19.829 42.818 1.00 12.99 744 ALA A O 1
ATOM 5621 N N . ARG A 1 725 ? -25.990 -21.136 42.026 1.00 12.09 745 ARG A N 1
ATOM 5622 C CA . ARG A 1 725 ? -25.269 -21.410 40.800 1.00 12.00 745 ARG A CA 1
ATOM 5623 C C . ARG A 1 725 ? -26.133 -20.994 39.623 1.00 13.57 745 ARG A C 1
ATOM 5624 O O . ARG A 1 725 ? -27.330 -21.339 39.608 1.00 14.65 745 ARG A O 1
ATOM 5632 N N . GLN A 1 726 ? -25.539 -20.262 38.659 1.00 12.80 746 GLN A N 1
ATOM 5633 C CA . GLN A 1 726 ? -26.246 -19.823 37.463 1.00 12.86 746 GLN A CA 1
ATOM 5634 C C . GLN A 1 726 ? -25.377 -20.187 36.268 1.00 11.73 746 GLN A C 1
ATOM 5635 O O . GLN A 1 726 ? -24.173 -20.350 36.444 1.00 14.24 746 GLN A O 1
ATOM 5641 N N . GLN A 1 727 ? -26.036 -20.281 35.116 1.00 11.72 747 GLN A N 1
ATOM 5642 C CA . GLN A 1 727 ? -25.337 -20.648 33.913 1.00 12.61 747 GLN A CA 1
ATOM 5643 C C . GLN A 1 727 ? -25.438 -19.452 32.965 1.00 11.17 747 GLN A C 1
ATOM 5644 O O . GLN A 1 727 ? -26.528 -18.955 32.712 1.00 12.73 747 GLN A O 1
ATOM 5650 N N . LEU A 1 728 ? -24.290 -19.039 32.458 1.00 11.47 748 LEU A N 1
ATOM 5651 C CA . LEU A 1 728 ? -24.237 -17.926 31.526 1.00 10.99 748 LEU A CA 1
ATOM 5652 C C . LEU A 1 728 ? -23.783 -18.391 30.145 1.00 11.66 748 LEU A C 1
ATOM 5653 O O . LEU A 1 728 ? -22.762 -19.074 29.998 1.00 14.59 748 LEU A O 1
ATOM 5658 N N . PHE A 1 729 ? -24.524 -18.018 29.134 1.00 13.08 749 PHE A N 1
ATOM 5659 C CA . PHE A 1 729 ? -24.204 -18.237 27.728 1.00 11.90 749 PHE A CA 1
ATOM 5660 C C . PHE A 1 729 ? -23.896 -16.863 27.206 1.00 11.67 749 PHE A C 1
ATOM 5661 O O . PHE A 1 729 ? -24.723 -15.947 27.432 1.00 11.96 749 PHE A O 1
ATOM 5669 N N . LEU A 1 730 ? -22.780 -16.690 26.554 1.00 10.95 750 LEU A N 1
ATOM 5670 C CA . LEU A 1 730 ? -22.419 -15.400 25.998 1.00 10.95 750 LEU A CA 1
ATOM 5671 C C . LEU A 1 730 ? -21.842 -15.525 24.600 1.00 9.31 750 LEU A C 1
ATOM 5672 O O . LEU A 1 730 ? -20.859 -16.208 24.370 1.00 11.89 750 LEU A O 1
ATOM 5677 N N . SER A 1 731 ? -22.489 -14.897 23.631 1.00 9.22 751 SER A N 1
ATOM 5678 C CA . SER A 1 731 ? -22.054 -14.904 22.248 1.00 9.53 751 SER A CA 1
ATOM 5679 C C . SER A 1 731 ? -21.453 -13.555 21.926 1.00 9.11 751 SER A C 1
ATOM 5680 O O . SER A 1 731 ? -22.169 -12.531 21.983 1.00 10.38 751 SER A O 1
ATOM 5683 N N . THR A 1 732 ? -20.144 -13.540 21.693 1.00 9.30 752 THR A N 1
ATOM 5684 C CA . THR A 1 732 ? -19.438 -12.280 21.402 1.00 9.24 752 THR A CA 1
ATOM 5685 C C . THR A 1 732 ? -18.938 -12.234 19.989 1.00 8.56 752 THR A C 1
ATOM 5686 O O . THR A 1 732 ? -18.717 -13.257 19.323 1.00 10.34 752 THR A O 1
ATOM 5690 N N . GLN A 1 733 ? -18.715 -11.025 19.464 1.00 8.76 753 GLN A N 1
ATOM 5691 C CA . GLN A 1 733 ? -18.239 -10.896 18.092 1.00 8.03 753 GLN A CA 1
ATOM 5692 C C . GLN A 1 733 ? -17.319 -9.695 18.042 1.00 7.13 753 GLN A C 1
ATOM 5693 O O . GLN A 1 733 ? -17.727 -8.558 18.367 1.00 7.99 753 GLN A O 1
ATOM 5699 N N . GLY A 1 734 ? -16.090 -9.908 17.593 1.00 7.53 754 GLY A N 1
ATOM 5700 C CA . GLY A 1 734 ? -15.129 -8.814 17.488 1.00 7.86 754 GLY A CA 1
ATOM 5701 C C . GLY A 1 734 ? -14.431 -8.721 16.144 1.00 7.89 754 GLY A C 1
ATOM 5702 O O . GLY A 1 734 ? -13.558 -7.885 15.974 1.00 8.23 754 GLY A O 1
ATOM 5703 N N . GLY A 1 735 ? -14.776 -9.576 15.171 1.00 8.41 755 GLY A N 1
ATOM 5704 C CA . GLY A 1 735 ? -13.983 -9.603 13.936 1.00 8.65 755 GLY A CA 1
ATOM 5705 C C . GLY A 1 735 ? -12.903 -10.686 14.050 1.00 7.90 755 GLY A C 1
ATOM 5706 O O . GLY A 1 735 ? -12.552 -11.104 15.176 1.00 8.51 755 GLY A O 1
ATOM 5707 N N . SER A 1 736 ? -12.376 -11.134 12.921 1.00 8.03 756 SER A N 1
ATOM 5708 C CA . SER A 1 736 ? -11.363 -12.194 12.939 1.00 8.31 756 SER A CA 1
ATOM 5709 C C . SER A 1 736 ? -10.237 -11.869 13.946 1.00 8.06 756 SER A C 1
ATOM 5710 O O . SER A 1 736 ? -9.756 -10.737 14.041 1.00 7.94 756 SER A O 1
ATOM 5713 N N . ALA A 1 737 ? -9.841 -12.914 14.682 1.00 8.06 757 ALA A N 1
ATOM 5714 C CA . ALA A 1 737 ? -8.709 -12.814 15.623 1.00 8.68 757 ALA A CA 1
ATOM 5715 C C . ALA A 1 737 ? -9.027 -11.946 16.823 1.00 8.09 757 ALA A C 1
ATOM 5716 O O . ALA A 1 737 ? -8.090 -11.548 17.527 1.00 9.57 757 ALA A O 1
ATOM 5718 N N . PHE A 1 738 ? -10.301 -11.678 17.113 1.00 7.97 758 PHE A N 1
ATOM 5719 C CA . PHE A 1 738 ? -10.648 -10.949 18.340 1.00 8.17 758 PHE A CA 1
ATOM 5720 C C . PHE A 1 738 ? -10.488 -11.888 19.528 1.00 7.80 758 PHE A C 1
ATOM 5721 O O . PHE A 1 738 ? -10.239 -13.100 19.396 1.00 9.44 758 PHE A O 1
ATOM 5729 N N . ALA A 1 739 ? -10.653 -11.308 20.722 1.00 8.01 759 ALA A N 1
ATOM 5730 C CA . ALA A 1 739 ? -10.751 -12.108 21.951 1.00 7.74 759 ALA A CA 1
ATOM 5731 C C . ALA A 1 739 ? -11.751 -11.423 22.874 1.00 7.70 759 ALA A C 1
ATOM 5732 O O . ALA A 1 739 ? -12.090 -10.243 22.696 1.00 8.63 759 ALA A O 1
ATOM 5734 N N . SER A 1 740 ? -12.176 -12.134 23.896 1.00 8.23 760 SER A N 1
ATOM 5735 C CA A SER A 1 740 ? -13.048 -11.531 24.897 0.50 8.96 760 SER A CA 1
ATOM 5736 C CA B SER A 1 740 ? -13.068 -11.577 24.889 0.50 8.41 760 SER A CA 1
ATOM 5737 C C . SER A 1 740 ? -12.736 -12.147 26.267 1.00 9.43 760 SER A C 1
ATOM 5738 O O . SER A 1 740 ? -12.322 -13.324 26.322 1.00 11.55 760 SER A O 1
ATOM 5743 N N . SER A 1 741 ? -12.919 -11.405 27.319 1.00 8.86 761 SER A N 1
ATOM 5744 C CA . SER A 1 741 ? -12.652 -11.873 28.676 1.00 8.49 761 SER A CA 1
ATOM 5745 C C . SER A 1 741 ? -13.821 -11.455 29.576 1.00 8.54 761 SER A C 1
ATOM 5746 O O . SER A 1 741 ? -14.414 -10.381 29.359 1.00 9.84 761 SER A O 1
ATOM 5749 N N . VAL A 1 742 ? -14.098 -12.259 30.595 1.00 8.84 762 VAL A N 1
ATOM 5750 C CA . VAL A 1 742 ? -15.280 -12.075 31.467 1.00 9.39 762 VAL A CA 1
ATOM 5751 C C . VAL A 1 742 ? -14.887 -12.157 32.940 1.00 7.95 762 VAL A C 1
ATOM 5752 O O . VAL A 1 742 ? -14.193 -13.113 33.324 1.00 8.91 762 VAL A O 1
ATOM 5756 N N . TRP A 1 743 ? -15.332 -11.197 33.727 1.00 8.28 763 TRP A N 1
ATOM 5757 C CA . TRP A 1 743 ? -15.244 -11.227 35.189 1.00 8.94 763 TRP A CA 1
ATOM 5758 C C . TRP A 1 743 ? -16.629 -11.111 35.775 1.00 8.49 763 TRP A C 1
ATOM 5759 O O . TRP A 1 743 ? -17.512 -10.433 35.208 1.00 8.94 763 TRP A O 1
ATOM 5770 N N . LEU A 1 744 ? -16.798 -11.723 36.917 1.00 9.45 764 LEU A N 1
ATOM 5771 C CA . LEU A 1 744 ? -17.986 -11.597 37.771 1.00 9.99 764 LEU A CA 1
ATOM 5772 C C . LEU A 1 744 ? -17.516 -10.839 39.001 1.00 9.79 764 LEU A C 1
ATOM 5773 O O . LEU A 1 744 ? -16.733 -11.399 39.783 1.00 10.40 764 LEU A O 1
ATOM 5778 N N . ASN A 1 745 ? -17.946 -9.581 39.192 1.00 10.13 765 ASN A N 1
ATOM 5779 C CA . ASN A 1 745 ? -17.333 -8.711 40.184 1.00 10.45 765 ASN A CA 1
ATOM 5780 C C . ASN A 1 745 ? -15.826 -8.716 39.929 1.00 10.41 765 ASN A C 1
ATOM 5781 O O . ASN A 1 745 ? -15.403 -8.433 38.801 1.00 10.96 765 ASN A O 1
ATOM 5786 N N . ASP A 1 746 ? -15.011 -9.084 40.936 1.00 11.92 766 ASP A N 1
ATOM 5787 C CA . ASP A 1 746 ? -13.542 -9.133 40.709 1.00 12.42 766 ASP A CA 1
ATOM 5788 C C . ASP A 1 746 ? -13.050 -10.541 40.425 1.00 12.79 766 ASP A C 1
ATOM 5789 O O . ASP A 1 746 ? -11.833 -10.791 40.324 1.00 15.60 766 ASP A O 1
ATOM 5794 N N . ARG A 1 747 ? -13.947 -11.512 40.236 1.00 11.24 767 ARG A N 1
ATOM 5795 C CA . ARG A 1 747 ? -13.575 -12.905 39.976 1.00 10.85 767 ARG A CA 1
ATOM 5796 C C . ARG A 1 747 ? -13.448 -13.182 38.491 1.00 11.26 767 ARG A C 1
ATOM 5797 O O . ARG A 1 747 ? -14.382 -13.007 37.731 1.00 11.08 767 ARG A O 1
ATOM 5805 N N . PHE A 1 748 ? -12.280 -13.632 38.047 1.00 10.64 768 PHE A N 1
ATOM 5806 C CA . PHE A 1 748 ? -12.093 -13.972 36.641 1.00 10.70 768 PHE A CA 1
ATOM 5807 C C . PHE A 1 748 ? -12.919 -15.216 36.351 1.00 11.51 768 PHE A C 1
ATOM 5808 O O . PHE A 1 748 ? -12.840 -16.240 37.035 1.00 13.81 768 PHE A O 1
ATOM 5816 N N . ILE A 1 749 ? -13.710 -15.129 35.274 1.00 10.18 769 ILE A N 1
ATOM 5817 C CA . ILE A 1 749 ? -14.542 -16.276 34.868 1.00 10.11 769 ILE A CA 1
ATOM 5818 C C . ILE A 1 749 ? -13.915 -16.963 33.694 1.00 11.25 769 ILE A C 1
ATOM 5819 O O . ILE A 1 749 ? -13.835 -18.209 33.669 1.00 14.60 769 ILE A O 1
ATOM 5824 N N . GLY A 1 750 ? -13.463 -16.264 32.666 1.00 10.70 770 GLY A N 1
ATOM 5825 C CA . GLY A 1 750 ? -12.900 -17.001 31.534 1.00 11.01 770 GLY A CA 1
ATOM 5826 C C . GLY A 1 750 ? -12.657 -16.053 30.361 1.00 10.86 770 GLY A C 1
ATOM 5827 O O . GLY A 1 750 ? -13.145 -14.951 30.349 1.00 11.99 770 GLY A O 1
ATOM 5828 N N . SER A 1 751 ? -11.893 -16.551 29.400 1.00 10.02 771 SER A N 1
ATOM 5829 C CA . SER A 1 751 ? -11.653 -15.828 28.173 1.00 10.10 771 SER A CA 1
ATOM 5830 C C . SER A 1 751 ? -11.903 -16.726 26.959 1.00 11.47 771 SER A C 1
ATOM 5831 O O . SER A 1 751 ? -11.605 -17.943 27.000 1.00 15.77 771 SER A O 1
ATOM 5834 N N . PHE A 1 752 ? -12.402 -16.101 25.906 1.00 10.74 772 PHE A N 1
ATOM 5835 C CA . PHE A 1 752 ? -12.245 -16.680 24.569 1.00 9.46 772 PHE A CA 1
ATOM 5836 C C . PHE A 1 752 ? -10.922 -16.156 24.031 1.00 10.06 772 PHE A C 1
ATOM 5837 O O . PHE A 1 752 ? -10.804 -14.933 23.814 1.00 10.52 772 PHE A O 1
ATOM 5845 N N . THR A 1 753 ? -9.938 -17.052 23.878 1.00 10.44 773 THR A N 1
ATOM 5846 C CA . THR A 1 753 ? -8.607 -16.504 23.586 1.00 11.44 773 THR A CA 1
ATOM 5847 C C . THR A 1 753 ? -8.332 -16.232 22.104 1.00 10.64 773 THR A C 1
ATOM 5848 O O . THR A 1 753 ? -7.324 -15.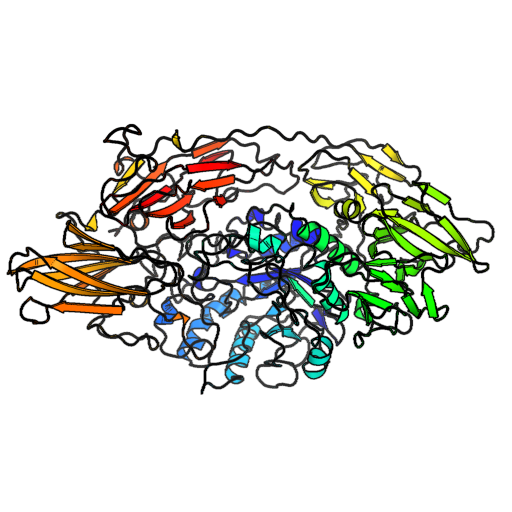594 21.775 1.00 13.23 773 THR A O 1
ATOM 5852 N N . GLY A 1 754 ? -9.221 -16.670 21.232 1.00 10.76 774 GLY A N 1
ATOM 5853 C CA . GLY A 1 754 ? -9.203 -16.219 19.843 1.00 10.41 774 GLY A CA 1
ATOM 5854 C C . GLY A 1 754 ? -8.355 -17.100 18.945 1.00 11.58 774 GLY A C 1
ATOM 5855 O O . GLY A 1 754 ? -7.449 -17.844 19.348 1.00 13.01 774 GLY A O 1
ATOM 5856 N N . PHE A 1 755 ? -8.642 -17.042 17.659 1.00 10.78 775 PHE A N 1
ATOM 5857 C CA . PHE A 1 755 ? -7.805 -17.662 16.636 1.00 10.45 775 PHE A CA 1
ATOM 5858 C C . PHE A 1 755 ? -8.117 -17.011 15.290 1.00 10.57 775 PHE A C 1
ATOM 5859 O O . PHE A 1 755 ? -9.106 -16.305 15.138 1.00 11.06 775 PHE A O 1
ATOM 5867 N N . ASP A 1 756 ? -7.231 -17.263 14.330 1.00 10.85 776 ASP A N 1
ATOM 5868 C CA . ASP A 1 756 ? -7.334 -16.529 13.051 1.00 10.52 776 ASP A CA 1
ATOM 5869 C C . ASP A 1 756 ? -8.695 -16.668 12.404 1.00 11.77 776 ASP A C 1
ATOM 5870 O O . ASP A 1 756 ? -9.220 -15.700 11.814 1.00 14.13 776 ASP A O 1
ATOM 5875 N N . ALA A 1 757 ? -9.300 -17.842 12.473 1.00 12.09 777 ALA A N 1
ATOM 5876 C CA . ALA A 1 757 ? -10.541 -18.133 11.759 1.00 12.43 777 ALA A CA 1
ATOM 5877 C C . ALA A 1 757 ? -11.778 -17.776 12.552 1.00 15.52 777 ALA A C 1
ATOM 5878 O O . ALA A 1 757 ? -12.907 -18.012 12.075 1.00 24.47 777 ALA A O 1
ATOM 5880 N N . ALA A 1 758 ? -11.668 -17.235 13.761 1.00 11.25 778 ALA A N 1
ATOM 5881 C CA . ALA A 1 758 ? -12.892 -16.935 14.517 1.00 10.55 778 ALA A CA 1
ATOM 5882 C C . ALA A 1 758 ? -13.138 -15.443 14.579 1.00 9.27 778 ALA A C 1
ATOM 5883 O O . ALA A 1 758 ? -12.270 -14.694 15.047 1.00 10.59 778 ALA A O 1
ATOM 5885 N N . SER A 1 759 ? -14.307 -15.039 14.126 1.00 9.45 779 SER A N 1
ATOM 5886 C CA . SER A 1 759 ? -14.706 -13.628 14.251 1.00 9.05 779 SER A CA 1
ATOM 5887 C C . SER A 1 759 ? -15.770 -13.501 15.329 1.00 8.96 779 SER A C 1
ATOM 5888 O O . SER A 1 759 ? -16.137 -12.369 15.709 1.00 9.04 779 SER A O 1
ATOM 5891 N N . ALA A 1 760 ? -16.300 -14.640 15.806 1.00 9.22 780 ALA A N 1
ATOM 5892 C CA . ALA A 1 760 ? -17.317 -14.583 16.883 1.00 9.77 780 ALA A CA 1
ATOM 5893 C C . ALA A 1 760 ? -17.082 -15.818 17.723 1.00 9.77 780 ALA A C 1
ATOM 5894 O O . ALA A 1 760 ? -16.369 -16.758 17.278 1.00 11.41 780 ALA A O 1
ATOM 5896 N N . ALA A 1 761 ? -17.664 -15.894 18.890 1.00 9.51 781 ALA A N 1
ATOM 5897 C CA . ALA A 1 761 ? -17.502 -17.030 19.779 1.00 10.13 781 ALA A CA 1
ATOM 5898 C C . ALA A 1 761 ? -18.762 -17.205 20.646 1.00 9.59 781 ALA A C 1
ATOM 5899 O O . ALA A 1 761 ? -19.346 -16.241 21.102 1.00 11.71 781 ALA A O 1
ATOM 5901 N N . ASN A 1 762 ? -19.109 -18.456 20.848 1.00 11.79 782 ASN A N 1
ATOM 5902 C CA . ASN A 1 762 ? -20.144 -18.856 21.797 1.00 13.31 782 ASN A CA 1
ATOM 5903 C C . ASN A 1 762 ? -19.395 -19.387 23.011 1.00 14.95 782 ASN A C 1
ATOM 5904 O O . ASN A 1 762 ? -18.626 -20.347 22.947 1.00 22.22 782 ASN A O 1
ATOM 5909 N N . SER A 1 763 ? -19.584 -18.756 24.152 1.00 13.17 783 SER A N 1
ATOM 5910 C CA . SER A 1 763 ? -18.972 -19.243 25.370 1.00 12.84 783 SER A CA 1
ATOM 5911 C C . SER A 1 763 ? -20.024 -19.555 26.412 1.00 11.59 783 SER A C 1
ATOM 5912 O O . SER A 1 763 ? -21.033 -18.870 26.566 1.00 15.14 783 SER A O 1
ATOM 5915 N N . SER A 1 764 ? -19.777 -20.591 27.198 1.00 11.84 784 SER A N 1
ATOM 5916 C CA . SER A 1 764 ? -20.641 -20.960 28.295 1.00 12.61 784 SER A CA 1
ATOM 5917 C C . SER A 1 764 ? -19.852 -21.004 29.587 1.00 13.66 784 SER A C 1
ATOM 5918 O O . SER A 1 764 ? -18.807 -21.651 29.643 1.00 17.97 784 SER A O 1
ATOM 5921 N N . TYR A 1 765 ? -20.342 -20.335 30.610 1.00 12.80 785 TYR A N 1
ATOM 5922 C CA . TYR A 1 765 ? -19.640 -20.235 31.861 1.00 15.05 785 TYR A CA 1
ATOM 5923 C C . TYR A 1 765 ? -20.597 -20.544 32.994 1.00 14.66 785 TYR A C 1
ATOM 5924 O O . TYR A 1 765 ? -21.799 -20.264 32.932 1.00 16.70 785 TYR A O 1
ATOM 5933 N N . THR A 1 766 ? -20.087 -21.111 34.092 1.00 16.04 786 THR A N 1
ATOM 5934 C CA . THR A 1 766 ? -20.869 -21.275 35.293 1.00 15.12 786 THR A CA 1
ATOM 5935 C C . THR A 1 766 ? -20.529 -20.133 36.248 1.00 15.74 786 THR A C 1
ATOM 5936 O O . THR A 1 766 ? -19.329 -19.841 36.464 1.00 17.62 786 THR A O 1
ATOM 5940 N N . LEU A 1 767 ? -21.562 -19.525 36.798 1.00 12.78 787 LEU A N 1
ATOM 5941 C CA . LEU A 1 767 ? -21.374 -18.477 37.808 1.00 10.51 787 LEU A CA 1
ATOM 5942 C C . LEU A 1 767 ? -21.793 -19.128 39.133 1.00 11.45 787 LEU A C 1
ATOM 5943 O O . LEU A 1 767 ? -22.982 -19.245 39.417 1.00 14.37 787 LEU A O 1
ATOM 5948 N N . ASP A 1 768 ? -20.802 -19.567 39.902 1.00 12.33 788 ASP A N 1
ATOM 5949 C CA . ASP A 1 768 ? -21.103 -20.338 41.095 1.00 12.90 788 ASP A CA 1
ATOM 5950 C C . ASP A 1 768 ? -20.898 -19.567 42.380 1.00 10.65 788 ASP A C 1
ATOM 5951 O O . ASP A 1 768 ? -20.247 -18.498 42.376 1.00 12.25 788 ASP A O 1
ATOM 5956 N N . ARG A 1 769 ? -21.430 -20.098 43.493 1.00 10.12 789 ARG A N 1
ATOM 5957 C CA . ARG A 1 769 ? -21.162 -19.593 44.822 1.00 9.88 789 ARG A CA 1
ATOM 5958 C C . ARG A 1 769 ? -21.717 -18.177 44.983 1.00 10.13 789 ARG A C 1
ATOM 5959 O O . ARG A 1 769 ? -21.125 -17.315 45.661 1.00 13.21 789 ARG A O 1
ATOM 5967 N N . LEU A 1 770 ? -22.879 -17.954 44.372 1.00 10.11 790 LEU A N 1
ATOM 5968 C CA . LEU A 1 770 ? -23.552 -16.635 44.491 1.00 10.00 790 LEU A CA 1
ATOM 5969 C C . LEU A 1 770 ? -24.458 -16.586 45.725 1.00 9.77 790 LEU A C 1
ATOM 5970 O O . LEU A 1 770 ? -25.043 -17.622 46.113 1.00 11.31 790 LEU A O 1
ATOM 5975 N N . VAL A 1 771 ? -24.579 -15.366 46.259 1.00 9.75 791 VAL A N 1
ATOM 5976 C CA . VAL A 1 771 ? -25.485 -15.117 47.378 1.00 10.00 791 VAL A CA 1
ATOM 5977 C C . VAL A 1 771 ? -26.850 -14.750 46.814 1.00 10.23 791 VAL A C 1
ATOM 5978 O O . VAL A 1 771 ? -26.973 -13.700 46.142 1.00 11.52 791 VAL A O 1
ATOM 5982 N N . ARG A 1 772 ? -27.854 -15.576 47.057 1.00 11.52 792 ARG A N 1
ATOM 5983 C CA . ARG A 1 772 ? -29.167 -15.254 46.500 1.00 11.90 792 ARG A CA 1
ATOM 5984 C C . ARG A 1 772 ? -29.642 -13.873 46.918 1.00 12.29 792 ARG A C 1
ATOM 5985 O O . ARG A 1 772 ? -29.529 -13.497 48.110 1.00 14.06 792 ARG A O 1
ATOM 5993 N N . GLY A 1 773 ? -30.228 -13.156 45.952 1.00 11.05 793 GLY A N 1
ATOM 5994 C CA . GLY A 1 773 ? -30.682 -11.815 46.275 1.00 13.24 793 GLY A CA 1
ATOM 5995 C C . GLY A 1 773 ? -29.655 -10.698 46.143 1.00 13.32 793 GLY A C 1
ATOM 5996 O O . GLY A 1 773 ? -30.007 -9.511 46.151 1.00 15.32 793 GLY A O 1
ATOM 5997 N N . ARG A 1 774 ? -28.372 -11.034 45.993 1.00 12.55 794 ARG A N 1
ATOM 5998 C CA . ARG A 1 774 ? -27.328 -10.018 45.896 1.00 11.77 794 ARG A CA 1
ATOM 5999 C C . ARG A 1 774 ? -27.155 -9.630 44.451 1.00 11.71 794 ARG A C 1
ATOM 6000 O O . ARG A 1 774 ? -27.342 -10.460 43.549 1.00 11.74 794 ARG A O 1
ATOM 6008 N N . ARG A 1 775 ? -26.809 -8.392 44.191 1.00 11.69 795 ARG A N 1
ATOM 6009 C CA . ARG A 1 775 ? -26.501 -7.912 42.859 1.00 11.12 795 ARG A CA 1
ATOM 6010 C C . ARG A 1 775 ? -25.034 -8.172 42.534 1.00 10.57 795 ARG A C 1
ATOM 6011 O O . ARG A 1 775 ? -24.120 -7.971 43.340 1.00 13.23 795 ARG A O 1
ATOM 6019 N N . TYR A 1 776 ? -24.823 -8.632 41.321 1.00 10.18 796 TYR A N 1
ATOM 6020 C CA . TYR A 1 776 ? -23.527 -8.900 40.752 1.00 9.26 796 TYR A CA 1
ATOM 6021 C C . TYR A 1 776 ? -23.336 -8.141 39.447 1.00 9.06 796 TYR A C 1
ATOM 6022 O O . TYR A 1 776 ? -24.331 -7.805 38.793 1.00 11.44 796 TYR A O 1
ATOM 6031 N N . ILE A 1 777 ? -22.087 -7.897 39.094 1.00 9.07 797 ILE A N 1
ATOM 6032 C CA . ILE A 1 777 ? -21.816 -7.188 37.834 1.00 8.86 797 ILE A CA 1
ATOM 6033 C C . ILE A 1 777 ? -20.854 -8.014 36.979 1.00 9.04 797 ILE A C 1
ATOM 6034 O O . ILE A 1 777 ? -19.736 -8.295 37.437 1.00 11.21 797 ILE A O 1
ATOM 6039 N N . LEU A 1 778 ? -21.291 -8.364 35.796 1.00 9.45 798 LEU A N 1
ATOM 6040 C CA . LEU A 1 778 ? -20.405 -8.994 34.818 1.00 8.65 798 LEU A CA 1
ATOM 6041 C C . LEU A 1 778 ? -19.681 -7.916 34.062 1.00 9.40 798 LEU A C 1
ATOM 6042 O O . LEU A 1 778 ? -20.288 -6.988 33.558 1.00 12.25 798 LEU A O 1
ATOM 6047 N N . THR A 1 779 ? -18.368 -8.022 33.961 1.00 8.30 799 THR A N 1
ATOM 6048 C CA . THR A 1 779 ? -17.610 -7.131 33.079 1.00 8.73 799 THR A CA 1
ATOM 6049 C C . THR A 1 779 ? -17.107 -7.992 31.929 1.00 7.59 799 THR A C 1
ATOM 6050 O O . THR A 1 779 ? -16.442 -8.997 32.148 1.00 9.29 799 THR A O 1
ATOM 6054 N N . VAL A 1 780 ? -17.482 -7.589 30.702 1.00 8.10 800 VAL A N 1
ATOM 6055 C CA . VAL A 1 780 ? -17.150 -8.364 29.517 1.00 7.86 800 VAL A CA 1
ATOM 6056 C C . VAL A 1 780 ? -16.299 -7.452 28.628 1.00 8.15 800 VAL A C 1
ATOM 6057 O O . VAL A 1 780 ? -16.763 -6.367 28.262 1.00 10.21 800 VAL A O 1
ATOM 6061 N N . VAL A 1 781 ? -15.079 -7.819 28.299 1.00 8.18 801 VAL A N 1
ATOM 6062 C CA . VAL A 1 781 ? -14.214 -7.055 27.427 1.00 7.61 801 VAL A CA 1
ATOM 6063 C C . VAL A 1 781 ? -14.243 -7.763 26.078 1.00 7.55 801 VAL A C 1
ATOM 6064 O O . VAL A 1 781 ? -14.046 -8.984 26.032 1.00 9.09 801 VAL A O 1
ATOM 6068 N N . VAL A 1 782 ? -14.505 -7.034 25.004 1.00 7.74 802 VAL A N 1
ATOM 6069 C CA . VAL A 1 782 ? -14.603 -7.624 23.679 1.00 7.98 802 VAL A CA 1
ATOM 6070 C C . VAL A 1 782 ? -13.692 -6.802 22.755 1.00 7.19 802 VAL A C 1
ATOM 6071 O O . VAL A 1 782 ? -13.986 -5.632 22.518 1.00 8.76 802 VAL A O 1
ATOM 6075 N N . ASP A 1 783 ? -12.594 -7.393 22.311 1.00 8.11 803 ASP A N 1
ATOM 6076 C CA . ASP A 1 783 ? -11.776 -6.621 21.379 1.00 10.01 803 ASP A CA 1
ATOM 6077 C C . ASP A 1 783 ? -12.455 -6.545 20.016 1.00 8.41 803 ASP A C 1
ATOM 6078 O O . ASP A 1 783 ? -13.231 -7.432 19.667 1.00 8.76 803 ASP A O 1
ATOM 6083 N N . SER A 1 784 ? -12.140 -5.547 19.219 1.00 8.48 804 SER A N 1
ATOM 6084 C CA . SER A 1 784 ? -12.533 -5.502 17.824 1.00 8.74 804 SER A CA 1
ATOM 6085 C C . SER A 1 784 ? -11.289 -5.339 16.975 1.00 8.23 804 SER A C 1
ATOM 6086 O O . SER A 1 784 ? -10.465 -4.449 17.279 1.00 10.06 804 SER A O 1
ATOM 6089 N N . THR A 1 785 ? -11.169 -6.160 15.938 1.00 8.10 805 THR A N 1
ATOM 6090 C CA . THR A 1 785 ? -10.014 -5.982 15.027 1.00 7.43 805 THR A CA 1
ATOM 6091 C C . THR A 1 785 ? -10.429 -5.147 13.827 1.00 6.53 805 THR A C 1
ATOM 6092 O O . THR A 1 785 ? -9.705 -5.084 12.830 1.00 8.20 805 THR A O 1
ATOM 6096 N N . GLY A 1 786 ? -11.556 -4.468 13.909 1.00 7.35 806 GLY A N 1
ATOM 6097 C CA . GLY A 1 786 ? -12.012 -3.526 12.855 1.00 7.79 806 GLY A CA 1
ATOM 6098 C C . GLY A 1 786 ? -13.382 -3.926 12.365 1.00 6.82 806 GLY A C 1
ATOM 6099 O O . GLY A 1 786 ? -13.915 -4.982 12.771 1.00 7.96 806 GLY A O 1
ATOM 6100 N N . LEU A 1 787 ? -13.984 -3.141 11.507 1.00 7.09 807 LEU A N 1
ATOM 6101 C CA . LEU A 1 787 ? -15.269 -3.502 10.905 1.00 6.74 807 LEU A CA 1
ATOM 6102 C C . LEU A 1 787 ? -14.997 -4.168 9.561 1.00 6.91 807 LEU A C 1
ATOM 6103 O O . LEU A 1 787 ? -13.985 -3.854 8.878 1.00 7.68 807 LEU A O 1
ATOM 6108 N N . ASP A 1 788 ? -15.843 -5.116 9.203 1.00 7.54 808 ASP A N 1
ATOM 6109 C CA . ASP A 1 788 ? -15.610 -5.858 7.975 1.00 8.43 808 ASP A CA 1
ATOM 6110 C C . ASP A 1 788 ? -15.827 -4.967 6.740 1.00 7.41 808 ASP A C 1
ATOM 6111 O O . ASP A 1 788 ? -16.538 -3.953 6.787 1.00 8.86 808 ASP A O 1
ATOM 6116 N N . GLU A 1 789 ? -15.221 -5.394 5.631 1.00 7.57 809 GLU A N 1
ATOM 6117 C CA . GLU A 1 789 ? -15.483 -4.848 4.322 1.00 7.96 809 GLU A CA 1
ATOM 6118 C C . GLU A 1 789 ? -16.879 -5.211 3.816 1.00 7.59 809 GLU A C 1
ATOM 6119 O O . GLU A 1 789 ? -17.648 -5.959 4.442 1.00 9.94 809 GLU A O 1
ATOM 6125 N N . ASN A 1 790 ? -17.213 -4.608 2.656 1.00 8.29 810 ASN A N 1
ATOM 6126 C CA . ASN A 1 790 ? -18.541 -4.747 2.056 1.00 8.32 810 ASN A CA 1
ATOM 6127 C C . ASN A 1 790 ? -18.382 -4.905 0.557 1.00 8.58 810 ASN A C 1
ATOM 6128 O O . ASN A 1 790 ? -18.948 -4.179 -0.266 1.00 9.33 810 ASN A O 1
ATOM 6133 N N . TRP A 1 791 ? -17.580 -5.931 0.186 1.00 9.77 811 TRP A N 1
ATOM 6134 C CA . TRP A 1 791 ? -17.167 -6.080 -1.198 1.00 10.96 811 TRP A CA 1
ATOM 6135 C C . TRP A 1 791 ? -18.281 -6.522 -2.109 1.00 10.18 811 TRP A C 1
ATOM 6136 O O . TRP A 1 791 ? -18.235 -6.258 -3.323 1.00 15.85 811 TRP A O 1
ATOM 6147 N N . THR A 1 792 ? -19.309 -7.180 -1.627 1.00 10.52 812 THR A N 1
ATOM 6148 C CA . THR A 1 792 ? -20.410 -7.667 -2.490 1.00 11.36 812 THR A CA 1
ATOM 6149 C C . THR A 1 792 ? -21.618 -6.774 -2.202 1.00 11.13 812 THR A C 1
ATOM 6150 O O . THR A 1 792 ? -22.242 -6.815 -1.141 1.00 14.25 812 THR A O 1
ATOM 6154 N N . THR A 1 793 ? -21.976 -5.947 -3.151 1.00 12.18 813 THR A N 1
ATOM 6155 C CA . THR A 1 793 ? -23.154 -5.084 -3.045 1.00 12.54 813 THR A CA 1
ATOM 6156 C C . THR A 1 793 ? -24.400 -5.908 -2.764 1.00 12.05 813 THR A C 1
ATOM 6157 O O . THR A 1 793 ? -24.662 -6.898 -3.461 1.00 12.48 813 THR A O 1
ATOM 6161 N N . GLY A 1 794 ? -25.166 -5.528 -1.746 1.00 13.25 814 GLY A N 1
ATOM 6162 C CA . GLY A 1 794 ? -26.413 -6.235 -1.453 1.00 16.58 814 GLY A CA 1
ATOM 6163 C C . GLY A 1 794 ? -26.217 -7.209 -0.296 1.00 14.64 814 GLY A C 1
ATOM 6164 O O . GLY A 1 794 ? -27.217 -7.696 0.203 1.00 18.33 814 GLY A O 1
ATOM 6165 N N . ASP A 1 795 ? -24.973 -7.461 0.066 1.00 13.43 815 ASP A N 1
ATOM 6166 C CA . ASP A 1 795 ? -24.620 -8.237 1.241 1.00 13.96 815 ASP A CA 1
ATOM 6167 C C . ASP A 1 795 ? -24.018 -7.213 2.184 1.00 13.19 815 ASP A C 1
ATOM 6168 O O . ASP A 1 795 ? -22.855 -6.811 1.921 1.00 13.96 815 ASP A O 1
ATOM 6173 N N . ASP A 1 796 ? -24.734 -6.776 3.159 1.00 12.40 816 ASP A N 1
ATOM 6174 C CA . ASP A 1 796 ? -24.300 -5.677 4.036 1.00 10.47 816 ASP A CA 1
ATOM 6175 C C . ASP A 1 796 ? -23.284 -6.147 5.062 1.00 9.67 816 ASP A C 1
ATOM 6176 O O . ASP A 1 796 ? -23.442 -5.867 6.260 1.00 9.75 816 ASP A O 1
ATOM 6181 N N . SER A 1 797 ? -22.242 -6.860 4.611 1.00 9.15 817 SER A N 1
ATOM 6182 C CA . SER A 1 797 ? -21.300 -7.429 5.560 1.00 8.86 817 SER A CA 1
ATOM 6183 C C . SER A 1 797 ? -20.569 -6.435 6.428 1.00 8.50 817 SER A C 1
ATOM 6184 O O . SER A 1 797 ? -20.135 -6.793 7.542 1.00 8.85 817 SER A O 1
ATOM 6187 N N . MET A 1 798 ? -20.437 -5.179 5.989 1.00 8.17 818 MET A N 1
ATOM 6188 C CA . MET A 1 798 ? -19.801 -4.172 6.887 1.00 7.79 818 MET A CA 1
ATOM 6189 C C . MET A 1 798 ? -20.640 -3.941 8.136 1.00 7.95 818 MET A C 1
ATOM 6190 O O . MET A 1 798 ? -20.126 -3.458 9.148 1.00 8.30 818 MET A O 1
ATOM 6195 N N . LYS A 1 799 ? -21.947 -4.290 8.078 1.00 7.80 819 LYS A N 1
ATOM 6196 C CA . LYS A 1 799 ? -22.807 -4.077 9.243 1.00 7.99 819 LYS A CA 1
ATOM 6197 C C . LYS A 1 799 ? -22.643 -5.158 10.293 1.00 7.30 819 LYS A C 1
ATOM 6198 O O . LYS A 1 799 ? -23.369 -5.097 11.296 1.00 9.65 819 LYS A O 1
ATOM 6204 N N . ALA A 1 800 ? -21.730 -6.134 10.121 1.00 7.26 820 ALA A N 1
ATOM 6205 C CA . ALA A 1 800 ? -21.537 -7.124 11.189 1.00 7.60 820 ALA A CA 1
ATOM 6206 C C . ALA A 1 800 ? -21.199 -6.416 12.498 1.00 7.02 820 ALA A C 1
ATOM 6207 O O . ALA A 1 800 ? -20.211 -5.677 12.528 1.00 7.84 820 ALA A O 1
ATOM 6209 N N . PRO A 1 801 ? -21.983 -6.559 13.540 1.00 8.08 821 PRO A N 1
ATOM 6210 C CA . PRO A 1 801 ? -21.734 -5.765 14.756 1.00 8.44 821 PRO A CA 1
ATOM 6211 C C . PRO A 1 801 ? -20.526 -6.235 15.539 1.00 7.03 821 PRO A C 1
ATOM 6212 O O . PRO A 1 801 ? -19.955 -7.319 15.329 1.00 7.71 821 PRO A O 1
ATOM 6216 N N . ARG A 1 802 ? -20.187 -5.388 16.495 1.00 7.74 822 ARG A N 1
ATOM 6217 C CA . ARG A 1 802 ? -19.119 -5.724 17.456 1.00 7.29 822 ARG A CA 1
ATOM 6218 C C . ARG A 1 802 ? -19.724 -5.641 18.827 1.00 7.36 822 ARG A C 1
ATOM 6219 O O . ARG A 1 802 ? -20.427 -4.638 19.139 1.00 8.69 822 ARG A O 1
ATOM 6227 N N . GLY A 1 803 ? -19.479 -6.639 19.689 1.00 7.71 823 GLY A N 1
ATOM 6228 C CA . GLY A 1 803 ? -20.009 -6.600 21.034 1.00 8.53 823 GLY A CA 1
ATOM 6229 C C . GLY A 1 803 ? -20.629 -7.955 21.350 1.00 7.59 823 GLY A C 1
ATOM 6230 O O . GLY A 1 803 ? -20.023 -9.018 21.110 1.00 9.48 823 GLY A O 1
ATOM 6231 N N . ILE A 1 804 ? -21.809 -7.911 21.945 1.00 8.34 824 ILE A N 1
ATOM 6232 C CA . ILE A 1 804 ? -22.491 -9.128 22.402 1.00 7.87 824 ILE A CA 1
ATOM 6233 C C . ILE A 1 804 ? -23.667 -9.364 21.477 1.00 8.65 824 ILE A C 1
ATOM 6234 O O . ILE A 1 804 ? -24.564 -8.543 21.372 1.00 10.62 824 ILE A O 1
ATOM 6239 N N . LEU A 1 805 ? -23.631 -10.509 20.779 1.00 9.39 825 LEU A N 1
ATOM 6240 C CA . LEU A 1 805 ? -24.712 -10.873 19.853 1.00 9.34 825 LEU A CA 1
ATOM 6241 C C . LEU A 1 805 ? -25.872 -11.492 20.585 1.00 9.08 825 LEU A C 1
ATOM 6242 O O . LEU A 1 805 ? -27.013 -11.406 20.093 1.00 10.87 825 LEU A O 1
ATOM 6247 N N . ASP A 1 806 ? -25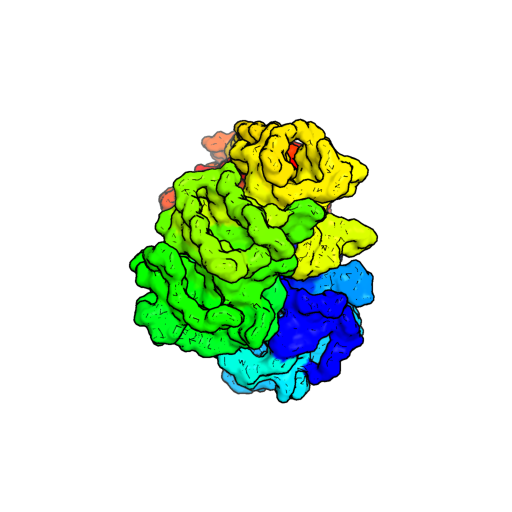.627 -12.225 21.664 1.00 9.54 826 ASP A N 1
ATOM 6248 C CA . ASP A 1 806 ? -26.698 -12.951 22.329 1.00 9.59 826 ASP A CA 1
ATOM 6249 C C . ASP A 1 806 ? -26.170 -13.346 23.687 1.00 9.13 826 ASP A C 1
ATOM 6250 O O . ASP A 1 806 ? -24.948 -13.433 23.918 1.00 9.53 826 ASP A O 1
ATOM 6255 N N . TYR A 1 807 ? -27.059 -13.609 24.620 1.00 9.49 827 TYR A N 1
ATOM 6256 C CA . TYR A 1 807 ? -26.700 -14.145 25.921 1.00 10.31 827 TYR A CA 1
ATOM 6257 C C . TYR A 1 807 ? -27.925 -14.805 26.540 1.00 10.55 827 TYR A C 1
ATOM 6258 O O . TYR A 1 807 ? -29.047 -14.533 26.173 1.00 11.49 827 TYR A O 1
ATOM 6267 N N . ALA A 1 808 ? -27.640 -15.588 27.567 1.00 10.66 828 ALA A N 1
ATOM 6268 C CA . ALA A 1 808 ? -28.737 -16.168 28.344 1.00 11.92 828 ALA A CA 1
ATOM 6269 C C . ALA A 1 808 ? -28.144 -16.426 29.732 1.00 12.19 828 ALA A C 1
ATOM 6270 O O . ALA A 1 808 ? -27.059 -17.020 29.835 1.00 20.66 828 ALA A O 1
ATOM 6272 N N . LEU A 1 809 ? -28.821 -16.000 30.747 1.00 10.63 829 LEU A N 1
ATOM 6273 C CA . LEU A 1 809 ? -28.387 -16.270 32.127 1.00 10.42 829 LEU A CA 1
ATOM 6274 C C . LEU A 1 809 ? -29.529 -17.043 32.774 1.00 11.23 829 LEU A C 1
ATOM 6275 O O . LEU A 1 809 ? -30.668 -16.543 32.791 1.00 12.68 829 LEU A O 1
ATOM 6280 N N . THR A 1 810 ? -29.254 -18.226 33.297 1.00 12.65 830 THR A N 1
ATOM 6281 C CA . THR A 1 810 ? -30.322 -19.066 33.812 1.00 14.80 830 THR A CA 1
ATOM 6282 C C . THR A 1 810 ? -29.961 -19.511 35.236 1.00 12.94 830 THR A C 1
ATOM 6283 O O . THR A 1 810 ? -28.786 -19.742 35.551 1.00 14.55 830 THR A O 1
ATOM 6287 N N . SER A 1 811 ? -31.013 -19.605 36.058 1.00 14.22 831 SER A N 1
ATOM 6288 C CA . SER A 1 811 ? -30.829 -20.133 37.380 1.00 14.75 831 SER A CA 1
ATOM 6289 C C . SER A 1 811 ? -30.722 -21.654 37.308 1.00 17.80 831 SER A C 1
ATOM 6290 O O . SER A 1 811 ? -30.944 -22.292 36.259 1.00 18.48 831 SER A O 1
ATOM 6293 N N . SER A 1 812 ? -30.393 -22.213 38.481 1.00 17.06 832 SER A N 1
ATOM 6294 C CA . SER A 1 812 ? -30.200 -23.682 38.487 1.00 20.92 832 SER A CA 1
ATOM 6295 C C . SER A 1 812 ? -31.522 -24.399 38.344 1.00 26.59 832 SER A C 1
ATOM 6296 O O . SER A 1 812 ? -31.496 -25.625 38.263 1.00 33.74 832 SER A O 1
ATOM 6299 N N . SER A 1 813 ? -32.645 -23.713 38.323 1.00 27.70 833 SER A N 1
ATOM 6300 C CA . SER A 1 813 ? -33.927 -24.358 38.050 1.00 30.47 833 SER A CA 1
ATOM 6301 C C . SER A 1 813 ? -34.373 -24.082 36.618 1.00 36.47 833 SER A C 1
ATOM 6302 O O . SER A 1 813 ? -35.439 -24.486 36.151 1.00 48.65 833 SER A O 1
ATOM 6305 N N . GLY A 1 814 ? -33.540 -23.359 35.883 1.00 28.37 834 GLY A N 1
ATOM 6306 C CA . GLY A 1 814 ? -33.855 -23.039 34.503 1.00 25.44 834 GLY A CA 1
ATOM 6307 C C . GLY A 1 814 ? -34.512 -21.695 34.322 1.00 19.69 834 GLY A C 1
ATOM 6308 O O . GLY A 1 814 ? -34.793 -21.298 33.180 1.00 30.19 834 GLY A O 1
ATOM 6309 N N . ALA A 1 815 ? -34.770 -20.937 35.374 1.00 21.84 835 ALA A N 1
ATOM 6310 C CA . ALA A 1 815 ? -35.458 -19.664 35.148 1.00 19.81 835 ALA A CA 1
ATOM 6311 C C . ALA A 1 815 ? -34.543 -18.684 34.443 1.00 17.58 835 ALA A C 1
ATOM 6312 O O . ALA A 1 815 ? -33.338 -18.657 34.683 1.00 17.03 835 ALA A O 1
ATOM 6314 N N . ASN A 1 816 ? -35.104 -17.814 33.605 1.00 16.93 836 ASN A N 1
ATOM 6315 C CA . ASN A 1 816 ? -34.259 -16.776 33.035 1.00 15.94 836 ASN A CA 1
ATOM 6316 C C . ASN A 1 816 ? -33.992 -15.634 34.013 1.00 15.21 836 ASN A C 1
ATOM 6317 O O . ASN A 1 816 ? -34.893 -15.250 34.776 1.00 19.78 836 ASN A O 1
ATOM 6322 N N . VAL A 1 817 ? -32.791 -15.106 34.048 1.00 13.37 837 VAL A N 1
ATOM 6323 C CA . VAL A 1 817 ? -32.390 -14.045 34.953 1.00 12.69 837 VAL A CA 1
ATOM 6324 C C . VAL A 1 817 ? -32.050 -12.847 34.087 1.00 11.77 837 VAL A C 1
ATOM 6325 O O . VAL A 1 817 ? -31.238 -12.994 33.166 1.00 14.08 837 VAL A O 1
ATOM 6329 N N . SER A 1 818 ? -32.714 -11.720 34.347 1.00 11.39 838 SER A N 1
ATOM 6330 C CA . SER A 1 818 ? -32.520 -10.521 33.542 1.00 11.99 838 SER A CA 1
ATOM 6331 C C . SER A 1 818 ? -31.189 -9.857 33.857 1.00 10.33 838 SER A C 1
ATOM 6332 O O . SER A 1 818 ? -30.724 -9.843 34.986 1.00 12.67 838 SER A O 1
ATOM 6335 N N . ILE A 1 819 ? -30.580 -9.263 32.853 1.00 10.30 839 ILE A N 1
ATOM 6336 C CA . ILE A 1 819 ? -29.347 -8.481 32.987 1.00 9.43 839 ILE A CA 1
ATOM 6337 C C . ILE A 1 819 ? -29.627 -7.107 32.403 1.00 10.00 839 ILE A C 1
ATOM 6338 O O . ILE A 1 819 ? -30.195 -7.017 31.299 1.00 11.72 839 ILE A O 1
ATOM 6343 N N . SER A 1 820 ? -29.244 -6.074 33.145 1.00 9.74 840 SER A N 1
ATOM 6344 C CA . SER A 1 820 ? -29.283 -4.688 32.637 1.00 10.65 840 SER A CA 1
ATOM 6345 C C . SER A 1 820 ? -27.859 -4.258 32.357 1.00 8.06 840 SER A C 1
ATOM 6346 O O . SER A 1 820 ? -26.943 -4.612 33.113 1.00 11.21 840 SER A O 1
ATOM 6349 N N . TRP A 1 821 ? -27.682 -3.476 31.265 1.00 8.08 841 TRP A N 1
ATOM 6350 C CA . TRP A 1 821 ? -26.351 -3.293 30.717 1.00 8.33 841 TRP A CA 1
ATOM 6351 C C . TRP A 1 821 ? -25.915 -1.852 30.585 1.00 7.20 841 TRP A C 1
ATOM 6352 O O . TRP A 1 821 ? -26.724 -0.957 30.290 1.00 9.08 841 TRP A O 1
ATOM 6363 N N . LYS A 1 822 ? -24.614 -1.638 30.686 1.00 7.72 842 LYS A N 1
ATOM 6364 C CA . LYS A 1 822 ? -23.942 -0.403 30.297 1.00 7.98 842 LYS A CA 1
ATOM 6365 C C . LYS A 1 822 ? -22.789 -0.821 29.363 1.00 6.86 842 LYS A C 1
ATOM 6366 O O . LYS A 1 822 ? -22.369 -2.004 29.346 1.00 7.34 842 LYS A O 1
ATOM 6372 N N . LEU A 1 823 ? -22.315 0.141 28.550 1.00 6.91 843 LEU A N 1
ATOM 6373 C CA . LEU A 1 823 ? -21.208 -0.211 27.634 1.00 7.04 843 LEU A CA 1
ATOM 6374 C C . LEU A 1 823 ? -20.348 1.001 27.399 1.00 6.98 843 LEU A C 1
ATOM 6375 O O . LEU A 1 823 ? -20.767 2.143 27.598 1.00 8.13 843 LEU A O 1
ATOM 6380 N N . THR A 1 824 ? -19.124 0.741 26.925 1.00 7.40 844 THR A N 1
ATOM 6381 C CA . THR A 1 824 ? -18.317 1.819 26.375 1.00 7.72 844 THR A CA 1
ATOM 6382 C C . THR A 1 824 ? -17.372 1.280 25.291 1.00 6.79 844 THR A C 1
ATOM 6383 O O . THR A 1 824 ? -16.883 0.159 25.372 1.00 8.26 844 THR A O 1
ATOM 6387 N N . GLY A 1 825 ? -17.112 2.186 24.345 1.00 7.04 845 GLY A N 1
ATOM 6388 C CA . GLY A 1 825 ? -15.935 2.118 23.499 1.00 7.52 845 GLY A CA 1
ATOM 6389 C C . GLY A 1 825 ? -15.095 3.386 23.798 1.00 7.78 845 GLY A C 1
ATOM 6390 O O . GLY A 1 825 ? -15.006 3.817 24.953 1.00 7.83 845 GLY A O 1
ATOM 6391 N N . ASN A 1 826 ? -14.489 3.962 22.753 1.00 7.54 846 ASN A N 1
ATOM 6392 C CA . ASN A 1 826 ? -13.645 5.146 22.960 1.00 7.49 846 ASN A CA 1
ATOM 6393 C C . ASN A 1 826 ? -14.487 6.238 23.628 1.00 7.24 846 ASN A C 1
ATOM 6394 O O . ASN A 1 826 ? -15.687 6.405 23.312 1.00 8.08 846 ASN A O 1
ATOM 6399 N N . LEU A 1 827 ? -13.855 6.970 24.520 1.00 8.16 847 LEU A N 1
ATOM 6400 C CA . LEU A 1 827 ? -14.588 7.990 25.257 1.00 7.66 847 LEU A CA 1
ATOM 6401 C C . LEU A 1 827 ? -15.238 8.983 24.294 1.00 8.95 847 LEU A C 1
ATOM 6402 O O . LEU A 1 827 ? -14.546 9.586 23.461 1.00 9.11 847 LEU A O 1
ATOM 6407 N N . GLY A 1 828 ? -16.555 9.200 24.472 1.00 8.76 848 GLY A N 1
ATOM 6408 C CA . GLY A 1 828 ? -17.236 10.168 23.626 1.00 10.01 848 GLY A CA 1
ATOM 6409 C C . GLY A 1 828 ? -17.871 9.550 22.401 1.00 8.30 848 GLY A C 1
ATOM 6410 O O . GLY A 1 828 ? -18.704 10.182 21.759 1.00 10.10 848 GLY A O 1
ATOM 6411 N N . GLY A 1 829 ? -17.429 8.320 22.022 1.00 8.52 849 GLY A N 1
ATOM 6412 C CA . GLY A 1 829 ? -17.941 7.714 20.795 1.00 9.22 849 GLY A CA 1
ATOM 6413 C C . GLY A 1 829 ? -17.675 8.591 19.583 1.00 8.43 849 GLY A C 1
ATOM 6414 O O . GLY A 1 829 ? -16.497 8.908 19.288 1.00 9.27 849 GLY A O 1
ATOM 6415 N N . GLU A 1 830 ? -18.720 8.986 18.836 1.00 8.59 850 GLU A N 1
ATOM 6416 C CA . GLU A 1 830 ? -18.551 9.829 17.660 1.00 8.35 850 GLU A CA 1
ATOM 6417 C C . GLU A 1 830 ? -18.144 11.233 18.056 1.00 8.95 850 GLU A C 1
ATOM 6418 O O . GLU A 1 830 ? -17.598 11.928 17.172 1.00 10.27 850 GLU A O 1
ATOM 6424 N N . ASP A 1 831 ? -18.375 11.643 19.293 1.00 9.98 851 ASP A N 1
ATOM 6425 C CA . ASP A 1 831 ? -17.753 12.894 19.816 1.00 10.15 851 ASP A CA 1
ATOM 6426 C C . ASP A 1 831 ? -16.375 12.513 20.348 1.00 10.09 851 ASP A C 1
ATOM 6427 O O . ASP A 1 831 ? -16.081 12.669 21.551 1.00 11.01 851 ASP A O 1
ATOM 6432 N N . TYR A 1 832 ? -15.525 11.983 19.462 1.00 9.03 852 TYR A N 1
ATOM 6433 C CA . TYR A 1 832 ? -14.250 11.418 19.936 1.00 8.68 852 TYR A CA 1
ATOM 6434 C C . TYR A 1 832 ? -13.332 12.500 20.454 1.00 9.22 852 TYR A C 1
ATOM 6435 O O . TYR A 1 832 ? -13.388 13.684 20.075 1.00 11.55 852 TYR A O 1
ATOM 6444 N N . ARG A 1 833 ? -12.443 12.153 21.373 1.00 10.40 853 ARG A N 1
ATOM 6445 C CA . ARG A 1 833 ? -11.699 13.176 22.111 1.00 10.84 853 ARG A CA 1
ATOM 6446 C C . ARG A 1 833 ? -10.445 13.645 21.423 1.00 14.18 853 ARG A C 1
ATOM 6447 O O . ARG A 1 833 ? -9.970 14.751 21.733 1.00 22.22 853 ARG A O 1
ATOM 6455 N N . ASP A 1 834 ? -9.843 12.869 20.534 1.00 11.23 854 ASP A N 1
ATOM 6456 C CA . ASP A 1 834 ? -8.556 13.275 19.935 1.00 11.44 854 ASP A CA 1
ATOM 6457 C C . ASP A 1 834 ? -8.760 13.706 18.505 1.00 11.42 854 ASP A C 1
ATOM 6458 O O . ASP A 1 834 ? -8.683 12.885 17.561 1.00 11.40 854 ASP A O 1
ATOM 6463 N N . VAL A 1 835 ? -9.070 15.002 18.312 1.00 10.47 855 VAL A N 1
ATOM 6464 C CA . VAL A 1 835 ? -9.300 15.435 16.939 1.00 10.77 855 VAL A CA 1
ATOM 6465 C C . VAL A 1 835 ? -8.031 15.338 16.133 1.00 10.22 855 VAL A C 1
ATOM 6466 O O . VAL A 1 835 ? -8.093 15.099 14.931 1.00 13.49 855 VAL A O 1
ATOM 6470 N N . PHE A 1 836 ? -6.862 15.504 16.742 1.00 10.22 856 PHE A N 1
ATOM 6471 C CA . PHE A 1 836 ? -5.626 15.452 15.968 1.00 9.83 856 PHE A CA 1
ATOM 6472 C C . PHE A 1 836 ? -5.354 14.047 15.433 1.00 8.57 856 PHE A C 1
ATOM 6473 O O . PHE A 1 836 ? -4.900 13.935 14.296 1.00 10.93 856 PHE A O 1
ATOM 6481 N N . ARG A 1 837 ? -5.545 13.026 16.251 1.00 8.51 857 ARG A N 1
ATOM 6482 C CA . ARG A 1 837 ? -5.178 11.653 15.838 1.00 7.70 857 ARG A CA 1
ATOM 6483 C C . ARG A 1 837 ? -6.360 10.912 15.224 1.00 8.48 857 ARG A C 1
ATOM 6484 O O . ARG A 1 837 ? -6.131 9.809 14.694 1.00 9.29 857 ARG A O 1
ATOM 6492 N N . GLY A 1 838 ? -7.554 11.480 15.240 1.00 8.00 858 GLY A N 1
ATOM 6493 C CA . GLY A 1 838 ? -8.650 10.956 14.452 1.00 8.83 858 GLY A CA 1
ATOM 6494 C C . GLY A 1 838 ? -9.553 10.012 15.214 1.00 7.79 858 GLY A C 1
ATOM 6495 O O . GLY A 1 838 ? -9.335 9.683 16.384 1.00 8.91 858 GLY A O 1
ATOM 6496 N N . PRO A 1 839 ? -10.612 9.592 14.518 1.00 7.17 859 PRO A N 1
ATOM 6497 C CA . PRO A 1 839 ? -11.732 8.934 15.177 1.00 7.42 859 PRO A CA 1
ATOM 6498 C C . PRO A 1 839 ? -11.465 7.472 15.555 1.00 7.40 859 PRO A C 1
ATOM 6499 O O . PRO A 1 839 ? -12.296 6.933 16.289 1.00 8.79 859 PRO A O 1
ATOM 6503 N N . LEU A 1 840 ? -10.428 6.821 15.048 1.00 7.08 860 LEU A N 1
ATOM 6504 C CA . LEU A 1 840 ? -10.259 5.371 15.251 1.00 7.36 860 LEU A CA 1
ATOM 6505 C C . LEU A 1 840 ? -9.071 5.063 16.165 1.00 6.79 860 LEU A C 1
ATOM 6506 O O . LEU A 1 840 ? -8.987 3.938 16.667 1.00 7.53 860 LEU A O 1
ATOM 6511 N N . ASN A 1 841 ? -8.200 6.045 16.433 1.00 7.11 861 ASN A N 1
ATOM 6512 C CA . ASN A 1 841 ? -6.951 5.759 17.137 1.00 7.57 861 ASN A CA 1
ATOM 6513 C C . ASN A 1 841 ? -7.118 5.077 18.481 1.00 8.34 861 ASN A C 1
ATOM 6514 O O . ASN A 1 841 ? -6.354 4.159 18.800 1.00 9.29 861 ASN A O 1
ATOM 6519 N N . GLU A 1 842 ? -8.099 5.566 19.266 1.00 8.34 862 GLU A N 1
ATOM 6520 C CA . GLU A 1 842 ? -8.349 5.013 20.584 1.00 10.67 862 GLU A CA 1
ATOM 6521 C C . GLU A 1 842 ? -9.480 4.009 20.624 1.00 9.57 862 GLU A C 1
ATOM 6522 O O . GLU A 1 842 ? -10.530 4.280 20.026 1.00 11.55 862 GLU A O 1
ATOM 6528 N N . GLY A 1 843 ? -9.294 2.942 21.363 1.00 9.66 863 GLY A N 1
ATOM 6529 C CA . GLY A 1 843 ? -10.429 2.093 21.730 1.00 10.39 863 GLY A CA 1
ATOM 6530 C C . GLY A 1 843 ? -10.962 2.462 23.111 1.00 8.75 863 GLY A C 1
ATOM 6531 O O . GLY A 1 843 ? -10.724 3.594 23.606 1.00 9.35 863 GLY A O 1
ATOM 6532 N N . GLY A 1 844 ? -11.661 1.496 23.736 1.00 8.37 864 GLY A N 1
ATOM 6533 C CA . GLY A 1 844 ? -12.412 1.764 24.953 1.00 8.68 864 GLY A CA 1
ATOM 6534 C C . GLY A 1 844 ? -11.684 1.344 26.231 1.00 7.99 864 GLY A C 1
ATOM 6535 O O . GLY A 1 844 ? -12.354 1.398 27.273 1.00 9.25 864 GLY A O 1
ATOM 6536 N N . LEU A 1 845 ? -10.438 0.852 26.181 1.00 7.61 865 LEU A N 1
ATOM 6537 C CA . LEU A 1 845 ? -9.843 0.443 27.436 1.00 8.42 865 LEU A CA 1
ATOM 6538 C C . LEU A 1 845 ? -9.624 1.664 28.361 1.00 8.18 865 LEU A C 1
ATOM 6539 O O . LEU A 1 845 ? -9.440 2.779 27.890 1.00 8.70 865 LEU A O 1
ATOM 6544 N N . PHE A 1 846 ? -9.665 1.423 29.680 1.00 8.17 866 PHE A N 1
ATOM 6545 C CA . PHE A 1 846 ? -9.595 2.513 30.629 1.00 8.66 866 PHE A CA 1
ATOM 6546 C C . PHE A 1 846 ? -8.444 3.453 30.351 1.00 8.08 866 PHE A C 1
ATOM 6547 O O . PHE A 1 846 ? -8.626 4.680 30.341 1.00 8.94 866 PHE A O 1
ATOM 6555 N N . PHE A 1 847 ? -7.242 2.931 30.100 1.00 8.37 867 PHE A N 1
ATOM 6556 C CA . PHE A 1 847 ? -6.117 3.895 29.918 1.00 8.86 867 PHE A CA 1
ATOM 6557 C C . PHE A 1 847 ? -6.348 4.798 28.704 1.00 9.06 867 PHE A C 1
ATOM 6558 O O . PHE A 1 847 ? -5.938 5.986 28.715 1.00 10.47 867 PHE A O 1
ATOM 6566 N N . GLU A 1 848 ? -6.969 4.265 27.630 1.00 9.01 868 GLU A N 1
ATOM 6567 C CA . GLU A 1 848 ? -7.255 5.074 26.430 1.00 9.59 868 GLU A CA 1
ATOM 6568 C C . GLU A 1 848 ? -8.306 6.136 26.732 1.00 7.91 868 GLU A C 1
ATOM 6569 O O . GLU A 1 848 ? -8.178 7.289 26.316 1.00 8.64 868 GLU A O 1
ATOM 6575 N N . ARG A 1 849 ? -9.368 5.705 27.472 1.00 7.71 869 ARG A N 1
ATOM 6576 C CA . ARG A 1 849 ? -10.431 6.649 27.762 1.00 7.59 869 ARG A CA 1
ATOM 6577 C C . ARG A 1 849 ? -9.882 7.830 28.548 1.00 8.00 869 ARG A C 1
ATOM 6578 O O . ARG A 1 849 ? -10.349 8.959 28.364 1.00 9.56 869 ARG A O 1
ATOM 6586 N N . GLN A 1 850 ? -8.912 7.604 29.430 1.00 8.98 870 GLN A N 1
ATOM 6587 C CA . GLN A 1 850 ? -8.385 8.686 30.258 1.00 9.58 870 GLN A CA 1
ATOM 6588 C C . GLN A 1 850 ? -7.364 9.524 29.484 1.00 9.32 870 GLN A C 1
ATOM 6589 O O . GLN A 1 850 ? -6.983 10.593 29.959 1.00 11.63 870 GLN A O 1
ATOM 6595 N N . GLY A 1 851 ? -6.899 9.065 28.332 1.00 9.51 871 GLY A N 1
ATOM 6596 C CA . GLY A 1 851 ? -5.840 9.808 27.645 1.00 10.08 871 GLY A CA 1
ATOM 6597 C C . GLY A 1 851 ? -4.447 9.436 28.156 1.00 9.07 871 GLY A C 1
ATOM 6598 O O . GLY A 1 851 ? -3.496 10.164 27.843 1.00 10.62 871 GLY A O 1
ATOM 6599 N N . PHE A 1 852 ? -4.312 8.355 28.934 1.00 9.43 872 PHE A N 1
ATOM 6600 C CA . PHE A 1 852 ? -3.014 8.013 29.531 1.00 9.86 872 PHE A CA 1
ATOM 6601 C C . PHE A 1 852 ? -2.019 7.509 28.508 1.00 9.91 872 PHE A C 1
ATOM 6602 O O . PHE A 1 852 ? -0.837 7.438 28.841 1.00 11.21 872 PHE A O 1
ATOM 6610 N N . HIS A 1 853 ? -2.406 7.206 27.280 1.00 9.67 873 HIS A N 1
ATOM 6611 C CA . HIS A 1 853 ? -1.518 6.903 26.185 1.00 9.55 873 HIS A CA 1
ATOM 6612 C C . HIS A 1 853 ? -0.885 8.128 25.551 1.00 10.34 873 HIS A C 1
ATOM 6613 O O . HIS A 1 853 ? -0.044 7.966 24.638 1.00 11.13 873 HIS A O 1
ATOM 6620 N N . LEU A 1 854 ? -1.278 9.316 25.947 1.00 9.98 874 LEU A N 1
ATOM 6621 C CA . LEU A 1 854 ? -0.775 10.513 25.302 1.00 10.56 874 LEU A CA 1
ATOM 6622 C C . LEU A 1 854 ? 0.566 10.953 25.866 1.00 10.64 874 LEU A C 1
ATOM 6623 O O . LEU A 1 854 ? 0.917 10.532 26.974 1.00 12.19 874 LEU A O 1
ATOM 6628 N N . PRO A 1 855 ? 1.330 11.739 25.114 1.00 11.09 875 PRO A N 1
ATOM 6629 C CA . PRO A 1 855 ? 2.653 12.157 25.619 1.00 13.57 875 PRO A CA 1
ATOM 6630 C C . PRO A 1 855 ? 2.527 12.881 26.949 1.00 13.42 875 PRO A C 1
ATOM 6631 O O . PRO A 1 855 ? 1.567 13.613 27.236 1.00 14.10 875 PRO A O 1
ATOM 6635 N N . SER A 1 856 ? 3.549 12.710 27.786 1.00 15.57 876 SER A N 1
ATOM 6636 C CA . SER A 1 856 ? 3.610 13.366 29.104 1.00 15.81 876 SER A CA 1
ATOM 6637 C C . SER A 1 856 ? 2.403 13.029 29.987 1.00 15.29 876 SER A C 1
ATOM 6638 O O . SER A 1 856 ? 1.634 13.868 30.472 1.00 15.10 876 SER A O 1
ATOM 6641 N N . PRO A 1 857 ? 2.182 11.748 30.234 1.00 14.85 877 PRO A N 1
ATOM 6642 C CA . PRO A 1 857 ? 1.006 11.329 31.007 1.00 15.18 877 PRO A CA 1
ATOM 6643 C C . PRO A 1 857 ? 1.176 11.697 32.479 1.00 15.94 877 PRO A C 1
ATOM 6644 O O . PRO A 1 857 ? 2.320 11.995 32.889 1.00 17.49 877 PRO A O 1
ATOM 6648 N N . PRO A 1 858 ? 0.077 11.657 33.231 1.00 16.83 878 PRO A N 1
ATOM 6649 C CA . PRO A 1 858 ? 0.145 12.069 34.655 1.00 16.57 878 PRO A CA 1
ATOM 6650 C C . PRO A 1 858 ? 0.774 10.982 35.507 1.00 17.32 878 PRO A C 1
ATOM 6651 O O . PRO A 1 858 ? 0.085 10.049 35.938 1.00 17.14 878 PRO A O 1
ATOM 6655 N N . LEU A 1 859 ? 2.093 11.047 35.735 1.00 19.62 879 LEU A N 1
ATOM 6656 C CA . LEU A 1 859 ? 2.754 9.887 36.331 1.00 19.19 879 LEU A CA 1
ATOM 6657 C C . LEU A 1 859 ? 2.297 9.618 37.754 1.00 18.25 879 LEU A C 1
ATOM 6658 O O . LEU A 1 859 ? 2.460 8.494 38.258 1.00 19.42 879 LEU A O 1
ATOM 6663 N N . SER A 1 860 ? 1.722 10.606 38.441 1.00 20.66 880 SER A N 1
ATOM 6664 C CA . SER A 1 860 ? 1.195 10.353 39.782 1.00 24.69 880 SER A CA 1
ATOM 6665 C C . SER A 1 860 ? 0.055 9.352 39.790 1.00 24.43 880 SER A C 1
ATOM 6666 O O . SER A 1 860 ? -0.367 8.778 40.821 1.00 25.85 880 SER A O 1
ATOM 6669 N N . ASP A 1 861 ? -0.525 9.103 38.615 1.00 22.79 881 ASP A N 1
ATOM 6670 C CA . ASP A 1 861 ? -1.617 8.128 38.532 1.00 20.89 881 ASP A CA 1
ATOM 6671 C C . ASP A 1 861 ? -1.072 6.732 38.266 1.00 18.80 881 ASP A C 1
ATOM 6672 O O . ASP A 1 861 ? -1.832 5.757 38.257 1.00 20.36 881 ASP A O 1
ATOM 6677 N N . PHE A 1 862 ? 0.222 6.646 38.041 1.00 16.41 882 PHE A N 1
ATOM 6678 C CA . PHE A 1 862 ? 0.893 5.381 37.756 1.00 14.87 882 PHE A CA 1
ATOM 6679 C C . PHE A 1 862 ? 1.743 4.956 38.957 1.00 16.49 882 PHE A C 1
ATOM 6680 O O . PHE A 1 862 ? 1.879 5.736 39.886 1.00 21.15 882 PHE A O 1
ATOM 6688 N N . THR A 1 863 ? 2.267 3.748 38.895 1.00 16.02 883 THR A N 1
ATOM 6689 C CA . THR A 1 863 ? 3.146 3.188 39.910 1.00 19.37 883 THR A CA 1
ATOM 6690 C C . THR A 1 863 ? 4.508 2.932 39.257 1.00 16.47 883 THR A C 1
ATOM 6691 O O . THR A 1 863 ? 4.586 2.654 38.074 1.00 16.99 883 THR A O 1
ATOM 6695 N N . HIS A 1 864 ? 5.586 3.026 40.002 1.00 21.94 884 HIS A N 1
ATOM 6696 C CA . HIS A 1 864 ? 6.912 2.694 39.523 1.00 22.89 884 HIS A CA 1
ATOM 6697 C C . HIS A 1 864 ? 7.552 1.792 40.578 1.00 23.33 884 HIS A C 1
ATOM 6698 O O . HIS A 1 864 ? 7.435 2.123 41.760 1.00 28.18 884 HIS A O 1
ATOM 6705 N N . GLY A 1 865 ? 8.191 0.718 40.165 1.00 21.11 885 GLY A N 1
ATOM 6706 C CA . GLY A 1 865 ? 8.965 -0.109 41.099 1.00 26.01 885 GLY A CA 1
ATOM 6707 C C . GLY A 1 865 ? 9.987 -0.922 40.314 1.00 29.93 885 GLY A C 1
ATOM 6708 O O . GLY A 1 865 ? 9.983 -1.087 39.088 1.00 27.29 885 GLY A O 1
ATOM 6709 N N . PRO A 1 866 ? 10.896 -1.488 41.086 1.00 38.98 886 PRO A N 1
ATOM 6710 C CA . PRO A 1 866 ? 12.075 -2.141 40.526 1.00 41.08 886 PRO A CA 1
ATOM 6711 C C . PRO A 1 866 ? 11.763 -3.332 39.630 1.00 38.08 886 PRO A C 1
ATOM 6712 O O . PRO A 1 866 ? 10.964 -4.198 39.990 1.00 38.67 886 PRO A O 1
ATOM 6716 N N . SER A 1 867 ? 12.390 -3.406 38.463 1.00 39.05 887 SER A N 1
ATOM 6717 C CA . SER A 1 867 ? 12.140 -4.564 37.602 1.00 38.40 887 SER A CA 1
ATOM 6718 C C . SER A 1 867 ? 12.663 -5.829 38.305 1.00 41.84 887 SER A C 1
ATOM 6719 O O . SER A 1 867 ? 13.663 -5.773 39.028 1.00 35.48 887 SER A O 1
ATOM 6722 N N . SER A 1 868 ? 11.922 -6.896 38.034 1.00 43.93 888 SER A N 1
ATOM 6723 C CA . SER A 1 868 ? 12.129 -8.250 38.533 1.00 45.83 888 SER A CA 1
ATOM 6724 C C . SER A 1 868 ? 11.854 -8.386 40.025 1.00 52.95 888 SER A C 1
ATOM 6725 O O . SER A 1 868 ? 12.186 -9.410 40.626 1.00 55.99 888 SER A O 1
ATOM 6728 N N . SER A 1 869 ? 11.249 -7.345 40.587 1.00 48.43 889 SER A N 1
ATOM 6729 C CA . SER A 1 869 ? 10.774 -7.277 41.962 1.00 49.22 889 SER A CA 1
ATOM 6730 C C . SER A 1 869 ? 9.257 -7.463 41.983 1.00 51.09 889 SER A C 1
ATOM 6731 O O . SER A 1 869 ? 8.587 -7.309 40.953 1.00 35.99 889 SER A O 1
ATOM 6734 N N . SER A 1 870 ? 8.701 -7.756 43.157 1.00 55.62 890 SER A N 1
ATOM 6735 C CA . SER A 1 870 ? 7.254 -7.995 43.169 1.00 56.12 890 SER A CA 1
ATOM 6736 C C . SER A 1 870 ? 6.480 -6.695 42.955 1.00 54.09 890 SER A C 1
ATOM 6737 O O . SER A 1 870 ? 5.260 -6.758 42.755 1.00 60.10 890 SER A O 1
ATOM 6740 N N . SER A 1 871 ? 7.181 -5.571 42.999 1.00 58.19 891 SER A N 1
ATOM 6741 C CA . SER A 1 871 ? 6.619 -4.252 42.767 1.00 57.41 891 SER A CA 1
ATOM 6742 C C . SER A 1 871 ? 7.006 -3.714 41.393 1.00 46.78 891 SER A C 1
ATOM 6743 O O . SER A 1 871 ? 6.953 -2.507 41.140 1.00 45.71 891 SER A O 1
ATOM 6746 N N . SER A 1 872 ? 7.412 -4.642 40.519 1.00 32.50 892 SER A N 1
ATOM 6747 C CA . SER A 1 872 ? 7.842 -4.188 39.199 1.00 27.19 892 SER A CA 1
ATOM 6748 C C . SER A 1 872 ? 6.761 -3.487 38.415 1.00 22.25 892 SER A C 1
ATOM 6749 O O . SER A 1 872 ? 5.629 -3.932 38.389 1.00 24.54 892 SER A O 1
ATOM 6752 N N . SER A 1 873 ? 7.128 -2.422 37.748 1.00 18.53 893 SER A N 1
ATOM 6753 C CA . SER A 1 873 ? 6.198 -1.707 36.892 1.00 15.67 893 SER A CA 1
ATOM 6754 C C . SER A 1 873 ? 6.605 -1.847 35.443 1.00 14.49 893 SER A C 1
ATOM 6755 O O . SER A 1 873 ? 6.274 -1.003 34.638 1.00 14.99 893 SER A O 1
ATOM 6758 N N . SER A 1 874 ? 7.326 -2.877 35.072 1.00 16.29 894 SER A N 1
ATOM 6759 C CA . SER A 1 874 ? 7.730 -3.080 33.681 1.00 16.22 894 SER A CA 1
ATOM 6760 C C . SER A 1 874 ? 6.895 -4.110 32.943 1.00 15.95 894 SER A C 1
ATOM 6761 O O . SER A 1 874 ? 6.518 -5.143 33.541 1.00 15.01 894 SER A O 1
ATOM 6764 N N . PRO A 1 875 ? 6.639 -3.904 31.667 1.00 14.44 895 PRO A N 1
ATOM 6765 C CA . PRO A 1 875 ? 5.883 -4.910 30.885 1.00 14.15 895 PRO A CA 1
ATOM 6766 C C . PRO A 1 875 ? 6.669 -6.217 30.778 1.00 15.15 895 PRO A C 1
ATOM 6767 O O . PRO A 1 875 ? 6.063 -7.274 30.537 1.00 15.96 895 PRO A O 1
ATOM 6771 N N . LEU A 1 876 ? 7.989 -6.176 30.974 1.00 15.67 896 LEU A N 1
ATOM 6772 C CA . LEU A 1 876 ? 8.777 -7.401 30.941 1.00 16.90 896 LEU A CA 1
ATOM 6773 C C . LEU A 1 876 ? 8.483 -8.303 32.136 1.00 15.96 896 LEU A C 1
ATOM 6774 O O . LEU A 1 876 ? 8.755 -9.526 32.055 1.00 19.94 896 LEU A O 1
ATOM 6779 N N . ASP A 1 877 ? 7.940 -7.735 33.196 1.00 15.96 897 ASP A N 1
ATOM 6780 C CA . ASP A 1 877 ? 7.549 -8.543 34.360 1.00 17.05 897 ASP A CA 1
ATOM 6781 C C . ASP A 1 877 ? 6.052 -8.856 34.315 1.00 16.16 897 ASP A C 1
ATOM 6782 O O . ASP A 1 877 ? 5.608 -9.882 34.811 1.00 17.01 897 ASP A O 1
ATOM 6787 N N . GLY A 1 878 ? 5.248 -7.971 33.754 1.00 15.64 898 GLY A N 1
ATOM 6788 C CA . GLY A 1 878 ? 3.835 -8.213 33.528 1.00 14.91 898 GLY A CA 1
ATOM 6789 C C . GLY A 1 878 ? 3.038 -8.391 34.818 1.00 12.62 898 GLY A C 1
ATOM 6790 O O . GLY A 1 878 ? 3.289 -7.792 35.821 1.00 15.17 898 GLY A O 1
ATOM 6791 N N . ILE A 1 879 ? 2.029 -9.244 34.719 1.00 13.14 899 ILE A N 1
ATOM 6792 C CA . ILE A 1 879 ? 0.993 -9.387 35.742 1.00 13.67 899 ILE A CA 1
ATOM 6793 C C . ILE A 1 879 ? 0.728 -10.869 35.958 1.00 13.89 899 ILE A C 1
ATOM 6794 O O . ILE A 1 879 ? 0.913 -11.703 35.080 1.00 15.67 899 ILE A O 1
ATOM 6799 N N . ALA A 1 880 ? 0.319 -11.163 37.192 1.00 14.94 900 ALA A N 1
ATOM 6800 C CA . ALA A 1 880 ? 0.211 -12.561 37.596 1.00 17.00 900 ALA A CA 1
ATOM 6801 C C . ALA A 1 880 ? -1.211 -13.078 37.633 1.00 14.52 900 ALA A C 1
ATOM 6802 O O . ALA A 1 880 ? -1.496 -14.141 38.212 1.00 19.98 900 ALA A O 1
ATOM 6804 N N . HIS A 1 881 ? -2.149 -12.361 37.043 1.00 15.13 901 HIS A N 1
ATOM 6805 C CA . HIS A 1 881 ? -3.545 -12.748 36.984 1.00 15.63 901 HIS A CA 1
ATOM 6806 C C . HIS A 1 881 ? -4.111 -12.273 35.655 1.00 14.68 901 HIS A C 1
ATOM 6807 O O . HIS A 1 881 ? -3.522 -11.363 35.019 1.00 15.51 901 HIS A O 1
ATOM 6814 N N . ALA A 1 882 ? -5.261 -12.798 35.281 1.00 12.14 902 ALA A N 1
ATOM 6815 C CA . ALA A 1 882 ? -5.939 -12.230 34.114 1.00 11.34 902 ALA A CA 1
ATOM 6816 C C . ALA A 1 882 ? -6.234 -10.763 34.376 1.00 11.22 902 ALA A C 1
ATOM 6817 O O . ALA A 1 882 ? -6.584 -10.331 35.465 1.00 14.01 902 ALA A O 1
ATOM 6819 N N . GLY A 1 883 ? -6.159 -9.927 33.327 1.00 10.31 903 GLY A N 1
ATOM 6820 C CA . GLY A 1 883 ? -6.444 -8.512 33.570 1.00 11.42 903 GLY A CA 1
ATOM 6821 C C . GLY A 1 883 ? -5.714 -7.704 32.520 1.00 9.95 903 GLY A C 1
ATOM 6822 O O . GLY A 1 883 ? -5.231 -8.210 31.503 1.00 11.09 903 GLY A O 1
ATOM 6823 N N . ILE A 1 884 ? -5.688 -6.390 32.715 1.00 8.92 904 ILE A N 1
ATOM 6824 C CA . ILE A 1 884 ? -5.159 -5.489 31.686 1.00 9.53 904 ILE A CA 1
ATOM 6825 C C . ILE A 1 884 ? -4.379 -4.402 32.396 1.00 9.67 904 ILE A C 1
ATOM 6826 O O . ILE A 1 884 ? -4.919 -3.705 33.288 1.00 12.92 904 ILE A O 1
ATOM 6831 N N . ALA A 1 885 ? -3.115 -4.235 32.019 1.00 9.95 905 ALA A N 1
ATOM 6832 C CA . ALA A 1 885 ? -2.292 -3.175 32.582 1.00 10.11 905 ALA A CA 1
ATOM 6833 C C . ALA A 1 885 ? -1.751 -2.296 31.472 1.00 9.45 905 ALA A C 1
ATOM 6834 O O . ALA A 1 885 ? -1.606 -2.770 30.360 1.00 13.21 905 ALA A O 1
ATOM 6836 N N . PHE A 1 886 ? -1.470 -1.049 31.756 1.00 9.55 906 PHE A N 1
ATOM 6837 C CA . PHE A 1 886 ? -0.855 -0.209 30.751 1.00 9.83 906 PHE A CA 1
ATOM 6838 C C . PHE A 1 886 ? 0.479 0.309 31.304 1.00 9.48 906 PHE A C 1
ATOM 6839 O O . PHE A 1 886 ? 0.538 0.710 32.466 1.00 10.77 906 PHE A O 1
ATOM 6847 N N . TYR A 1 887 ? 1.473 0.284 30.455 1.00 9.31 907 TYR A N 1
ATOM 6848 C CA . TYR A 1 887 ? 2.836 0.653 30.782 1.00 10.17 907 TYR A CA 1
ATOM 6849 C C . TYR A 1 887 ? 3.284 1.828 29.935 1.00 9.80 907 TYR A C 1
ATOM 6850 O O . TYR A 1 887 ? 3.089 1.822 28.718 1.00 11.08 907 TYR A O 1
ATOM 6859 N N . ALA A 1 888 ? 3.921 2.818 30.550 1.00 10.97 908 ALA A N 1
ATOM 6860 C CA . ALA A 1 888 ? 4.397 3.973 29.811 1.00 10.77 908 ALA A CA 1
ATOM 6861 C C . ALA A 1 888 ? 5.853 4.274 30.189 1.00 11.37 908 ALA A C 1
ATOM 6862 O O . ALA A 1 888 ? 6.240 4.110 31.343 1.00 11.75 908 ALA A O 1
ATOM 6864 N N . ALA A 1 889 ? 6.616 4.765 29.207 1.00 11.69 909 ALA A N 1
ATOM 6865 C CA . ALA A 1 889 ? 8.013 5.130 29.514 1.00 11.52 909 ALA A CA 1
ATOM 6866 C C . ALA A 1 889 ? 8.451 6.232 28.584 1.00 10.83 909 ALA A C 1
ATOM 6867 O O . ALA A 1 889 ? 7.994 6.283 27.429 1.00 12.16 909 ALA A O 1
ATOM 6869 N N . LYS A 1 890 ? 9.339 7.094 29.039 1.00 11.37 910 LYS A N 1
ATOM 6870 C CA . LYS A 1 890 ? 9.957 8.065 28.193 1.00 11.55 910 LYS A CA 1
ATOM 6871 C C . LYS A 1 890 ? 11.140 7.416 27.465 1.00 13.21 910 LYS A C 1
ATOM 6872 O O . LYS A 1 890 ? 11.956 6.722 28.044 1.00 15.64 910 LYS A O 1
ATOM 6878 N N . LEU A 1 891 ? 11.207 7.667 26.156 1.00 12.00 911 LEU A N 1
ATOM 6879 C CA . LEU A 1 891 ? 12.272 7.156 25.303 1.00 13.54 911 LEU A CA 1
ATOM 6880 C C . LEU A 1 891 ? 12.943 8.344 24.653 1.00 12.76 911 LEU A C 1
ATOM 6881 O O . LEU A 1 891 ? 12.457 8.846 23.664 1.00 14.35 911 LEU A O 1
ATOM 6886 N N . PRO A 1 892 ? 14.061 8.822 25.179 1.00 16.21 912 PRO A N 1
ATOM 6887 C CA . PRO A 1 892 ? 14.806 9.881 24.507 1.00 15.40 912 PRO A CA 1
ATOM 6888 C C . PRO A 1 892 ? 15.543 9.294 23.311 1.00 14.00 912 PRO A C 1
ATOM 6889 O O . PRO A 1 892 ? 16.118 8.223 23.435 1.00 17.45 912 PRO A O 1
ATOM 6893 N N . LEU A 1 893 ? 15.548 9.982 22.194 1.00 14.35 913 LEU A N 1
ATOM 6894 C CA . LEU A 1 893 ? 16.346 9.556 21.047 1.00 14.39 913 LEU A CA 1
ATOM 6895 C C . LEU A 1 893 ? 17.215 10.704 20.611 1.00 13.43 913 LEU A C 1
ATOM 6896 O O . LEU A 1 893 ? 16.776 11.861 20.696 1.00 16.98 913 LEU A O 1
ATOM 6901 N N . HIS A 1 894 ? 18.449 10.491 20.198 1.00 15.17 914 HIS A N 1
ATOM 6902 C CA . HIS A 1 894 ? 19.367 11.533 19.746 1.00 16.30 914 HIS A CA 1
ATOM 6903 C C . HIS A 1 894 ? 20.147 10.899 18.593 1.00 15.23 914 HIS A C 1
ATOM 6904 O O . HIS A 1 894 ? 21.261 10.430 18.749 1.00 22.97 914 HIS A O 1
ATOM 6911 N N . LEU A 1 895 ? 19.508 10.799 17.452 1.00 15.56 915 LEU A N 1
ATOM 6912 C CA . LEU A 1 895 ? 20.040 10.160 16.275 1.00 15.26 915 LEU A CA 1
ATOM 6913 C C . LEU A 1 895 ? 20.307 11.180 15.169 1.00 14.01 915 LEU A C 1
ATOM 6914 O O . LEU A 1 895 ? 19.618 12.203 15.111 1.00 15.92 915 LEU A O 1
ATOM 6919 N N . PRO A 1 896 ? 21.285 10.940 14.293 1.00 14.48 916 PRO A N 1
ATOM 6920 C CA . PRO A 1 896 ? 21.652 11.912 13.242 1.00 14.26 916 PRO A CA 1
ATOM 6921 C C . PRO A 1 896 ? 20.694 11.899 12.051 1.00 13.38 916 PRO A C 1
ATOM 6922 O O . PRO A 1 896 ? 21.074 11.594 10.921 1.00 14.28 916 PRO A O 1
ATOM 6926 N N . ALA A 1 897 ? 19.458 12.291 12.326 1.00 13.43 917 ALA A N 1
ATOM 6927 C CA . ALA A 1 897 ? 18.347 12.227 11.339 1.00 13.55 917 ALA A CA 1
ATOM 6928 C C . ALA A 1 897 ? 18.500 13.265 10.240 1.00 13.37 917 ALA A C 1
ATOM 6929 O O . ALA A 1 897 ? 17.990 13.107 9.130 1.00 13.58 917 ALA A O 1
ATOM 6931 N N . GLN A 1 898 ? 19.229 14.359 10.492 1.00 14.77 918 GLN A N 1
ATOM 6932 C CA . GLN A 1 898 ? 19.516 15.303 9.438 1.00 14.10 918 GLN A CA 1
ATOM 6933 C C . GLN A 1 898 ? 20.313 14.635 8.304 1.00 13.89 918 GLN A C 1
ATOM 6934 O O . GLN A 1 898 ? 20.057 14.902 7.145 1.00 20.50 918 GLN A O 1
ATOM 6940 N N . GLU A 1 899 ? 21.284 13.807 8.630 1.00 12.90 919 GLU A N 1
ATOM 6941 C CA . GLU A 1 899 ? 22.161 13.197 7.627 1.00 11.82 919 GLU A CA 1
ATOM 6942 C C . GLU A 1 899 ? 21.755 11.799 7.238 1.00 10.79 919 GLU A C 1
ATOM 6943 O O . GLU A 1 899 ? 22.160 11.387 6.126 1.00 11.63 919 GLU A O 1
ATOM 6949 N N . TYR A 1 900 ? 21.019 11.076 8.078 1.00 10.31 920 TYR A N 1
ATOM 6950 C CA . TYR A 1 900 ? 20.758 9.670 7.820 1.00 10.11 920 TYR A CA 1
ATOM 6951 C C . TYR A 1 900 ? 19.280 9.351 8.009 1.00 9.10 920 TYR A C 1
ATOM 6952 O O . TYR A 1 900 ? 18.646 9.875 8.931 1.00 12.33 920 TYR A O 1
ATOM 6961 N N . ASP A 1 901 ? 18.816 8.435 7.174 1.00 9.38 921 ASP A N 1
ATOM 6962 C CA . ASP A 1 901 ? 17.489 7.793 7.354 1.00 9.50 921 ASP A CA 1
ATOM 6963 C C . ASP A 1 901 ? 17.763 6.504 8.108 1.00 9.42 921 ASP A C 1
ATOM 6964 O O . ASP A 1 901 ? 18.412 5.577 7.562 1.00 10.99 921 ASP A O 1
ATOM 6969 N N . ILE A 1 902 ? 17.267 6.373 9.322 1.00 9.67 922 ILE A N 1
ATOM 6970 C CA . ILE A 1 902 ? 17.530 5.204 10.167 1.00 10.06 922 ILE A CA 1
ATOM 6971 C C . ILE A 1 902 ? 16.176 4.633 10.560 1.00 9.83 922 ILE A C 1
ATOM 6972 O O . ILE A 1 902 ? 15.595 5.087 11.551 1.00 11.47 922 ILE A O 1
ATOM 6977 N N . PRO A 1 903 ? 15.633 3.663 9.862 1.00 10.49 923 PRO A N 1
ATOM 6978 C CA . PRO A 1 903 ? 14.355 3.063 10.239 1.00 10.62 923 PRO A CA 1
ATOM 6979 C C . PRO A 1 903 ? 14.386 2.360 11.597 1.00 9.12 923 PRO A C 1
ATOM 6980 O O . PRO A 1 903 ? 15.286 1.590 11.863 1.00 11.00 923 PRO A O 1
ATOM 6984 N N . LEU A 1 904 ? 13.368 2.659 12.417 1.00 8.94 924 LEU A N 1
ATOM 6985 C CA . LEU A 1 904 ? 13.264 2.066 13.764 1.00 9.52 924 LEU A CA 1
ATOM 6986 C C . LEU A 1 904 ? 12.019 1.227 13.894 1.00 8.83 924 LEU A C 1
ATOM 6987 O O . LEU A 1 904 ? 10.968 1.567 13.296 1.00 9.65 924 LEU A O 1
ATOM 6992 N N . SER A 1 905 ? 12.081 0.155 14.696 1.00 10.38 925 SER A N 1
ATOM 6993 C CA . SER A 1 905 ? 10.899 -0.659 14.892 1.00 9.48 925 SER A CA 1
ATOM 6994 C C . SER A 1 905 ? 10.947 -1.258 16.275 1.00 9.62 925 SER A C 1
ATOM 6995 O O . SER A 1 905 ? 12.030 -1.319 16.881 1.00 11.73 925 SER A O 1
ATOM 6998 N N . PHE A 1 906 ? 9.816 -1.627 16.776 1.00 9.80 926 PHE A N 1
ATOM 6999 C CA . PHE A 1 906 ? 9.664 -2.228 18.099 1.00 8.87 926 PHE A CA 1
ATOM 7000 C C . PHE A 1 906 ? 9.452 -3.719 17.932 1.00 9.39 926 PHE A C 1
ATOM 7001 O O . PHE A 1 906 ? 8.552 -4.098 17.212 1.00 10.60 926 PHE A O 1
ATOM 7009 N N . VAL A 1 907 ? 10.282 -4.537 18.608 1.00 9.81 927 VAL A N 1
ATOM 7010 C CA . VAL A 1 907 ? 10.208 -5.982 18.361 1.00 10.85 927 VAL A CA 1
ATOM 7011 C C . VAL A 1 907 ? 9.826 -6.741 19.617 1.00 10.83 927 VAL A C 1
ATOM 7012 O O . VAL A 1 907 ? 10.567 -6.612 20.631 1.00 13.74 927 VAL A O 1
ATOM 7016 N N . PHE A 1 908 ? 8.764 -7.512 19.578 1.00 11.62 928 PHE A N 1
ATOM 7017 C CA . PHE A 1 908 ? 8.339 -8.362 20.666 1.00 11.23 928 PHE A CA 1
ATOM 7018 C C . PHE A 1 908 ? 8.976 -9.747 20.449 1.00 12.58 928 PHE A C 1
ATOM 7019 O O . PHE A 1 908 ? 8.939 -10.278 19.338 1.00 14.02 928 PHE A O 1
ATOM 7027 N N . ASP A 1 909 ? 9.480 -10.304 21.557 1.00 11.90 929 ASP A N 1
ATOM 7028 C CA . ASP A 1 909 ? 10.008 -11.674 21.534 1.00 13.88 929 ASP A CA 1
ATOM 7029 C C . ASP A 1 909 ? 8.869 -12.671 21.699 1.00 12.56 929 ASP A C 1
ATOM 7030 O O . ASP A 1 909 ? 8.089 -12.540 22.647 1.00 15.30 929 ASP A O 1
ATOM 7035 N N . ASN A 1 910 ? 8.711 -13.632 20.823 1.00 16.05 930 ASN A N 1
ATOM 7036 C CA . ASN A 1 910 ? 7.592 -14.548 20.998 1.00 17.39 930 ASN A CA 1
ATOM 7037 C C . ASN A 1 910 ? 8.102 -15.881 21.525 1.00 24.55 930 ASN A C 1
ATOM 7038 O O . ASN A 1 910 ? 8.657 -16.662 20.729 1.00 33.90 930 ASN A O 1
ATOM 7043 N N . ALA A 1 911 ? 7.907 -16.068 22.847 1.00 35.78 931 ALA A N 1
ATOM 7044 C CA . ALA A 1 911 ? 8.427 -17.224 23.583 1.00 36.00 931 ALA A CA 1
ATOM 7045 C C . ALA A 1 911 ? 7.436 -18.389 23.622 1.00 41.62 931 ALA A C 1
ATOM 7046 O O . ALA A 1 911 ? 6.374 -18.234 24.204 1.00 59.21 931 ALA A O 1
ATOM 7048 N N . THR A 1 912 ? 7.822 -19.501 23.017 1.00 55.65 932 THR A N 1
ATOM 7049 C CA . THR A 1 912 ? 6.940 -20.572 22.584 1.00 60.75 932 THR A CA 1
ATOM 7050 C C . THR A 1 912 ? 6.098 -20.983 23.770 1.00 59.26 932 THR A C 1
ATOM 7051 O O . THR A 1 912 ? 4.898 -21.239 23.728 1.00 62.67 932 THR A O 1
ATOM 7055 N N . ALA A 1 913 ? 6.837 -21.034 24.897 1.00 64.50 933 ALA A N 1
ATOM 7056 C CA . ALA A 1 913 ? 5.949 -21.479 25.978 1.00 53.57 933 ALA A CA 1
ATOM 7057 C C . ALA A 1 913 ? 5.651 -20.244 26.797 1.00 50.85 933 ALA A C 1
ATOM 7058 O O . ALA A 1 913 ? 6.442 -19.909 27.692 1.00 75.64 933 ALA A O 1
ATOM 7060 N N . ALA A 1 914 ? 4.523 -19.617 26.422 1.00 44.12 934 ALA A N 1
ATOM 7061 C CA . ALA A 1 914 ? 4.151 -18.497 27.273 1.00 35.47 934 ALA A CA 1
ATOM 7062 C C . ALA A 1 914 ? 2.637 -18.308 27.183 1.00 28.25 934 ALA A C 1
ATOM 7063 O O . ALA A 1 914 ? 2.018 -18.485 26.128 1.00 26.95 934 ALA A O 1
ATOM 7065 N N . ALA A 1 915 ? 2.081 -17.974 28.331 1.00 26.25 935 ALA A N 1
ATOM 7066 C CA . ALA A 1 915 ? 0.671 -17.616 28.440 1.00 22.13 935 ALA A CA 1
ATOM 7067 C C . ALA A 1 915 ? 0.307 -16.540 27.407 1.00 19.07 935 ALA A C 1
ATOM 7068 O O . ALA A 1 915 ? 1.058 -15.612 27.087 1.00 17.67 935 ALA A O 1
ATOM 7070 N N . PRO A 1 916 ? -0.895 -16.698 26.872 1.00 16.33 936 PRO A N 1
ATOM 7071 C CA . PRO A 1 916 ? -1.357 -15.815 25.811 1.00 14.76 936 PRO A CA 1
ATOM 7072 C C . PRO A 1 916 ? -1.707 -14.400 26.259 1.00 11.20 936 PRO A C 1
ATOM 7073 O O . PRO A 1 916 ? -2.284 -14.203 27.345 1.00 13.47 936 PRO A O 1
ATOM 7077 N N . TYR A 1 917 ? -1.343 -13.412 25.420 1.00 11.81 937 TYR A N 1
ATOM 7078 C CA . TYR A 1 917 ? -1.709 -12.049 25.724 1.00 10.02 937 TYR A CA 1
ATOM 7079 C C . TYR A 1 917 ? -1.875 -11.253 24.415 1.00 9.19 937 TYR A C 1
ATOM 7080 O O . TYR A 1 917 ? -1.390 -11.674 23.372 1.00 9.95 937 TYR A O 1
ATOM 7089 N N . ARG A 1 918 ? -2.555 -10.126 24.638 1.00 9.38 938 ARG A N 1
ATOM 7090 C CA . ARG A 1 918 ? -2.708 -9.157 23.552 1.00 10.02 938 ARG A CA 1
ATOM 7091 C C . ARG A 1 918 ? -2.045 -7.877 24.021 1.00 10.47 938 ARG A C 1
ATOM 7092 O O . ARG A 1 918 ? -2.131 -7.568 25.228 1.00 12.60 938 ARG A O 1
ATOM 7100 N N . ALA A 1 919 ? -1.371 -7.165 23.163 1.00 9.07 939 ALA A N 1
ATOM 7101 C CA . ALA A 1 919 ? -0.752 -5.905 23.577 1.00 8.60 939 ALA A CA 1
ATOM 7102 C C . ALA A 1 919 ? -1.062 -4.850 22.517 1.00 7.92 939 ALA A C 1
ATOM 7103 O O . ALA A 1 919 ? -1.293 -5.151 21.319 1.00 10.33 939 ALA A O 1
ATOM 7105 N N . LEU A 1 920 ? -1.110 -3.620 22.951 1.00 8.13 940 LEU A N 1
ATOM 7106 C CA . LEU A 1 920 ? -1.216 -2.454 22.083 1.00 8.07 940 LEU A CA 1
ATOM 7107 C C . LEU A 1 920 ? 0.060 -1.611 22.283 1.00 8.64 940 LEU A C 1
ATOM 7108 O O . LEU A 1 920 ? 0.472 -1.407 23.418 1.00 10.77 940 LEU A O 1
ATOM 7113 N N . LEU A 1 921 ? 0.590 -1.144 21.164 1.00 7.95 941 LEU A N 1
ATOM 7114 C CA . LEU A 1 921 ? 1.794 -0.308 21.171 1.00 7.88 941 LEU A CA 1
ATOM 7115 C C . LEU A 1 921 ? 1.396 1.142 20.865 1.00 7.79 941 LEU A C 1
ATOM 7116 O O . LEU A 1 921 ? 0.736 1.356 19.834 1.00 8.82 941 LEU A O 1
ATOM 7121 N N . TYR A 1 922 ? 1.774 2.096 21.675 1.00 8.54 942 TYR A N 1
ATOM 7122 C CA . TYR A 1 922 ? 1.549 3.501 21.423 1.00 8.36 942 TYR A CA 1
ATOM 7123 C C . TYR A 1 922 ? 2.880 4.215 21.358 1.00 8.11 942 TYR A C 1
ATOM 7124 O O . TYR A 1 922 ? 3.792 3.923 22.136 1.00 9.24 942 TYR A O 1
ATOM 7133 N N . VAL A 1 923 ? 2.973 5.116 20.416 1.00 8.41 943 VAL A N 1
ATOM 7134 C CA . VAL A 1 923 ? 4.153 5.995 20.305 1.00 8.66 943 VAL A CA 1
ATOM 7135 C C . VAL A 1 923 ? 3.663 7.433 20.200 1.00 7.08 943 VAL A C 1
ATOM 7136 O O . VAL A 1 923 ? 2.995 7.771 19.218 1.00 7.95 943 VAL A O 1
ATOM 7140 N N . ASN A 1 924 ? 3.964 8.277 21.151 1.00 8.39 944 ASN A N 1
ATOM 7141 C CA . ASN A 1 924 ? 3.543 9.656 21.203 1.00 8.29 944 ASN A CA 1
ATOM 7142 C C . ASN A 1 924 ? 2.061 9.797 20.918 1.00 8.74 944 ASN A C 1
ATOM 7143 O O . ASN A 1 924 ? 1.582 10.702 20.238 1.00 9.38 944 ASN A O 1
ATOM 7148 N N . GLY A 1 925 ? 1.329 8.865 21.528 1.00 8.91 945 GLY A N 1
ATOM 7149 C CA . GLY A 1 925 ? -0.135 8.904 21.504 1.00 9.74 945 GLY A CA 1
ATOM 7150 C C . GLY A 1 925 ? -0.756 8.190 20.298 1.00 8.59 945 GLY A C 1
ATOM 7151 O O . GLY A 1 925 ? -1.977 7.961 20.319 1.00 9.40 945 GLY A O 1
ATOM 7152 N N . PHE A 1 926 ? 0.030 7.872 19.278 1.00 8.60 946 PHE A N 1
ATOM 7153 C CA . PHE A 1 926 ? -0.468 7.128 18.119 1.00 7.38 946 PHE A CA 1
ATOM 7154 C C . PHE A 1 926 ? -0.403 5.632 18.357 1.00 6.88 946 PHE A C 1
ATOM 7155 O O . PHE A 1 926 ? 0.664 5.122 18.735 1.00 8.51 946 PHE A O 1
ATOM 7163 N N . GLN A 1 927 ? -1.516 4.955 18.124 1.00 7.46 947 GLN A N 1
ATOM 7164 C CA . GLN A 1 927 ? -1.439 3.465 18.268 1.00 7.39 947 GLN A CA 1
ATOM 7165 C C . GLN A 1 927 ? -0.797 2.912 17.013 1.00 7.04 947 GLN A C 1
ATOM 7166 O O . GLN A 1 927 ? -1.228 3.184 15.911 1.00 8.17 947 GLN A O 1
ATOM 7172 N N . TYR A 1 928 ? 0.315 2.208 17.198 1.00 7.79 948 TYR A N 1
ATOM 7173 C CA . TYR A 1 928 ? 1.152 1.710 16.125 1.00 7.01 948 TYR A CA 1
ATOM 7174 C C . TYR A 1 928 ? 1.353 0.212 16.219 1.00 6.94 948 TYR A C 1
ATOM 7175 O O . TYR A 1 928 ? 2.346 -0.331 15.705 1.00 9.03 948 TYR A O 1
ATOM 7184 N N . GLY A 1 929 ? 0.422 -0.482 16.875 1.00 7.55 949 GLY A N 1
ATOM 7185 C CA . GLY A 1 929 ? 0.581 -1.948 16.820 1.00 8.36 949 GLY A CA 1
ATOM 7186 C C . GLY A 1 929 ? -0.462 -2.647 17.708 1.00 7.37 949 GLY A C 1
ATOM 7187 O O . GLY A 1 929 ? -0.727 -2.226 18.865 1.00 8.48 949 GLY A O 1
ATOM 7188 N N . LYS A 1 930 ? -1.018 -3.697 17.154 1.00 8.03 950 LYS A N 1
ATOM 7189 C CA . LYS A 1 930 ? -1.810 -4.641 17.882 1.00 8.87 950 LYS A CA 1
ATOM 7190 C C . LYS A 1 930 ? -1.047 -5.956 17.738 1.00 7.90 950 LYS A C 1
ATOM 7191 O O . LYS A 1 930 ? -0.875 -6.504 16.680 1.00 9.86 950 LYS A O 1
ATOM 7197 N N . TYR A 1 931 ? -0.591 -6.441 18.892 1.00 8.53 951 TYR A N 1
ATOM 7198 C CA . TYR A 1 931 ? 0.207 -7.653 18.981 1.00 8.03 951 TYR A CA 1
ATOM 7199 C C . TYR A 1 931 ? -0.639 -8.728 19.627 1.00 7.81 951 TYR A C 1
ATOM 7200 O O . TYR A 1 931 ? -1.212 -8.507 20.687 1.00 10.27 951 TYR A O 1
ATOM 7209 N N . VAL A 1 932 ? -0.689 -9.915 19.015 1.00 9.31 952 VAL A N 1
ATOM 7210 C CA . VAL A 1 932 ? -1.552 -10.956 19.516 1.00 8.96 952 VAL A CA 1
ATOM 7211 C C . VAL A 1 932 ? -0.680 -12.201 19.641 1.00 9.00 952 VAL A C 1
ATOM 7212 O O . VAL A 1 932 ? -0.350 -12.875 18.662 1.00 9.60 952 VAL A O 1
ATOM 7216 N N . SER A 1 933 ? -0.306 -12.496 20.889 1.00 9.64 953 SER A N 1
ATOM 7217 C CA . SER A 1 933 ? 0.840 -13.408 21.079 1.00 10.05 953 SER A CA 1
ATOM 7218 C C . SER A 1 933 ? 0.511 -14.831 20.638 1.00 9.78 953 SER A C 1
ATOM 7219 O O . SER A 1 933 ? 1.421 -15.587 20.247 1.00 12.17 953 SER A O 1
ATOM 7222 N N . ASN A 1 934 ? -0.780 -15.206 20.681 1.00 9.69 954 ASN A N 1
ATOM 7223 C CA . ASN A 1 934 ? -1.179 -16.584 20.367 1.00 11.73 954 ASN A CA 1
ATOM 7224 C C . ASN A 1 934 ? -1.756 -16.693 18.953 1.00 11.00 954 ASN A C 1
ATOM 7225 O O . ASN A 1 934 ? -2.223 -17.768 18.607 1.00 13.48 954 ASN A O 1
ATOM 7230 N N . ILE A 1 935 ? -1.692 -15.625 18.139 1.00 10.45 955 ILE A N 1
ATOM 7231 C CA . ILE A 1 935 ? -2.243 -15.680 16.792 1.00 9.40 955 ILE A CA 1
ATOM 7232 C C . ILE A 1 935 ? -1.212 -15.183 15.772 1.00 9.19 955 ILE A C 1
ATOM 7233 O O . ILE A 1 935 ? -0.982 -15.854 14.736 1.00 10.42 955 ILE A O 1
ATOM 7238 N N . GLY A 1 936 ? -0.543 -14.052 15.991 1.00 9.71 956 GLY A N 1
ATOM 7239 C CA . GLY A 1 936 ? 0.513 -13.631 15.084 1.00 10.41 956 GLY A CA 1
ATOM 7240 C C . GLY A 1 936 ? -0.019 -13.093 13.774 1.00 10.33 956 GLY A C 1
ATOM 7241 O O . GLY A 1 936 ? -1.234 -12.892 13.600 1.00 10.01 956 GLY A O 1
ATOM 7242 N N . PRO A 1 937 ? 0.839 -12.864 12.774 1.00 9.42 957 PRO A N 1
ATOM 7243 C CA . PRO A 1 937 ? 2.267 -13.229 12.802 1.00 9.39 957 PRO A CA 1
ATOM 7244 C C . PRO A 1 937 ? 3.191 -12.087 13.164 1.00 10.32 957 PRO A C 1
ATOM 7245 O O . PRO A 1 937 ? 4.425 -12.273 13.216 1.00 12.94 957 PRO A O 1
ATOM 7249 N N . GLN A 1 938 ? 2.642 -10.874 13.368 1.00 9.08 958 GLN A N 1
ATOM 7250 C CA . GLN A 1 938 ? 3.582 -9.732 13.510 1.00 8.92 958 GLN A CA 1
ATOM 7251 C C . GLN A 1 938 ? 4.301 -9.646 14.852 1.00 9.28 958 GLN A C 1
ATOM 7252 O O . GLN A 1 938 ? 3.631 -9.635 15.891 1.00 9.60 958 GLN A O 1
ATOM 7258 N N . THR A 1 939 ? 5.618 -9.544 14.796 1.00 9.26 959 THR A N 1
ATOM 7259 C CA . THR A 1 939 ? 6.413 -9.332 16.009 1.00 9.97 959 THR A CA 1
ATOM 7260 C C . THR A 1 939 ? 7.195 -8.029 15.931 1.00 9.49 959 THR A C 1
ATOM 7261 O O . THR A 1 939 ? 7.623 -7.500 16.949 1.00 11.58 959 THR A O 1
ATOM 7265 N N . GLU A 1 940 ? 7.392 -7.478 14.717 1.00 9.09 960 GLU A N 1
ATOM 7266 C CA . GLU A 1 940 ? 8.209 -6.268 14.517 1.00 9.53 960 GLU A CA 1
ATOM 7267 C C . GLU A 1 940 ? 7.302 -5.170 14.006 1.00 8.78 960 GLU A C 1
ATOM 7268 O O . GLU A 1 940 ? 6.626 -5.342 12.951 1.00 9.53 960 GLU A O 1
ATOM 7274 N N . PHE A 1 941 ? 7.265 -4.041 14.709 1.00 8.70 961 PHE A N 1
ATOM 7275 C CA . PHE A 1 941 ? 6.335 -2.925 14.500 1.00 8.22 961 PHE A CA 1
ATOM 7276 C C . PHE A 1 941 ? 7.098 -1.674 14.122 1.00 8.11 961 PHE A C 1
ATOM 7277 O O . PHE A 1 941 ? 7.607 -0.996 15.027 1.00 8.62 961 PHE A O 1
ATOM 7285 N N . PRO A 1 942 ? 7.241 -1.375 12.837 1.00 7.70 962 PRO A N 1
ATOM 7286 C CA . PRO A 1 942 ? 7.987 -0.152 12.445 1.00 8.29 962 PRO A CA 1
ATOM 7287 C C . PRO A 1 942 ? 7.152 1.062 12.796 1.00 7.74 962 PRO A C 1
ATOM 7288 O O . PRO A 1 942 ? 5.891 1.031 12.738 1.00 9.22 962 PRO A O 1
ATOM 7292 N N . VAL A 1 943 ? 7.807 2.147 13.158 1.00 7.96 963 VAL A N 1
ATOM 7293 C CA . VAL A 1 943 ? 7.165 3.427 13.474 1.00 7.84 963 VAL A CA 1
ATOM 7294 C C . VAL A 1 943 ? 7.957 4.489 12.764 1.00 8.24 963 VAL A C 1
ATOM 7295 O O . VAL A 1 943 ? 9.157 4.518 12.991 1.00 9.62 963 VAL A O 1
ATOM 7299 N N . PRO A 1 944 ? 7.362 5.324 11.923 1.00 8.49 964 PRO A N 1
ATOM 7300 C CA . PRO A 1 944 ? 8.192 6.257 11.155 1.00 9.10 964 PRO A CA 1
ATOM 7301 C C . PRO A 1 944 ? 8.742 7.428 11.956 1.00 9.11 964 PRO A C 1
ATOM 7302 O O . PRO A 1 944 ? 8.120 7.942 12.862 1.00 9.60 964 PRO A O 1
ATOM 7306 N N . GLU A 1 945 ? 9.966 7.862 11.544 1.00 9.23 965 GLU A N 1
ATOM 7307 C CA . GLU A 1 945 ? 10.425 9.182 11.917 1.00 9.74 965 GLU A CA 1
ATOM 7308 C C . GLU A 1 945 ? 9.343 10.199 11.602 1.00 9.94 965 GLU A C 1
ATOM 7309 O O . GLU A 1 945 ? 8.704 10.080 10.556 1.00 10.77 965 GLU A O 1
ATOM 7315 N N . GLY A 1 946 ? 9.098 11.156 12.497 1.00 9.88 966 GLY A N 1
ATOM 7316 C CA . GLY A 1 946 ? 7.947 12.055 12.295 1.00 10.41 966 GLY A CA 1
ATOM 7317 C C . GLY A 1 946 ? 6.966 11.746 13.385 1.00 8.54 966 GLY A C 1
ATOM 7318 O O . GLY A 1 946 ? 6.559 12.613 14.176 1.00 11.08 966 GLY A O 1
ATOM 7319 N N . ILE A 1 947 ? 6.555 10.493 13.510 1.00 8.92 967 ILE A N 1
ATOM 7320 C CA . ILE A 1 947 ? 5.813 10.016 14.666 1.00 9.55 967 ILE A CA 1
ATOM 7321 C C . ILE A 1 947 ? 6.819 9.884 15.846 1.00 9.55 967 ILE A C 1
ATOM 7322 O O . ILE A 1 947 ? 6.520 10.416 16.912 1.00 10.05 967 ILE A O 1
ATOM 7327 N N . LEU A 1 948 ? 7.946 9.244 15.577 1.00 10.21 968 LEU A N 1
ATOM 7328 C CA . LEU A 1 948 ? 9.051 9.354 16.541 1.00 10.06 968 LEU A CA 1
ATOM 7329 C C . LEU A 1 948 ? 9.846 10.636 16.352 1.00 10.79 968 LEU A C 1
ATOM 7330 O O . LEU A 1 948 ? 10.074 11.063 15.201 1.00 11.93 968 LEU A O 1
ATOM 7335 N N . ASP A 1 949 ? 10.331 11.247 17.419 1.00 11.57 969 ASP A N 1
ATOM 7336 C CA . ASP A 1 949 ? 11.202 12.390 17.437 1.00 11.78 969 ASP A CA 1
ATOM 7337 C C . ASP A 1 949 ? 12.614 11.859 17.639 1.00 11.13 969 ASP A C 1
ATOM 7338 O O . ASP A 1 949 ? 12.953 11.328 18.711 1.00 12.11 969 ASP A O 1
ATOM 7343 N N . TYR A 1 950 ? 13.455 11.942 16.618 1.00 11.52 970 TYR A N 1
ATOM 7344 C CA . TYR A 1 950 ? 14.794 11.390 16.667 1.00 12.39 970 TYR A CA 1
ATOM 7345 C C . TYR A 1 950 ? 15.760 12.280 17.419 1.00 12.74 970 TYR A C 1
ATOM 7346 O O . TYR A 1 950 ? 16.924 11.925 17.610 1.00 16.68 970 TYR A O 1
ATOM 7355 N N . ASN A 1 951 ? 15.301 13.449 17.894 1.00 13.54 971 ASN A N 1
ATOM 7356 C CA . ASN A 1 951 ? 16.200 14.362 18.646 1.00 15.36 971 ASN A CA 1
ATOM 7357 C C . ASN A 1 951 ? 15.403 14.971 19.767 1.00 15.71 971 ASN A C 1
ATOM 7358 O O . ASN A 1 951 ? 15.263 16.165 20.001 1.00 22.33 971 ASN A O 1
ATOM 7363 N N . GLY A 1 952 ? 14.794 14.104 20.574 1.00 14.75 972 GLY A N 1
ATOM 7364 C CA . GLY A 1 952 ? 13.974 14.631 21.665 1.00 16.40 972 GLY A CA 1
ATOM 7365 C C . GLY A 1 952 ? 13.318 13.486 22.416 1.00 14.64 972 GLY A C 1
ATOM 7366 O O . GLY A 1 952 ? 13.674 12.319 22.216 1.00 15.31 972 GLY A O 1
ATOM 7367 N N . ASP A 1 953 ? 12.403 13.813 23.318 1.00 16.65 973 ASP A N 1
ATOM 7368 C CA . ASP A 1 953 ? 11.714 12.867 24.167 1.00 15.54 973 ASP A CA 1
ATOM 7369 C C . ASP A 1 953 ? 10.552 12.265 23.403 1.00 15.70 973 ASP A C 1
ATOM 7370 O O . ASP A 1 953 ? 9.822 12.941 22.671 1.00 24.39 973 ASP A O 1
ATOM 7375 N N . ASN A 1 954 ? 10.386 10.988 23.556 1.00 12.79 974 ASN A N 1
ATOM 7376 C CA . ASN A 1 954 ? 9.217 10.264 23.056 1.00 11.55 974 ASN A CA 1
ATOM 7377 C C . ASN A 1 954 ? 8.554 9.585 24.246 1.00 11.22 974 ASN A C 1
ATOM 7378 O O . ASN A 1 954 ? 9.235 9.335 25.255 1.00 13.71 974 ASN A O 1
ATOM 7383 N N . TRP A 1 955 ? 7.277 9.287 24.104 1.00 10.17 975 TRP A N 1
ATOM 7384 C CA . TRP A 1 955 ? 6.546 8.489 25.113 1.00 10.98 975 TRP A CA 1
ATOM 7385 C C . TRP A 1 955 ? 6.120 7.214 24.427 1.00 10.55 975 TRP A C 1
ATOM 7386 O O . TRP A 1 955 ? 5.490 7.296 23.340 1.00 13.06 975 TRP A O 1
ATOM 7397 N N A ILE A 1 956 ? 6.458 6.077 25.004 0.50 11.09 976 ILE A N 1
ATOM 7398 N N B ILE A 1 956 ? 6.475 6.072 25.015 0.50 10.93 976 ILE A N 1
ATOM 7399 C CA A ILE A 1 956 ? 6.123 4.759 24.487 0.50 11.32 976 ILE A CA 1
ATOM 7400 C CA B ILE A 1 956 ? 6.022 4.816 24.417 0.50 11.03 976 ILE A CA 1
ATOM 7401 C C A ILE A 1 956 ? 5.177 4.046 25.448 0.50 10.42 976 ILE A C 1
ATOM 7402 C C B ILE A 1 956 ? 5.103 4.170 25.417 0.50 10.20 976 ILE A C 1
ATOM 7403 O O A ILE A 1 956 ? 5.397 4.041 26.659 0.50 11.93 976 ILE A O 1
ATOM 7404 O O B ILE A 1 956 ? 5.209 4.365 26.645 0.50 12.02 976 ILE A O 1
ATOM 7413 N N . GLY A 1 957 ? 4.120 3.453 24.903 1.00 9.55 977 GLY A N 1
ATOM 7414 C CA . GLY A 1 957 ? 3.105 2.824 25.717 1.00 9.55 977 GLY A CA 1
ATOM 7415 C C . GLY A 1 957 ? 2.919 1.402 25.290 1.00 9.03 977 GLY A C 1
ATOM 7416 O O . GLY A 1 957 ? 2.921 1.090 24.085 1.00 10.45 977 GLY A O 1
ATOM 7417 N N . VAL A 1 958 ? 2.723 0.506 26.252 1.00 8.81 978 VAL A N 1
ATOM 7418 C CA . VAL A 1 958 ? 2.395 -0.872 25.964 1.00 9.07 978 VAL A CA 1
ATOM 7419 C C . VAL A 1 958 ? 1.222 -1.270 26.876 1.00 8.81 978 VAL A C 1
ATOM 7420 O O . VAL A 1 958 ? 1.352 -1.279 28.101 1.00 10.21 978 VAL A O 1
ATOM 7424 N N . ALA A 1 959 ? 0.087 -1.637 26.261 1.00 8.91 979 ALA A N 1
ATOM 7425 C CA . ALA A 1 959 ? -1.025 -2.243 26.994 1.00 8.92 979 ALA A CA 1
ATOM 7426 C C . ALA A 1 959 ? -0.786 -3.745 26.976 1.00 8.93 979 ALA A C 1
ATOM 7427 O O . ALA A 1 959 ? -0.406 -4.262 25.959 1.00 11.76 979 ALA A O 1
ATOM 7429 N N . LEU A 1 960 ? -1.049 -4.369 28.116 1.00 8.76 980 LEU A N 1
ATOM 7430 C CA . LEU A 1 960 ? -0.871 -5.817 28.260 1.00 9.67 980 LEU A CA 1
ATOM 7431 C C . LEU A 1 960 ? -2.176 -6.389 28.781 1.00 9.76 980 LEU A C 1
ATOM 7432 O O . LEU A 1 960 ? -2.555 -6.082 29.919 1.00 10.91 980 LEU A O 1
ATOM 7437 N N . TRP A 1 961 ? -2.817 -7.223 27.979 1.00 9.81 981 TRP A N 1
ATOM 7438 C CA . TRP A 1 961 ? -4.056 -7.891 28.329 1.00 9.03 981 TRP A CA 1
ATOM 7439 C C . TRP A 1 961 ? -3.695 -9.373 28.462 1.00 8.65 981 TRP A C 1
ATOM 7440 O O . TRP A 1 961 ? -3.492 -10.046 27.435 1.00 10.41 981 TRP A O 1
ATOM 7451 N N . ALA A 1 962 ? -3.666 -9.819 29.717 1.00 9.28 982 ALA A N 1
ATOM 7452 C CA . ALA A 1 962 ? -3.383 -11.236 30.011 1.00 10.79 982 ALA A CA 1
ATOM 7453 C C . ALA A 1 962 ? -4.719 -11.988 29.944 1.00 9.96 982 ALA A C 1
ATOM 7454 O O . ALA A 1 962 ? -5.673 -11.618 30.667 1.00 11.91 982 ALA A O 1
ATOM 7456 N N . LEU A 1 963 ? -4.840 -12.996 29.105 1.00 11.36 983 LEU A N 1
ATOM 7457 C CA . LEU A 1 963 ? -6.102 -13.640 28.840 1.00 11.64 983 LEU A CA 1
ATOM 7458 C C . LEU A 1 963 ? -6.403 -14.790 29.789 1.00 11.57 983 LEU A C 1
ATOM 7459 O O . LEU A 1 963 ? -7.554 -15.195 29.841 1.00 13.69 983 LEU A O 1
ATOM 7464 N N . GLU A 1 964 ? -5.389 -15.353 30.458 1.00 12.73 984 GLU A N 1
ATOM 7465 C CA . GLU A 1 964 ? -5.580 -16.496 31.287 1.00 13.37 984 GLU A CA 1
ATOM 7466 C C . GLU A 1 964 ? -5.241 -16.144 32.728 1.00 12.87 984 GLU A C 1
ATOM 7467 O O . GLU A 1 964 ? -4.601 -15.148 33.049 1.00 13.10 984 GLU A O 1
ATOM 7473 N N . SER A 1 965 ? -5.700 -17.027 33.605 1.00 13.87 985 SER A N 1
ATOM 7474 C CA . SER A 1 965 ? -5.694 -16.654 35.029 1.00 16.69 985 SER A CA 1
ATOM 7475 C C . SER A 1 965 ? -4.303 -16.599 35.632 1.00 17.52 985 SER A C 1
ATOM 7476 O O . SER A 1 965 ? -4.172 -16.001 36.712 1.00 21.87 985 SER A O 1
ATOM 7479 N N . ARG A 1 966 ? -3.344 -17.199 34.941 1.00 16.42 986 ARG A N 1
ATOM 7480 C CA . ARG A 1 966 ? -1.935 -17.218 35.280 1.00 20.29 986 ARG A CA 1
ATOM 7481 C C . ARG A 1 966 ? -1.235 -15.890 35.020 1.00 18.05 986 ARG A C 1
ATOM 7482 O O . ARG A 1 966 ? -0.091 -15.643 35.373 1.00 19.73 986 ARG A O 1
ATOM 7490 N N . GLY A 1 967 ? -1.940 -15.006 34.300 1.00 17.41 987 GLY A N 1
ATOM 7491 C CA . GLY A 1 967 ? -1.354 -13.750 33.881 1.00 16.09 987 GLY A CA 1
ATOM 7492 C C . GLY A 1 967 ? -0.482 -13.847 32.641 1.00 13.69 987 GLY A C 1
ATOM 7493 O O . GLY A 1 967 ? -0.606 -14.818 31.861 1.00 15.77 987 GLY A O 1
ATOM 7494 N N . ALA A 1 968 ? 0.367 -12.811 32.446 1.00 12.56 988 ALA A N 1
ATOM 7495 C CA . ALA A 1 968 ? 1.199 -12.762 31.233 1.00 13.12 988 ALA A CA 1
ATOM 7496 C C . ALA A 1 968 ? 2.272 -11.714 31.422 1.00 11.66 988 ALA A C 1
ATOM 7497 O O . ALA A 1 968 ? 2.188 -10.825 32.265 1.00 14.01 988 ALA A O 1
ATOM 7499 N N . LYS A 1 969 ? 3.281 -11.823 30.542 1.00 14.06 989 LYS A N 1
ATOM 7500 C CA . LYS A 1 969 ? 4.318 -10.785 30.482 1.00 13.89 989 LYS A CA 1
ATOM 7501 C C . LYS A 1 969 ? 4.860 -10.752 29.064 1.00 13.42 989 LYS A C 1
ATOM 7502 O O . LYS A 1 969 ? 4.714 -11.706 28.305 1.00 14.59 989 LYS A O 1
ATOM 7508 N N . VAL A 1 970 ? 5.485 -9.653 28.735 1.00 13.63 990 VAL A N 1
ATOM 7509 C CA . VAL A 1 970 ? 6.197 -9.519 27.475 1.00 13.19 990 VAL A CA 1
ATOM 7510 C C . VAL A 1 970 ? 7.560 -10.183 27.640 1.00 13.55 990 VAL A C 1
ATOM 7511 O O . VAL A 1 970 ? 8.341 -9.734 28.485 1.00 14.38 990 VAL A O 1
ATOM 7515 N N . PRO A 1 971 ? 7.873 -11.246 26.923 1.00 14.40 991 PRO A N 1
ATOM 7516 C CA . PRO A 1 971 ? 9.170 -11.945 27.167 1.00 15.06 991 PRO A CA 1
ATOM 7517 C C . PRO A 1 971 ? 10.372 -11.094 26.797 1.00 15.67 991 PRO A C 1
ATOM 7518 O O . PRO A 1 971 ? 11.459 -11.234 27.389 1.00 20.25 991 PRO A O 1
ATOM 7522 N N . GLY A 1 972 ? 10.245 -10.214 25.797 1.00 16.39 992 GLY A N 1
ATOM 7523 C CA . GLY A 1 972 ? 11.373 -9.355 25.422 1.00 15.33 992 GLY A CA 1
ATOM 7524 C C . GLY A 1 972 ? 10.773 -8.282 24.529 1.00 15.00 992 GLY A C 1
ATOM 7525 O O . GLY A 1 972 ? 9.790 -8.531 23.813 1.00 14.39 992 GLY A O 1
ATOM 7526 N N . LEU A 1 973 ? 11.351 -7.085 24.616 1.00 16.21 993 LEU A N 1
ATOM 7527 C CA . LEU A 1 973 ? 10.851 -5.956 23.834 1.00 14.70 993 LEU A CA 1
ATOM 7528 C C . LEU A 1 973 ? 12.066 -5.082 23.532 1.00 14.97 993 LEU A C 1
ATOM 7529 O O . LEU A 1 973 ? 12.777 -4.692 24.465 1.00 18.23 993 LEU A O 1
ATOM 7534 N N . ALA A 1 974 ? 12.368 -4.841 22.253 1.00 13.62 994 ALA A N 1
ATOM 7535 C CA . ALA A 1 974 ? 13.576 -4.158 21.911 1.00 13.38 994 ALA A CA 1
ATOM 7536 C C . ALA A 1 974 ? 13.306 -3.193 20.772 1.00 11.80 994 ALA A C 1
ATOM 7537 O O . ALA A 1 974 ? 12.420 -3.408 19.958 1.00 14.40 994 ALA A O 1
ATOM 7539 N N . LEU A 1 975 ? 14.069 -2.132 20.719 1.00 13.25 995 LEU A N 1
ATOM 7540 C CA . LEU A 1 975 ? 14.090 -1.221 19.595 1.00 13.75 995 LEU A CA 1
ATOM 7541 C C . LEU A 1 975 ? 15.104 -1.735 18.613 1.00 17.30 995 LEU A C 1
ATOM 7542 O O . LEU A 1 975 ? 16.244 -1.963 19.037 1.00 25.26 995 LEU A O 1
ATOM 7547 N N . LYS A 1 976 ? 14.754 -1.903 17.378 1.00 14.99 996 LYS A N 1
ATOM 7548 C CA . LYS A 1 976 ? 15.667 -2.349 16.322 1.00 14.56 996 LYS A CA 1
ATOM 7549 C C . LYS A 1 976 ? 15.850 -1.251 15.284 1.00 11.53 996 LYS A C 1
ATOM 7550 O O . LYS A 1 976 ? 14.907 -0.533 14.912 1.00 13.53 996 LYS A O 1
ATOM 7556 N N . SER A 1 977 ? 17.077 -1.135 14.782 1.00 12.63 997 SER A N 1
ATOM 7557 C CA . SER A 1 977 ? 17.368 -0.183 13.717 1.00 12.74 997 SER A CA 1
ATOM 7558 C C . SER A 1 977 ? 17.823 -0.961 12.464 1.00 12.20 997 SER A C 1
ATOM 7559 O O . SER A 1 977 ? 18.439 -2.020 12.570 1.00 18.21 997 SER A O 1
ATOM 7562 N N . LYS A 1 978 ? 17.512 -0.399 11.300 1.00 12.86 998 LYS A N 1
ATOM 7563 C CA . LYS A 1 978 ? 18.077 -0.927 10.052 1.00 13.42 998 LYS A CA 1
ATOM 7564 C C . LYS A 1 978 ? 19.347 -0.143 9.784 1.00 14.06 998 LYS A C 1
ATOM 7565 O O . LYS A 1 978 ? 19.626 0.875 10.427 1.00 14.56 998 LYS A O 1
ATOM 7571 N N . SER A 1 979 ? 20.123 -0.627 8.837 1.00 13.23 999 SER A N 1
ATOM 7572 C CA . SER A 1 979 ? 21.404 0.029 8.510 1.00 14.33 999 SER A CA 1
ATOM 7573 C C . SER A 1 979 ? 21.167 1.475 8.099 1.00 13.22 999 SER A C 1
ATOM 7574 O O . SER A 1 979 ? 20.282 1.747 7.247 1.00 14.26 999 SER A O 1
ATOM 7577 N N . PRO A 1 980 ? 21.929 2.414 8.650 1.00 12.12 1000 PRO A N 1
ATOM 7578 C CA . PRO A 1 980 ? 21.653 3.824 8.323 1.00 12.91 1000 PRO A CA 1
ATOM 7579 C C . PRO A 1 980 ? 21.882 4.141 6.852 1.00 11.27 1000 PRO A C 1
ATOM 7580 O O . PRO A 1 980 ? 22.863 3.677 6.258 1.00 15.68 1000 PRO A O 1
ATOM 7584 N N . ILE A 1 981 ? 21.000 4.945 6.288 1.00 10.96 1001 ILE A N 1
ATOM 7585 C CA . ILE A 1 981 ? 21.163 5.362 4.889 1.00 9.62 1001 ILE A CA 1
ATOM 7586 C C . ILE A 1 981 ? 21.535 6.836 4.848 1.00 9.27 1001 ILE A C 1
ATOM 7587 O O . ILE A 1 981 ? 20.795 7.666 5.332 1.00 10.38 1001 ILE A O 1
ATOM 7592 N N . LEU A 1 982 ? 22.687 7.131 4.259 1.00 8.77 1002 LEU A N 1
ATOM 7593 C CA . LEU A 1 982 ? 23.068 8.534 4.100 1.00 8.99 1002 LEU A CA 1
ATOM 7594 C C . LEU A 1 982 ? 22.121 9.161 3.105 1.00 9.11 1002 LEU A C 1
ATOM 7595 O O . LEU A 1 982 ? 21.973 8.616 2.000 1.00 10.24 1002 LEU A O 1
ATOM 7600 N N . THR A 1 983 ? 21.443 10.259 3.500 1.00 9.55 1003 THR A N 1
ATOM 7601 C CA . THR A 1 983 ? 20.259 10.662 2.768 1.00 9.39 1003 THR A CA 1
ATOM 7602 C C . THR A 1 983 ? 20.290 12.104 2.278 1.00 10.03 1003 THR A C 1
ATOM 7603 O O . THR A 1 983 ? 20.786 13.015 2.969 1.00 12.59 1003 THR A O 1
ATOM 7607 N N . GLY A 1 984 ? 19.701 12.298 1.086 1.00 10.04 1004 GLY A N 1
ATOM 7608 C CA . GLY A 1 984 ? 19.516 13.590 0.448 1.00 11.17 1004 GLY A CA 1
ATOM 7609 C C . GLY A 1 984 ? 18.039 13.968 0.444 1.00 10.02 1004 GLY A C 1
ATOM 7610 O O . GLY A 1 984 ? 17.672 14.861 -0.302 1.00 11.07 1004 GLY A O 1
ATOM 7611 N N . ARG A 1 985 ? 17.215 13.303 1.276 1.00 9.54 1005 ARG A N 1
ATOM 7612 C CA . ARG A 1 985 ? 15.802 13.641 1.368 1.00 10.11 1005 ARG A CA 1
ATOM 7613 C C . ARG A 1 985 ? 15.583 15.011 1.936 1.00 10.33 1005 ARG A C 1
ATOM 7614 O O . ARG A 1 985 ? 16.482 15.619 2.563 1.00 13.05 1005 ARG A O 1
ATOM 7622 N N . GLU A 1 986 ? 14.366 15.522 1.796 1.00 10.38 1006 GLU A N 1
ATOM 7623 C CA . GLU A 1 986 ? 13.960 16.722 2.516 1.00 11.02 1006 GLU A CA 1
ATOM 7624 C C . GLU A 1 986 ? 13.705 16.330 3.961 1.00 13.76 1006 GLU A C 1
ATOM 7625 O O . GLU A 1 986 ? 13.277 15.217 4.298 1.00 13.63 1006 GLU A O 1
ATOM 7631 N N . ARG A 1 987 ? 13.992 17.242 4.877 1.00 13.61 1007 ARG A N 1
ATOM 7632 C CA . ARG A 1 987 ? 13.952 16.952 6.303 1.00 16.50 1007 ARG A CA 1
ATOM 7633 C C . ARG A 1 987 ? 12.560 16.552 6.771 1.00 12.92 1007 ARG A C 1
ATOM 7634 O O . ARG A 1 987 ? 11.550 17.079 6.297 1.00 14.69 1007 ARG A O 1
ATOM 7642 N N . VAL A 1 988 ? 12.550 15.625 7.728 1.00 12.48 1008 VAL A N 1
ATOM 7643 C CA . VAL A 1 988 ? 11.317 15.126 8.324 1.00 11.12 1008 VAL A CA 1
ATOM 7644 C C . VAL A 1 988 ? 10.968 15.948 9.562 1.00 11.49 1008 VAL A C 1
ATOM 7645 O O . VAL A 1 988 ? 11.748 16.060 10.478 1.00 15.81 1008 VAL A O 1
ATOM 7649 N N . GLU A 1 989 ? 9.780 16.516 9.529 1.00 11.59 1009 GLU A N 1
ATOM 7650 C CA . GLU A 1 989 ? 9.319 17.310 10.655 1.00 13.37 1009 GLU A CA 1
ATOM 7651 C C . GLU A 1 989 ? 8.543 16.440 11.603 1.00 11.08 1009 GLU A C 1
ATOM 7652 O O . GLU A 1 989 ? 7.705 15.606 11.178 1.00 11.80 1009 GLU A O 1
ATOM 7658 N N . VAL A 1 990 ? 8.755 16.649 12.887 1.00 12.09 1010 VAL A N 1
ATOM 7659 C CA . VAL A 1 990 ? 8.024 15.877 13.893 1.00 11.49 1010 VAL A CA 1
ATOM 7660 C C . VAL A 1 990 ? 6.562 16.270 13.885 1.00 11.34 1010 VAL A C 1
ATOM 7661 O O . VAL A 1 990 ? 6.216 17.451 13.890 1.00 11.40 1010 VAL A O 1
ATOM 7665 N N . VAL A 1 991 ? 5.720 15.263 13.926 1.00 9.74 1011 VAL A N 1
ATOM 7666 C CA . VAL A 1 991 ? 4.278 15.502 14.003 1.00 11.02 1011 VAL A CA 1
ATOM 7667 C C . VAL A 1 991 ? 3.941 15.903 15.423 1.00 11.75 1011 VAL A C 1
ATOM 7668 O O . VAL A 1 991 ? 4.308 15.179 16.358 1.00 13.92 1011 VAL A O 1
ATOM 7672 N N . LYS A 1 992 ? 3.278 17.030 15.571 1.00 13.31 1012 LYS A N 1
ATOM 7673 C CA . LYS A 1 992 ? 3.002 17.642 16.877 1.00 19.83 1012 LYS A CA 1
ATOM 7674 C C . LYS A 1 992 ? 1.708 17.145 17.479 1.00 16.16 1012 LYS A C 1
ATOM 7675 O O . LYS A 1 992 ? 0.732 17.896 17.615 1.00 22.23 1012 LYS A O 1
ATOM 7681 N N . GLY A 1 993 ? 1.664 15.863 17.842 1.00 15.10 1013 GLY A N 1
ATOM 7682 C CA . GLY A 1 993 ? 0.456 15.348 18.470 1.00 20.01 1013 GLY A CA 1
ATOM 7683 C C . GLY A 1 993 ? 0.259 15.975 19.849 1.00 16.35 1013 GLY A C 1
ATOM 7684 O O . GLY A 1 993 ? 1.222 16.155 20.612 1.00 16.91 1013 GLY A O 1
ATOM 7685 N N . PRO A 1 994 ? -0.949 16.385 20.239 1.00 16.17 1014 PRO A N 1
ATOM 7686 C CA . PRO A 1 994 ? -1.179 16.928 21.576 1.00 15.54 1014 PRO A CA 1
ATOM 7687 C C . PRO A 1 994 ? -0.766 16.003 22.704 1.00 14.58 1014 PRO A C 1
ATOM 7688 O O . PRO A 1 994 ? -0.903 14.790 22.639 1.00 14.28 1014 PRO A O 1
ATOM 7692 N N . HIS A 1 995 ? -0.244 16.653 23.759 1.00 14.34 1015 HIS A N 1
ATOM 7693 C CA . HIS A 1 995 ? 0.116 15.909 24.950 1.00 13.32 1015 HIS A CA 1
ATOM 7694 C C . HIS A 1 995 ? -1.093 15.656 25.833 1.00 12.87 1015 HIS A C 1
ATOM 7695 O O . HIS A 1 995 ? -2.179 16.232 25.618 1.00 15.87 1015 HIS A O 1
ATOM 7702 N N . PHE A 1 996 ? -0.891 14.797 26.848 1.00 13.56 1016 PHE A N 1
ATOM 7703 C CA . PHE A 1 996 ? -1.962 14.553 27.798 1.00 12.91 1016 PHE A CA 1
ATOM 7704 C C . PHE A 1 996 ? -2.494 15.848 28.394 1.00 13.97 1016 PHE A C 1
ATOM 7705 O O . PHE A 1 996 ? -1.714 16.694 28.810 1.00 17.59 1016 PHE A O 1
ATOM 7713 N N . LYS A 1 997 ? -3.798 15.932 28.546 1.00 14.67 1017 LYS A N 1
ATOM 7714 C CA . LYS A 1 997 ? -4.516 16.937 29.308 1.00 16.77 1017 LYS A CA 1
ATOM 7715 C C . LYS A 1 997 ? -5.663 16.187 29.960 1.00 15.74 1017 LYS A C 1
ATOM 7716 O O . LYS A 1 997 ? -6.336 15.387 29.330 1.00 18.47 1017 LYS A O 1
ATOM 7722 N N . LYS A 1 998 ? -5.907 16.447 31.230 1.00 16.14 1018 LYS A N 1
ATOM 7723 C CA . LYS A 1 998 ? -6.983 15.804 31.940 1.00 17.06 1018 LYS A CA 1
ATOM 7724 C C . LYS A 1 998 ? -8.307 15.977 31.200 1.00 15.19 1018 LYS A C 1
ATOM 7725 O O . LYS A 1 998 ? -8.693 17.083 30.797 1.00 16.74 1018 LYS A O 1
ATOM 7731 N N . ARG A 1 999 ? -8.989 14.843 30.982 1.00 12.57 1019 ARG A N 1
ATOM 7732 C CA . ARG A 1 999 ? -10.245 14.905 30.209 1.00 12.09 1019 ARG A CA 1
ATOM 7733 C C . ARG A 1 999 ? -11.462 15.093 31.105 1.00 13.49 1019 ARG A C 1
ATOM 7734 O O . ARG A 1 999 ? -11.713 14.308 32.048 1.00 19.76 1019 ARG A O 1
ATOM 7742 N N . HIS A 1 1000 ? -12.241 16.125 30.824 1.00 12.86 1020 HIS A N 1
ATOM 7743 C CA . HIS A 1 1000 ? -13.466 16.358 31.600 1.00 13.46 1020 HIS A CA 1
ATOM 7744 C C . HIS A 1 1000 ? -14.477 15.298 31.175 1.00 12.93 1020 HIS A C 1
ATOM 7745 O O . HIS A 1 1000 ? -14.625 14.926 29.978 1.00 17.88 1020 HIS A O 1
ATOM 7752 N N . GLY A 1 1001 ? -15.204 14.786 32.147 1.00 13.46 1021 GLY A N 1
ATOM 7753 C CA . GLY A 1 1001 ? -16.238 13.803 31.830 1.00 15.36 1021 GLY A CA 1
ATOM 7754 C C . GLY A 1 1001 ? -15.693 12.420 31.611 1.00 14.31 1021 GLY A C 1
ATOM 7755 O O . GLY A 1 1001 ? -16.452 11.548 31.196 1.00 17.76 1021 GLY A O 1
ATOM 7756 N N . ALA A 1 1002 ? -14.402 12.173 31.837 1.00 12.98 1022 ALA A N 1
ATOM 7757 C CA . ALA A 1 1002 ? -13.904 10.834 31.604 1.00 12.34 1022 ALA A CA 1
ATOM 7758 C C . ALA A 1 1002 ? -14.435 9.858 32.640 1.00 13.50 1022 ALA A C 1
ATOM 7759 O O . ALA A 1 1002 ? -14.930 10.226 33.719 1.00 13.96 1022 ALA A O 1
ATOM 7761 N N . TYR A 1 1003 ? -14.323 8.587 32.289 1.00 12.72 1023 TYR A N 1
ATOM 7762 C CA . TYR A 1 1003 ? -14.753 7.487 33.150 1.00 15.01 1023 TYR A CA 1
ATOM 7763 C C . TYR A 1 1003 ? -13.893 6.260 32.789 1.00 15.26 1023 TYR A C 1
ATOM 7764 O O . TYR A 1 1003 ? -13.224 6.335 31.744 1.00 15.00 1023 TYR A O 1
#

CATH classification: 3.20.20.80 (+4 more: 2.102.20.10, 2.60.390.10, 2.60.120.260)